Protein AF-0000000077484135 (afdb_homodimer)

Sequence (1238 aa):
MAGKADIDKSPTHFPAVVRGLHDMRTAGVLTDVTLLVDGQLFPAHRNVLAAASPYFYAMFTGGLHEARQKEISIHGVDRDSMALLLGFIYTGKVSLTQDNIQEVKALLQAADLFQIANLQRACEEWLLRFLTTANCVSLYFLAGTHNCGKLARAAKWMLGGNFTEVSEGEEFLSLEVDHLVELVADDSLEVRAESDVFEAAMRWLERAGADSDTADQLLRHVRYYLIDPQYLQEKVRAHSLVRECPETVKLCEAAVQVRGWDDNVDGNEAYAESLGLTTDLRFGMKGCNTILFLGGDPHKDFPDRSVCFAYNPHSKAQYRLPLPYSASNACAVVTEDQKLYVGGGNVEDVNAIGHCKPCRLFYVYDAVHNVWLEKASMRDIRTNFAMASVGKSVYAMGGKNFLVGYIAAVERYDPDTNVWHAARPLPHALSGHTAVTVGNCIYVLGGYARRVVTTSMIRYQPETDTWTELAPMSIARMKAGVAALDGKIYAVGAWQGQVTMEMYDPEKEKWEPGVVLPYNVVTGVGLVALDGRLYLCGAGEGSTRDVYFFSPTDLPWPFGQWCLNERNVVRFDNFACTTGRLHLEGLECINRPAPSRASLVSPARLGHHFFQTKTSIDGMAGKADIDKSPTHFPAVVRGLHDMRTAGVLTDVTLLVDGQLFPAHRNVLAAASPYFYAMFTGGLHEARQKEISIHGVDRDSMALLLGFIYTGKVSLTQDNIQEVKALLQAADLFQIANLQRACEEWLLRFLTTANCVSLYFLAGTHNCGKLARAAKWMLGGNFTEVSEGEEFLSLEVDHLVELVADDSLEVRAESDVFEAAMRWLERAGADSDTADQLLRHVRYYLIDPQYLQEKVRAHSLVRECPETVKLCEAAVQVRGWDDNVDGNEAYAESLGLTTDLRFGMKGCNTILFLGGDPHKDFPDRSVCFAYNPHSKAQYRLPLPYSASNACAVVTEDQKLYVGGGNVEDVNAIGHCKPCRLFYVYDAVHNVWLEKASMRDIRTNFAMASVGKSVYAMGGKNFLVGYIAAVERYDPDTNVWHAARPLPHALSGHTAVTVGNCIYVLGGYARRVVTTSMIRYQPETDTWTELAPMSIARMKAGVAALDGKIYAVGAWQGQVTMEMYDPEKEKWEPGVVLPYNVVTGVGLVALDGRLYLCGAGEGSTRDVYFFSPTDLPWPFGQWCLNERNVVRFDNFACTTGRLHLEGLECINRPAPSRASLVSPARLGHHFFQTKTSIDG

Solvent-accessible surface area (backbone atoms only — not comparable to full-atom values): 65063 Å² total; per-residue (Å²): 124,79,56,81,54,60,48,73,45,36,85,63,39,36,56,46,33,40,47,31,46,36,52,27,42,78,69,64,47,80,50,62,30,28,40,34,23,87,91,40,79,44,70,35,40,59,58,62,46,25,26,53,11,62,50,44,31,46,46,53,64,64,78,43,80,61,40,76,41,51,67,45,78,52,80,94,52,54,48,68,42,48,52,48,50,54,43,24,74,44,59,24,35,44,92,40,42,77,82,37,56,67,58,43,54,49,34,32,51,43,22,54,73,40,48,22,65,68,56,30,50,50,36,46,54,52,48,50,51,68,59,24,68,79,48,17,58,60,44,24,57,51,18,64,74,65,73,32,63,68,41,23,51,51,19,45,46,49,40,19,64,37,41,69,65,28,42,72,31,67,55,50,52,66,51,53,68,69,60,47,38,53,57,60,52,42,56,70,34,34,41,80,46,48,55,55,54,48,52,37,54,47,50,36,39,62,72,64,68,55,50,46,67,60,45,29,66,44,53,54,46,50,42,54,58,64,33,57,66,66,50,41,56,65,55,48,64,60,31,70,66,44,67,59,8,68,68,32,43,53,44,47,50,45,30,50,62,58,63,73,43,72,86,83,54,87,60,54,63,62,52,37,41,73,66,71,40,51,76,75,73,39,46,36,55,63,46,39,73,28,38,35,41,37,16,10,40,66,36,96,89,42,73,84,16,36,50,28,33,36,33,28,75,88,77,56,31,31,30,55,46,74,65,85,55,68,24,36,22,37,31,27,43,35,48,42,94,63,37,39,35,41,36,33,5,25,29,53,32,88,84,40,82,94,38,66,38,71,28,27,50,26,31,37,52,36,51,86,76,63,44,64,41,65,45,55,50,48,91,57,51,21,25,33,30,26,30,36,46,50,82,82,30,40,34,44,40,33,2,34,22,89,86,76,38,66,31,24,55,22,33,35,37,36,62,79,73,46,42,66,39,84,49,67,53,47,96,56,40,27,28,31,28,30,44,37,46,54,86,75,30,39,38,39,38,36,4,37,39,95,90,35,67,29,30,49,27,36,35,35,35,68,91,73,56,45,77,45,82,52,70,53,51,95,58,40,20,40,44,35,12,45,29,52,58,94,76,24,40,38,40,33,42,31,65,68,79,74,53,43,34,34,31,33,34,70,90,74,58,45,74,40,82,43,66,78,62,67,85,54,44,51,77,35,36,36,32,39,54,54,95,84,26,38,34,42,31,46,30,38,70,86,62,45,30,23,38,35,53,34,33,90,90,48,75,62,66,55,84,64,66,38,74,47,74,38,84,74,50,37,61,50,64,35,59,32,56,37,51,38,53,36,53,64,80,89,45,51,68,74,48,73,72,71,81,74,75,80,73,79,74,71,83,70,80,78,76,76,75,75,78,76,79,75,80,67,88,75,132,125,79,57,82,54,58,46,76,45,34,87,64,39,38,57,47,32,40,46,31,45,35,52,27,43,78,68,64,48,82,50,64,29,28,39,34,24,87,91,40,81,44,69,34,40,60,58,60,47,25,28,52,11,63,49,44,30,46,46,52,64,65,78,42,80,61,40,75,42,51,66,46,79,52,79,95,50,54,50,68,43,48,53,50,49,53,44,23,73,44,58,23,36,44,90,41,42,75,82,37,56,68,58,42,54,49,32,31,52,42,22,57,72,39,48,24,64,70,56,30,51,51,36,45,55,53,48,46,44,67,60,22,67,79,49,18,60,59,45,24,58,50,18,64,74,66,73,31,64,69,42,23,52,51,21,45,46,49,40,19,63,37,40,69,65,28,40,71,31,67,55,50,54,66,52,53,68,69,61,47,39,52,58,59,53,41,56,70,33,33,41,81,47,50,57,55,53,50,52,37,53,49,51,37,39,63,73,63,66,55,51,47,66,59,44,29,66,45,54,54,44,50,41,55,60,65,31,57,67,67,51,43,55,66,54,46,64,60,30,71,68,42,68,59,10,67,70,32,42,52,44,48,51,47,29,51,62,57,63,73,43,72,87,83,53,87,59,55,63,62,52,38,40,75,67,69,41,51,77,76,73,40,47,36,57,63,46,39,72,27,40,36,39,36,14,9,40,66,37,97,88,41,72,80,16,37,49,28,36,36,34,28,75,86,77,57,31,31,30,56,46,74,66,85,57,68,24,37,22,38,32,27,43,34,49,42,96,61,37,38,34,41,34,34,4,24,30,53,31,87,86,40,83,94,37,66,38,73,28,26,50,26,32,37,52,38,52,86,76,63,45,63,43,61,45,52,50,47,89,57,50,22,26,35,30,26,32,34,45,51,82,83,29,40,36,43,40,32,3,34,23,91,87,74,38,65,30,26,54,21,35,35,37,36,60,80,73,47,42,65,39,84,49,66,52,48,96,56,39,27,27,31,27,30,42,38,48,53,88,76,29,38,39,38,39,38,4,38,39,94,92,35,67,30,31,48,28,37,35,36,34,69,93,74,56,44,78,45,83,50,71,52,53,95,60,38,20,40,46,37,11,45,29,52,57,96,78,25,39,38,40,34,42,32,65,68,80,73,52,44,34,35,31,33,36,71,89,74,59,45,74,40,80,45,66,75,64,63,86,53,41,56,78,36,37,34,30,38,54,56,96,84,27,38,34,42,31,47,31,41,71,86,61,44,28,23,38,33,48,31,32,92,89,50,79,55,60,57,89,60,69,40,74,46,75,37,89,74,49,36,59,50,67,36,57,32,56,36,52,40,53,36,52,65,79,89,48,51,68,74,48,72,71,71,81,75,75,80,76,82,76,72,83,69,77,76,76,73,73,74,73,74,76,73,75,67,80,73,124

Organism: Branchiostoma lanceolatum (NCBI:txid7740)

Structure (mmCIF, N/CA/C/O backbone):
data_AF-0000000077484135-model_v1
#
loop_
_entity.id
_entity.type
_entity.pdbx_description
1 polymer 'KLHL20 protein'
#
loop_
_atom_site.group_PDB
_atom_site.id
_atom_site.type_symbol
_atom_site.label_atom_id
_atom_site.label_alt_id
_atom_site.label_comp_id
_atom_site.label_asym_id
_atom_site.label_entity_id
_atom_site.label_seq_id
_atom_site.pdbx_PDB_ins_code
_atom_site.Cartn_x
_atom_site.Cartn_y
_atom_site.Cartn_z
_atom_site.occupancy
_atom_site.B_iso_or_equiv
_atom_site.auth_seq_id
_atom_site.auth_comp_id
_atom_site.auth_asym_id
_atom_site.auth_atom_id
_atom_site.pdbx_PDB_model_num
ATOM 1 N N . MET A 1 1 ? 7.492 8.484 28.766 1 35.97 1 MET A N 1
ATOM 2 C CA . MET A 1 1 ? 8.43 7.891 27.812 1 35.97 1 MET A CA 1
ATOM 3 C C . MET A 1 1 ? 8.43 8.656 26.5 1 35.97 1 MET A C 1
ATOM 5 O O . MET A 1 1 ? 7.367 8.977 25.953 1 35.97 1 MET A O 1
ATOM 9 N N . ALA A 1 2 ? 9.469 9.32 26.281 1 50.19 2 ALA A N 1
ATOM 10 C CA . ALA A 1 2 ? 9.539 10.234 25.141 1 50.19 2 ALA A CA 1
ATOM 11 C C . ALA A 1 2 ? 9.203 9.508 23.844 1 50.19 2 ALA A C 1
ATOM 13 O O . ALA A 1 2 ? 9.734 8.43 23.562 1 50.19 2 ALA A O 1
ATOM 14 N N . GLY A 1 3 ? 8.039 9.625 23.312 1 61.88 3 GLY A N 1
ATOM 15 C CA . GLY A 1 3 ? 7.477 8.875 22.188 1 61.88 3 GLY A CA 1
ATOM 16 C C . GLY A 1 3 ? 8.422 8.781 21.016 1 61.88 3 GLY A C 1
ATOM 17 O O . GLY A 1 3 ? 9.203 9.703 20.75 1 61.88 3 GLY A O 1
ATOM 18 N N . LYS A 1 4 ? 8.711 7.719 20.594 1 73.75 4 LYS A N 1
ATOM 19 C CA . LYS A 1 4 ? 9.5 7.398 19.406 1 73.75 4 LYS A CA 1
ATOM 20 C C . LYS A 1 4 ? 9.016 8.195 18.203 1 73.75 4 LYS A C 1
ATOM 22 O O . LYS A 1 4 ? 7.82 8.195 17.891 1 73.75 4 LYS A O 1
ATOM 27 N N . ALA A 1 5 ? 9.984 9.133 17.625 1 81.94 5 ALA A N 1
ATOM 28 C CA . ALA A 1 5 ? 9.695 9.945 16.453 1 81.94 5 ALA A CA 1
ATOM 29 C C . ALA A 1 5 ? 10.742 9.727 15.367 1 81.94 5 ALA A C 1
ATOM 31 O O . ALA A 1 5 ? 11.328 10.68 14.852 1 81.94 5 ALA A O 1
ATOM 32 N N . ASP A 1 6 ? 10.859 8.469 14.969 1 89 6 ASP A N 1
ATOM 33 C CA . ASP A 1 6 ? 11.914 8.078 14.039 1 89 6 ASP A CA 1
ATOM 34 C C . ASP A 1 6 ? 11.602 8.57 12.625 1 89 6 ASP A C 1
ATOM 36 O O . ASP A 1 6 ? 10.438 8.789 12.281 1 89 6 ASP A O 1
ATOM 40 N N . ILE A 1 7 ? 12.68 8.875 11.953 1 91.06 7 ILE A N 1
ATOM 41 C CA . ILE A 1 7 ? 12.594 9.125 10.516 1 91.06 7 ILE A CA 1
ATOM 42 C C . ILE A 1 7 ? 12.852 7.828 9.758 1 91.06 7 ILE A C 1
ATOM 44 O O . ILE A 1 7 ? 13.82 7.117 10.039 1 91.06 7 ILE A O 1
ATOM 48 N N . ASP A 1 8 ? 11.93 7.445 8.969 1 92.5 8 ASP A N 1
ATOM 49 C CA . ASP A 1 8 ? 12.164 6.332 8.047 1 92.5 8 ASP A CA 1
ATOM 50 C C . ASP A 1 8 ? 11.828 6.723 6.613 1 92.5 8 ASP A C 1
ATOM 52 O O . ASP A 1 8 ? 10.656 6.793 6.238 1 92.5 8 ASP A O 1
ATOM 56 N N . LYS A 1 9 ? 12.781 6.992 5.848 1 93.94 9 LYS A N 1
ATOM 57 C CA . LYS A 1 9 ? 12.625 7.324 4.434 1 93.94 9 LYS A CA 1
ATOM 58 C C . LYS A 1 9 ? 13.266 6.266 3.545 1 93.94 9 LYS A C 1
ATOM 60 O O . LYS A 1 9 ? 13.672 6.559 2.416 1 93.94 9 LYS A O 1
ATOM 65 N N . SER A 1 10 ? 13.32 5.043 4.027 1 92.12 10 SER A N 1
ATOM 66 C CA . SER A 1 10 ? 13.992 3.955 3.318 1 92.12 10 SER A CA 1
ATOM 67 C C . SER A 1 10 ? 13.336 3.686 1.97 1 92.12 10 SER A C 1
ATOM 69 O O . SER A 1 10 ? 14.023 3.439 0.976 1 92.12 10 SER A O 1
ATOM 71 N N . PRO A 1 11 ? 11.984 3.828 1.905 1 90.31 11 PRO A N 1
ATOM 72 C CA . PRO A 1 11 ? 11.336 3.492 0.635 1 90.31 11 PRO A CA 1
ATOM 73 C C . PRO A 1 11 ? 11.742 4.43 -0.501 1 90.31 11 PRO A C 1
ATOM 75 O O . PRO A 1 11 ? 11.719 4.031 -1.669 1 90.31 11 PRO A O 1
ATOM 78 N N . THR A 1 12 ? 12.125 5.641 -0.166 1 92.12 12 THR A N 1
ATOM 79 C CA . THR A 1 12 ? 12.516 6.59 -1.203 1 92.12 12 THR A CA 1
ATOM 80 C C . THR A 1 12 ? 14.031 6.699 -1.294 1 92.12 12 THR A C 1
ATOM 82 O O . THR A 1 12 ? 14.578 6.988 -2.361 1 92.12 12 THR A O 1
ATOM 85 N N . HIS A 1 13 ? 14.672 6.434 -0.208 1 95.19 13 HIS A N 1
ATOM 86 C CA . HIS A 1 13 ? 16.125 6.59 -0.143 1 95.19 13 HIS A CA 1
ATOM 87 C C . HIS A 1 13 ? 16.828 5.434 -0.839 1 95.19 13 HIS A C 1
ATOM 89 O O . HIS A 1 13 ? 17.781 5.648 -1.594 1 95.19 13 HIS A O 1
ATOM 95 N N . PHE A 1 14 ? 16.406 4.227 -0.64 1 94.94 14 PHE A N 1
ATOM 96 C CA . PHE A 1 14 ? 17.094 3.053 -1.179 1 94.94 14 PHE A CA 1
ATOM 97 C C . PHE A 1 14 ? 17.109 3.088 -2.701 1 94.94 14 PHE A C 1
ATOM 99 O O . PHE A 1 14 ? 18.156 2.916 -3.32 1 94.94 14 PHE A O 1
ATOM 106 N N . PRO A 1 15 ? 15.914 3.326 -3.295 1 94.88 15 PRO A N 1
ATOM 107 C CA . PRO A 1 15 ? 15.953 3.414 -4.758 1 94.88 15 PRO A CA 1
ATOM 108 C C . PRO A 1 15 ? 16.906 4.492 -5.262 1 94.88 15 PRO A C 1
ATOM 110 O O . PRO A 1 15 ? 17.562 4.309 -6.289 1 94.88 15 PRO A O 1
ATOM 113 N N . ALA A 1 16 ? 16.984 5.574 -4.586 1 95.19 16 ALA A N 1
ATOM 114 C CA . ALA A 1 16 ? 17.859 6.664 -5.008 1 95.19 16 ALA A CA 1
ATOM 115 C C . ALA A 1 16 ? 19.328 6.242 -4.953 1 95.19 16 ALA A C 1
ATOM 117 O O . ALA A 1 16 ? 20.094 6.535 -5.871 1 95.19 16 ALA A O 1
ATOM 118 N N . VAL A 1 17 ? 19.719 5.582 -3.934 1 96.38 17 VAL A N 1
ATOM 119 C CA . VAL A 1 17 ? 21.094 5.133 -3.77 1 96.38 17 VAL A CA 1
ATOM 120 C C . VAL A 1 17 ? 21.438 4.117 -4.855 1 96.38 17 VAL A C 1
ATOM 122 O O . VAL A 1 17 ? 22.484 4.223 -5.504 1 96.38 17 VAL A O 1
ATOM 125 N N . VAL A 1 18 ? 20.578 3.172 -5.031 1 96.69 18 VAL A N 1
ATOM 126 C CA . VAL A 1 18 ? 20.859 2.117 -6.004 1 96.69 18 VAL A CA 1
ATOM 127 C C . VAL A 1 18 ? 20.891 2.707 -7.41 1 96.69 18 VAL A C 1
ATOM 129 O O . VAL A 1 18 ? 21.688 2.289 -8.242 1 96.69 18 VAL A O 1
ATOM 132 N N . ARG A 1 19 ? 20.047 3.629 -7.656 1 96.12 19 ARG A N 1
ATOM 133 C CA . ARG A 1 19 ? 20.078 4.32 -8.938 1 96.12 19 ARG A CA 1
ATOM 134 C C . ARG A 1 19 ? 21.422 5.023 -9.148 1 96.12 19 ARG A C 1
ATOM 136 O O . ARG A 1 19 ? 21.953 5.031 -10.258 1 96.12 19 ARG A O 1
ATOM 143 N N . GLY A 1 20 ? 21.844 5.66 -8.07 1 96.88 20 GLY A N 1
ATOM 144 C CA . GLY A 1 20 ? 23.156 6.277 -8.156 1 96.88 20 GLY A CA 1
ATOM 145 C C . GLY A 1 20 ? 24.266 5.285 -8.477 1 96.88 20 GLY A C 1
ATOM 146 O O . GLY A 1 20 ? 25.141 5.57 -9.305 1 96.88 20 GLY A O 1
ATOM 147 N N . LEU A 1 21 ? 24.219 4.152 -7.879 1 97.81 21 LEU A N 1
ATOM 148 C CA . LEU A 1 21 ? 25.203 3.1 -8.133 1 97.81 21 LEU A CA 1
ATOM 149 C C . LEU A 1 21 ? 25.094 2.594 -9.562 1 97.81 21 LEU A C 1
ATOM 151 O O . LEU A 1 21 ? 26.109 2.354 -10.219 1 97.81 21 LEU A O 1
ATOM 155 N N . HIS A 1 22 ? 23.859 2.432 -10.023 1 97.56 22 HIS A N 1
ATOM 156 C CA . HIS A 1 22 ? 23.625 2.008 -11.398 1 97.56 22 HIS A CA 1
ATOM 157 C C . HIS A 1 22 ? 24.203 3.014 -12.391 1 97.56 22 HIS A C 1
ATOM 159 O O . HIS A 1 22 ? 24.844 2.627 -13.367 1 97.56 22 HIS A O 1
ATOM 165 N N . ASP A 1 23 ? 23.953 4.285 -12.133 1 97.5 23 ASP A N 1
ATOM 166 C CA . ASP A 1 23 ? 24.453 5.34 -13.016 1 97.5 23 ASP A CA 1
ATOM 167 C C . ASP A 1 23 ? 25.984 5.344 -13.062 1 97.5 23 ASP A C 1
ATOM 169 O O . ASP A 1 23 ? 26.578 5.512 -14.125 1 97.5 23 ASP A O 1
ATOM 173 N N . MET A 1 24 ? 26.547 5.156 -11.953 1 97.5 24 MET A N 1
ATOM 174 C CA . MET A 1 24 ? 28.016 5.137 -11.891 1 97.5 24 MET A CA 1
ATOM 175 C C . MET A 1 24 ? 28.578 3.93 -12.633 1 97.5 24 MET A C 1
ATOM 177 O O . MET A 1 24 ? 29.594 4.039 -13.32 1 97.5 24 MET A O 1
ATOM 181 N N . ARG A 1 25 ? 27.906 2.791 -12.523 1 97.38 25 ARG A N 1
ATOM 182 C CA . ARG A 1 25 ? 28.359 1.62 -13.266 1 97.38 25 ARG A CA 1
ATOM 183 C C . ARG A 1 25 ? 28.281 1.863 -14.773 1 97.38 25 ARG A C 1
ATOM 185 O O . ARG A 1 25 ? 29.234 1.573 -15.5 1 97.38 25 ARG A O 1
ATOM 192 N N . THR A 1 26 ? 27.188 2.391 -15.172 1 96.25 26 THR A N 1
ATOM 193 C CA . THR A 1 26 ? 26.969 2.646 -16.594 1 96.25 26 THR A CA 1
ATOM 194 C C . THR A 1 26 ? 28 3.629 -17.141 1 96.25 26 THR A C 1
ATOM 196 O O . THR A 1 26 ? 28.438 3.51 -18.281 1 96.25 26 THR A O 1
ATOM 199 N N . ALA A 1 27 ? 28.469 4.555 -16.266 1 95.69 27 ALA A N 1
ATOM 200 C CA . ALA A 1 27 ? 29.422 5.578 -16.672 1 95.69 27 ALA A CA 1
ATOM 201 C C . ALA A 1 27 ? 30.859 5.117 -16.422 1 95.69 27 ALA A C 1
ATOM 203 O O . ALA A 1 27 ? 31.812 5.805 -16.797 1 95.69 27 ALA A O 1
ATOM 204 N N . GLY A 1 28 ? 31.016 3.98 -15.828 1 95.19 28 GLY A N 1
ATOM 205 C CA . GLY A 1 28 ? 32.344 3.477 -15.492 1 95.19 28 GLY A CA 1
ATOM 206 C C . GLY A 1 28 ? 33 4.27 -14.391 1 95.19 28 GLY A C 1
ATOM 207 O O . GLY A 1 28 ? 34.25 4.438 -14.406 1 95.19 28 GLY A O 1
ATOM 208 N N . VAL A 1 29 ? 32.188 4.809 -13.445 1 94.81 29 VAL A N 1
ATOM 209 C CA . VAL A 1 29 ? 32.688 5.668 -12.383 1 94.81 29 VAL A CA 1
ATOM 210 C C . VAL A 1 29 ? 32.844 4.863 -11.094 1 94.81 29 VAL A C 1
ATOM 212 O O . VAL A 1 29 ? 31.906 4.164 -10.68 1 94.81 29 VAL A O 1
ATOM 215 N N . LEU A 1 30 ? 33.969 4.863 -10.469 1 93.81 30 LEU A N 1
ATOM 216 C CA . LEU A 1 30 ? 34.312 4.266 -9.18 1 93.81 30 LEU A CA 1
ATOM 217 C C . LEU A 1 30 ? 34.188 2.746 -9.234 1 93.81 30 LEU A C 1
ATOM 219 O O . LEU A 1 30 ? 33.938 2.102 -8.211 1 93.81 30 LEU A O 1
ATOM 223 N N . THR A 1 31 ? 34.094 2.211 -10.453 1 95.62 31 THR A N 1
ATOM 224 C CA . THR A 1 31 ? 34.125 0.757 -10.57 1 95.62 31 THR A CA 1
ATOM 225 C C . THR A 1 31 ? 35.469 0.196 -10.164 1 95.62 31 THR A C 1
ATOM 227 O O . THR A 1 31 ? 36.5 0.793 -10.461 1 95.62 31 THR A O 1
ATOM 230 N N . ASP A 1 32 ? 35.469 -0.983 -9.516 1 94 32 ASP A N 1
ATOM 231 C CA . ASP A 1 32 ? 36.719 -1.487 -8.992 1 94 32 ASP A CA 1
ATOM 232 C C . ASP A 1 32 ? 36.938 -2.949 -9.383 1 94 32 ASP A C 1
ATOM 234 O O . ASP A 1 32 ? 37.906 -3.578 -8.945 1 94 32 ASP A O 1
ATOM 238 N N . VAL A 1 33 ? 36.031 -3.518 -10.234 1 95.5 33 VAL A N 1
ATOM 239 C CA . VAL A 1 33 ? 36.219 -4.875 -10.734 1 95.5 33 VAL A CA 1
ATOM 240 C C . VAL A 1 33 ? 35.625 -4.984 -12.141 1 95.5 33 VAL A C 1
ATOM 242 O O . VAL A 1 33 ? 34.688 -4.25 -12.484 1 95.5 33 VAL A O 1
ATOM 245 N N . THR A 1 34 ? 36.188 -5.793 -12.922 1 97.12 34 THR A N 1
ATOM 246 C CA . THR A 1 34 ? 35.656 -6.109 -14.25 1 97.12 34 THR A CA 1
ATOM 247 C C . THR A 1 34 ? 35.531 -7.621 -14.438 1 97.12 34 THR A C 1
ATOM 249 O O . THR A 1 34 ? 36.5 -8.359 -14.297 1 97.12 34 THR A O 1
ATOM 252 N N . LEU A 1 35 ? 34.375 -8.125 -14.758 1 96.38 35 LEU A N 1
ATOM 253 C CA . LEU A 1 35 ? 34.125 -9.547 -14.969 1 96.38 35 LEU A CA 1
ATOM 254 C C . LEU A 1 35 ? 34.25 -9.906 -16.438 1 96.38 35 LEU A C 1
ATOM 256 O O . LEU A 1 35 ? 33.688 -9.227 -17.297 1 96.38 35 LEU A O 1
ATOM 260 N N . LEU A 1 36 ? 35 -10.906 -16.688 1 97.19 36 LEU A N 1
ATOM 261 C CA . LEU A 1 36 ? 35.156 -11.414 -18.047 1 97.19 36 LEU A CA 1
ATOM 262 C C . LEU A 1 36 ? 34.344 -12.688 -18.25 1 97.19 36 LEU A C 1
ATOM 264 O O . LEU A 1 36 ? 34.594 -13.703 -17.609 1 97.19 36 LEU A O 1
ATOM 268 N N . VAL A 1 37 ? 33.312 -12.633 -19.156 1 96.75 37 VAL A N 1
ATOM 269 C CA . VAL A 1 37 ? 32.438 -13.758 -19.438 1 96.75 37 VAL A CA 1
ATOM 270 C C . VAL A 1 37 ? 32.312 -13.953 -20.953 1 96.75 37 VAL A C 1
ATOM 272 O O . VAL A 1 37 ? 31.781 -13.086 -21.656 1 96.75 37 VAL A O 1
ATOM 275 N N . ASP A 1 38 ? 32.656 -15.055 -21.484 1 95.25 38 ASP A N 1
ATOM 276 C CA . ASP A 1 38 ? 32.562 -15.383 -22.906 1 95.25 38 ASP A CA 1
ATOM 277 C C . ASP A 1 38 ? 33.188 -14.273 -23.766 1 95.25 38 ASP A C 1
ATOM 279 O O . ASP A 1 38 ? 32.562 -13.812 -24.719 1 95.25 38 ASP A O 1
ATOM 283 N N . GLY A 1 39 ? 34.312 -13.688 -23.312 1 93.88 39 GLY A N 1
ATOM 284 C CA . GLY A 1 39 ? 35.031 -12.68 -24.062 1 93.88 39 GLY A CA 1
ATOM 285 C C . GLY A 1 39 ? 34.5 -11.273 -23.859 1 93.88 39 GLY A C 1
ATOM 286 O O . GLY A 1 39 ? 35.094 -10.312 -24.375 1 93.88 39 GLY A O 1
ATOM 287 N N . GLN A 1 40 ? 33.469 -11.094 -23.094 1 96.56 40 GLN A N 1
ATOM 288 C CA . GLN A 1 40 ? 32.906 -9.773 -22.859 1 96.56 40 GLN A CA 1
ATOM 289 C C . GLN A 1 40 ? 33.25 -9.266 -21.469 1 96.56 40 GLN A C 1
ATOM 291 O O . GLN A 1 40 ? 33.25 -10.039 -20.5 1 96.56 40 GLN A O 1
ATOM 296 N N . LEU A 1 41 ? 33.531 -7.934 -21.391 1 97 41 LEU A N 1
ATOM 297 C CA . LEU A 1 41 ? 33.906 -7.301 -20.125 1 97 41 LEU A CA 1
ATOM 298 C C . LEU A 1 41 ? 32.719 -6.59 -19.5 1 97 41 LEU A C 1
ATOM 300 O O . LEU A 1 41 ? 31.984 -5.883 -20.188 1 97 41 LEU A O 1
ATOM 304 N N . PHE A 1 42 ? 32.531 -6.824 -18.172 1 97.56 42 PHE A N 1
ATOM 305 C CA . PHE A 1 42 ? 31.453 -6.18 -17.422 1 97.56 42 PHE A CA 1
ATOM 306 C C . PHE A 1 42 ? 32.031 -5.453 -16.203 1 97.56 42 PHE A C 1
ATOM 308 O O . PHE A 1 42 ? 32.312 -6.078 -15.188 1 97.56 42 PHE A O 1
ATOM 315 N N . PRO A 1 43 ? 32.219 -4.121 -16.312 1 97.44 43 PRO A N 1
ATOM 316 C CA . PRO A 1 43 ? 32.625 -3.375 -15.125 1 97.44 43 PRO A CA 1
ATOM 317 C C . PRO A 1 43 ? 31.547 -3.342 -14.039 1 97.44 43 PRO A C 1
ATOM 319 O O . PRO A 1 43 ? 30.359 -3.262 -14.352 1 97.44 43 PRO A O 1
ATOM 322 N N . ALA A 1 44 ? 31.906 -3.453 -12.766 1 97.75 44 ALA A N 1
ATOM 323 C CA . ALA A 1 44 ? 30.969 -3.445 -11.648 1 97.75 44 ALA A CA 1
ATOM 324 C C . ALA A 1 44 ? 31.656 -2.994 -10.359 1 97.75 44 ALA A C 1
ATOM 326 O O . ALA A 1 44 ? 32.812 -2.604 -10.375 1 97.75 44 ALA A O 1
ATOM 327 N N . HIS A 1 45 ? 30.969 -2.82 -9.336 1 97.75 45 HIS A N 1
ATOM 328 C CA . HIS A 1 45 ? 31.484 -2.504 -8.008 1 97.75 45 HIS A CA 1
ATOM 329 C C . HIS A 1 45 ? 31.531 -3.748 -7.125 1 97.75 45 HIS A C 1
ATOM 331 O O . HIS A 1 45 ? 30.516 -4.434 -6.957 1 97.75 45 HIS A O 1
ATOM 337 N N . ARG A 1 46 ? 32.688 -4.043 -6.508 1 96.56 46 ARG A N 1
ATOM 338 C CA . ARG A 1 46 ? 32.844 -5.23 -5.68 1 96.56 46 ARG A CA 1
ATOM 339 C C . ARG A 1 46 ? 31.812 -5.27 -4.555 1 96.56 46 ARG A C 1
ATOM 341 O O . ARG A 1 46 ? 31.219 -6.309 -4.293 1 96.56 46 ARG A O 1
ATOM 348 N N . ASN A 1 47 ? 31.656 -4.102 -3.918 1 96.94 47 ASN A N 1
ATOM 349 C CA . ASN A 1 47 ? 30.781 -4.078 -2.758 1 96.94 47 ASN A CA 1
ATOM 350 C C . ASN A 1 47 ? 29.312 -4.277 -3.158 1 96.94 47 ASN A C 1
ATOM 352 O O . ASN A 1 47 ? 28.547 -4.91 -2.428 1 96.94 47 ASN A O 1
ATOM 356 N N . VAL A 1 48 ? 28.875 -3.758 -4.332 1 98.06 48 VAL A N 1
ATOM 357 C CA . VAL A 1 48 ? 27.5 -3.926 -4.797 1 98.06 48 VAL A CA 1
ATOM 358 C C . VAL A 1 48 ? 27.25 -5.391 -5.148 1 98.06 48 VAL A C 1
ATOM 360 O O . VAL A 1 48 ? 26.234 -5.965 -4.746 1 98.06 48 VAL A O 1
ATOM 363 N N . LEU A 1 49 ? 28.219 -6.027 -5.887 1 97.69 49 LEU A N 1
ATOM 364 C CA . LEU A 1 49 ? 28.094 -7.441 -6.23 1 97.69 49 LEU A CA 1
ATOM 365 C C . LEU A 1 49 ? 28.062 -8.305 -4.973 1 97.69 49 LEU A C 1
ATOM 367 O O . LEU A 1 49 ? 27.25 -9.227 -4.863 1 97.69 49 LEU A O 1
ATOM 371 N N . ALA A 1 50 ? 28.953 -7.969 -4.02 1 97 50 ALA A N 1
ATOM 372 C CA . ALA A 1 50 ? 29.047 -8.719 -2.771 1 97 50 ALA A CA 1
ATOM 373 C C . ALA A 1 50 ? 27.766 -8.578 -1.941 1 97 50 ALA A C 1
ATOM 375 O O . ALA A 1 50 ? 27.359 -9.508 -1.246 1 97 50 ALA A O 1
ATOM 376 N N . ALA A 1 51 ? 27.125 -7.398 -2.006 1 97.44 51 ALA A N 1
ATOM 377 C CA . ALA A 1 51 ? 25.906 -7.152 -1.253 1 97.44 51 ALA A CA 1
ATOM 378 C C . ALA A 1 51 ? 24.734 -7.973 -1.813 1 97.44 51 ALA A C 1
ATOM 380 O O . ALA A 1 51 ? 23.875 -8.422 -1.063 1 97.44 51 ALA A O 1
ATOM 381 N N . ALA A 1 52 ? 24.734 -8.172 -3.088 1 97 52 ALA A N 1
ATOM 382 C CA . ALA A 1 52 ? 23.609 -8.805 -3.764 1 97 52 ALA A CA 1
ATOM 383 C C . ALA A 1 52 ? 23.781 -10.32 -3.832 1 97 52 ALA A C 1
ATOM 385 O O . ALA A 1 52 ? 22.812 -11.062 -4.012 1 97 52 ALA A O 1
ATOM 386 N N . SER A 1 53 ? 25.062 -10.852 -3.668 1 96.81 53 SER A N 1
ATOM 387 C CA . SER A 1 53 ? 25.375 -12.25 -3.938 1 96.81 53 SER A CA 1
ATOM 388 C C . SER A 1 53 ? 26.391 -12.797 -2.938 1 96.81 53 SER A C 1
ATOM 390 O O . SER A 1 53 ? 27.547 -12.359 -2.916 1 96.81 53 SER A O 1
ATOM 392 N N . PRO A 1 54 ? 26.031 -13.805 -2.191 1 95.44 54 PRO A N 1
ATOM 393 C CA . PRO A 1 54 ? 27 -14.469 -1.312 1 95.44 54 PRO A CA 1
ATOM 394 C C . PRO A 1 54 ? 28.172 -15.062 -2.072 1 95.44 54 PRO A C 1
ATOM 396 O O . PRO A 1 54 ? 29.281 -15.133 -1.54 1 95.44 54 PRO A O 1
ATOM 399 N N . TYR A 1 55 ? 27.906 -15.516 -3.354 1 94.88 55 TYR A N 1
ATOM 400 C CA . TYR A 1 55 ? 28.969 -16.016 -4.207 1 94.88 55 TYR A CA 1
ATOM 401 C C . TYR A 1 55 ? 30.047 -14.953 -4.426 1 94.88 55 TYR A C 1
ATOM 403 O O . TYR A 1 55 ? 31.234 -15.195 -4.191 1 94.88 55 TYR A O 1
ATOM 411 N N . PHE A 1 56 ? 29.656 -13.766 -4.758 1 95.38 56 PHE A N 1
ATOM 412 C CA . PHE A 1 56 ? 30.594 -12.68 -4.996 1 95.38 56 PHE A CA 1
ATOM 413 C C . PHE A 1 56 ? 31.203 -12.188 -3.684 1 95.38 56 PHE A C 1
ATOM 415 O O . PHE A 1 56 ? 32.375 -11.789 -3.646 1 95.38 56 PHE A O 1
ATOM 422 N N . TYR A 1 57 ? 30.344 -12.172 -2.627 1 95.75 57 TYR A N 1
ATOM 423 C CA . TYR A 1 57 ? 30.875 -11.805 -1.318 1 95.75 57 TYR A CA 1
ATOM 424 C C . TYR A 1 57 ? 32.062 -12.68 -0.939 1 95.75 57 TYR A C 1
ATOM 426 O O . TYR A 1 57 ? 33.125 -12.18 -0.562 1 95.75 57 TYR A O 1
ATOM 434 N N . ALA A 1 58 ? 31.891 -13.992 -1.092 1 93.75 58 ALA A N 1
ATOM 435 C CA . ALA A 1 58 ? 32.969 -14.938 -0.772 1 93.75 58 ALA A CA 1
ATOM 436 C C . ALA A 1 58 ? 34.156 -14.758 -1.702 1 93.75 58 ALA A C 1
ATOM 438 O O . ALA A 1 58 ? 35.312 -14.867 -1.271 1 93.75 58 ALA A O 1
ATOM 439 N N . MET A 1 59 ? 33.875 -14.492 -2.924 1 92.44 59 MET A N 1
ATOM 440 C CA . MET A 1 59 ? 34.938 -14.32 -3.924 1 92.44 59 MET A CA 1
ATOM 441 C C . MET A 1 59 ? 35.812 -13.125 -3.588 1 92.44 59 MET A C 1
ATOM 443 O O . MET A 1 59 ? 37.031 -13.195 -3.705 1 92.44 59 MET A O 1
ATOM 447 N N . PHE A 1 60 ? 35.219 -12.008 -3.072 1 93.62 60 PHE A N 1
ATOM 448 C CA . PHE A 1 60 ? 35.969 -10.758 -2.9 1 93.62 60 PHE A CA 1
ATOM 449 C C . PHE A 1 60 ? 36.531 -10.656 -1.497 1 93.62 60 PHE A C 1
ATOM 451 O O . PHE A 1 60 ? 37.406 -9.82 -1.235 1 93.62 60 PHE A O 1
ATOM 458 N N . THR A 1 61 ? 36.031 -11.453 -0.538 1 89.88 61 THR A N 1
ATOM 459 C CA . THR A 1 61 ? 36.469 -11.312 0.841 1 89.88 61 THR A CA 1
ATOM 460 C C . THR A 1 61 ? 37.281 -12.531 1.272 1 89.88 61 THR A C 1
ATOM 462 O O . THR A 1 61 ? 37.938 -12.516 2.326 1 89.88 61 THR A O 1
ATOM 465 N N . GLY A 1 62 ? 37.188 -13.758 0.715 1 79.81 62 GLY A N 1
ATOM 466 C CA . GLY A 1 62 ? 37.75 -15.031 1.137 1 79.81 62 GLY A CA 1
ATOM 467 C C . GLY A 1 62 ? 39.25 -15.117 0.936 1 79.81 62 GLY A C 1
ATOM 468 O O . GLY A 1 62 ? 39.844 -16.188 1.104 1 79.81 62 GLY A O 1
ATOM 469 N N . GLY A 1 63 ? 40.031 -13.969 0.897 1 69.88 63 GLY A N 1
ATOM 470 C CA . GLY A 1 63 ? 41.5 -14.031 0.877 1 69.88 63 GLY A CA 1
ATOM 471 C C . GLY A 1 63 ? 42.031 -14.656 -0.388 1 69.88 63 GLY A C 1
ATOM 472 O O . GLY A 1 63 ? 43.25 -14.906 -0.488 1 69.88 63 GLY A O 1
ATOM 473 N N . LEU A 1 64 ? 41.156 -15.031 -1.263 1 64.94 64 LEU A N 1
ATOM 474 C CA . LEU A 1 64 ? 41.656 -15.68 -2.477 1 64.94 64 LEU A CA 1
ATOM 475 C C . LEU A 1 64 ? 42.25 -14.664 -3.43 1 64.94 64 LEU A C 1
ATOM 477 O O . LEU A 1 64 ? 42.094 -13.453 -3.256 1 64.94 64 LEU A O 1
ATOM 481 N N . HIS A 1 65 ? 43.062 -15.109 -4.383 1 64.94 65 HIS A N 1
ATOM 482 C CA . HIS A 1 65 ? 43.781 -14.336 -5.387 1 64.94 65 HIS A CA 1
ATOM 483 C C . HIS A 1 65 ? 42.844 -13.375 -6.121 1 64.94 65 HIS A C 1
ATOM 485 O O . HIS A 1 65 ? 43.25 -12.266 -6.477 1 64.94 65 HIS A O 1
ATOM 491 N N . GLU A 1 66 ? 41.562 -13.695 -6.164 1 67.06 66 GLU A N 1
ATOM 492 C CA . GLU A 1 66 ? 40.562 -12.945 -6.938 1 67.06 66 GLU A CA 1
ATOM 493 C C . GLU A 1 66 ? 40.156 -11.672 -6.203 1 67.06 66 GLU A C 1
ATOM 495 O O . GLU A 1 66 ? 39.688 -10.711 -6.828 1 67.06 66 GLU A O 1
ATOM 500 N N . ALA A 1 67 ? 40.406 -11.711 -4.977 1 71.62 67 ALA A N 1
ATOM 501 C CA . ALA A 1 67 ? 39.969 -10.602 -4.141 1 71.62 67 ALA A CA 1
ATOM 502 C C . ALA A 1 67 ? 40.656 -9.297 -4.535 1 71.62 67 ALA A C 1
ATOM 504 O O . ALA A 1 67 ? 40.094 -8.219 -4.41 1 71.62 67 ALA A O 1
ATOM 505 N N . ARG A 1 68 ? 41.781 -9.422 -5.199 1 75.56 68 ARG A N 1
ATOM 506 C CA . ARG A 1 68 ? 42.531 -8.203 -5.473 1 75.56 68 ARG A CA 1
ATOM 507 C C . ARG A 1 68 ? 42.656 -7.965 -6.973 1 75.56 68 ARG A C 1
ATOM 509 O O . ARG A 1 68 ? 43.156 -6.918 -7.402 1 75.56 68 ARG A O 1
ATOM 516 N N . GLN A 1 69 ? 42.094 -8.891 -7.742 1 85.12 69 GLN A N 1
ATOM 517 C CA . GLN A 1 69 ? 42.219 -8.781 -9.195 1 85.12 69 GLN A CA 1
ATOM 518 C C . GLN A 1 69 ? 41.219 -7.785 -9.758 1 85.12 69 GLN A C 1
ATOM 520 O O . GLN A 1 69 ? 40.062 -7.723 -9.297 1 85.12 69 GLN A O 1
ATOM 525 N N . LYS A 1 70 ? 41.688 -7.055 -10.664 1 90.19 70 LYS A N 1
ATOM 526 C CA . LYS A 1 70 ? 40.812 -6.07 -11.305 1 90.19 70 LYS A CA 1
ATOM 527 C C . LYS A 1 70 ? 39.906 -6.723 -12.344 1 90.19 70 LYS A C 1
ATOM 529 O O . LYS A 1 70 ? 38.781 -6.266 -12.578 1 90.19 70 LYS A O 1
ATOM 534 N N . GLU A 1 71 ? 40.469 -7.773 -12.953 1 94.12 71 GLU A N 1
ATOM 535 C CA . GLU A 1 71 ? 39.719 -8.523 -13.938 1 94.12 71 GLU A CA 1
ATOM 536 C C . GLU A 1 71 ? 39.562 -9.984 -13.531 1 94.12 71 GLU A C 1
ATOM 538 O O . GLU A 1 71 ? 40.562 -10.672 -13.273 1 94.12 71 GLU A O 1
ATOM 543 N N . ILE A 1 72 ? 38.375 -10.484 -13.445 1 94.44 72 ILE A N 1
ATOM 544 C CA . ILE A 1 72 ? 38.125 -11.844 -12.992 1 94.44 72 ILE A CA 1
ATOM 545 C C . ILE A 1 72 ? 37.312 -12.594 -14.062 1 94.44 72 ILE A C 1
ATOM 547 O O . ILE A 1 72 ? 36.281 -12.117 -14.539 1 94.44 72 ILE A O 1
ATOM 551 N N . SER A 1 73 ? 37.719 -13.766 -14.453 1 94.38 73 SER A N 1
ATOM 552 C CA . SER A 1 73 ? 37.031 -14.609 -15.414 1 94.38 73 SER A CA 1
ATOM 553 C C . SER A 1 73 ? 35.969 -15.461 -14.727 1 94.38 73 SER A C 1
ATOM 555 O O . SER A 1 73 ? 36.25 -16.156 -13.758 1 94.38 73 SER A O 1
ATOM 557 N N . ILE A 1 74 ? 34.781 -15.391 -15.203 1 95 74 ILE A N 1
ATOM 558 C CA . ILE A 1 74 ? 33.656 -16.156 -14.641 1 95 74 ILE A CA 1
ATOM 559 C C . ILE A 1 74 ? 33.25 -17.25 -15.617 1 95 74 ILE A C 1
ATOM 561 O O . ILE A 1 74 ? 33.031 -16.984 -16.812 1 95 74 ILE A O 1
ATOM 565 N N . HIS A 1 75 ? 33.094 -18.453 -15.117 1 93.25 75 HIS A N 1
ATOM 566 C CA . HIS A 1 75 ? 32.688 -19.609 -15.922 1 93.25 75 HIS A CA 1
ATOM 567 C C . HIS A 1 75 ? 31.312 -20.109 -15.492 1 93.25 75 HIS A C 1
ATOM 569 O O . HIS A 1 75 ? 30.844 -19.797 -14.398 1 93.25 75 HIS A O 1
ATOM 575 N N . GLY A 1 76 ? 30.578 -20.859 -16.406 1 91.94 76 GLY A N 1
ATOM 576 C CA . GLY A 1 76 ? 29.328 -21.484 -16.047 1 91.94 76 GLY A CA 1
ATOM 577 C C . GLY A 1 76 ? 28.109 -20.625 -16.375 1 91.94 76 GLY A C 1
ATOM 578 O O . GLY A 1 76 ? 26.984 -21 -16.078 1 91.94 76 GLY A O 1
ATOM 579 N N . VAL A 1 77 ? 28.422 -19.438 -16.859 1 95.19 77 VAL A N 1
ATOM 580 C CA . VAL A 1 77 ? 27.328 -18.547 -17.234 1 95.19 77 VAL A CA 1
ATOM 581 C C . VAL A 1 77 ? 27.641 -17.906 -18.594 1 95.19 77 VAL A C 1
ATOM 583 O O . VAL A 1 77 ? 28.797 -17.625 -18.891 1 95.19 77 VAL A O 1
ATOM 586 N N . ASP A 1 78 ? 26.641 -17.766 -19.438 1 95.31 78 ASP A N 1
ATOM 587 C CA . ASP A 1 78 ? 26.844 -17.125 -20.734 1 95.31 78 ASP A CA 1
ATOM 588 C C . ASP A 1 78 ? 26.75 -15.602 -20.609 1 95.31 78 ASP A C 1
ATOM 590 O O . ASP A 1 78 ? 26.281 -15.086 -19.594 1 95.31 78 ASP A O 1
ATOM 594 N N . ARG A 1 79 ? 27.219 -14.922 -21.641 1 95.69 79 ARG A N 1
ATOM 595 C CA . ARG A 1 79 ? 27.328 -13.469 -21.609 1 95.69 79 ARG A CA 1
ATOM 596 C C . ARG A 1 79 ? 25.953 -12.82 -21.5 1 95.69 79 ARG A C 1
ATOM 598 O O . ARG A 1 79 ? 25.797 -11.805 -20.812 1 95.69 79 ARG A O 1
ATOM 605 N N . ASP A 1 80 ? 24.938 -13.336 -22.141 1 95.44 80 ASP A N 1
ATOM 606 C CA . ASP A 1 80 ? 23.609 -12.734 -22.094 1 95.44 80 ASP A CA 1
ATOM 607 C C . ASP A 1 80 ? 23 -12.844 -20.703 1 95.44 80 ASP A C 1
ATOM 609 O O . ASP A 1 80 ? 22.406 -11.883 -20.203 1 95.44 80 ASP A O 1
ATOM 613 N N . SER A 1 81 ? 23.125 -14.008 -20.062 1 96.19 81 SER A N 1
ATOM 614 C CA . SER A 1 81 ? 22.625 -14.219 -18.703 1 96.19 81 SER A CA 1
ATOM 615 C C . SER A 1 81 ? 23.344 -13.32 -17.703 1 96.19 81 SER A C 1
ATOM 617 O O . SER A 1 81 ? 22.719 -12.805 -16.766 1 96.19 81 SER A O 1
ATOM 619 N N . MET A 1 82 ? 24.641 -13.156 -17.938 1 97.38 82 MET A N 1
ATOM 620 C CA . MET A 1 82 ? 25.406 -12.289 -17.047 1 97.38 82 MET A CA 1
ATOM 621 C C . MET A 1 82 ? 24.953 -10.844 -17.156 1 97.38 82 MET A C 1
ATOM 623 O O . MET A 1 82 ? 24.812 -10.148 -16.156 1 97.38 82 MET A O 1
ATOM 627 N N . ALA A 1 83 ? 24.734 -10.438 -18.406 1 96.81 83 ALA A N 1
ATOM 628 C CA . ALA A 1 83 ? 24.25 -9.086 -18.625 1 96.81 83 ALA A CA 1
ATOM 629 C C . ALA A 1 83 ? 22.922 -8.859 -17.906 1 96.81 83 ALA A C 1
ATOM 631 O O . ALA A 1 83 ? 22.719 -7.824 -17.266 1 96.81 83 ALA A O 1
ATOM 632 N N . LEU A 1 84 ? 21.984 -9.82 -18 1 96.75 84 LEU A N 1
ATOM 633 C CA . LEU A 1 84 ? 20.688 -9.727 -17.344 1 96.75 84 LEU A CA 1
ATOM 634 C C . LEU A 1 84 ? 20.844 -9.75 -15.828 1 96.75 84 LEU A C 1
ATOM 636 O O . LEU A 1 84 ? 20.156 -9.008 -15.117 1 96.75 84 LEU A O 1
ATOM 640 N N . LEU A 1 85 ? 21.75 -10.602 -15.406 1 97.62 85 LEU A N 1
ATOM 641 C CA . LEU A 1 85 ? 22 -10.75 -13.977 1 97.62 85 LEU A CA 1
ATOM 642 C C . LEU A 1 85 ? 22.531 -9.461 -13.367 1 97.62 85 LEU A C 1
ATOM 644 O O . LEU A 1 85 ? 22.016 -8.992 -12.344 1 97.62 85 LEU A O 1
ATOM 648 N N . LEU A 1 86 ? 23.531 -8.836 -13.992 1 97.62 86 LEU A N 1
ATOM 649 C CA . LEU A 1 86 ? 24.094 -7.578 -13.508 1 97.62 86 LEU A CA 1
ATOM 650 C C . LEU A 1 86 ? 23.078 -6.453 -13.594 1 97.62 86 LEU A C 1
ATOM 652 O O . LEU A 1 86 ? 23 -5.609 -12.695 1 97.62 86 LEU A O 1
ATOM 656 N N . GLY A 1 87 ? 22.328 -6.469 -14.688 1 96.94 87 GLY A N 1
ATOM 657 C CA . GLY A 1 87 ? 21.25 -5.508 -14.773 1 96.94 87 GLY A CA 1
ATOM 658 C C . GLY A 1 87 ? 20.281 -5.59 -13.617 1 96.94 87 GLY A C 1
ATOM 659 O O . GLY A 1 87 ? 19.891 -4.562 -13.047 1 96.94 87 GLY A O 1
ATOM 660 N N . PHE A 1 88 ? 19.984 -6.789 -13.219 1 97.31 88 PHE A N 1
ATOM 661 C CA . PHE A 1 88 ? 19.078 -6.992 -12.109 1 97.31 88 PHE A CA 1
ATOM 662 C C . PHE A 1 88 ? 19.688 -6.504 -10.797 1 97.31 88 PHE A C 1
ATOM 664 O O . PHE A 1 88 ? 19.016 -5.871 -9.984 1 97.31 88 PHE A O 1
ATOM 671 N N . ILE A 1 89 ? 20.891 -6.812 -10.609 1 97.94 89 ILE A N 1
ATOM 672 C CA . ILE A 1 89 ? 21.562 -6.434 -9.375 1 97.94 89 ILE A CA 1
ATOM 673 C C . ILE A 1 89 ? 21.5 -4.922 -9.188 1 97.94 89 ILE A C 1
ATOM 675 O O . ILE A 1 89 ? 21.25 -4.438 -8.078 1 97.94 89 ILE A O 1
ATOM 679 N N . TYR A 1 90 ? 21.578 -4.16 -10.266 1 97.94 90 TYR A N 1
ATOM 680 C CA . TYR A 1 90 ? 21.688 -2.711 -10.156 1 97.94 90 TYR A CA 1
ATOM 681 C C . TYR A 1 90 ? 20.328 -2.049 -10.336 1 97.94 90 TYR A C 1
ATOM 683 O O . TYR A 1 90 ? 20.172 -0.853 -10.07 1 97.94 90 TYR A O 1
ATOM 691 N N . THR A 1 91 ? 19.297 -2.783 -10.805 1 96.44 91 THR A N 1
ATOM 692 C CA . THR A 1 91 ? 18.031 -2.113 -11.062 1 96.44 91 THR A CA 1
ATOM 693 C C . THR A 1 91 ? 16.875 -2.863 -10.406 1 96.44 91 THR A C 1
ATOM 695 O O . THR A 1 91 ? 15.773 -2.318 -10.258 1 96.44 91 THR A O 1
ATOM 698 N N . GLY A 1 92 ? 17.078 -4.109 -10.125 1 96.19 92 GLY A N 1
ATOM 699 C CA . GLY A 1 92 ? 16 -4.945 -9.602 1 96.19 92 GLY A CA 1
ATOM 700 C C . GLY A 1 92 ? 15 -5.355 -10.664 1 96.19 92 GLY A C 1
ATOM 701 O O . GLY A 1 92 ? 13.938 -5.895 -10.344 1 96.19 92 GLY A O 1
ATOM 702 N N . LYS A 1 93 ? 15.344 -5.105 -11.961 1 96 93 LYS A N 1
ATOM 703 C CA . LYS A 1 93 ? 14.406 -5.352 -13.047 1 96 93 LYS A CA 1
ATOM 704 C C . LYS A 1 93 ? 15.055 -6.172 -14.164 1 96 93 LYS A C 1
ATOM 706 O O . LYS A 1 93 ? 16.281 -6.184 -14.297 1 96 93 LYS A O 1
ATOM 711 N N . VAL A 1 94 ? 14.266 -6.969 -14.836 1 95.69 94 VAL A N 1
ATOM 712 C CA . VAL A 1 94 ? 14.664 -7.684 -16.047 1 95.69 94 VAL A CA 1
ATOM 713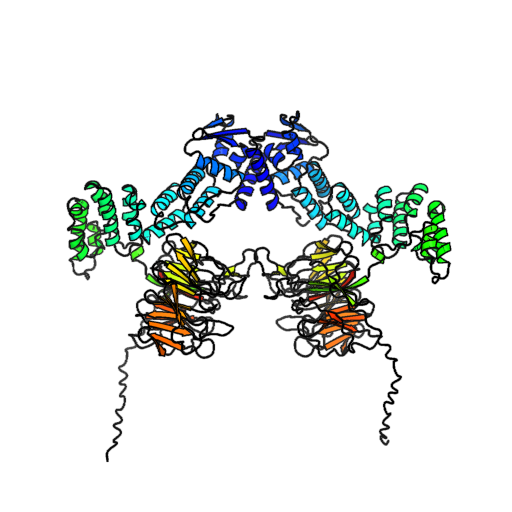 C C . VAL A 1 94 ? 13.602 -7.488 -17.141 1 95.69 94 VAL A C 1
ATOM 715 O O . VAL A 1 94 ? 12.422 -7.738 -16.906 1 95.69 94 VAL A O 1
ATOM 718 N N . SER A 1 95 ? 14.031 -6.973 -18.25 1 92.31 95 SER A N 1
ATOM 719 C CA . SER A 1 95 ? 13.117 -6.785 -19.375 1 92.31 95 SER A CA 1
ATOM 720 C C . SER A 1 95 ? 12.953 -8.078 -20.172 1 92.31 95 SER A C 1
ATOM 722 O O . SER A 1 95 ? 13.914 -8.578 -20.75 1 92.31 95 SER A O 1
ATOM 724 N N . LEU A 1 96 ? 11.68 -8.625 -20.156 1 90.31 96 LEU A N 1
ATOM 725 C CA . LEU A 1 96 ? 11.391 -9.906 -20.781 1 90.31 96 LEU A CA 1
ATOM 726 C C . LEU A 1 96 ? 10.102 -9.836 -21.594 1 90.31 96 LEU A C 1
ATOM 728 O O . LEU A 1 96 ? 9.32 -8.898 -21.438 1 90.31 96 LEU A O 1
ATOM 732 N N . THR A 1 97 ? 9.984 -10.711 -22.562 1 85 97 THR A N 1
ATOM 733 C CA . THR A 1 97 ? 8.742 -10.992 -23.266 1 85 97 THR A CA 1
ATOM 734 C C . THR A 1 97 ? 8.312 -12.438 -23.047 1 85 97 THR A C 1
ATOM 736 O O . THR A 1 97 ? 9.062 -13.234 -22.484 1 85 97 THR A O 1
ATOM 739 N N . GLN A 1 98 ? 7.133 -12.812 -23.516 1 78.19 98 GLN A N 1
ATOM 740 C CA . GLN A 1 98 ? 6.609 -14.164 -23.344 1 78.19 98 GLN A CA 1
ATOM 741 C C . GLN A 1 98 ? 7.465 -15.188 -24.078 1 78.19 98 GLN A C 1
ATOM 743 O O . GLN A 1 98 ? 7.465 -16.375 -23.75 1 78.19 98 GLN A O 1
ATOM 748 N N . ASP A 1 99 ? 8.25 -14.719 -24.953 1 84.94 99 ASP A N 1
ATOM 749 C CA . ASP A 1 99 ? 9.055 -15.617 -25.781 1 84.94 99 ASP A CA 1
ATOM 750 C C . ASP A 1 99 ? 10.414 -15.883 -25.156 1 84.94 99 ASP A C 1
ATOM 752 O O . ASP A 1 99 ? 11.219 -16.656 -25.688 1 84.94 99 ASP A O 1
ATOM 756 N N . ASN A 1 100 ? 10.602 -15.312 -24 1 89.69 100 ASN A N 1
ATOM 757 C CA . ASN A 1 100 ? 11.93 -15.383 -23.391 1 89.69 100 ASN A CA 1
ATOM 758 C C . ASN A 1 100 ? 12.047 -16.547 -22.422 1 89.69 100 ASN A C 1
ATOM 760 O O . ASN A 1 100 ? 12.758 -16.453 -21.422 1 89.69 100 ASN A O 1
ATOM 764 N N . ILE A 1 101 ? 11.375 -17.672 -22.672 1 90.38 101 ILE A N 1
ATOM 765 C CA . ILE A 1 101 ? 11.359 -18.781 -21.719 1 90.38 101 ILE A CA 1
ATOM 766 C C . ILE A 1 101 ? 12.758 -19.359 -21.594 1 90.38 101 ILE A C 1
ATOM 768 O O . ILE A 1 101 ? 13.219 -19.641 -20.484 1 90.38 101 ILE A O 1
ATOM 772 N N . GLN A 1 102 ? 13.484 -19.516 -22.719 1 92.12 102 GLN A N 1
ATOM 773 C CA . GLN A 1 102 ? 14.828 -20.078 -22.672 1 92.12 102 GLN A CA 1
ATOM 774 C C . GLN A 1 102 ? 15.789 -19.156 -21.922 1 92.12 102 GLN A C 1
ATOM 776 O O . GLN A 1 102 ? 16.625 -19.625 -21.141 1 92.12 102 GLN A O 1
ATOM 781 N N . GLU A 1 103 ? 15.617 -17.891 -22.141 1 94.31 103 GLU A N 1
ATOM 782 C CA . GLU A 1 103 ? 16.469 -16.922 -21.469 1 94.31 103 GLU A CA 1
ATOM 783 C C . GLU A 1 103 ? 16.219 -16.938 -19.953 1 94.31 103 GLU A C 1
ATOM 785 O O . GLU A 1 103 ? 17.172 -16.828 -19.172 1 94.31 103 GLU A O 1
ATOM 790 N N . VAL A 1 104 ? 14.992 -17.094 -19.578 1 95.38 104 VAL A N 1
ATOM 791 C CA . VAL A 1 104 ? 14.648 -17.078 -18.156 1 95.38 104 VAL A CA 1
ATOM 792 C C . VAL A 1 104 ? 15.148 -18.359 -17.5 1 95.38 104 VAL A C 1
ATOM 794 O O . VAL A 1 104 ? 15.57 -18.344 -16.344 1 95.38 104 VAL A O 1
ATOM 797 N N . LYS A 1 105 ? 15.094 -19.484 -18.25 1 94.62 105 LYS A N 1
ATOM 798 C CA . LYS A 1 105 ? 15.68 -20.734 -17.734 1 94.62 105 LYS A CA 1
ATOM 799 C C . LYS A 1 105 ? 17.172 -20.547 -17.438 1 94.62 105 LYS A C 1
ATOM 801 O O . LYS A 1 105 ? 17.641 -20.938 -16.359 1 94.62 105 LYS A O 1
ATOM 806 N N . ALA A 1 106 ? 17.844 -19.922 -18.406 1 95.69 106 ALA A N 1
ATOM 807 C CA . ALA A 1 106 ? 19.266 -19.672 -18.234 1 95.69 106 ALA A CA 1
ATOM 808 C C . ALA A 1 106 ? 19.531 -18.719 -17.078 1 95.69 106 ALA A C 1
ATOM 810 O O . ALA A 1 106 ? 20.484 -18.906 -16.312 1 95.69 106 ALA A O 1
ATOM 811 N N . LEU A 1 107 ? 18.75 -17.719 -16.984 1 96.56 107 LEU A N 1
ATOM 812 C CA . LEU A 1 107 ? 18.891 -16.734 -15.914 1 96.56 107 LEU A CA 1
ATOM 813 C C . LEU A 1 107 ? 18.672 -17.375 -14.547 1 96.56 107 LEU A C 1
ATOM 815 O O . LEU A 1 107 ? 19.344 -17.031 -13.578 1 96.56 107 LEU A O 1
ATOM 819 N N . LEU A 1 108 ? 17.609 -18.266 -14.492 1 96.44 108 LEU A N 1
ATOM 820 C CA . LEU A 1 108 ? 17.359 -19 -13.266 1 96.44 108 LEU A CA 1
ATOM 821 C C . LEU A 1 108 ? 18.578 -19.797 -12.836 1 96.44 108 LEU A C 1
ATOM 823 O O . LEU A 1 108 ? 18.938 -19.812 -11.648 1 96.44 108 LEU A O 1
ATOM 827 N N . GLN A 1 109 ? 19.266 -20.453 -13.75 1 95.62 109 GLN A N 1
ATOM 828 C CA . GLN A 1 109 ? 20.469 -21.219 -13.469 1 95.62 109 GLN A CA 1
ATOM 829 C C . GLN A 1 109 ? 21.594 -20.297 -12.961 1 95.62 109 GLN A C 1
ATOM 831 O O . GLN A 1 109 ? 22.281 -20.641 -12.008 1 95.62 109 GLN A O 1
ATOM 836 N N . ALA A 1 110 ? 21.688 -19.172 -13.594 1 96.62 110 ALA A N 1
ATOM 837 C CA . ALA A 1 110 ? 22.703 -18.203 -13.18 1 96.62 110 ALA A CA 1
ATOM 838 C C . ALA A 1 110 ? 22.406 -17.672 -11.781 1 96.62 110 ALA A C 1
ATOM 840 O O . ALA A 1 110 ? 23.312 -17.547 -10.953 1 96.62 110 ALA A O 1
ATOM 841 N N . ALA A 1 111 ? 21.156 -17.328 -11.555 1 96.75 111 ALA A N 1
ATOM 842 C CA . ALA A 1 111 ? 20.75 -16.812 -10.25 1 96.75 111 ALA A CA 1
ATOM 843 C C . ALA A 1 111 ? 21.062 -17.828 -9.141 1 96.75 111 ALA A C 1
ATOM 845 O O . ALA A 1 111 ? 21.484 -17.438 -8.047 1 96.75 111 ALA A O 1
ATOM 846 N N . ASP A 1 112 ? 20.797 -19.094 -9.477 1 95.62 112 ASP A N 1
ATOM 847 C CA . ASP A 1 112 ? 21.109 -20.156 -8.523 1 95.62 112 ASP A CA 1
ATOM 848 C C . ASP A 1 112 ? 22.625 -20.281 -8.312 1 95.62 112 ASP A C 1
ATOM 850 O O . ASP A 1 112 ? 23.078 -20.391 -7.176 1 95.62 112 ASP A O 1
ATOM 854 N N . LEU A 1 113 ? 23.391 -20.234 -9.391 1 95.5 113 LEU A N 1
ATOM 855 C CA . LEU A 1 113 ? 24.844 -20.344 -9.328 1 95.5 113 LEU A CA 1
ATOM 856 C C . LEU A 1 113 ? 25.438 -19.234 -8.461 1 95.5 113 LEU A C 1
ATOM 858 O O . LEU A 1 113 ? 26.281 -19.484 -7.613 1 95.5 113 LEU A O 1
ATOM 862 N N . PHE A 1 114 ? 24.969 -18.016 -8.656 1 96.56 114 PHE A N 1
ATOM 863 C CA . PHE A 1 114 ? 25.531 -16.875 -7.957 1 96.56 114 PHE A CA 1
ATOM 864 C C . PHE A 1 114 ? 24.766 -16.594 -6.672 1 96.56 114 PHE A C 1
ATOM 866 O O . PHE A 1 114 ? 25.031 -15.609 -5.98 1 96.56 114 PHE A O 1
ATOM 873 N N . GLN A 1 115 ? 23.766 -17.406 -6.371 1 95.38 115 GLN A N 1
ATOM 874 C CA . GLN A 1 115 ? 23.016 -17.391 -5.121 1 95.38 115 GLN A CA 1
ATOM 875 C C . GLN A 1 115 ? 22.328 -16.031 -4.91 1 95.38 115 GLN A C 1
ATOM 877 O O . GLN A 1 115 ? 22.469 -15.43 -3.848 1 95.38 115 GLN A O 1
ATOM 882 N N . ILE A 1 116 ? 21.656 -15.539 -5.883 1 96.56 116 ILE A N 1
ATOM 883 C CA . ILE A 1 116 ? 20.828 -14.336 -5.777 1 96.56 116 ILE A CA 1
ATOM 884 C C . ILE A 1 116 ? 19.375 -14.742 -5.57 1 96.56 116 ILE A C 1
ATOM 886 O O . ILE A 1 116 ? 18.625 -14.914 -6.539 1 96.56 116 ILE A O 1
ATOM 890 N N . ALA A 1 117 ? 18.969 -14.773 -4.352 1 94.12 117 ALA A N 1
ATOM 891 C CA . ALA A 1 117 ? 17.703 -15.367 -3.945 1 94.12 117 ALA A CA 1
ATOM 892 C C . ALA A 1 117 ? 16.516 -14.617 -4.566 1 94.12 117 ALA A C 1
ATOM 894 O O . ALA A 1 117 ? 15.57 -15.234 -5.051 1 94.12 117 ALA A O 1
ATOM 895 N N . ASN A 1 118 ? 16.562 -13.258 -4.605 1 94.88 118 ASN A N 1
ATOM 896 C CA . ASN A 1 118 ? 15.469 -12.461 -5.137 1 94.88 118 ASN A CA 1
ATOM 897 C C . ASN A 1 118 ? 15.273 -12.711 -6.633 1 94.88 118 ASN A C 1
ATOM 899 O O . ASN A 1 118 ? 14.141 -12.758 -7.113 1 94.88 118 ASN A O 1
ATOM 903 N N . LEU A 1 119 ? 16.328 -12.844 -7.289 1 96.19 119 LEU A N 1
ATOM 904 C CA . LEU A 1 119 ? 16.25 -13.094 -8.727 1 96.19 119 LEU A CA 1
ATOM 905 C C . LEU A 1 119 ? 15.766 -14.516 -9.008 1 96.19 119 LEU A C 1
ATOM 907 O O . LEU A 1 119 ? 14.984 -14.734 -9.93 1 96.19 119 LEU A O 1
ATOM 911 N N . GLN A 1 120 ? 16.234 -15.492 -8.219 1 95.62 120 GLN A N 1
ATOM 912 C CA . GLN A 1 120 ? 15.789 -16.875 -8.359 1 95.62 120 GLN A CA 1
ATOM 913 C C . GLN A 1 120 ? 14.281 -16.984 -8.164 1 95.62 120 GLN A C 1
ATOM 915 O O . GLN A 1 120 ? 13.586 -17.609 -8.977 1 95.62 120 GLN A O 1
ATOM 920 N N . ARG A 1 121 ? 13.852 -16.359 -7.156 1 94.38 121 ARG A N 1
ATOM 921 C CA . ARG A 1 121 ? 12.414 -16.359 -6.875 1 94.38 121 ARG A CA 1
ATOM 922 C C . ARG A 1 121 ? 11.641 -15.68 -7.996 1 94.38 121 ARG A C 1
ATOM 924 O O . ARG A 1 121 ? 10.57 -16.156 -8.398 1 94.38 121 ARG A O 1
ATOM 931 N N . ALA A 1 122 ? 12.18 -14.555 -8.461 1 94.62 122 ALA A N 1
ATOM 932 C CA . ALA A 1 122 ? 11.523 -13.82 -9.539 1 94.62 122 ALA A CA 1
ATOM 933 C C . ALA A 1 122 ? 11.422 -14.672 -10.805 1 94.62 122 ALA A C 1
ATOM 935 O O . ALA A 1 122 ? 10.383 -14.672 -11.477 1 94.62 122 ALA A O 1
ATOM 936 N N . CYS A 1 123 ? 12.453 -15.344 -11.125 1 95.31 123 CYS A N 1
ATOM 937 C CA . CYS A 1 123 ? 12.453 -16.219 -12.297 1 95.31 123 CYS A CA 1
ATOM 938 C C . CYS A 1 123 ? 11.469 -17.359 -12.117 1 95.31 123 CYS A C 1
ATOM 940 O O . CYS A 1 123 ? 10.75 -17.719 -13.055 1 95.31 123 CYS A O 1
ATOM 942 N N . GLU A 1 124 ? 11.453 -17.969 -10.93 1 93.88 124 GLU A N 1
ATOM 943 C CA . GLU A 1 124 ? 10.508 -19.047 -10.641 1 93.88 124 GLU A CA 1
ATOM 944 C C . GLU A 1 124 ? 9.07 -18.578 -10.828 1 93.88 124 GLU A C 1
ATOM 946 O O . GLU A 1 124 ? 8.273 -19.266 -11.477 1 93.88 124 GLU A O 1
ATOM 951 N N . GLU A 1 125 ? 8.789 -17.453 -10.242 1 90 125 GLU A N 1
ATOM 952 C CA . GLU A 1 125 ? 7.445 -16.891 -10.352 1 90 125 GLU A CA 1
ATOM 953 C C . GLU A 1 125 ? 7.078 -16.609 -11.805 1 90 125 GLU A C 1
ATOM 955 O O . GLU A 1 125 ? 5.938 -16.844 -12.219 1 90 125 GLU A O 1
ATOM 960 N N . TRP A 1 126 ? 8.047 -16.078 -12.523 1 90.75 126 TRP A N 1
ATOM 961 C CA . TRP A 1 126 ? 7.828 -15.781 -13.93 1 90.75 126 TRP A CA 1
ATOM 962 C C . TRP A 1 126 ? 7.555 -17.062 -14.719 1 90.75 126 TRP A C 1
ATOM 964 O O . TRP A 1 126 ? 6.617 -17.125 -15.516 1 90.75 126 TRP A O 1
ATOM 974 N N . LEU A 1 127 ? 8.289 -18.078 -14.508 1 91.44 127 LEU A N 1
ATOM 975 C CA . LEU A 1 127 ? 8.125 -19.344 -15.211 1 91.44 127 LEU A CA 1
ATOM 976 C C . LEU A 1 127 ? 6.805 -20 -14.836 1 91.44 127 LEU A C 1
ATOM 978 O O . LEU A 1 127 ? 6.184 -20.672 -15.664 1 91.44 127 LEU A O 1
ATOM 982 N N . LEU A 1 128 ? 6.418 -19.844 -13.578 1 86.25 128 LEU A N 1
ATOM 983 C CA . LEU A 1 128 ? 5.133 -20.359 -13.125 1 86.25 128 LEU A CA 1
ATOM 984 C C . LEU A 1 128 ? 3.982 -19.734 -13.906 1 86.25 128 LEU A C 1
ATOM 986 O O . LEU A 1 128 ? 3.025 -20.422 -14.266 1 86.25 128 LEU A O 1
ATOM 990 N N . ARG A 1 129 ? 4.145 -18.516 -14.156 1 79.69 129 ARG A N 1
ATOM 991 C CA . ARG A 1 129 ? 3.109 -17.781 -14.883 1 79.69 129 ARG A CA 1
ATOM 992 C C . ARG A 1 129 ? 2.951 -18.312 -16.297 1 79.69 129 ARG A C 1
ATOM 994 O O . ARG A 1 129 ? 1.852 -18.297 -16.859 1 79.69 129 ARG A O 1
ATOM 1001 N N . PHE A 1 130 ? 4.004 -18.875 -16.875 1 82.31 130 PHE A N 1
ATOM 1002 C CA . PHE A 1 130 ? 3.959 -19.266 -18.281 1 82.31 130 PHE A CA 1
ATOM 1003 C C . PHE A 1 130 ? 4.129 -20.781 -18.422 1 82.31 130 PHE A C 1
ATOM 1005 O O . PHE A 1 130 ? 4.559 -21.281 -19.453 1 82.31 130 PHE A O 1
ATOM 1012 N N . LEU A 1 131 ? 3.787 -21.406 -17.359 1 86.25 131 LEU A N 1
ATOM 1013 C CA . LEU A 1 131 ? 3.801 -22.859 -17.359 1 86.25 131 LEU A CA 1
ATOM 1014 C C . LEU A 1 131 ? 2.658 -23.406 -18.203 1 86.25 131 LEU A C 1
ATOM 1016 O O . LEU A 1 131 ? 1.503 -23.031 -18.031 1 86.25 131 LEU A O 1
ATOM 1020 N N . THR A 1 132 ? 2.988 -24.203 -19.188 1 82.94 132 THR A N 1
ATOM 1021 C CA . THR A 1 132 ? 2.014 -24.828 -20.078 1 82.94 132 THR A CA 1
ATOM 1022 C C . THR A 1 132 ? 2.322 -26.312 -20.266 1 82.94 132 THR A C 1
ATOM 1024 O O . THR A 1 132 ? 3.354 -26.797 -19.797 1 82.94 132 THR A O 1
ATOM 1027 N N . THR A 1 133 ? 1.446 -27.047 -20.969 1 84.75 133 THR A N 1
ATOM 1028 C CA . THR A 1 133 ? 1.647 -28.469 -21.219 1 84.75 133 THR A CA 1
ATOM 1029 C C . THR A 1 133 ? 2.82 -28.688 -22.172 1 84.75 133 THR A C 1
ATOM 1031 O O . THR A 1 133 ? 3.436 -29.75 -22.172 1 84.75 133 THR A O 1
ATOM 1034 N N . ALA A 1 134 ? 3.17 -27.641 -22.891 1 85.75 134 ALA A N 1
ATOM 1035 C CA . ALA A 1 134 ? 4.227 -27.75 -23.891 1 85.75 134 ALA A CA 1
ATOM 1036 C C . ALA A 1 134 ? 5.605 -27.656 -23.25 1 85.75 134 ALA A C 1
ATOM 1038 O O . ALA A 1 134 ? 6.59 -28.172 -23.797 1 85.75 134 ALA A O 1
ATOM 1039 N N . ASN A 1 135 ? 5.66 -27.016 -22.078 1 90.56 135 ASN A N 1
ATOM 1040 C CA . ASN A 1 135 ? 6.98 -26.781 -21.5 1 90.56 135 ASN A CA 1
ATOM 1041 C C . ASN A 1 135 ? 7.086 -27.375 -20.094 1 90.56 135 ASN A C 1
ATOM 1043 O O . ASN A 1 135 ? 8.117 -27.234 -19.438 1 90.56 135 ASN A O 1
ATOM 1047 N N . CYS A 1 136 ? 6.102 -28.047 -19.609 1 91.5 136 CYS A N 1
ATOM 1048 C CA . CYS A 1 136 ? 6.031 -28.484 -18.219 1 91.5 136 CYS A CA 1
ATOM 1049 C C . CYS A 1 136 ? 7.066 -29.562 -17.922 1 91.5 136 CYS A C 1
ATOM 1051 O O . CYS A 1 136 ? 7.559 -29.672 -16.797 1 91.5 136 CYS A O 1
ATOM 1053 N N . VAL A 1 137 ? 7.426 -30.359 -18.984 1 92.56 137 VAL A N 1
ATOM 1054 C CA . VAL A 1 137 ? 8.391 -31.438 -18.75 1 92.56 137 VAL A CA 1
ATOM 1055 C C . VAL A 1 137 ? 9.766 -30.844 -18.469 1 92.56 137 VAL A C 1
ATOM 1057 O O . VAL A 1 137 ? 10.383 -31.156 -17.453 1 92.56 137 VAL A O 1
ATOM 1060 N N . SER A 1 138 ? 10.25 -29.969 -19.328 1 92.38 138 SER A N 1
ATOM 1061 C CA . SER A 1 138 ? 11.555 -29.344 -19.156 1 92.38 138 SER A CA 1
ATOM 1062 C C . SER A 1 138 ? 11.609 -28.516 -17.875 1 92.38 138 SER A C 1
ATOM 1064 O O . SER A 1 138 ? 12.625 -28.516 -17.172 1 92.38 138 SER A O 1
ATOM 1066 N N . LEU A 1 139 ? 10.57 -27.875 -17.578 1 93.81 139 LEU A N 1
ATOM 1067 C CA . LEU A 1 139 ? 10.523 -27.031 -16.391 1 93.81 139 LEU A CA 1
ATOM 1068 C C . LEU A 1 139 ? 10.516 -27.859 -15.125 1 93.81 139 LEU A C 1
ATOM 1070 O O . LEU A 1 139 ? 11.07 -27.453 -14.102 1 93.81 139 LEU A O 1
ATOM 1074 N N . TYR A 1 140 ? 9.883 -29.062 -15.219 1 92.62 140 TYR A N 1
ATOM 1075 C CA . TYR A 1 140 ? 9.883 -29.953 -14.07 1 92.62 140 TYR A CA 1
ATOM 1076 C C . TYR A 1 140 ? 11.305 -30.375 -13.703 1 92.62 140 TYR A C 1
ATOM 1078 O O . TYR A 1 140 ? 11.711 -30.266 -12.547 1 92.62 140 TYR A O 1
ATOM 1086 N N . PHE A 1 141 ? 12.055 -30.75 -14.625 1 91.56 141 PHE A N 1
ATOM 1087 C CA . PHE A 1 141 ? 13.406 -31.234 -14.359 1 91.56 141 PHE A CA 1
ATOM 1088 C C . PHE A 1 141 ? 14.336 -30.078 -14.023 1 91.56 141 PHE A C 1
ATOM 1090 O O . PHE A 1 141 ? 15.227 -30.203 -13.18 1 91.56 141 PHE A O 1
ATOM 1097 N N . LEU A 1 142 ? 14.133 -28.938 -14.695 1 93.25 142 LEU A N 1
ATOM 1098 C CA . LEU A 1 142 ? 14.898 -27.75 -14.367 1 93.25 142 LEU A CA 1
ATOM 1099 C C . LEU A 1 142 ? 14.664 -27.328 -12.914 1 93.25 142 LEU A C 1
ATOM 1101 O O . LEU A 1 142 ? 15.609 -27.031 -12.188 1 93.25 142 LEU A O 1
ATOM 1105 N N . ALA A 1 143 ? 13.367 -27.266 -12.516 1 93.56 143 ALA A N 1
ATOM 1106 C CA . ALA A 1 143 ? 12.984 -26.859 -11.172 1 93.56 143 ALA A CA 1
ATOM 1107 C C . ALA A 1 143 ? 13.578 -27.781 -10.117 1 93.56 143 ALA A C 1
ATOM 1109 O O . ALA A 1 143 ? 14 -27.344 -9.047 1 93.56 143 ALA A O 1
ATOM 1110 N N . GLY A 1 144 ? 13.594 -29.062 -10.406 1 89.69 144 GLY A N 1
ATOM 1111 C CA . GLY A 1 144 ? 14.156 -30.031 -9.484 1 89.69 144 GLY A CA 1
ATOM 1112 C C . GLY A 1 144 ? 15.641 -29.828 -9.234 1 89.69 144 GLY A C 1
ATOM 1113 O O . GLY A 1 144 ? 16.109 -30 -8.109 1 89.69 144 GLY A O 1
ATOM 1114 N N . THR A 1 145 ? 16.344 -29.359 -10.227 1 90.88 145 THR A N 1
ATOM 1115 C CA . THR A 1 145 ? 17.781 -29.203 -10.148 1 90.88 145 THR A CA 1
ATOM 1116 C C . THR A 1 145 ? 18.141 -27.906 -9.422 1 90.88 145 THR A C 1
ATOM 1118 O O . THR A 1 145 ? 19.219 -27.797 -8.812 1 90.88 145 THR A O 1
ATOM 1121 N N . HIS A 1 146 ? 17.297 -26.953 -9.445 1 92.25 146 HIS A N 1
ATOM 1122 C CA . HIS A 1 146 ? 17.656 -25.625 -8.945 1 92.25 146 HIS A CA 1
ATOM 1123 C C . HIS A 1 146 ? 16.781 -25.234 -7.758 1 92.25 146 HIS A C 1
ATOM 1125 O O . HIS A 1 146 ? 16.578 -24.031 -7.504 1 92.25 146 HIS A O 1
ATOM 1131 N N . ASN A 1 147 ? 16.156 -26.219 -7.121 1 87.62 147 ASN A N 1
ATOM 1132 C CA . ASN A 1 147 ? 15.453 -26.078 -5.855 1 87.62 147 ASN A CA 1
ATOM 1133 C C . ASN A 1 147 ? 14.297 -25.078 -5.977 1 87.62 147 ASN A C 1
ATOM 1135 O O . ASN A 1 147 ? 14.125 -24.219 -5.125 1 87.62 147 ASN A O 1
ATOM 1139 N N . CYS A 1 148 ? 13.688 -25.062 -7.086 1 91.94 148 CYS A N 1
ATOM 1140 C CA . CYS A 1 148 ? 12.445 -24.328 -7.285 1 91.94 148 CYS A CA 1
ATOM 1141 C C . CYS A 1 148 ? 11.242 -25.188 -6.938 1 91.94 148 CYS A C 1
ATOM 1143 O O . CYS A 1 148 ? 10.617 -25.781 -7.824 1 91.94 148 CYS A O 1
ATOM 1145 N N . GLY A 1 149 ? 10.844 -25.266 -5.668 1 89.19 149 GLY A N 1
ATOM 1146 C CA . GLY A 1 149 ? 9.836 -26.188 -5.172 1 89.19 149 GLY A CA 1
ATOM 1147 C C . GLY A 1 149 ? 8.453 -25.922 -5.723 1 89.19 149 GLY A C 1
ATOM 1148 O O . GLY A 1 149 ? 7.738 -26.844 -6.109 1 89.19 149 GLY A O 1
ATOM 1149 N N . LYS A 1 150 ? 8.055 -24.672 -5.762 1 87.94 150 LYS A N 1
ATOM 1150 C CA . LYS A 1 150 ? 6.723 -24.328 -6.242 1 87.94 150 LYS A CA 1
ATOM 1151 C C . LYS A 1 150 ? 6.566 -24.672 -7.723 1 87.94 150 LYS A C 1
ATOM 1153 O O . LYS A 1 150 ? 5.551 -25.234 -8.133 1 87.94 150 LYS A O 1
ATOM 1158 N N . LEU A 1 151 ? 7.621 -24.312 -8.469 1 90.75 151 LEU A N 1
ATOM 1159 C CA . LEU A 1 151 ? 7.598 -24.594 -9.898 1 90.75 151 LEU A CA 1
ATOM 1160 C C . LEU A 1 151 ? 7.613 -26.094 -10.156 1 90.75 151 LEU A C 1
ATOM 1162 O O . LEU A 1 151 ? 6.914 -26.594 -11.039 1 90.75 151 LEU A O 1
ATOM 1166 N N . ALA A 1 152 ? 8.344 -26.828 -9.383 1 90.19 152 ALA A N 1
ATOM 1167 C CA . ALA A 1 152 ? 8.422 -28.281 -9.516 1 90.19 152 ALA A CA 1
ATOM 1168 C C . ALA A 1 152 ? 7.062 -28.922 -9.258 1 90.19 152 ALA A C 1
ATOM 1170 O O . ALA A 1 152 ? 6.617 -29.781 -10.016 1 90.19 152 ALA A O 1
ATOM 1171 N N . ARG A 1 153 ? 6.441 -28.5 -8.25 1 84.19 153 ARG A N 1
ATOM 1172 C CA . ARG A 1 153 ? 5.137 -29.047 -7.895 1 84.19 153 ARG A CA 1
ATOM 1173 C C . ARG A 1 153 ? 4.102 -28.734 -8.969 1 84.19 153 ARG A C 1
ATOM 1175 O O . ARG A 1 153 ? 3.328 -29.609 -9.375 1 84.19 153 ARG A O 1
ATOM 1182 N N . ALA A 1 154 ? 4.117 -27.516 -9.375 1 85.62 154 ALA A N 1
ATOM 1183 C CA . ALA A 1 154 ? 3.154 -27.094 -10.391 1 85.62 154 ALA A CA 1
ATOM 1184 C C . ALA A 1 154 ? 3.387 -27.828 -11.711 1 85.62 154 ALA A C 1
ATOM 1186 O O . ALA A 1 154 ? 2.434 -28.266 -12.359 1 85.62 154 ALA A O 1
ATOM 1187 N N . ALA A 1 155 ? 4.629 -27.906 -12.086 1 89.12 155 ALA A N 1
ATOM 1188 C CA . ALA A 1 155 ? 4.969 -28.594 -13.32 1 89.12 155 ALA A CA 1
ATOM 1189 C C . ALA A 1 155 ? 4.605 -30.078 -13.242 1 89.12 155 ALA A C 1
ATOM 1191 O O . ALA A 1 155 ? 4.109 -30.656 -14.211 1 89.12 155 ALA A O 1
ATOM 1192 N N . LYS A 1 156 ? 4.832 -30.641 -12.109 1 84.94 156 LYS A N 1
ATOM 1193 C CA . LYS A 1 156 ? 4.469 -32.031 -11.906 1 84.94 156 LYS A CA 1
ATOM 1194 C C . LYS A 1 156 ? 2.961 -32.25 -12.016 1 84.94 156 LYS A C 1
ATOM 1196 O O . LYS A 1 156 ? 2.502 -33.188 -12.656 1 84.94 156 LYS A O 1
ATOM 1201 N N . TRP A 1 157 ? 2.312 -31.422 -11.398 1 81.88 157 TRP A N 1
ATOM 1202 C CA . TRP A 1 157 ? 0.855 -31.484 -11.461 1 81.88 157 TRP A CA 1
ATOM 1203 C C . TRP A 1 157 ? 0.364 -31.359 -12.898 1 81.88 157 TRP A C 1
ATOM 1205 O O . TRP A 1 157 ? -0.487 -32.125 -13.336 1 81.88 157 TRP A O 1
ATOM 1215 N N . MET A 1 158 ? 0.86 -30.406 -13.562 1 84.12 158 MET A N 1
ATOM 1216 C CA . MET A 1 158 ? 0.434 -30.188 -14.938 1 84.12 158 MET A CA 1
ATOM 1217 C C . MET A 1 158 ? 0.79 -31.391 -15.812 1 84.12 158 MET A C 1
ATOM 1219 O O . MET A 1 158 ? -0.01 -31.812 -16.656 1 84.12 158 MET A O 1
ATOM 1223 N N . LEU A 1 159 ? 1.989 -31.844 -15.594 1 86.19 159 LEU A N 1
ATOM 1224 C CA . LEU A 1 159 ? 2.457 -33.031 -16.312 1 86.19 159 LEU A CA 1
ATOM 1225 C C . LEU A 1 159 ? 1.559 -34.219 -16.047 1 86.19 159 LEU A C 1
ATOM 1227 O O . LEU A 1 159 ? 1.122 -34.906 -16.984 1 86.19 159 LEU A O 1
ATOM 1231 N N . GLY A 1 160 ? 1.265 -34.469 -14.867 1 79.06 160 GLY A N 1
ATOM 1232 C CA . GLY A 1 160 ? 0.435 -35.594 -14.484 1 79.06 160 GLY A CA 1
ATOM 1233 C C . GLY A 1 160 ? -1.006 -35.469 -14.938 1 79.06 160 GLY A C 1
ATOM 1234 O O . GLY A 1 160 ? -1.618 -36.438 -15.383 1 79.06 160 GLY A O 1
ATOM 1235 N N . GLY A 1 161 ? -1.459 -34.281 -14.789 1 77.38 161 GLY A N 1
ATOM 1236 C CA . GLY A 1 161 ? -2.85 -34.031 -15.133 1 77.38 161 GLY A CA 1
ATOM 1237 C C . GLY A 1 161 ? -3.107 -34.031 -16.625 1 77.38 161 GLY A C 1
ATOM 1238 O O . GLY A 1 161 ? -4.25 -34.188 -17.062 1 77.38 161 GLY A O 1
ATOM 1239 N N . ASN A 1 162 ? -2.049 -33.844 -17.438 1 82 162 ASN A N 1
ATOM 1240 C CA . ASN A 1 162 ? -2.137 -33.812 -18.891 1 82 162 ASN A CA 1
ATOM 1241 C C . ASN A 1 162 ? -1.149 -34.812 -19.531 1 82 162 ASN A C 1
ATOM 1243 O O . ASN A 1 162 ? -0.513 -34.469 -20.531 1 82 162 ASN A O 1
ATOM 1247 N N . PHE A 1 163 ? -1.081 -35.938 -18.969 1 87.56 163 PHE A N 1
ATOM 1248 C CA . PHE A 1 163 ? -0.002 -36.875 -19.312 1 87.56 163 PHE A CA 1
ATOM 1249 C C . PHE A 1 163 ? -0.1 -37.312 -20.766 1 87.56 163 PHE A C 1
ATOM 1251 O O . PHE A 1 163 ? 0.914 -37.406 -21.469 1 87.56 163 PHE A O 1
ATOM 1258 N N . THR A 1 164 ? -1.33 -37.562 -21.219 1 85.31 164 THR A N 1
ATOM 1259 C CA . THR A 1 164 ? -1.502 -38 -22.594 1 85.31 164 THR A CA 1
ATOM 1260 C C . THR A 1 164 ? -1.049 -36.906 -23.578 1 85.31 164 THR A C 1
ATOM 1262 O O . THR A 1 164 ? -0.267 -37.188 -24.5 1 85.31 164 THR A O 1
ATOM 1265 N N . GLU A 1 165 ? -1.477 -35.75 -23.344 1 86.62 165 GLU A N 1
ATOM 1266 C CA . GLU A 1 165 ? -1.099 -34.656 -24.203 1 86.62 165 GLU A CA 1
ATOM 1267 C C . GLU A 1 165 ? 0.397 -34.375 -24.125 1 86.62 165 GLU A C 1
ATOM 1269 O O . GLU A 1 165 ? 1.057 -34.156 -25.141 1 86.62 165 GLU A O 1
ATOM 1274 N N . VAL A 1 166 ? 0.89 -34.375 -22.969 1 91.38 166 VAL A N 1
ATOM 1275 C CA . VAL A 1 166 ? 2.293 -34.062 -22.703 1 91.38 166 VAL A CA 1
ATOM 1276 C C . VAL A 1 166 ? 3.184 -35.125 -23.375 1 91.38 166 VAL A C 1
ATOM 1278 O O . VAL A 1 166 ? 4.242 -34.781 -23.922 1 91.38 166 VAL A O 1
ATOM 1281 N N . SER A 1 167 ? 2.74 -36.375 -23.391 1 93.06 167 SER A N 1
ATOM 1282 C CA . SER A 1 167 ? 3.535 -37.469 -23.938 1 93.06 167 SER A CA 1
ATOM 1283 C C . SER A 1 167 ? 3.668 -37.344 -25.453 1 93.06 167 SER A C 1
ATOM 1285 O O . SER A 1 167 ? 4.531 -38 -26.062 1 93.06 167 SER A O 1
ATOM 1287 N N . GLU A 1 168 ? 2.785 -36.562 -26.047 1 91.94 168 GLU A N 1
ATOM 1288 C CA . GLU A 1 168 ? 2.846 -36.344 -27.5 1 91.94 168 GLU A CA 1
ATOM 1289 C C . GLU A 1 168 ? 3.766 -35.188 -27.844 1 91.94 168 GLU A C 1
ATOM 1291 O O . GLU A 1 168 ? 4.133 -35 -29 1 91.94 168 GLU A O 1
ATOM 1296 N N . GLY A 1 169 ? 4.168 -34.469 -26.906 1 91.5 169 GLY A N 1
ATOM 1297 C CA . GLY A 1 169 ? 4.957 -33.25 -27.125 1 91.5 169 GLY A CA 1
ATOM 1298 C C . GLY A 1 169 ? 6.438 -33.562 -27.297 1 91.5 169 GLY A C 1
ATOM 1299 O O . GLY A 1 169 ? 6.926 -34.594 -26.875 1 91.5 169 GLY A O 1
ATOM 1300 N N . GLU A 1 170 ? 7.16 -32.594 -27.828 1 91.88 170 GLU A N 1
ATOM 1301 C CA . GLU A 1 170 ? 8.578 -32.75 -28.156 1 91.88 170 GLU A CA 1
ATOM 1302 C C . GLU A 1 170 ? 9.422 -32.875 -26.891 1 91.88 170 GLU A C 1
ATOM 1304 O O . GLU A 1 170 ? 10.406 -33.594 -26.859 1 91.88 170 GLU A O 1
ATOM 1309 N N . GLU A 1 171 ? 9.086 -32.188 -25.875 1 91.88 171 GLU A N 1
ATOM 1310 C CA . GLU A 1 171 ? 9.883 -32.219 -24.656 1 91.88 171 GLU A CA 1
ATOM 1311 C C . GLU A 1 171 ? 9.906 -33.594 -24.031 1 91.88 171 GLU A C 1
ATOM 1313 O O . GLU A 1 171 ? 10.938 -34.062 -23.516 1 91.88 171 GLU A O 1
ATOM 1318 N N . PHE A 1 172 ? 8.719 -34.219 -24.094 1 93.88 172 PHE A N 1
ATOM 1319 C CA . PHE A 1 172 ? 8.625 -35.562 -23.562 1 93.88 172 PHE A CA 1
ATOM 1320 C C . PHE A 1 172 ? 9.398 -36.562 -24.422 1 93.88 172 PHE A C 1
ATOM 1322 O O . PHE A 1 172 ? 10.164 -37.375 -23.922 1 93.88 172 PHE A O 1
ATOM 1329 N N . LEU A 1 173 ? 9.266 -36.375 -25.672 1 94.5 173 LEU A N 1
ATOM 1330 C CA . LEU A 1 173 ? 9.852 -37.312 -26.625 1 94.5 173 LEU A CA 1
ATOM 1331 C C . LEU A 1 173 ? 11.367 -37.156 -26.688 1 94.5 173 LEU A C 1
ATOM 1333 O O . LEU A 1 173 ? 12.07 -38.031 -27.203 1 94.5 173 LEU A O 1
ATOM 1337 N N . SER A 1 174 ? 11.898 -36.031 -26.141 1 92.69 174 SER A N 1
ATOM 1338 C CA . SER A 1 174 ? 13.328 -35.781 -26.172 1 92.69 174 SER A CA 1
ATOM 1339 C C . SER A 1 174 ? 13.984 -36.094 -24.828 1 92.69 174 SER A C 1
ATOM 1341 O O . SER A 1 174 ? 15.18 -35.844 -24.641 1 92.69 174 SER A O 1
ATOM 1343 N N . LEU A 1 175 ? 13.242 -36.656 -23.984 1 93 175 LEU A N 1
ATOM 1344 C CA . LEU A 1 175 ? 13.766 -36.969 -22.656 1 93 175 LEU A CA 1
ATOM 1345 C C . LEU A 1 175 ? 14.773 -38.094 -22.719 1 93 175 LEU A C 1
ATOM 1347 O O . LEU A 1 175 ? 14.695 -38.969 -23.609 1 93 175 LEU A O 1
ATOM 1351 N N . GLU A 1 176 ? 15.68 -38.031 -21.719 1 92.44 176 GLU A N 1
ATOM 1352 C CA . GLU A 1 176 ? 16.562 -39.156 -21.516 1 92.44 176 GLU A CA 1
ATOM 1353 C C . GLU A 1 176 ? 15.836 -40.312 -20.797 1 92.44 176 GLU A C 1
ATOM 1355 O O . GLU A 1 176 ? 14.859 -40.094 -20.094 1 92.44 176 GLU A O 1
ATOM 1360 N N . VAL A 1 177 ? 16.25 -41.469 -21.047 1 93.38 177 VAL A N 1
ATOM 1361 C CA . VAL A 1 177 ? 15.57 -42.688 -20.578 1 93.38 177 VAL A CA 1
ATOM 1362 C C . VAL A 1 177 ? 15.43 -42.656 -19.062 1 93.38 177 VAL A C 1
ATOM 1364 O O . VAL A 1 177 ? 14.406 -43.062 -18.516 1 93.38 177 VAL A O 1
ATOM 1367 N N . ASP A 1 178 ? 16.375 -42.094 -18.422 1 93.25 178 ASP A N 1
ATOM 1368 C CA . ASP A 1 178 ? 16.328 -42.062 -16.969 1 93.25 178 ASP A CA 1
ATOM 1369 C C . ASP A 1 178 ? 15.18 -41.188 -16.469 1 93.25 178 ASP A C 1
ATOM 1371 O O . ASP A 1 178 ? 14.508 -41.531 -15.5 1 93.25 178 ASP A O 1
ATOM 1375 N N . HIS A 1 179 ? 15.031 -40.094 -17.156 1 92.62 179 HIS A N 1
ATOM 1376 C CA . HIS A 1 179 ? 13.945 -39.188 -16.812 1 92.62 179 HIS A CA 1
ATOM 1377 C C . HIS A 1 179 ? 12.586 -39.812 -17.109 1 92.62 179 HIS A C 1
ATOM 1379 O O . HIS A 1 179 ? 11.633 -39.625 -16.359 1 92.62 179 HIS A O 1
ATOM 1385 N N . LEU A 1 180 ? 12.594 -40.531 -18.125 1 93.25 180 LEU A N 1
ATOM 1386 C CA . LEU A 1 180 ? 11.352 -41.188 -18.516 1 93.25 180 LEU A CA 1
ATOM 1387 C C . LEU A 1 180 ? 10.969 -42.281 -17.516 1 93.25 180 LEU A C 1
ATOM 1389 O O . LEU A 1 180 ? 9.797 -42.438 -17.188 1 93.25 180 LEU A O 1
ATOM 1393 N N . VAL A 1 181 ? 11.883 -43.031 -17.141 1 94.62 181 VAL A N 1
ATOM 1394 C CA . VAL A 1 181 ? 11.648 -44.094 -16.156 1 94.62 181 VAL A CA 1
ATOM 1395 C C . VAL A 1 181 ? 11.094 -43.469 -14.867 1 94.62 181 VAL A C 1
ATOM 1397 O O . VAL A 1 181 ? 10.172 -44.031 -14.266 1 94.62 181 VAL A O 1
ATOM 1400 N N . GLU A 1 182 ? 11.641 -42.375 -14.523 1 92.38 182 GLU A N 1
ATOM 1401 C CA . GLU A 1 182 ? 11.18 -41.688 -13.328 1 92.38 182 GLU A CA 1
ATOM 1402 C C . GLU A 1 182 ? 9.711 -41.281 -13.453 1 92.38 182 GLU A C 1
ATOM 1404 O O . GLU A 1 182 ? 8.938 -41.438 -12.5 1 92.38 182 GLU A O 1
ATOM 1409 N N . LEU A 1 183 ? 9.344 -40.781 -14.578 1 91.5 183 LEU A N 1
ATOM 1410 C CA . LEU A 1 183 ? 7.977 -40.344 -14.805 1 91.5 183 LEU A CA 1
ATOM 1411 C C . LEU A 1 183 ? 7.012 -41.5 -14.836 1 91.5 183 LEU A C 1
ATOM 1413 O O . LEU A 1 183 ? 5.961 -41.469 -14.195 1 91.5 183 LEU A O 1
ATOM 1417 N N . VAL A 1 184 ? 7.371 -42.562 -15.547 1 93.38 184 VAL A N 1
ATOM 1418 C CA . VAL A 1 184 ? 6.504 -43.719 -15.75 1 93.38 184 VAL A CA 1
ATOM 1419 C C . VAL A 1 184 ? 6.352 -44.469 -14.438 1 93.38 184 VAL A C 1
ATOM 1421 O O . VAL A 1 184 ? 5.285 -45.031 -14.148 1 93.38 184 VAL A O 1
ATOM 1424 N N . ALA A 1 185 ? 7.312 -44.438 -13.656 1 93 185 ALA A N 1
ATOM 1425 C CA . ALA A 1 185 ? 7.293 -45.156 -12.391 1 93 185 ALA A CA 1
ATOM 1426 C C . ALA A 1 185 ? 6.59 -44.344 -11.305 1 93 185 ALA A C 1
ATOM 1428 O O . ALA A 1 185 ? 6.277 -44.875 -10.234 1 93 185 ALA A O 1
ATOM 1429 N N . ASP A 1 186 ? 6.309 -43.125 -11.531 1 89.75 186 ASP A N 1
ATOM 1430 C CA . ASP A 1 186 ? 5.816 -42.219 -10.516 1 89.75 186 ASP A CA 1
ATOM 1431 C C . ASP A 1 186 ? 4.398 -42.562 -10.078 1 89.75 186 ASP A C 1
ATOM 1433 O O . ASP A 1 186 ? 3.51 -42.719 -10.922 1 89.75 186 ASP A O 1
ATOM 1437 N N . ASP A 1 187 ? 4.098 -42.625 -8.797 1 86.19 187 ASP A N 1
ATOM 1438 C CA . ASP A 1 187 ? 2.799 -43 -8.227 1 86.19 187 ASP A CA 1
ATOM 1439 C C . ASP A 1 187 ? 1.819 -41.812 -8.328 1 86.19 187 ASP A C 1
ATOM 1441 O O . ASP A 1 187 ? 0.604 -42.031 -8.344 1 86.19 187 ASP A O 1
ATOM 1445 N N . SER A 1 188 ? 2.344 -40.688 -8.516 1 78.75 188 SER A N 1
ATOM 1446 C CA . SER A 1 188 ? 1.511 -39.5 -8.391 1 78.75 188 SER A CA 1
ATOM 1447 C C . SER A 1 188 ? 0.973 -39.062 -9.75 1 78.75 188 SER A C 1
ATOM 1449 O O . SER A 1 188 ? 0.385 -37.969 -9.875 1 78.75 188 SER A O 1
ATOM 1451 N N . LEU A 1 189 ? 1.136 -39.906 -10.742 1 83.56 189 LEU A N 1
ATOM 1452 C CA . LEU A 1 189 ? 0.618 -39.562 -12.055 1 83.56 189 LEU A CA 1
ATOM 1453 C C . LEU A 1 189 ? -0.902 -39.438 -12.031 1 83.56 189 LEU A C 1
ATOM 1455 O O . LEU A 1 189 ? -1.583 -40.281 -11.445 1 83.56 189 LEU A O 1
ATOM 1459 N N . GLU A 1 190 ? -1.372 -38.406 -12.641 1 77.88 190 GLU A N 1
ATOM 1460 C CA . GLU A 1 190 ? -2.812 -38.188 -12.68 1 77.88 190 GLU A CA 1
ATOM 1461 C C . GLU A 1 190 ? -3.428 -38.75 -13.953 1 77.88 190 GLU A C 1
ATOM 1463 O O . GLU A 1 190 ? -4.184 -38.062 -14.648 1 77.88 190 GLU A O 1
ATOM 1468 N N . VAL A 1 191 ? -3.096 -39.969 -14.203 1 81.5 191 VAL A N 1
ATOM 1469 C CA . VAL A 1 191 ? -3.672 -40.656 -15.359 1 81.5 191 VAL A CA 1
ATOM 1470 C C . VAL A 1 191 ? -4.969 -41.344 -14.953 1 81.5 191 VAL A C 1
ATOM 1472 O O . VAL A 1 191 ? -5.145 -41.719 -13.797 1 81.5 191 VAL A O 1
ATOM 1475 N N . ARG A 1 192 ? -5.844 -41.469 -15.922 1 75.56 192 ARG A N 1
ATOM 1476 C CA . ARG A 1 192 ? -7.121 -42.125 -15.656 1 75.56 192 ARG A CA 1
ATOM 1477 C C . ARG A 1 192 ? -7.008 -43.625 -15.859 1 75.56 192 ARG A C 1
ATOM 1479 O O . ARG A 1 192 ? -7.738 -44.406 -15.227 1 75.56 192 ARG A O 1
ATOM 1486 N N . ALA A 1 193 ? -6.219 -44 -16.734 1 87.06 193 ALA A N 1
ATOM 1487 C CA . ALA A 1 193 ? -6.027 -45.438 -17.047 1 87.06 193 ALA A CA 1
ATOM 1488 C C . ALA A 1 193 ? -4.547 -45.75 -17.234 1 87.06 193 ALA A C 1
ATOM 1490 O O . ALA A 1 193 ? -3.791 -44.938 -17.766 1 87.06 193 ALA A O 1
ATOM 1491 N N . GLU A 1 194 ? -4.184 -46.938 -16.766 1 92.81 194 GLU A N 1
ATOM 1492 C CA . GLU A 1 194 ? -2.791 -47.344 -16.875 1 92.81 194 GLU A CA 1
ATOM 1493 C C . GLU A 1 194 ? -2.393 -47.531 -18.328 1 92.81 194 GLU A C 1
ATOM 1495 O O . GLU A 1 194 ? -1.21 -47.469 -18.672 1 92.81 194 GLU A O 1
ATOM 1500 N N . SER A 1 195 ? -3.406 -47.781 -19.156 1 93.12 195 SER A N 1
ATOM 1501 C CA . SER A 1 195 ? -3.133 -47.906 -20.594 1 93.12 195 SER A CA 1
ATOM 1502 C C . SER A 1 195 ? -2.529 -46.625 -21.156 1 93.12 195 SER A C 1
ATOM 1504 O O . SER A 1 195 ? -1.726 -46.688 -22.094 1 93.12 195 SER A O 1
ATOM 1506 N N . ASP A 1 196 ? -2.883 -45.531 -20.578 1 91.81 196 ASP A N 1
ATOM 1507 C CA . ASP A 1 196 ? -2.332 -44.25 -21.016 1 91.81 196 ASP A CA 1
ATOM 1508 C C . ASP A 1 196 ? -0.83 -44.188 -20.766 1 91.81 196 ASP A C 1
ATOM 1510 O O . ASP A 1 196 ? -0.085 -43.594 -21.547 1 91.81 196 ASP A O 1
ATOM 1514 N N . VAL A 1 197 ? -0.433 -44.781 -19.672 1 94.75 197 VAL A N 1
ATOM 1515 C CA . VAL A 1 197 ? 0.982 -44.812 -19.312 1 94.75 197 VAL A CA 1
ATOM 1516 C C . VAL A 1 197 ? 1.744 -45.688 -20.312 1 94.75 197 VAL A C 1
ATOM 1518 O O . VAL A 1 197 ? 2.818 -45.312 -20.781 1 94.75 197 VAL A O 1
ATOM 1521 N N . PHE A 1 198 ? 1.176 -46.844 -20.609 1 96 198 PHE A N 1
ATOM 1522 C CA . PHE A 1 198 ? 1.781 -47.719 -21.578 1 96 198 PHE A CA 1
ATOM 1523 C C . PHE A 1 198 ? 1.921 -47.062 -22.938 1 96 198 PHE A C 1
ATOM 1525 O O . PHE A 1 198 ? 2.982 -47.125 -23.562 1 96 198 PHE A O 1
ATOM 1532 N N . GLU A 1 199 ? 0.864 -46.406 -23.328 1 95.12 199 GLU A N 1
ATOM 1533 C CA . GLU A 1 199 ? 0.875 -45.719 -24.641 1 95.12 199 GLU A CA 1
ATOM 1534 C C . GLU A 1 199 ? 1.927 -44.625 -24.688 1 95.12 199 GLU A C 1
ATOM 1536 O O . GLU A 1 199 ? 2.59 -44.438 -25.703 1 95.12 199 GLU A O 1
ATOM 1541 N N . ALA A 1 200 ? 2.029 -43.938 -23.656 1 95.06 200 ALA A N 1
ATOM 1542 C CA . ALA A 1 200 ? 3.029 -42.875 -23.578 1 95.06 200 ALA A CA 1
ATOM 1543 C C . ALA A 1 200 ? 4.441 -43.438 -23.672 1 95.06 200 ALA A C 1
ATOM 1545 O O . ALA A 1 200 ? 5.281 -42.906 -24.406 1 95.06 200 ALA A O 1
ATOM 1546 N N . ALA A 1 201 ? 4.695 -44.5 -22.922 1 96.06 201 ALA A N 1
ATOM 1547 C CA . ALA A 1 201 ? 5.996 -45.156 -22.969 1 96.06 201 ALA A CA 1
ATOM 1548 C C . ALA A 1 201 ? 6.312 -45.656 -24.359 1 96.06 201 ALA A C 1
ATOM 1550 O O . ALA A 1 201 ? 7.43 -45.5 -24.859 1 96.06 201 ALA A O 1
ATOM 1551 N N . MET A 1 202 ? 5.328 -46.219 -24.969 1 95.56 202 MET A N 1
ATOM 1552 C CA . MET A 1 202 ? 5.516 -46.781 -26.297 1 95.56 202 MET A CA 1
ATOM 1553 C C . MET A 1 202 ? 5.801 -45.688 -27.312 1 95.56 202 MET A C 1
ATOM 1555 O O . MET A 1 202 ? 6.598 -45.875 -28.234 1 95.56 202 MET A O 1
ATOM 1559 N N . ARG A 1 203 ? 5.168 -44.562 -27.188 1 95.12 203 ARG A N 1
ATOM 1560 C CA . ARG A 1 203 ? 5.414 -43.438 -28.078 1 95.12 203 ARG A CA 1
ATOM 1561 C C . ARG A 1 203 ? 6.875 -43 -28.016 1 95.12 203 ARG A C 1
ATOM 1563 O O . ARG A 1 203 ? 7.492 -42.75 -29.047 1 95.12 203 ARG A O 1
ATOM 1570 N N . TRP A 1 204 ? 7.332 -42.906 -26.859 1 95.94 204 TRP A N 1
ATOM 1571 C CA . TRP A 1 204 ? 8.727 -42.531 -26.672 1 95.94 204 TRP A CA 1
ATOM 1572 C C . TRP A 1 204 ? 9.656 -43.594 -27.266 1 95.94 204 TRP A C 1
ATOM 1574 O O . TRP A 1 204 ? 10.633 -43.25 -27.953 1 95.94 204 TRP A O 1
ATOM 1584 N N . LEU A 1 205 ? 9.414 -44.875 -27.078 1 95.62 205 LEU A N 1
ATOM 1585 C CA . LEU A 1 205 ? 10.25 -45.969 -27.562 1 95.62 205 LEU A CA 1
ATOM 1586 C C . LEU A 1 205 ? 10.289 -46 -29.078 1 95.62 205 LEU A C 1
ATOM 1588 O O . LEU A 1 205 ? 11.344 -46.219 -29.672 1 95.62 205 LEU A O 1
ATOM 1592 N N . GLU A 1 206 ? 9.188 -45.75 -29.641 1 93.5 206 GLU A N 1
ATOM 1593 C CA . GLU A 1 206 ? 9.102 -45.719 -31.094 1 93.5 206 GLU A CA 1
ATOM 1594 C C . GLU A 1 206 ? 9.883 -44.562 -31.688 1 93.5 206 GLU A C 1
ATOM 1596 O O . GLU A 1 206 ? 10.594 -44.719 -32.688 1 93.5 206 GLU A O 1
ATOM 1601 N N . ARG A 1 207 ? 9.75 -43.469 -31.094 1 93.81 207 ARG A N 1
ATOM 1602 C CA . ARG A 1 207 ? 10.445 -42.281 -31.562 1 93.81 207 ARG A CA 1
ATOM 1603 C C . ARG A 1 207 ? 11.953 -42.406 -31.375 1 93.81 207 ARG A C 1
ATOM 1605 O O . ARG A 1 207 ? 12.734 -41.969 -32.219 1 93.81 207 ARG A O 1
ATOM 1612 N N . ALA A 1 208 ? 12.312 -42.938 -30.281 1 92.31 208 ALA A N 1
ATOM 1613 C CA . ALA A 1 208 ? 13.734 -43.094 -29.938 1 92.31 208 ALA A CA 1
ATOM 1614 C C . ALA A 1 208 ? 14.367 -44.25 -30.703 1 92.31 208 ALA A C 1
ATOM 1616 O O . ALA A 1 208 ? 15.594 -44.312 -30.812 1 92.31 208 ALA A O 1
ATOM 1617 N N . GLY A 1 209 ? 13.656 -45.094 -31.359 1 90.75 209 GLY A N 1
ATOM 1618 C CA . GLY A 1 209 ? 14.211 -46.312 -31.938 1 90.75 209 GLY A CA 1
ATOM 1619 C C . GLY A 1 209 ? 15 -47.125 -30.938 1 90.75 209 GLY A C 1
ATOM 1620 O O . GLY A 1 209 ? 16.125 -47.562 -31.219 1 90.75 209 GLY A O 1
ATOM 1621 N N . ALA A 1 210 ? 14.359 -47.281 -29.781 1 88.62 210 ALA A N 1
ATOM 1622 C CA . ALA A 1 210 ? 15.062 -47.875 -28.656 1 88.62 210 ALA A CA 1
ATOM 1623 C C . ALA A 1 210 ? 15.195 -49.375 -28.844 1 88.62 210 ALA A C 1
ATOM 1625 O O . ALA A 1 210 ? 14.367 -50 -29.5 1 88.62 210 ALA A O 1
ATOM 1626 N N . ASP A 1 211 ? 16.203 -49.906 -28.234 1 91.94 211 ASP A N 1
ATOM 1627 C CA . ASP A 1 211 ? 16.438 -51.375 -28.266 1 91.94 211 ASP A CA 1
ATOM 1628 C C . ASP A 1 211 ? 15.633 -52.062 -27.172 1 91.94 211 ASP A C 1
ATOM 1630 O O . ASP A 1 211 ? 14.953 -51.438 -26.375 1 91.94 211 ASP A O 1
ATOM 1634 N N . SER A 1 212 ? 15.68 -53.312 -27.266 1 92.56 212 SER A N 1
ATOM 1635 C CA . SER A 1 212 ? 14.867 -54.156 -26.391 1 92.56 212 SER A CA 1
ATOM 1636 C C . SER A 1 212 ? 15.281 -53.969 -24.922 1 92.56 212 SER A C 1
ATOM 1638 O O . SER A 1 212 ? 14.438 -54.031 -24.031 1 92.56 212 SER A O 1
ATOM 1640 N N . ASP A 1 213 ? 16.484 -53.719 -24.703 1 94.06 213 ASP A N 1
ATOM 1641 C CA . ASP A 1 213 ? 16.953 -53.5 -23.344 1 94.06 213 ASP A CA 1
ATOM 1642 C C . ASP A 1 213 ? 16.375 -52.219 -22.734 1 94.06 213 ASP A C 1
ATOM 1644 O O . ASP A 1 213 ? 15.906 -52.219 -21.594 1 94.06 213 ASP A O 1
ATOM 1648 N N . THR A 1 214 ? 16.469 -51.188 -23.516 1 95.44 214 THR A N 1
ATOM 1649 C CA . THR A 1 214 ? 15.922 -49.906 -23.094 1 95.44 214 THR A CA 1
ATOM 1650 C C . THR A 1 214 ? 14.406 -50 -22.922 1 95.44 214 THR A C 1
ATOM 1652 O O . THR A 1 214 ? 13.844 -49.438 -21.984 1 95.44 214 THR A O 1
ATOM 1655 N N . ALA A 1 215 ? 13.805 -50.719 -23.797 1 96 215 ALA A N 1
ATOM 1656 C CA . ALA A 1 215 ? 12.359 -50.906 -23.734 1 96 215 ALA A CA 1
ATOM 1657 C C . ALA A 1 215 ? 11.961 -51.656 -22.469 1 96 215 ALA A C 1
ATOM 1659 O O . ALA A 1 215 ? 11 -51.281 -21.781 1 96 215 ALA A O 1
ATOM 1660 N N . ASP A 1 216 ? 12.656 -52.688 -22.203 1 96.12 216 ASP A N 1
ATOM 1661 C CA . ASP A 1 216 ? 12.359 -53.469 -21.016 1 96.12 216 ASP A CA 1
ATOM 1662 C C . ASP A 1 216 ? 12.555 -52.656 -19.75 1 96.12 216 ASP A C 1
ATOM 1664 O O . ASP A 1 216 ? 11.797 -52.812 -18.781 1 96.12 216 ASP A O 1
ATOM 1668 N N . GLN A 1 217 ? 13.562 -51.812 -19.781 1 95.19 217 GLN A N 1
ATOM 1669 C CA . GLN A 1 217 ? 13.852 -50.969 -18.641 1 95.19 217 GLN A CA 1
ATOM 1670 C C . GLN A 1 217 ? 12.711 -50 -18.375 1 95.19 217 GLN A C 1
ATOM 1672 O O . GLN A 1 217 ? 12.414 -49.688 -17.219 1 95.19 217 GLN A O 1
ATOM 1677 N N . LEU A 1 218 ? 12.109 -49.562 -19.344 1 96.06 218 LEU A N 1
ATOM 1678 C CA . LEU A 1 218 ? 11.039 -48.562 -19.25 1 96.06 218 LEU A CA 1
ATOM 1679 C C . LEU A 1 218 ? 9.703 -49.25 -18.969 1 96.06 218 LEU A C 1
ATOM 1681 O O . LEU A 1 218 ? 9 -48.875 -18.031 1 96.06 218 LEU A O 1
ATOM 1685 N N . LEU A 1 219 ? 9.359 -50.281 -19.703 1 96.5 219 LEU A N 1
ATOM 1686 C CA . LEU A 1 219 ? 8.031 -50.875 -19.719 1 96.5 219 LEU A CA 1
ATOM 1687 C C . LEU A 1 219 ? 7.773 -51.688 -18.438 1 96.5 219 LEU A C 1
ATOM 1689 O O . LEU A 1 219 ? 6.621 -51.938 -18.078 1 96.5 219 LEU A O 1
ATOM 1693 N N . ARG A 1 220 ? 8.742 -52.062 -17.766 1 95 220 ARG A N 1
ATOM 1694 C CA . ARG A 1 220 ? 8.57 -52.844 -16.547 1 95 220 ARG A CA 1
ATOM 1695 C C . ARG A 1 220 ? 7.914 -52.031 -15.445 1 95 220 ARG A C 1
ATOM 1697 O O . ARG A 1 220 ? 7.414 -52.562 -14.461 1 95 220 ARG A O 1
ATOM 1704 N N . HIS A 1 221 ? 7.867 -50.688 -15.648 1 95.06 221 HIS A N 1
ATOM 1705 C CA . HIS A 1 221 ? 7.316 -49.812 -14.625 1 95.06 221 HIS A CA 1
ATOM 1706 C C . HIS A 1 221 ? 5.844 -49.531 -14.883 1 95.06 221 HIS A C 1
ATOM 1708 O O . HIS A 1 221 ? 5.195 -48.812 -14.094 1 95.06 221 HIS A O 1
ATOM 1714 N N . VAL A 1 222 ? 5.355 -50.062 -15.961 1 96.06 222 VAL A N 1
ATOM 1715 C CA . VAL A 1 222 ? 3.916 -49.969 -16.188 1 96.06 222 VAL A CA 1
ATOM 1716 C C . VAL A 1 222 ? 3.195 -50.969 -15.281 1 96.06 222 VAL A C 1
ATOM 1718 O O . VAL A 1 222 ? 3.67 -52.094 -15.078 1 96.06 222 VAL A O 1
ATOM 1721 N N . ARG A 1 223 ? 2.078 -50.594 -14.812 1 94.69 223 ARG A N 1
ATOM 1722 C CA . ARG A 1 223 ? 1.332 -51.438 -13.898 1 94.69 223 ARG A CA 1
ATOM 1723 C C . ARG A 1 223 ? 0.308 -52.281 -14.648 1 94.69 223 ARG A C 1
ATOM 1725 O O . ARG A 1 223 ? -0.876 -51.938 -14.688 1 94.69 223 ARG A O 1
ATOM 1732 N N . TYR A 1 224 ? 0.71 -53.375 -15.039 1 93.88 224 TYR A N 1
ATOM 1733 C CA . TYR A 1 224 ? -0.06 -54.219 -15.953 1 93.88 224 TYR A CA 1
ATOM 1734 C C . TYR A 1 224 ? -1.285 -54.781 -15.266 1 93.88 224 TYR A C 1
ATOM 1736 O O . TYR A 1 224 ? -2.277 -55.125 -15.922 1 93.88 224 TYR A O 1
ATOM 1744 N N . TYR A 1 225 ? -1.183 -54.938 -13.906 1 91.69 225 TYR A N 1
ATOM 1745 C CA . TYR A 1 225 ? -2.314 -55.406 -13.125 1 91.69 225 TYR A CA 1
ATOM 1746 C C . TYR A 1 225 ? -3.521 -54.5 -13.289 1 91.69 225 TYR A C 1
ATOM 1748 O O . TYR A 1 225 ? -4.668 -54.938 -13.203 1 91.69 225 TYR A O 1
ATOM 1756 N N . LEU A 1 226 ? -3.283 -53.281 -13.555 1 91.25 226 LEU A N 1
ATOM 1757 C CA . LEU A 1 226 ? -4.34 -52.25 -13.578 1 91.25 226 LEU A CA 1
ATOM 1758 C C . LEU A 1 226 ? -4.852 -52.031 -15 1 91.25 226 LEU A C 1
ATOM 1760 O O . LEU A 1 226 ? -5.754 -51.219 -15.219 1 91.25 226 LEU A O 1
ATOM 1764 N N . ILE A 1 227 ? -4.305 -52.688 -15.938 1 92.25 227 ILE A N 1
ATOM 1765 C CA . ILE A 1 227 ? -4.703 -52.531 -17.328 1 92.25 227 ILE A CA 1
ATOM 1766 C C . ILE A 1 227 ? -5.883 -53.438 -17.641 1 92.25 227 ILE A C 1
ATOM 1768 O O . ILE A 1 227 ? -5.965 -54.562 -17.125 1 92.25 227 ILE A O 1
ATOM 1772 N N . ASP A 1 228 ? -6.797 -52.875 -18.469 1 88.56 228 ASP A N 1
ATOM 1773 C CA . ASP A 1 228 ? -7.91 -53.688 -18.953 1 88.56 228 ASP A CA 1
ATOM 1774 C C . ASP A 1 228 ? -7.41 -55 -19.594 1 88.56 228 ASP A C 1
ATOM 1776 O O . ASP A 1 228 ? -6.5 -54.969 -20.422 1 88.56 228 ASP A O 1
ATOM 1780 N N . PRO A 1 229 ? -8.047 -56.156 -19.188 1 86.81 229 PRO A N 1
ATOM 1781 C CA . PRO A 1 229 ? -7.555 -57.438 -19.672 1 86.81 229 PRO A CA 1
ATOM 1782 C C . PRO A 1 229 ? -7.605 -57.562 -21.188 1 86.81 229 PRO A C 1
ATOM 1784 O O . PRO A 1 229 ? -6.707 -58.156 -21.797 1 86.81 229 PRO A O 1
ATOM 1787 N N . GLN A 1 230 ? -8.648 -57.031 -21.766 1 88.38 230 GLN A N 1
ATOM 1788 C CA . GLN A 1 230 ? -8.734 -57.094 -23.219 1 88.38 230 GLN A CA 1
ATOM 1789 C C . GLN A 1 230 ? -7.625 -56.281 -23.891 1 88.38 230 GLN A C 1
ATOM 1791 O O . GLN A 1 230 ? -6.996 -56.75 -24.844 1 88.38 230 GLN A O 1
ATOM 1796 N N . TYR A 1 231 ? -7.398 -55.219 -23.344 1 92.19 231 TYR A N 1
ATOM 1797 C CA . TYR A 1 231 ? -6.324 -54.375 -23.844 1 92.19 231 TYR A CA 1
ATOM 1798 C C . TYR A 1 231 ? -4.965 -55 -23.625 1 92.19 231 TYR A C 1
ATOM 1800 O O . TYR A 1 231 ? -4.094 -54.969 -24.5 1 92.19 231 TYR A O 1
ATOM 1808 N N . LEU A 1 232 ? -4.777 -55.594 -22.516 1 93.38 232 LEU A N 1
ATOM 1809 C CA . LEU A 1 232 ? -3.525 -56.281 -22.172 1 93.38 232 LEU A CA 1
ATOM 1810 C C . LEU A 1 232 ? -3.213 -57.375 -23.172 1 93.38 232 LEU A C 1
ATOM 1812 O O . LEU A 1 232 ? -2.074 -57.5 -23.641 1 93.38 232 LEU A O 1
ATOM 1816 N N . GLN A 1 233 ? -4.191 -58.094 -23.578 1 89.19 233 GLN A N 1
ATOM 1817 C CA . GLN A 1 233 ? -4 -59.25 -24.469 1 89.19 233 GLN A CA 1
ATOM 1818 C C . GLN A 1 233 ? -3.857 -58.781 -25.922 1 89.19 233 GLN A C 1
ATOM 1820 O O . GLN A 1 233 ? -2.953 -59.25 -26.625 1 89.19 233 GLN A O 1
ATOM 1825 N N . GLU A 1 234 ? -4.684 -57.812 -26.25 1 91.88 234 GLU A N 1
ATOM 1826 C CA . GLU A 1 234 ? -4.789 -57.5 -27.672 1 91.88 234 GLU A CA 1
ATOM 1827 C C . GLU A 1 234 ? -3.768 -56.438 -28.078 1 91.88 234 GLU A C 1
ATOM 1829 O O . GLU A 1 234 ? -3.32 -56.406 -29.219 1 91.88 234 GLU A O 1
ATOM 1834 N N . LYS A 1 235 ? -3.404 -55.656 -27.188 1 92.81 235 LYS A N 1
ATOM 1835 C CA . LYS A 1 235 ? -2.574 -54.5 -27.562 1 92.81 235 LYS A CA 1
ATOM 1836 C C . LYS A 1 235 ? -1.188 -54.594 -26.938 1 92.81 235 LYS A C 1
ATOM 1838 O O . LYS A 1 235 ? -0.179 -54.344 -27.594 1 92.81 235 LYS A O 1
ATOM 1843 N N . VAL A 1 236 ? -1.068 -55.031 -25.719 1 95.31 236 VAL A N 1
ATOM 1844 C CA . VAL A 1 236 ? 0.209 -55.031 -25.016 1 95.31 236 VAL A CA 1
ATOM 1845 C C . VAL A 1 236 ? 1.002 -56.281 -25.375 1 95.31 236 VAL A C 1
ATOM 1847 O O . VAL A 1 236 ? 2.035 -56.188 -26.031 1 95.31 236 VAL A O 1
ATOM 1850 N N . ARG A 1 237 ? 0.454 -57.406 -25.094 1 92.5 237 ARG A N 1
ATOM 1851 C CA . ARG A 1 237 ? 1.159 -58.688 -25.281 1 92.5 237 ARG A CA 1
ATOM 1852 C C . ARG A 1 237 ? 1.385 -58.938 -26.766 1 92.5 237 ARG A C 1
ATOM 1854 O O . ARG A 1 237 ? 2.352 -59.625 -27.141 1 92.5 237 ARG A O 1
ATOM 1861 N N . ALA A 1 238 ? 0.53 -58.375 -27.578 1 92 238 ALA A N 1
ATOM 1862 C CA . ALA A 1 238 ? 0.595 -58.625 -29.016 1 92 238 ALA A CA 1
ATOM 1863 C C . ALA A 1 238 ? 1.653 -57.75 -29.688 1 92 238 ALA A C 1
ATOM 1865 O O . ALA A 1 238 ? 2.084 -58.031 -30.812 1 92 238 ALA A O 1
ATOM 1866 N N . HIS A 1 239 ? 2.16 -56.844 -29 1 92.75 239 HIS A N 1
ATOM 1867 C CA . HIS A 1 239 ? 3.111 -55.906 -29.594 1 92.75 239 HIS A CA 1
ATOM 1868 C C . HIS A 1 239 ? 4.484 -56.531 -29.75 1 92.75 239 HIS A C 1
ATOM 1870 O O . HIS A 1 239 ? 4.984 -57.188 -28.844 1 92.75 239 HIS A O 1
ATOM 1876 N N . SER A 1 240 ? 5.148 -56.344 -30.859 1 92.31 240 SER A N 1
ATOM 1877 C CA . SER A 1 240 ? 6.402 -57 -31.219 1 92.31 240 SER A CA 1
ATOM 1878 C C . SER A 1 240 ? 7.523 -56.625 -30.266 1 92.31 240 SER A C 1
ATOM 1880 O O . SER A 1 240 ? 8.305 -57.469 -29.828 1 92.31 240 SER A O 1
ATOM 1882 N N . LEU A 1 241 ? 7.5 -55.375 -29.906 1 93.38 241 LEU A N 1
ATOM 1883 C CA . LEU A 1 241 ? 8.562 -54.875 -29.031 1 93.38 241 LEU A CA 1
ATOM 1884 C C . LEU A 1 241 ? 8.445 -55.5 -27.641 1 93.38 241 LEU A C 1
ATOM 1886 O O . LEU A 1 241 ? 9.461 -55.812 -27.016 1 93.38 241 LEU A O 1
ATOM 1890 N N . VAL A 1 242 ? 7.246 -55.656 -27.156 1 94.69 242 VAL A N 1
ATOM 1891 C CA . VAL A 1 242 ? 7.004 -56.219 -25.828 1 94.69 242 VAL A CA 1
ATOM 1892 C C . VAL A 1 242 ? 7.484 -57.656 -25.781 1 94.69 242 VAL A C 1
ATOM 1894 O O . VAL A 1 242 ? 8.07 -58.094 -24.797 1 94.69 242 VAL A O 1
ATOM 1897 N N . ARG A 1 243 ? 7.332 -58.344 -26.859 1 93.38 243 ARG A N 1
ATOM 1898 C CA . ARG A 1 243 ? 7.711 -59.75 -26.938 1 93.38 243 ARG A CA 1
ATOM 1899 C C . ARG A 1 243 ? 9.219 -59.938 -26.812 1 93.38 243 ARG A C 1
ATOM 1901 O O . ARG A 1 243 ? 9.703 -61 -26.406 1 93.38 243 ARG A O 1
ATOM 1908 N N . GLU A 1 244 ? 9.852 -58.906 -27.156 1 94 244 GLU A N 1
ATOM 1909 C CA . GLU A 1 244 ? 11.312 -58.938 -27.094 1 94 244 GLU A CA 1
ATOM 1910 C C . GLU A 1 244 ? 11.812 -58.469 -25.734 1 94 244 GLU A C 1
ATOM 1912 O O . GLU A 1 244 ? 13.023 -58.406 -25.5 1 94 244 GLU A O 1
ATOM 1917 N N . CYS A 1 245 ? 10.969 -58.219 -24.797 1 95.44 245 CYS A N 1
ATOM 1918 C CA . CYS A 1 245 ? 11.32 -57.719 -23.469 1 95.44 245 CYS A CA 1
ATOM 1919 C C . CYS A 1 245 ? 11.016 -58.75 -22.406 1 95.44 245 CYS A C 1
ATOM 1921 O O . CYS A 1 245 ? 9.898 -58.844 -21.891 1 95.44 245 CYS A O 1
ATOM 1923 N N . PRO A 1 246 ? 11.953 -59.438 -21.969 1 94.94 246 PRO A N 1
ATOM 1924 C CA . PRO A 1 246 ? 11.711 -60.562 -21.094 1 94.94 246 PRO A CA 1
ATOM 1925 C C . PRO A 1 246 ? 11.023 -60.188 -19.781 1 94.94 246 PRO A C 1
ATOM 1927 O O . PRO A 1 246 ? 10.094 -60.875 -19.344 1 94.94 246 PRO A O 1
ATOM 1930 N N . GLU A 1 247 ? 11.547 -59.219 -19.156 1 94.75 247 GLU A N 1
ATOM 1931 C CA . GLU A 1 247 ? 10.961 -58.844 -17.875 1 94.75 247 GLU A CA 1
ATOM 1932 C C . GLU A 1 247 ? 9.523 -58.344 -18.047 1 94.75 247 GLU A C 1
ATOM 1934 O O . GLU A 1 247 ? 8.664 -58.656 -17.219 1 94.75 247 GLU A O 1
ATOM 1939 N N . THR A 1 248 ? 9.258 -57.625 -19.094 1 96 248 THR A N 1
ATOM 1940 C CA . THR A 1 248 ? 7.926 -57.094 -19.375 1 96 248 THR A CA 1
ATOM 1941 C C . THR A 1 248 ? 6.965 -58.25 -19.703 1 96 248 THR A C 1
ATOM 1943 O O . THR A 1 248 ? 5.812 -58.219 -19.25 1 96 248 THR A O 1
ATOM 1946 N N . VAL A 1 249 ? 7.445 -59.125 -20.469 1 95.5 249 VAL A N 1
ATOM 1947 C CA . VAL A 1 249 ? 6.629 -60.281 -20.828 1 95.5 249 VAL A CA 1
ATOM 1948 C C . VAL A 1 249 ? 6.234 -61.031 -19.578 1 95.5 249 VAL A C 1
ATOM 1950 O O . VAL A 1 249 ? 5.09 -61.469 -19.438 1 95.5 249 VAL A O 1
ATOM 1953 N N . LYS A 1 250 ? 7.168 -61.25 -18.688 1 94.88 250 LYS A N 1
ATOM 1954 C CA . LYS A 1 250 ? 6.898 -61.938 -17.422 1 94.88 250 LYS A CA 1
ATOM 1955 C C . LYS A 1 250 ? 5.785 -61.219 -16.641 1 94.88 250 LYS A C 1
ATOM 1957 O O . LYS A 1 250 ? 4.902 -61.875 -16.094 1 94.88 250 LYS A O 1
ATOM 1962 N N . LEU A 1 251 ? 5.852 -60 -16.578 1 95.31 251 LEU A N 1
ATOM 1963 C CA . LEU A 1 251 ? 4.855 -59.219 -15.852 1 95.31 251 LEU A CA 1
ATOM 1964 C C . LEU A 1 251 ? 3.494 -59.312 -16.531 1 95.31 251 LEU A C 1
ATOM 1966 O O . LEU A 1 251 ? 2.465 -59.406 -15.859 1 95.31 251 LEU A O 1
ATOM 1970 N N . CYS A 1 252 ? 3.477 -59.25 -17.828 1 94.25 252 CYS A N 1
ATOM 1971 C CA . CYS A 1 252 ? 2.229 -59.344 -18.578 1 94.25 252 CYS A CA 1
ATOM 1972 C C . CYS A 1 252 ? 1.574 -60.719 -18.344 1 94.25 252 CYS A C 1
ATOM 1974 O O . CYS A 1 252 ? 0.361 -60.781 -18.141 1 94.25 252 CYS A O 1
ATOM 1976 N N . GLU A 1 253 ? 2.371 -61.688 -18.359 1 92 253 GLU A N 1
ATOM 1977 C CA . GLU A 1 253 ? 1.858 -63.031 -18.125 1 92 253 GLU A CA 1
ATOM 1978 C C . GLU A 1 253 ? 1.299 -63.188 -16.719 1 92 253 GLU A C 1
ATOM 1980 O O . GLU A 1 253 ? 0.243 -63.781 -16.531 1 92 253 GLU A O 1
ATOM 1985 N N . ALA A 1 254 ? 2.033 -62.656 -15.859 1 92.19 254 ALA A N 1
ATOM 1986 C CA . ALA A 1 254 ? 1.56 -62.688 -14.477 1 92.19 254 ALA A CA 1
ATOM 1987 C C . ALA A 1 254 ? 0.216 -61.969 -14.344 1 92.19 254 ALA A C 1
ATOM 1989 O O . ALA A 1 254 ? -0.674 -62.438 -13.633 1 92.19 254 ALA A O 1
ATOM 1990 N N . ALA A 1 255 ? 0.061 -60.875 -14.961 1 92.69 255 ALA A N 1
ATOM 1991 C CA . ALA A 1 255 ? -1.169 -60.094 -14.891 1 92.69 255 ALA A CA 1
ATOM 1992 C C . ALA A 1 255 ? -2.344 -60.875 -15.492 1 92.69 255 ALA A C 1
ATOM 1994 O O . ALA A 1 255 ? -3.453 -60.844 -14.953 1 92.69 255 ALA A O 1
ATOM 1995 N N . VAL A 1 256 ? -2.086 -61.531 -16.594 1 88 256 VAL A N 1
ATOM 1996 C CA . VAL A 1 256 ? -3.117 -62.312 -17.25 1 88 256 VAL A CA 1
ATOM 1997 C C . VAL A 1 256 ? -3.525 -63.469 -16.344 1 88 256 VAL A C 1
ATOM 1999 O O . VAL A 1 256 ? -4.711 -63.812 -16.234 1 88 256 VAL A O 1
ATOM 2002 N N . GLN A 1 257 ? -2.564 -64.125 -15.727 1 83.69 257 GLN A N 1
ATOM 2003 C CA . GLN A 1 257 ? -2.811 -65.25 -14.836 1 83.69 257 GLN A CA 1
ATOM 2004 C C . GLN A 1 257 ? -3.705 -64.812 -13.672 1 83.69 257 GLN A C 1
ATOM 2006 O O . GLN A 1 257 ? -4.656 -65.562 -13.336 1 83.69 257 GLN A O 1
ATOM 2011 N N . VAL A 1 258 ? -3.412 -63.688 -13.078 1 85.5 258 VAL A N 1
ATOM 2012 C CA . VAL A 1 258 ? -4.121 -63.281 -11.883 1 85.5 258 VAL A CA 1
ATOM 2013 C C . VAL A 1 258 ? -5.516 -62.781 -12.258 1 85.5 258 VAL A C 1
ATOM 2015 O O . VAL A 1 258 ? -6.484 -63.031 -11.531 1 85.5 258 VAL A O 1
ATOM 2018 N N . ARG A 1 259 ? -5.723 -62.031 -13.32 1 77.06 259 ARG A N 1
ATOM 2019 C CA . ARG A 1 259 ? -6.996 -61.406 -13.688 1 77.06 259 ARG A CA 1
ATOM 2020 C C . ARG A 1 259 ? -7.922 -62.438 -14.352 1 77.06 259 ARG A C 1
ATOM 2022 O O . ARG A 1 259 ? -9.125 -62.188 -14.461 1 77.06 259 ARG A O 1
ATOM 2029 N N . GLY A 1 260 ? -7.484 -63.469 -14.984 1 65 260 GLY A N 1
ATOM 2030 C CA . GLY A 1 260 ? -8.305 -64.562 -15.484 1 65 260 GLY A CA 1
ATOM 2031 C C . GLY A 1 260 ? -9.117 -65.25 -14.398 1 65 260 GLY A C 1
ATOM 2032 O O . GLY A 1 260 ? -10.055 -66 -14.688 1 65 260 GLY A O 1
ATOM 2033 N N . TRP A 1 261 ? -8.656 -64.938 -13.18 1 57.69 261 TRP A N 1
ATOM 2034 C CA . TRP A 1 261 ? -9.359 -65.562 -12.055 1 57.69 261 TRP A CA 1
ATOM 2035 C C . TRP A 1 261 ? -10.586 -64.75 -11.672 1 57.69 261 TRP A C 1
ATOM 2037 O O . TRP A 1 261 ? -10.648 -63.531 -11.953 1 57.69 261 TRP A O 1
ATOM 2047 N N . ASP A 1 262 ? -11.812 -65.25 -11.422 1 51.41 262 ASP A N 1
ATOM 2048 C CA . ASP A 1 262 ? -13.055 -64.625 -10.977 1 51.41 262 ASP A CA 1
ATOM 2049 C C . ASP A 1 262 ? -12.789 -63.562 -9.922 1 51.41 262 ASP A C 1
ATOM 2051 O O . ASP A 1 262 ? -11.953 -63.75 -9.039 1 51.41 262 ASP A O 1
ATOM 2055 N N . ASP A 1 263 ? -13.094 -62.312 -10.203 1 52.94 263 ASP A N 1
ATOM 2056 C CA . ASP A 1 263 ? -12.93 -61.062 -9.469 1 52.94 263 ASP A CA 1
ATOM 2057 C C . ASP A 1 263 ? -13.141 -61.281 -7.969 1 52.94 263 ASP A C 1
ATOM 2059 O O . ASP A 1 263 ? -12.766 -60.438 -7.156 1 52.94 263 ASP A O 1
ATOM 2063 N N . ASN A 1 264 ? -14.055 -62.219 -7.586 1 48.16 264 ASN A N 1
ATOM 2064 C CA . ASN A 1 264 ? -14.539 -62.375 -6.219 1 48.16 264 ASN A CA 1
ATOM 2065 C C . ASN A 1 264 ? -13.484 -63.031 -5.324 1 48.16 264 ASN A C 1
ATOM 2067 O O . ASN A 1 264 ? -13.797 -63.469 -4.223 1 48.16 264 ASN A O 1
ATOM 2071 N N . VAL A 1 265 ? -12.383 -63.406 -5.789 1 47.75 265 VAL A N 1
ATOM 2072 C CA . VAL A 1 265 ? -11.562 -64.188 -4.859 1 47.75 265 VAL A CA 1
ATOM 2073 C C . VAL A 1 265 ? -10.734 -63.219 -3.996 1 47.75 265 VAL A C 1
ATOM 2075 O O . VAL A 1 265 ? -9.977 -62.406 -4.516 1 47.75 265 VAL A O 1
ATOM 2078 N N . ASP A 1 266 ? -10.914 -63.125 -2.816 1 51.66 266 ASP A N 1
ATOM 2079 C CA . ASP A 1 266 ? -10.188 -62.562 -1.681 1 51.66 266 ASP A CA 1
ATOM 2080 C C . ASP A 1 266 ? -8.711 -62.969 -1.727 1 51.66 266 ASP A C 1
ATOM 2082 O O . ASP A 1 266 ? -8.375 -64.125 -1.953 1 51.66 266 ASP A O 1
ATOM 2086 N N . GLY A 1 267 ? -7.641 -62.094 -1.975 1 61.72 267 GLY A N 1
ATOM 2087 C CA . GLY A 1 267 ? -6.227 -62.438 -1.904 1 61.72 267 GLY A CA 1
ATOM 2088 C C . GLY A 1 267 ? -5.496 -62.188 -3.213 1 61.72 267 GLY A C 1
ATOM 2089 O O . GLY A 1 267 ? -4.281 -62.406 -3.297 1 61.72 267 GLY A O 1
ATOM 2090 N N . ASN A 1 268 ? -6.277 -61.844 -4.223 1 71.31 268 ASN A N 1
ATOM 2091 C CA . ASN A 1 268 ? -5.727 -61.656 -5.566 1 71.31 268 ASN A CA 1
ATOM 2092 C C . ASN A 1 268 ? -4.66 -60.562 -5.602 1 71.31 268 ASN A C 1
ATOM 2094 O O . ASN A 1 268 ? -3.641 -60.719 -6.277 1 71.31 268 ASN A O 1
ATOM 2098 N N . GLU A 1 269 ? -4.828 -59.594 -4.773 1 81 269 GLU A N 1
ATOM 2099 C CA . GLU A 1 269 ? -3.846 -58.531 -4.793 1 81 269 GLU A CA 1
ATOM 2100 C C . GLU A 1 269 ? -2.516 -58.969 -4.199 1 81 269 GLU A C 1
ATOM 2102 O O . GLU A 1 269 ? -1.452 -58.688 -4.754 1 81 269 GLU A O 1
ATOM 2107 N N . ALA A 1 270 ? -2.635 -59.656 -3.123 1 81.81 270 ALA A N 1
ATOM 2108 C CA . ALA A 1 270 ? -1.423 -60.156 -2.479 1 81.81 270 ALA A CA 1
ATOM 2109 C C . ALA A 1 270 ? -0.682 -61.125 -3.387 1 81.81 270 ALA A C 1
ATOM 2111 O O . ALA A 1 270 ? 0.549 -61.094 -3.461 1 81.81 270 ALA A O 1
ATOM 2112 N N . TYR A 1 271 ? -1.465 -61.938 -3.982 1 84.69 271 TYR A N 1
ATOM 2113 C CA . TYR A 1 271 ? -0.865 -62.875 -4.91 1 84.69 271 TYR A CA 1
ATOM 2114 C C . TYR A 1 271 ? -0.228 -62.156 -6.094 1 84.69 271 TYR A C 1
ATOM 2116 O O . TYR A 1 271 ? 0.878 -62.531 -6.516 1 84.69 271 TYR A O 1
ATOM 2124 N N . ALA A 1 272 ? -0.898 -61.188 -6.641 1 87.81 272 ALA A N 1
ATOM 2125 C CA . ALA A 1 272 ? -0.353 -60.406 -7.742 1 87.81 272 ALA A CA 1
ATOM 2126 C C . ALA A 1 272 ? 0.974 -59.781 -7.355 1 87.81 272 ALA A C 1
ATOM 2128 O O . ALA A 1 272 ? 1.936 -59.781 -8.125 1 87.81 272 ALA A O 1
ATOM 2129 N N . GLU A 1 273 ? 0.995 -59.25 -6.195 1 90.06 273 GLU A N 1
ATOM 2130 C CA . GLU A 1 273 ? 2.205 -58.594 -5.711 1 90.06 273 GLU A CA 1
ATOM 2131 C C . GLU A 1 273 ? 3.348 -59.594 -5.551 1 90.06 273 GLU A C 1
ATOM 2133 O O . GLU A 1 273 ? 4.512 -59.25 -5.758 1 90.06 273 GLU A O 1
ATOM 2138 N N . SER A 1 274 ? 3.014 -60.812 -5.145 1 88.56 274 SER A N 1
ATOM 2139 C CA . SER A 1 274 ? 4.027 -61.844 -5.004 1 88.56 274 SER A CA 1
ATOM 2140 C C . SER A 1 274 ? 4.656 -62.188 -6.352 1 88.56 274 SER A C 1
ATOM 2142 O O . SER A 1 274 ? 5.785 -62.688 -6.406 1 88.56 274 SER A O 1
ATOM 2144 N N . LEU A 1 275 ? 3.9 -61.906 -7.426 1 89.69 275 LEU A N 1
ATOM 2145 C CA . LEU A 1 275 ? 4.395 -62.156 -8.773 1 89.69 275 LEU A CA 1
ATOM 2146 C C . LEU A 1 275 ? 5.117 -60.938 -9.336 1 89.69 275 LEU A C 1
ATOM 2148 O O . LEU A 1 275 ? 5.492 -60.938 -10.508 1 89.69 275 LEU A O 1
ATOM 2152 N N . GLY A 1 276 ? 5.191 -59.875 -8.461 1 90.19 276 GLY A N 1
ATOM 2153 C CA . GLY A 1 276 ? 5.934 -58.688 -8.875 1 90.19 276 GLY A CA 1
ATOM 2154 C C . GLY A 1 276 ? 5.051 -57.594 -9.469 1 90.19 276 GLY A C 1
ATOM 2155 O O . GLY A 1 276 ? 5.551 -56.594 -9.977 1 90.19 276 GLY A O 1
ATOM 2156 N N . LEU A 1 277 ? 3.779 -57.781 -9.438 1 91.56 277 LEU A N 1
ATOM 2157 C CA . LEU A 1 277 ? 2.857 -56.781 -10 1 91.56 277 LEU A CA 1
ATOM 2158 C C . LEU A 1 277 ? 2.564 -55.688 -9 1 91.56 277 LEU A C 1
ATOM 2160 O O . LEU A 1 277 ? 2.508 -55.906 -7.793 1 91.56 277 LEU A O 1
ATOM 2164 N N . THR A 1 278 ? 2.531 -54.469 -9.508 1 91.62 278 THR A N 1
ATOM 2165 C CA . THR A 1 278 ? 2.096 -53.344 -8.688 1 91.62 278 THR A CA 1
ATOM 2166 C C . THR A 1 278 ? 0.582 -53.188 -8.773 1 91.62 278 THR A C 1
ATOM 2168 O O . THR A 1 278 ? 0.031 -52.969 -9.859 1 91.62 278 THR A O 1
ATOM 2171 N N . THR A 1 279 ? -0.087 -53.25 -7.633 1 89.12 279 THR A N 1
ATOM 2172 C CA . THR A 1 279 ? -1.545 -53.219 -7.617 1 89.12 279 THR A CA 1
ATOM 2173 C C . THR A 1 279 ? -2.039 -51.844 -7.121 1 89.12 279 THR A C 1
ATOM 2175 O O . THR A 1 279 ? -3.225 -51.531 -7.238 1 89.12 279 THR A O 1
ATOM 2178 N N . ASP A 1 280 ? -1.126 -51.094 -6.629 1 87.88 280 ASP A N 1
ATOM 2179 C CA . ASP A 1 280 ? -1.509 -49.781 -6.117 1 87.88 280 ASP A CA 1
ATOM 2180 C C . ASP A 1 280 ? -2.021 -48.875 -7.242 1 87.88 280 ASP A C 1
ATOM 2182 O O . ASP A 1 280 ? -1.406 -48.781 -8.305 1 87.88 280 ASP A O 1
ATOM 2186 N N . LEU A 1 281 ? -3.127 -48.188 -7.035 1 85.88 281 LEU A N 1
ATOM 2187 C CA . LEU A 1 281 ? -3.668 -47.25 -7.996 1 85.88 281 LEU A CA 1
ATOM 2188 C C . LEU A 1 281 ? -2.781 -46 -8.094 1 85.88 281 LEU A C 1
ATOM 2190 O O . LEU A 1 281 ? -2.148 -45.625 -7.109 1 85.88 281 LEU A O 1
ATOM 2194 N N . ARG A 1 282 ? -2.715 -45.531 -9.383 1 87.06 282 ARG A N 1
ATOM 2195 C CA . ARG A 1 282 ? -2.09 -44.219 -9.523 1 87.06 282 ARG A CA 1
ATOM 2196 C C . ARG A 1 282 ? -2.904 -43.156 -8.805 1 87.06 282 ARG A C 1
ATOM 2198 O O . ARG A 1 282 ? -4.098 -43.312 -8.57 1 87.06 282 ARG A O 1
ATOM 2205 N N . PHE A 1 283 ? -2.221 -42.094 -8.461 1 78.12 283 PHE A N 1
ATOM 2206 C CA . PHE A 1 283 ? -2.877 -41.031 -7.73 1 78.12 283 PHE A CA 1
ATOM 2207 C C . PHE A 1 283 ? -4.117 -40.531 -8.477 1 78.12 283 PHE A C 1
ATOM 2209 O O . PHE A 1 283 ? -5.168 -40.344 -7.867 1 78.12 283 PHE A O 1
ATOM 2216 N N . GLY A 1 284 ? -4.02 -40.375 -9.719 1 75.06 284 GLY A N 1
ATOM 2217 C CA . GLY A 1 284 ? -5.117 -39.875 -10.531 1 75.06 284 GLY A CA 1
ATOM 2218 C C . GLY A 1 284 ? -6.324 -40.781 -10.531 1 75.06 284 GLY A C 1
ATOM 2219 O O . GLY A 1 284 ? -7.445 -40.344 -10.789 1 75.06 284 GLY A O 1
ATOM 2220 N N . MET A 1 285 ? -6.141 -42 -10.25 1 78.94 285 MET A N 1
ATOM 2221 C CA . MET A 1 285 ? -7.203 -43 -10.289 1 78.94 285 MET A CA 1
ATOM 2222 C C . MET A 1 285 ? -8 -43 -8.992 1 78.94 285 MET A C 1
ATOM 2224 O O . MET A 1 285 ? -9.078 -43.594 -8.922 1 78.94 285 MET A O 1
ATOM 2228 N N . LYS A 1 286 ? -7.469 -42.344 -8.008 1 77.5 286 LYS A N 1
ATOM 2229 C CA . LYS A 1 286 ? -8.094 -42.312 -6.688 1 77.5 286 LYS A CA 1
ATOM 2230 C C . LYS A 1 286 ? -9 -41.094 -6.535 1 77.5 286 LYS A C 1
ATOM 2232 O O . LYS A 1 286 ? -9.625 -40.906 -5.492 1 77.5 286 LYS A O 1
ATOM 2237 N N . GLY A 1 287 ? -9.117 -40.344 -7.422 1 78.81 287 GLY A N 1
ATOM 2238 C CA . GLY A 1 287 ? -9.906 -39.125 -7.312 1 78.81 287 GLY A CA 1
ATOM 2239 C C . GLY A 1 287 ? -11.391 -39.406 -7.191 1 78.81 287 GLY A C 1
ATOM 2240 O O . GLY A 1 287 ? -11.891 -40.406 -7.676 1 78.81 287 GLY A O 1
ATOM 2241 N N . CYS A 1 288 ? -12.047 -38.5 -6.383 1 83.06 288 CYS A N 1
ATOM 2242 C CA . CYS A 1 288 ? -13.484 -38.594 -6.18 1 83.06 288 CYS A CA 1
ATOM 2243 C C . CYS A 1 288 ? -14.18 -37.344 -6.75 1 83.06 288 CYS A C 1
ATOM 2245 O O . CYS A 1 288 ? -13.633 -36.25 -6.715 1 83.06 288 CYS A O 1
ATOM 2247 N N . ASN A 1 289 ? -15.375 -37.656 -7.277 1 85.44 289 ASN A N 1
ATOM 2248 C CA . ASN A 1 289 ? -16.203 -36.531 -7.734 1 85.44 289 ASN A CA 1
ATOM 2249 C C . ASN A 1 289 ? -16.812 -35.781 -6.562 1 85.44 289 ASN A C 1
ATOM 2251 O O . ASN A 1 289 ? -17.438 -36.375 -5.688 1 85.44 289 ASN A O 1
ATOM 2255 N N . THR A 1 290 ? -16.578 -34.5 -6.574 1 88.75 290 THR A N 1
ATOM 2256 C CA . THR A 1 290 ? -17.047 -33.656 -5.461 1 88.75 290 THR A CA 1
ATOM 2257 C C . THR A 1 290 ? -17.734 -32.406 -5.969 1 88.75 290 THR A C 1
ATOM 2259 O O . THR A 1 290 ? -17.656 -32.094 -7.156 1 88.75 290 THR A O 1
ATOM 2262 N N . ILE A 1 291 ? -18.516 -31.766 -5.055 1 87.75 291 ILE A N 1
ATOM 2263 C CA . ILE A 1 291 ? -19.094 -30.438 -5.277 1 87.75 291 ILE A CA 1
ATOM 2264 C C . ILE A 1 291 ? -18.297 -29.391 -4.496 1 87.75 291 ILE A C 1
ATOM 2266 O O . ILE A 1 291 ? -18.094 -29.531 -3.289 1 87.75 291 ILE A O 1
ATOM 2270 N N . LEU A 1 292 ? -17.922 -28.422 -5.246 1 88.38 292 LEU A N 1
ATOM 2271 C CA . LEU A 1 292 ? -17.125 -27.375 -4.617 1 88.38 292 LEU A CA 1
ATOM 2272 C C . LEU A 1 292 ? -17.969 -26.141 -4.348 1 88.38 292 LEU A C 1
ATOM 2274 O O . LEU A 1 292 ? -18.781 -25.734 -5.188 1 88.38 292 LEU A O 1
ATOM 2278 N N . PHE A 1 293 ? -17.719 -25.562 -3.162 1 82.81 293 PHE A N 1
ATOM 2279 C CA . PHE A 1 293 ? -18.359 -24.328 -2.744 1 82.81 293 PHE A CA 1
ATOM 2280 C C . PHE A 1 293 ? -17.328 -23.25 -2.455 1 82.81 293 PHE A C 1
ATOM 2282 O O . PHE A 1 293 ? -16.344 -23.484 -1.743 1 82.81 293 PHE A O 1
ATOM 2289 N N . LEU A 1 294 ? -17.547 -22.141 -3.129 1 82.94 294 LEU A N 1
ATOM 2290 C CA . LEU A 1 294 ? -16.672 -21 -2.871 1 82.94 294 LEU A CA 1
ATOM 2291 C C . LEU A 1 294 ? -17.469 -19.734 -2.639 1 82.94 294 LEU A C 1
ATOM 2293 O O . LEU A 1 294 ? -18.391 -19.422 -3.398 1 82.94 294 LEU A O 1
ATOM 2297 N N . GLY A 1 295 ? -17.094 -18.922 -1.646 1 74.19 295 GLY A N 1
ATOM 2298 C CA . GLY A 1 295 ? -17.703 -17.625 -1.443 1 74.19 295 GLY A CA 1
ATOM 2299 C C . GLY A 1 295 ? -17.969 -17.312 0.017 1 74.19 295 GLY A C 1
ATOM 2300 O O . GLY A 1 295 ? -17.312 -17.844 0.905 1 74.19 295 GLY A O 1
ATOM 2301 N N . GLY A 1 296 ? -18.828 -16.234 0.216 1 65.81 296 GLY A N 1
ATOM 2302 C CA . GLY A 1 296 ? -19.203 -15.75 1.535 1 65.81 296 GLY A CA 1
ATOM 2303 C C . GLY A 1 296 ? -18.922 -14.273 1.732 1 65.81 296 GLY A C 1
ATOM 2304 O O . GLY A 1 296 ? -18.062 -13.703 1.056 1 65.81 296 GLY A O 1
ATOM 2305 N N . ASP A 1 297 ? -19.906 -13.547 2.252 1 58.38 297 ASP A N 1
ATOM 2306 C CA . ASP A 1 297 ? -19.766 -12.109 2.49 1 58.38 297 ASP A CA 1
ATOM 2307 C C . ASP A 1 297 ? -19.141 -11.836 3.861 1 58.38 297 ASP A C 1
ATOM 2309 O O . ASP A 1 297 ? -19.484 -12.508 4.84 1 58.38 297 ASP A O 1
ATOM 2313 N N . PRO A 1 298 ? -18.062 -11.062 3.668 1 49.38 298 PRO A N 1
ATOM 2314 C CA . PRO A 1 298 ? -17.562 -10.641 4.984 1 49.38 298 PRO A CA 1
ATOM 2315 C C . PRO A 1 298 ? -18.656 -10.016 5.848 1 49.38 298 PRO A C 1
ATOM 2317 O O . PRO A 1 298 ? -19.547 -9.336 5.324 1 49.38 298 PRO A O 1
ATOM 2320 N N . HIS A 1 299 ? -19.125 -10.703 6.758 1 45.09 299 HIS A N 1
ATOM 2321 C CA . HIS A 1 299 ? -20.031 -10.07 7.707 1 45.09 299 HIS A CA 1
ATOM 2322 C C . HIS A 1 299 ? -19.266 -9.383 8.828 1 45.09 299 HIS A C 1
ATOM 2324 O O . HIS A 1 299 ? -18.172 -9.82 9.211 1 45.09 299 HIS A O 1
ATOM 2330 N N . LYS A 1 300 ? -19.672 -8.141 9.164 1 42.59 300 LYS A N 1
ATOM 2331 C CA . LYS A 1 300 ? -19.109 -7.32 10.234 1 42.59 300 LYS A CA 1
ATOM 2332 C C . LYS A 1 300 ? -18.641 -8.18 11.406 1 42.59 300 LYS A C 1
ATOM 2334 O O . LYS A 1 300 ? -17.609 -7.91 12.008 1 42.59 300 LYS A O 1
ATOM 2339 N N . ASP A 1 301 ? -19.375 -9.211 11.742 1 39.44 301 ASP A N 1
ATOM 2340 C CA . ASP A 1 301 ? -19.172 -10.039 12.93 1 39.44 301 ASP A CA 1
ATOM 2341 C C . ASP A 1 301 ? -18.25 -11.211 12.617 1 39.44 301 ASP A C 1
ATOM 2343 O O . ASP A 1 301 ? -17.766 -11.883 13.531 1 39.44 301 ASP A O 1
ATOM 2347 N N . PHE A 1 302 ? -18.125 -11.539 11.398 1 40.41 302 PHE A N 1
ATOM 2348 C CA . PHE A 1 302 ? -17.328 -12.719 11.078 1 40.41 302 PHE A CA 1
ATOM 2349 C C . PHE A 1 302 ? -16.344 -12.422 9.961 1 40.41 302 PHE A C 1
ATOM 2351 O O . PHE A 1 302 ? -16.641 -12.633 8.789 1 40.41 302 PHE A O 1
ATOM 2358 N N . PRO A 1 303 ? -15.164 -11.891 10.391 1 43.47 303 PRO A N 1
ATOM 2359 C CA . PRO A 1 303 ? -14.156 -11.422 9.438 1 43.47 303 PRO A CA 1
ATOM 2360 C C . PRO A 1 303 ? -13.711 -12.516 8.469 1 43.47 303 PRO A C 1
ATOM 2362 O O . PRO A 1 303 ? -13.094 -12.227 7.441 1 43.47 303 PRO A O 1
ATOM 2365 N N . ASP A 1 304 ? -13.562 -13.812 9.094 1 47.84 304 ASP A N 1
ATOM 2366 C CA . ASP A 1 304 ? -13.062 -14.867 8.219 1 47.84 304 ASP A CA 1
ATOM 2367 C C . ASP A 1 304 ? -14.031 -15.133 7.066 1 47.84 304 ASP A C 1
ATOM 2369 O O . ASP A 1 304 ? -15.07 -15.766 7.262 1 47.84 304 ASP A O 1
ATOM 2373 N N . ARG A 1 305 ? -14.094 -14.25 5.934 1 57.91 305 ARG A N 1
ATOM 2374 C CA . ARG A 1 305 ? -15.219 -13.82 5.105 1 57.91 305 ARG A CA 1
ATOM 2375 C C . ARG A 1 305 ? -15.508 -14.844 4.008 1 57.91 305 ARG A C 1
ATOM 2377 O O . ARG A 1 305 ? -16.672 -15.195 3.775 1 57.91 305 ARG A O 1
ATOM 2384 N N . SER A 1 306 ? -14.531 -15.43 3.367 1 67.94 306 SER A N 1
ATOM 2385 C CA . SER A 1 306 ? -14.789 -16.344 2.258 1 67.94 306 SER A CA 1
ATOM 2386 C C . SER A 1 306 ? -14.305 -17.75 2.578 1 67.94 306 SER A C 1
ATOM 2388 O O . SER A 1 306 ? -13.312 -17.922 3.281 1 67.94 306 SER A O 1
ATOM 2390 N N . VAL A 1 307 ? -15.172 -18.781 2.295 1 74.5 307 VAL A N 1
ATOM 2391 C CA . VAL A 1 307 ? -14.797 -20.172 2.525 1 74.5 307 VAL A CA 1
ATOM 2392 C C . VAL A 1 307 ? -14.758 -20.938 1.198 1 74.5 307 VAL A C 1
ATOM 2394 O O . VAL A 1 307 ? -15.438 -20.547 0.242 1 74.5 307 VAL A O 1
ATOM 2397 N N . CYS A 1 308 ? -13.938 -21.969 1.265 1 81.38 308 CYS A N 1
ATOM 2398 C CA . CYS A 1 308 ? -13.852 -22.922 0.168 1 81.38 308 CYS A CA 1
ATOM 2399 C C . CYS A 1 308 ? -13.898 -24.359 0.69 1 81.38 308 CYS A C 1
ATOM 2401 O O . CYS A 1 308 ? -13.07 -24.75 1.515 1 81.38 308 CYS A O 1
ATOM 2403 N N . PHE A 1 309 ? -14.906 -25.109 0.319 1 83.25 309 PHE A N 1
ATOM 2404 C CA . PHE A 1 309 ? -14.93 -26.5 0.753 1 83.25 309 PHE A CA 1
ATOM 2405 C C . PHE A 1 309 ? -15.469 -27.391 -0.353 1 83.25 309 PHE A C 1
ATOM 2407 O O . PHE A 1 309 ? -16.109 -26.922 -1.291 1 83.25 309 PHE A O 1
ATOM 2414 N N . ALA A 1 310 ? -15.164 -28.625 -0.191 1 87.38 310 ALA A N 1
ATOM 2415 C CA . ALA A 1 310 ? -15.625 -29.672 -1.091 1 87.38 310 ALA A CA 1
ATOM 2416 C C . ALA A 1 310 ? -16.578 -30.625 -0.374 1 87.38 310 ALA A C 1
ATOM 2418 O O . ALA A 1 310 ? -16.359 -30.984 0.788 1 87.38 310 ALA A O 1
ATOM 2419 N N . TYR A 1 311 ? -17.625 -30.922 -1.069 1 84.5 311 TYR A N 1
ATOM 2420 C CA . TYR A 1 311 ? -18.609 -31.875 -0.556 1 84.5 311 TYR A CA 1
ATOM 2421 C C . TYR A 1 311 ? -18.625 -33.156 -1.389 1 84.5 311 TYR A C 1
ATOM 2423 O O . TYR A 1 311 ? -18.797 -33.094 -2.609 1 84.5 311 TYR A O 1
ATOM 2431 N N . ASN A 1 312 ? -18.391 -34.281 -0.721 1 84.62 312 ASN A N 1
ATOM 2432 C CA . ASN A 1 312 ? -18.531 -35.594 -1.353 1 84.62 312 ASN A CA 1
ATOM 2433 C C . ASN A 1 312 ? -19.938 -36.125 -1.187 1 84.62 312 ASN A C 1
ATOM 2435 O O . ASN A 1 312 ? -20.328 -36.531 -0.088 1 84.62 312 ASN A O 1
ATOM 2439 N N . PRO A 1 313 ? -20.609 -36.094 -2.254 1 79.19 313 PRO A N 1
ATOM 2440 C CA . PRO A 1 313 ? -22 -36.531 -2.131 1 79.19 313 PRO A CA 1
ATOM 2441 C C . PRO A 1 313 ? -22.141 -38 -1.752 1 79.19 313 PRO A C 1
ATOM 2443 O O . PRO A 1 313 ? -23.172 -38.438 -1.211 1 79.19 313 PRO A O 1
ATOM 2446 N N . HIS A 1 314 ? -21.234 -38.812 -2.004 1 76.75 314 HIS A N 1
ATOM 2447 C CA . HIS A 1 314 ? -21.297 -40.219 -1.687 1 76.75 314 HIS A CA 1
ATOM 2448 C C . HIS A 1 314 ? -21.031 -40.469 -0.206 1 76.75 314 HIS A C 1
ATOM 2450 O O . HIS A 1 314 ? -21.781 -41.188 0.458 1 76.75 314 HIS A O 1
ATOM 2456 N N . SER A 1 315 ? -20.016 -39.875 0.254 1 76 315 SER A N 1
ATOM 2457 C CA . SER A 1 315 ? -19.656 -40.062 1.657 1 76 315 SER A CA 1
ATOM 2458 C C . SER A 1 315 ? -20.359 -39.062 2.545 1 76 315 SER A C 1
ATOM 2460 O O . SER A 1 315 ? -20.391 -39.188 3.768 1 76 315 SER A O 1
ATOM 2462 N N . LYS A 1 316 ? -20.953 -38 1.943 1 76.19 316 LYS A N 1
ATOM 2463 C CA . LYS A 1 316 ? -21.641 -36.938 2.637 1 76.19 316 LYS A CA 1
ATOM 2464 C C . LYS A 1 316 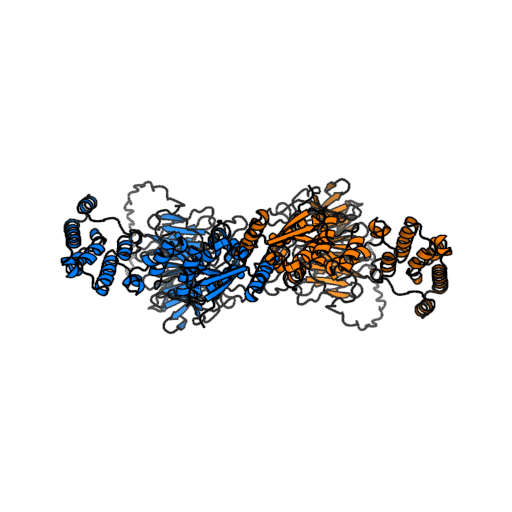? -20.688 -36.188 3.562 1 76.19 316 LYS A C 1
ATOM 2466 O O . LYS A 1 316 ? -21.094 -35.688 4.617 1 76.19 316 LYS A O 1
ATOM 2471 N N . ALA A 1 317 ? -19.484 -36.188 3.199 1 80.88 317 ALA A N 1
ATOM 2472 C CA . ALA A 1 317 ? -18.453 -35.5 3.988 1 80.88 317 ALA A CA 1
ATOM 2473 C C . ALA A 1 317 ? -18.047 -34.188 3.336 1 80.88 317 ALA A C 1
ATOM 2475 O O . ALA A 1 317 ? -18.156 -34.031 2.117 1 80.88 317 ALA A O 1
ATOM 2476 N N . GLN A 1 318 ? -17.672 -33.344 4.246 1 82.75 318 GLN A N 1
ATOM 2477 C CA . GLN A 1 318 ? -17.188 -32.031 3.793 1 82.75 318 GLN A CA 1
ATOM 2478 C C . GLN A 1 318 ? -15.703 -31.875 4.102 1 82.75 318 GLN A C 1
ATOM 2480 O O . GLN A 1 318 ? -15.234 -32.281 5.168 1 82.75 318 GLN A O 1
ATOM 2485 N N . TYR A 1 319 ? -15.047 -31.281 3.088 1 85.31 319 TYR A N 1
ATOM 2486 C CA . TYR A 1 319 ? -13.609 -31.094 3.232 1 85.31 319 TYR A CA 1
ATOM 2487 C C . TYR A 1 319 ? -13.242 -29.625 3.043 1 85.31 319 TYR A C 1
ATOM 2489 O O . TYR A 1 319 ? -13.781 -28.938 2.168 1 85.31 319 TYR A O 1
ATOM 2497 N N . ARG A 1 320 ? -12.344 -29.172 3.871 1 85.06 320 ARG A N 1
ATOM 2498 C CA . ARG A 1 320 ? -11.852 -27.797 3.752 1 85.06 320 ARG A CA 1
ATOM 2499 C C . ARG A 1 320 ? -10.789 -27.688 2.668 1 85.06 320 ARG A C 1
ATOM 2501 O O . ARG A 1 320 ? -9.898 -28.531 2.576 1 85.06 320 ARG A O 1
ATOM 2508 N N . LEU A 1 321 ? -10.977 -26.688 1.824 1 85.88 321 LEU A N 1
ATOM 2509 C CA . LEU A 1 321 ? -9.984 -26.359 0.797 1 85.88 321 LEU A CA 1
ATOM 2510 C C . LEU A 1 321 ? -9.391 -24.984 1.02 1 85.88 321 LEU A C 1
ATOM 2512 O O . LEU A 1 321 ? -10.008 -24.141 1.672 1 85.88 321 LEU A O 1
ATOM 2516 N N . PRO A 1 322 ? -8.172 -24.766 0.555 1 84.62 322 PRO A N 1
ATOM 2517 C CA . PRO A 1 322 ? -7.617 -23.406 0.668 1 84.62 322 PRO A CA 1
ATOM 2518 C C . PRO A 1 322 ? -8.375 -22.391 -0.174 1 84.62 322 PRO A C 1
ATOM 2520 O O . PRO A 1 322 ? -8.961 -22.734 -1.202 1 84.62 322 PRO A O 1
ATOM 2523 N N . LEU A 1 323 ? -8.32 -21.141 0.242 1 83.06 323 LEU A N 1
ATOM 2524 C CA . LEU A 1 323 ? -8.906 -20.047 -0.524 1 83.06 323 LEU A CA 1
ATOM 2525 C C . LEU A 1 323 ? -7.945 -19.562 -1.605 1 83.06 323 LEU A C 1
ATOM 2527 O O . LEU A 1 323 ? -6.734 -19.5 -1.381 1 83.06 323 LEU A O 1
ATOM 2531 N N . PRO A 1 324 ? -8.539 -19.344 -2.789 1 82.25 324 PRO A N 1
ATOM 2532 C CA . PRO A 1 324 ? -7.656 -18.766 -3.805 1 82.25 324 PRO A CA 1
ATOM 2533 C C . PRO A 1 324 ? -7.125 -17.391 -3.404 1 82.25 324 PRO A C 1
ATOM 2535 O O . PRO A 1 324 ? -5.957 -17.078 -3.643 1 82.25 324 PRO A O 1
ATOM 2538 N N . TYR A 1 325 ? -7.941 -16.5 -2.863 1 77.19 325 TYR A N 1
ATOM 2539 C CA . TYR A 1 325 ? -7.598 -15.188 -2.318 1 77.19 325 TYR A CA 1
ATOM 2540 C C . TYR A 1 325 ? -8.562 -14.781 -1.211 1 77.19 325 TYR A C 1
ATOM 2542 O O . TYR A 1 325 ? -9.523 -15.508 -0.924 1 77.19 325 TYR A O 1
ATOM 2550 N N . SER A 1 326 ? -8.328 -13.688 -0.463 1 62.94 326 SER A N 1
ATOM 2551 C CA . SER A 1 326 ? -8.875 -13.359 0.848 1 62.94 326 SER A CA 1
ATOM 2552 C C . SER A 1 326 ? -10.398 -13.242 0.8 1 62.94 326 SER A C 1
ATOM 2554 O O . SER A 1 326 ? -11.086 -13.656 1.737 1 62.94 326 SER A O 1
ATOM 2556 N N . ALA A 1 327 ? -10.977 -12.445 -0.161 1 58.34 327 ALA A N 1
ATOM 2557 C CA . ALA A 1 327 ? -12.422 -12.203 -0.166 1 58.34 327 ALA A CA 1
ATOM 2558 C C . ALA A 1 327 ? -13.055 -12.703 -1.462 1 58.34 327 ALA A C 1
ATOM 2560 O O . ALA A 1 327 ? -13.031 -12.008 -2.479 1 58.34 327 ALA A O 1
ATOM 2561 N N . SER A 1 328 ? -13.203 -14.109 -1.54 1 61.44 328 SER A N 1
ATOM 2562 C CA . SER A 1 328 ? -13.641 -14.711 -2.797 1 61.44 328 SER A CA 1
ATOM 2563 C C . SER A 1 328 ? -15.156 -14.625 -2.949 1 61.44 328 SER A C 1
ATOM 2565 O O . SER A 1 328 ? -15.797 -15.562 -3.438 1 61.44 328 SER A O 1
ATOM 2567 N N . ASN A 1 329 ? -15.609 -13.336 -2.586 1 71.62 329 ASN A N 1
ATOM 2568 C CA . ASN A 1 329 ? -17.031 -13.203 -2.848 1 71.62 329 ASN A CA 1
ATOM 2569 C C . ASN A 1 329 ? -17.297 -12.594 -4.223 1 71.62 329 ASN A C 1
ATOM 2571 O O . ASN A 1 329 ? -16.438 -11.922 -4.785 1 71.62 329 ASN A O 1
ATOM 2575 N N . ALA A 1 330 ? -18.344 -12.938 -4.84 1 77.38 330 ALA A N 1
ATOM 2576 C CA . ALA A 1 330 ? -18.812 -12.461 -6.133 1 77.38 330 ALA A CA 1
ATOM 2577 C C . ALA A 1 330 ? -17.906 -12.922 -7.262 1 77.38 330 ALA A C 1
ATOM 2579 O O . ALA A 1 330 ? -17.812 -12.258 -8.305 1 77.38 330 ALA A O 1
ATOM 2580 N N . CYS A 1 331 ? -17.172 -14.039 -6.992 1 87.25 331 CYS A N 1
ATOM 2581 C CA . CYS A 1 331 ? -16.344 -14.648 -8.023 1 87.25 331 CYS A CA 1
ATOM 2582 C C . CYS A 1 331 ? -17.141 -15.641 -8.859 1 87.25 331 CYS A C 1
ATOM 2584 O O . CYS A 1 331 ? -18.328 -15.875 -8.594 1 87.25 331 CYS A O 1
ATOM 2586 N N . ALA A 1 332 ? -16.547 -16.094 -9.898 1 90.38 332 ALA A N 1
ATOM 2587 C CA . ALA A 1 332 ? -17.125 -17.156 -10.711 1 90.38 332 ALA A CA 1
ATOM 2588 C C . ALA A 1 332 ? -16.234 -18.391 -10.734 1 90.38 332 ALA A C 1
ATOM 2590 O O . ALA A 1 332 ? -15.008 -18.281 -10.648 1 90.38 332 ALA A O 1
ATOM 2591 N N . VAL A 1 333 ? -16.891 -19.562 -10.812 1 91.06 333 VAL A N 1
ATOM 2592 C CA . VAL A 1 333 ? -16.156 -20.828 -10.844 1 91.06 333 VAL A CA 1
ATOM 2593 C C . VAL A 1 333 ? -16.609 -21.656 -12.047 1 91.06 333 VAL A C 1
ATOM 2595 O O . VAL A 1 333 ? -17.766 -21.531 -12.492 1 91.06 333 VAL A O 1
ATOM 2598 N N . VAL A 1 334 ? -15.648 -22.422 -12.57 1 92.19 334 VAL A N 1
ATOM 2599 C CA . VAL A 1 334 ? -15.984 -23.328 -13.664 1 92.19 334 VAL A CA 1
ATOM 2600 C C . VAL A 1 334 ? -15.016 -24.516 -13.688 1 92.19 334 VAL A C 1
ATOM 2602 O O . VAL A 1 334 ? -13.859 -24.375 -13.273 1 92.19 334 VAL A O 1
ATOM 2605 N N . THR A 1 335 ? -15.539 -25.641 -14.047 1 88.81 335 THR A N 1
ATOM 2606 C CA . THR A 1 335 ? -14.695 -26.812 -14.219 1 88.81 335 THR A CA 1
ATOM 2607 C C . THR A 1 335 ? -14.578 -27.188 -15.695 1 88.81 335 THR A C 1
ATOM 2609 O O . THR A 1 335 ? -15.586 -27.281 -16.406 1 88.81 335 THR A O 1
ATOM 2612 N N . GLU A 1 336 ? -13.367 -27.234 -16.125 1 80 336 GLU A N 1
ATOM 2613 C CA . GLU A 1 336 ? -13.023 -27.719 -17.453 1 80 336 GLU A CA 1
ATOM 2614 C C . GLU A 1 336 ? -12.164 -28.984 -17.391 1 80 336 GLU A C 1
ATOM 2616 O O . GLU A 1 336 ? -11.016 -28.938 -16.953 1 80 336 GLU A O 1
ATOM 2621 N N . ASP A 1 337 ? -12.664 -30.062 -17.953 1 73.38 337 ASP A N 1
ATOM 2622 C CA . ASP A 1 337 ? -11.938 -31.328 -17.969 1 73.38 337 ASP A CA 1
ATOM 2623 C C . ASP A 1 337 ? -11.227 -31.578 -16.641 1 73.38 337 ASP A C 1
ATOM 2625 O O . ASP A 1 337 ? -10.016 -31.812 -16.609 1 73.38 337 ASP A O 1
ATOM 2629 N N . GLN A 1 338 ? -11.945 -31.375 -15.555 1 73.12 338 GLN A N 1
ATOM 2630 C CA . GLN A 1 338 ? -11.555 -31.703 -14.188 1 73.12 338 GLN A CA 1
ATOM 2631 C C . GLN A 1 338 ? -10.648 -30.609 -13.609 1 73.12 338 GLN A C 1
ATOM 2633 O O . GLN A 1 338 ? -10.125 -30.766 -12.5 1 73.12 338 GLN A O 1
ATOM 2638 N N . LYS A 1 339 ? -10.398 -29.609 -14.406 1 83.19 339 LYS A N 1
ATOM 2639 C CA . LYS A 1 339 ? -9.688 -28.453 -13.883 1 83.19 339 LYS A CA 1
ATOM 2640 C C . LYS A 1 339 ? -10.656 -27.406 -13.328 1 83.19 339 LYS A C 1
ATOM 2642 O O . LYS A 1 339 ? -11.547 -26.938 -14.047 1 83.19 339 LYS A O 1
ATOM 2647 N N . LEU A 1 340 ? -10.422 -27.094 -12.141 1 89.12 340 LEU A N 1
ATOM 2648 C CA . LEU A 1 340 ? -11.266 -26.109 -11.461 1 89.12 340 LEU A CA 1
ATOM 2649 C C . LEU A 1 340 ? -10.672 -24.703 -11.578 1 89.12 340 LEU A C 1
ATOM 2651 O O . LEU A 1 340 ? -9.523 -24.484 -11.203 1 89.12 340 LEU A O 1
ATOM 2655 N N . TYR A 1 341 ? -11.469 -23.844 -12.148 1 92.19 341 TYR A N 1
ATOM 2656 C CA . TYR A 1 341 ? -11.023 -22.469 -12.32 1 92.19 341 TYR A CA 1
ATOM 2657 C C . TYR A 1 341 ? -11.852 -21.516 -11.469 1 92.19 341 TYR A C 1
ATOM 2659 O O . TYR A 1 341 ? -13.055 -21.703 -11.297 1 92.19 341 TYR A O 1
ATOM 2667 N N . VAL A 1 342 ? -11.242 -20.531 -10.914 1 92.06 342 VAL A N 1
ATOM 2668 C CA . VAL A 1 342 ? -11.898 -19.422 -10.211 1 92.06 342 VAL A CA 1
ATOM 2669 C C . VAL A 1 342 ? -11.398 -18.094 -10.758 1 92.06 342 VAL A C 1
ATOM 2671 O O . VAL A 1 342 ? -10.211 -17.938 -11.031 1 92.06 342 VAL A O 1
ATOM 2674 N N . GLY A 1 343 ? -12.359 -17.188 -10.953 1 91.69 343 GLY A N 1
ATOM 2675 C CA . GLY A 1 343 ? -11.961 -15.883 -11.469 1 91.69 343 GLY A CA 1
ATOM 2676 C C . GLY A 1 343 ? -12.75 -14.734 -10.875 1 91.69 343 GLY A C 1
ATOM 2677 O O . GLY A 1 343 ? -13.938 -14.883 -10.578 1 91.69 343 GLY A O 1
ATOM 2678 N N . GLY A 1 344 ? -12.062 -13.602 -10.734 1 89.75 344 GLY A N 1
ATOM 2679 C CA . GLY A 1 344 ? -12.695 -12.344 -10.367 1 89.75 344 GLY A CA 1
ATOM 2680 C C . GLY A 1 344 ? -13.18 -12.328 -8.922 1 89.75 344 GLY A C 1
ATOM 2681 O O . GLY A 1 344 ? -12.656 -13.055 -8.078 1 89.75 344 GLY A O 1
ATOM 2682 N N . GLY A 1 345 ? -14.133 -11.406 -8.656 1 86.25 345 GLY A N 1
ATOM 2683 C CA . GLY A 1 345 ? -14.641 -11.211 -7.305 1 86.25 345 GLY A CA 1
ATOM 2684 C C . GLY A 1 345 ? -13.906 -10.125 -6.543 1 86.25 345 GLY A C 1
ATOM 2685 O O . GLY A 1 345 ? -13.43 -9.156 -7.141 1 86.25 345 GLY A O 1
ATOM 2686 N N . ASN A 1 346 ? -14.031 -10.289 -5.23 1 77.44 346 ASN A N 1
ATOM 2687 C CA . ASN A 1 346 ? -13.438 -9.273 -4.371 1 77.44 346 ASN A CA 1
ATOM 2688 C C . ASN A 1 346 ? -12.219 -9.812 -3.623 1 77.44 346 ASN A C 1
ATOM 2690 O O . ASN A 1 346 ? -12.172 -11 -3.287 1 77.44 346 ASN A O 1
ATOM 2694 N N . VAL A 1 347 ? -11.242 -8.992 -3.486 1 74.56 347 VAL A N 1
ATOM 2695 C CA . VAL A 1 347 ? -10.078 -9.32 -2.674 1 74.56 347 VAL A CA 1
ATOM 2696 C C . VAL A 1 347 ? -9.938 -8.312 -1.538 1 74.56 347 VAL A C 1
ATOM 2698 O O . VAL A 1 347 ? -10.328 -7.148 -1.681 1 74.56 347 VAL A O 1
ATOM 2701 N N . GLU A 1 348 ? -9.438 -8.906 -0.551 1 65.12 348 GLU A N 1
ATOM 2702 C CA . GLU A 1 348 ? -9.211 -8 0.574 1 65.12 348 GLU A CA 1
ATOM 2703 C C . GLU A 1 348 ? -8.141 -6.969 0.247 1 65.12 348 GLU A C 1
ATOM 2705 O O . GLU A 1 348 ? -7.121 -7.297 -0.366 1 65.12 348 GLU A O 1
ATOM 2710 N N . ASP A 1 349 ? -8.508 -5.836 0.578 1 57 349 ASP A N 1
ATOM 2711 C CA . ASP A 1 349 ? -7.52 -4.781 0.397 1 57 349 ASP A CA 1
ATOM 2712 C C . ASP A 1 349 ? -6.469 -4.82 1.505 1 57 349 ASP A C 1
ATOM 2714 O O . ASP A 1 349 ? -6.789 -4.625 2.678 1 57 349 ASP A O 1
ATOM 2718 N N . VAL A 1 350 ? -5.219 -5.219 1.128 1 53.38 350 VAL A N 1
ATOM 2719 C CA . VAL A 1 350 ? -4.145 -5.371 2.105 1 53.38 350 VAL A CA 1
ATOM 2720 C C . VAL A 1 350 ? -3.941 -4.055 2.854 1 53.38 350 VAL A C 1
ATOM 2722 O O . VAL A 1 350 ? -3.371 -4.039 3.947 1 53.38 350 VAL A O 1
ATOM 2725 N N . ASN A 1 351 ? -4.176 -3.047 2.221 1 43.53 351 ASN A N 1
ATOM 2726 C CA . ASN A 1 351 ? -3.918 -1.742 2.818 1 43.53 351 ASN A CA 1
ATOM 2727 C C . ASN A 1 351 ? -5.125 -1.235 3.602 1 43.53 351 ASN A C 1
ATOM 2729 O O . ASN A 1 351 ? -5.039 -0.215 4.289 1 43.53 351 ASN A O 1
ATOM 2733 N N . ALA A 1 352 ? -6.285 -1.918 3.424 1 41.84 352 ALA A N 1
ATOM 2734 C CA . ALA A 1 352 ? -7.508 -1.561 4.133 1 41.84 352 ALA A CA 1
ATOM 2735 C C . ALA A 1 352 ? -8.219 -2.803 4.668 1 41.84 352 ALA A C 1
ATOM 2737 O O . ALA A 1 352 ? -9.047 -3.395 3.98 1 41.84 352 ALA A O 1
ATOM 2738 N N . ILE A 1 353 ? -7.859 -3.271 5.801 1 45.41 353 ILE A N 1
ATOM 2739 C CA . ILE A 1 353 ? -8.398 -4.492 6.383 1 45.41 353 ILE A CA 1
ATOM 2740 C C . ILE A 1 353 ? -9.922 -4.398 6.453 1 45.41 353 ILE A C 1
ATOM 2742 O O . ILE A 1 353 ? -10.469 -3.389 6.902 1 45.41 353 ILE A O 1
ATOM 2746 N N . GLY A 1 354 ? -10.617 -5.34 6 1 45.69 354 GLY A N 1
ATOM 2747 C CA . GLY A 1 354 ? -12.062 -5.441 6.027 1 45.69 354 GLY A CA 1
ATOM 2748 C C . GLY A 1 354 ? -12.727 -4.926 4.762 1 45.69 354 GLY A C 1
ATOM 2749 O O . GLY A 1 354 ? -13.93 -5.07 4.582 1 45.69 354 GLY A O 1
ATOM 2750 N N . HIS A 1 355 ? -11.867 -4.23 3.92 1 50.75 355 HIS A N 1
ATOM 2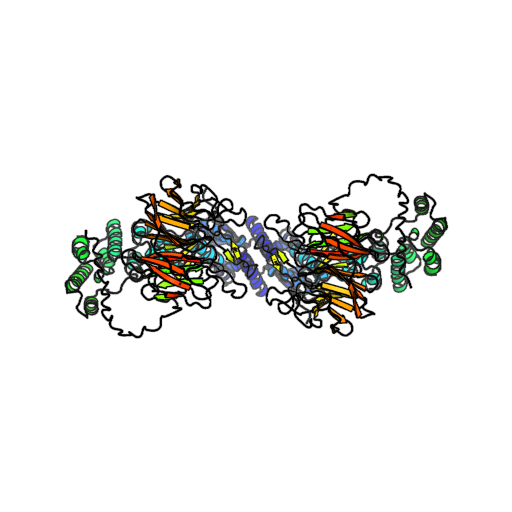751 C CA . HIS A 1 355 ? -12.414 -3.762 2.652 1 50.75 355 HIS A CA 1
ATOM 2752 C C . HIS A 1 355 ? -12.023 -4.691 1.506 1 50.75 355 HIS A C 1
ATOM 2754 O O . HIS A 1 355 ? -10.93 -5.254 1.503 1 50.75 355 HIS A O 1
ATOM 2760 N N . CYS A 1 356 ? -13.102 -4.949 0.671 1 63.31 356 CYS A N 1
ATOM 2761 C CA . CYS A 1 356 ? -12.867 -5.797 -0.493 1 63.31 356 CYS A CA 1
ATOM 2762 C C . CYS A 1 356 ? -12.844 -4.969 -1.772 1 63.31 356 CYS A C 1
ATOM 2764 O O . CYS A 1 356 ? -13.523 -3.949 -1.872 1 63.31 356 CYS A O 1
ATOM 2766 N N . LYS A 1 357 ? -11.875 -5.172 -2.561 1 69.38 357 LYS A N 1
ATOM 2767 C CA . LYS A 1 357 ? -11.805 -4.562 -3.883 1 69.38 357 LYS A CA 1
ATOM 2768 C C . LYS A 1 357 ? -12 -5.602 -4.98 1 69.38 357 LYS A C 1
ATOM 2770 O O . LYS A 1 357 ? -11.492 -6.723 -4.883 1 69.38 357 LYS A O 1
ATOM 2775 N N . PRO A 1 358 ? -12.836 -5.184 -5.996 1 79.38 358 PRO A N 1
ATOM 2776 C CA . PRO A 1 358 ? -12.977 -6.113 -7.121 1 79.38 358 PRO A CA 1
ATOM 2777 C C . PRO A 1 358 ? -11.648 -6.391 -7.82 1 79.38 358 PRO A C 1
ATOM 2779 O O . PRO A 1 358 ? -10.773 -5.523 -7.855 1 79.38 358 PRO A O 1
ATOM 2782 N N . CYS A 1 359 ? -11.523 -7.574 -8.344 1 84.69 359 CYS A N 1
ATOM 2783 C CA . CYS A 1 359 ? -10.25 -7.934 -8.953 1 84.69 359 CYS A CA 1
ATOM 2784 C C . CYS A 1 359 ? -10.461 -8.68 -10.266 1 84.69 359 CYS A C 1
ATOM 2786 O O . CYS A 1 359 ? -11.602 -8.938 -10.656 1 84.69 359 CYS A O 1
ATOM 2788 N N . ARG A 1 360 ? -9.383 -8.883 -11.023 1 90.06 360 ARG A N 1
ATOM 2789 C CA . ARG A 1 360 ? -9.398 -9.648 -12.266 1 90.06 360 ARG A CA 1
ATOM 2790 C C . ARG A 1 360 ? -8.547 -10.906 -12.141 1 90.06 360 ARG A C 1
ATOM 2792 O O . ARG A 1 360 ? -8.109 -11.461 -13.148 1 90.06 360 ARG A O 1
ATOM 2799 N N . LEU A 1 361 ? -8.273 -11.344 -10.93 1 89.06 361 LEU A N 1
ATOM 2800 C CA . LEU A 1 361 ? -7.422 -12.5 -10.68 1 89.06 361 LEU A CA 1
ATOM 2801 C C . LEU A 1 361 ? -8.07 -13.773 -11.203 1 89.06 361 LEU A C 1
ATOM 2803 O O . LEU A 1 361 ? -9.297 -13.859 -11.305 1 89.06 361 LEU A O 1
ATOM 2807 N N . PHE A 1 362 ? -7.223 -14.727 -11.617 1 91.62 362 PHE A N 1
ATOM 2808 C CA . PHE A 1 362 ? -7.645 -16 -12.188 1 91.62 362 PHE A CA 1
ATOM 2809 C C . PHE A 1 362 ? -6.754 -17.141 -11.703 1 91.62 362 PHE A C 1
ATOM 2811 O O . PHE A 1 362 ? -5.527 -17.016 -11.719 1 91.62 362 PHE A O 1
ATOM 2818 N N . TYR A 1 363 ? -7.422 -18.203 -11.195 1 90.44 363 TYR A N 1
ATOM 2819 C CA . TYR A 1 363 ? -6.672 -19.312 -10.609 1 90.44 363 TYR A CA 1
ATOM 2820 C C . TYR A 1 363 ? -7.184 -20.656 -11.109 1 90.44 363 TYR A C 1
ATOM 2822 O O . TYR A 1 363 ? -8.352 -20.781 -11.492 1 90.44 363 TYR A O 1
ATOM 2830 N N . VAL A 1 364 ? -6.312 -21.547 -11.141 1 89.31 364 VAL A N 1
ATOM 2831 C CA . VAL A 1 364 ? -6.668 -22.953 -11.367 1 89.31 364 VAL A CA 1
ATOM 2832 C C . VAL A 1 364 ? -6.242 -23.797 -10.164 1 89.31 364 VAL A C 1
ATOM 2834 O O . VAL A 1 364 ? -5.188 -23.547 -9.57 1 89.31 364 VAL A O 1
ATOM 2837 N N . TYR A 1 365 ? -7.043 -24.734 -9.828 1 87.44 365 TYR A N 1
ATOM 2838 C CA . TYR A 1 365 ? -6.785 -25.516 -8.617 1 87.44 365 TYR A CA 1
ATOM 2839 C C . TYR A 1 365 ? -5.938 -26.75 -8.938 1 87.44 365 TYR A C 1
ATOM 2841 O O . TYR A 1 365 ? -6.293 -27.547 -9.805 1 87.44 365 TYR A O 1
ATOM 2849 N N . ASP A 1 366 ? -4.836 -26.891 -8.25 1 77.44 366 ASP A N 1
ATOM 2850 C CA . ASP A 1 366 ? -3.998 -28.078 -8.258 1 77.44 366 ASP A CA 1
ATOM 2851 C C . ASP A 1 366 ? -4.461 -29.078 -7.195 1 77.44 366 ASP A C 1
ATOM 2853 O O . ASP A 1 366 ? -4.125 -28.938 -6.02 1 77.44 366 ASP A O 1
ATOM 2857 N N . ALA A 1 367 ? -5.164 -30.062 -7.66 1 75.06 367 ALA A N 1
ATOM 2858 C CA . ALA A 1 367 ? -5.805 -31 -6.742 1 75.06 367 ALA A CA 1
ATOM 2859 C C . ALA A 1 367 ? -4.785 -31.969 -6.137 1 75.06 367 ALA A C 1
ATOM 2861 O O . ALA A 1 367 ? -5.066 -32.625 -5.137 1 75.06 367 ALA A O 1
ATOM 2862 N N . VAL A 1 368 ? -3.67 -32.062 -6.777 1 71.44 368 VAL A N 1
ATOM 2863 C CA . VAL A 1 368 ? -2.641 -32.969 -6.262 1 71.44 368 VAL A CA 1
ATOM 2864 C C . VAL A 1 368 ? -1.985 -32.344 -5.027 1 71.44 368 VAL A C 1
ATOM 2866 O O . VAL A 1 368 ? -1.78 -33.031 -4.023 1 71.44 368 VAL A O 1
ATOM 2869 N N . HIS A 1 369 ? -1.755 -31.141 -5.09 1 75.5 369 HIS A N 1
ATOM 2870 C CA . HIS A 1 369 ? -1.025 -30.484 -4.008 1 75.5 369 HIS A CA 1
ATOM 2871 C C . HIS A 1 369 ? -1.946 -29.594 -3.186 1 75.5 369 HIS A C 1
ATOM 2873 O O . HIS A 1 369 ? -1.519 -29 -2.191 1 75.5 369 HIS A O 1
ATOM 2879 N N . ASN A 1 370 ? -3.152 -29.5 -3.582 1 78.25 370 ASN A N 1
ATOM 2880 C CA . ASN A 1 370 ? -4.164 -28.719 -2.885 1 78.25 370 ASN A CA 1
ATOM 2881 C C . ASN A 1 370 ? -3.766 -27.25 -2.787 1 78.25 370 ASN A C 1
ATOM 2883 O O . ASN A 1 370 ? -3.805 -26.656 -1.703 1 78.25 370 ASN A O 1
ATOM 2887 N N . VAL A 1 371 ? -3.338 -26.688 -3.898 1 84.06 371 VAL A N 1
ATOM 2888 C CA . VAL A 1 371 ? -2.984 -25.266 -3.967 1 84.06 371 VAL A CA 1
ATOM 2889 C C . VAL A 1 371 ? -3.623 -24.641 -5.199 1 84.06 371 VAL A C 1
ATOM 2891 O O . VAL A 1 371 ? -3.908 -25.328 -6.184 1 84.06 371 VAL A O 1
ATOM 2894 N N . TRP A 1 372 ? -3.818 -23.344 -5.078 1 86.25 372 TRP A N 1
ATOM 2895 C CA . TRP A 1 372 ? -4.289 -22.578 -6.23 1 86.25 372 TRP A CA 1
ATOM 2896 C C . TRP A 1 372 ? -3.117 -21.984 -7.004 1 86.25 372 TRP A C 1
ATOM 2898 O O . TRP A 1 372 ? -2.219 -21.375 -6.418 1 86.25 372 TRP A O 1
ATOM 2908 N N . LEU A 1 373 ? -3.123 -22.234 -8.242 1 83.94 373 LEU A N 1
ATOM 2909 C CA . LEU A 1 373 ? -2.094 -21.672 -9.109 1 83.94 373 LEU A CA 1
ATOM 2910 C C . LEU A 1 373 ? -2.605 -20.422 -9.828 1 83.94 373 LEU A C 1
ATOM 2912 O O . LEU A 1 373 ? -3.629 -20.469 -10.516 1 83.94 373 LEU A O 1
ATOM 2916 N N . GLU A 1 374 ? -1.915 -19.375 -9.656 1 85.88 374 GLU A N 1
ATOM 2917 C CA . GLU A 1 374 ? -2.299 -18.141 -10.32 1 85.88 374 GLU A CA 1
ATOM 2918 C C . GLU A 1 374 ? -1.988 -18.188 -11.812 1 85.88 374 GLU A C 1
ATOM 2920 O O . GLU A 1 374 ? -0.904 -18.625 -12.211 1 85.88 374 GLU A O 1
ATOM 2925 N N . LYS A 1 375 ? -2.998 -17.891 -12.594 1 87.19 375 LYS A N 1
ATOM 2926 C CA . LYS A 1 375 ? -2.867 -17.797 -14.047 1 87.19 375 LYS A CA 1
ATOM 2927 C C . LYS A 1 375 ? -2.986 -16.344 -14.523 1 87.19 375 LYS A C 1
ATOM 2929 O O . LYS A 1 375 ? -2.945 -15.422 -13.711 1 87.19 375 LYS A O 1
ATOM 2934 N N . ALA A 1 376 ? -2.936 -16.203 -15.891 1 85.75 376 ALA A N 1
ATOM 2935 C CA . ALA A 1 376 ? -3.066 -14.852 -16.438 1 85.75 376 ALA A CA 1
ATOM 2936 C C . ALA A 1 376 ? -4.348 -14.18 -15.938 1 85.75 376 ALA A C 1
ATOM 2938 O O . ALA A 1 376 ? -5.418 -14.789 -15.961 1 85.75 376 ALA A O 1
ATOM 2939 N N . SER A 1 377 ? -4.258 -12.945 -15.516 1 89.06 377 SER A N 1
ATOM 2940 C CA . SER A 1 377 ? -5.426 -12.188 -15.086 1 89.06 377 SER A CA 1
ATOM 2941 C C . SER A 1 377 ? -6.363 -11.906 -16.266 1 89.06 377 SER A C 1
ATOM 2943 O O . SER A 1 377 ? -5.914 -11.75 -17.391 1 89.06 377 SER A O 1
ATOM 2945 N N . MET A 1 378 ? -7.613 -11.875 -15.891 1 92.69 378 MET A N 1
ATOM 2946 C CA . MET A 1 378 ? -8.594 -11.484 -16.891 1 92.69 378 MET A CA 1
ATOM 2947 C C . MET A 1 378 ? -8.32 -10.078 -17.406 1 92.69 378 MET A C 1
ATOM 2949 O O . MET A 1 378 ? -7.605 -9.305 -16.766 1 92.69 378 MET A O 1
ATOM 2953 N N . ARG A 1 379 ? -8.875 -9.812 -18.547 1 89.62 379 ARG A N 1
ATOM 2954 C CA . ARG A 1 379 ? -8.719 -8.484 -19.141 1 89.62 379 ARG A CA 1
ATOM 2955 C C . ARG A 1 379 ? -9.5 -7.441 -18.359 1 89.62 379 ARG A C 1
ATOM 2957 O O . ARG A 1 379 ? -9.008 -6.332 -18.141 1 89.62 379 ARG A O 1
ATOM 2964 N N . ASP A 1 380 ? -10.688 -7.82 -17.906 1 90.25 380 ASP A N 1
ATOM 2965 C CA . ASP A 1 380 ? -11.555 -6.879 -17.188 1 90.25 380 ASP A CA 1
ATOM 2966 C C . ASP A 1 380 ? -11.711 -7.277 -15.727 1 90.25 380 ASP A C 1
ATOM 2968 O O . ASP A 1 380 ? -11.734 -8.469 -15.406 1 90.25 380 ASP A O 1
ATOM 2972 N N . ILE A 1 381 ? -11.867 -6.203 -14.867 1 88.25 381 ILE A N 1
ATOM 2973 C CA . ILE A 1 381 ? -12.297 -6.418 -13.492 1 88.25 381 ILE A CA 1
ATOM 2974 C C . ILE A 1 381 ? -13.781 -6.789 -13.461 1 88.25 381 ILE A C 1
ATOM 2976 O O . ILE A 1 381 ? -14.594 -6.152 -14.133 1 88.25 381 ILE A O 1
ATOM 2980 N N . ARG A 1 382 ? -14.023 -7.891 -12.711 1 90.56 382 ARG A N 1
ATOM 2981 C CA . ARG A 1 382 ? -15.398 -8.359 -12.758 1 90.56 382 ARG A CA 1
ATOM 2982 C C . ARG A 1 382 ? -15.859 -8.844 -11.391 1 90.56 382 ARG A C 1
ATOM 2984 O O . ARG A 1 382 ? -15.125 -9.539 -10.688 1 90.56 382 ARG A O 1
ATOM 2991 N N . THR A 1 383 ? -17.078 -8.438 -11.117 1 87.38 383 THR A N 1
ATOM 2992 C CA . THR A 1 383 ? -17.844 -9.062 -10.047 1 87.38 383 THR A CA 1
ATOM 2993 C C . THR A 1 383 ? -19.234 -9.453 -10.547 1 87.38 383 THR A C 1
ATOM 2995 O O . THR A 1 383 ? -19.719 -8.914 -11.539 1 87.38 383 THR A O 1
ATOM 2998 N N . ASN A 1 384 ? -19.781 -10.531 -9.961 1 89.62 384 ASN A N 1
ATOM 2999 C CA . ASN A 1 384 ? -21.125 -10.961 -10.305 1 89.62 384 ASN A CA 1
ATOM 3000 C C . ASN A 1 384 ? -21.266 -11.273 -11.789 1 89.62 384 ASN A C 1
ATOM 3002 O O . ASN A 1 384 ? -22.188 -10.797 -12.453 1 89.62 384 ASN A O 1
ATOM 3006 N N . PHE A 1 385 ? -20.328 -12 -12.305 1 93.5 385 PHE A N 1
ATOM 3007 C CA . PHE A 1 385 ? -20.281 -12.438 -13.703 1 93.5 385 PHE A CA 1
ATOM 3008 C C . PHE A 1 385 ? -20.375 -13.953 -13.797 1 93.5 385 PHE A C 1
ATOM 3010 O O . PHE A 1 385 ? -20.469 -14.641 -12.773 1 93.5 385 PHE A O 1
ATOM 3017 N N . ALA A 1 386 ? -20.422 -14.477 -14.992 1 95.19 386 ALA A N 1
ATOM 3018 C CA . ALA A 1 386 ? -20.547 -15.922 -15.18 1 95.19 386 ALA A CA 1
ATOM 3019 C C . ALA A 1 386 ? -19.375 -16.469 -16.016 1 95.19 386 ALA A C 1
ATOM 3021 O O . ALA A 1 386 ? -18.859 -15.766 -16.891 1 95.19 386 ALA A O 1
ATOM 3022 N N . MET A 1 387 ? -19.062 -17.703 -15.695 1 96.25 387 MET A N 1
ATOM 3023 C CA . MET A 1 387 ? -18.047 -18.422 -16.469 1 96.25 387 MET A CA 1
ATOM 3024 C C . MET A 1 387 ? -18.594 -19.75 -16.984 1 96.25 387 MET A C 1
ATOM 3026 O O . MET A 1 387 ? -19.438 -20.375 -16.328 1 96.25 387 MET A O 1
ATOM 3030 N N . ALA A 1 388 ? -18.094 -20.109 -18.094 1 96.31 388 ALA A N 1
ATOM 3031 C CA . ALA A 1 388 ? -18.406 -21.406 -18.703 1 96.31 388 ALA A CA 1
ATOM 3032 C C . ALA A 1 388 ? -17.234 -21.922 -19.516 1 96.31 388 ALA A C 1
ATOM 3034 O O . ALA A 1 388 ? -16.344 -21.141 -19.922 1 96.31 388 ALA A O 1
ATOM 3035 N N . SER A 1 389 ? -17.203 -23.219 -19.672 1 95.19 389 SER A N 1
ATOM 3036 C CA . SER A 1 389 ? -16.109 -23.812 -20.453 1 95.19 389 SER A CA 1
ATOM 3037 C C . SER A 1 389 ? -16.625 -24.531 -21.688 1 95.19 389 SER A C 1
ATOM 3039 O O . SER A 1 389 ? -17.688 -25.156 -21.641 1 95.19 389 SER A O 1
ATOM 3041 N N . VAL A 1 390 ? -15.961 -24.328 -22.766 1 93.88 390 VAL A N 1
ATOM 3042 C CA . VAL A 1 390 ? -16.172 -25.078 -24 1 93.88 390 VAL A CA 1
ATOM 3043 C C . VAL A 1 390 ? -14.836 -25.625 -24.516 1 93.88 390 VAL A C 1
ATOM 3045 O O . VAL A 1 390 ? -13.906 -24.844 -24.766 1 93.88 390 VAL A O 1
ATOM 3048 N N . GLY A 1 391 ? -14.805 -26.891 -24.688 1 87.56 391 GLY A N 1
ATOM 3049 C CA . GLY A 1 391 ? -13.5 -27.453 -25 1 87.56 391 GLY A CA 1
ATOM 3050 C C . GLY A 1 391 ? -12.469 -27.203 -23.906 1 87.56 391 GLY A C 1
ATOM 3051 O O . GLY A 1 391 ? -12.711 -27.5 -22.734 1 87.56 391 GLY A O 1
ATOM 3052 N N . LYS A 1 392 ? -11.336 -26.688 -24.312 1 86.56 392 LYS A N 1
ATOM 3053 C CA . LYS A 1 392 ? -10.273 -26.406 -23.359 1 86.56 392 LYS A CA 1
ATOM 3054 C C . LYS A 1 392 ? -10.336 -24.953 -22.875 1 86.56 392 LYS A C 1
ATOM 3056 O O . LYS A 1 392 ? -9.57 -24.562 -22 1 86.56 392 LYS A O 1
ATOM 3061 N N . SER A 1 393 ? -11.312 -24.266 -23.422 1 93.12 393 SER A N 1
ATOM 3062 C CA . SER A 1 393 ? -11.328 -22.828 -23.156 1 93.12 393 SER A CA 1
ATOM 3063 C C . SER A 1 393 ? -12.312 -22.469 -22.047 1 93.12 393 SER A C 1
ATOM 3065 O O . SER A 1 393 ? -13.297 -23.188 -21.844 1 93.12 393 SER A O 1
ATOM 3067 N N . VAL A 1 394 ? -12.047 -21.438 -21.359 1 95.38 394 VAL A N 1
ATOM 3068 C CA . VAL A 1 394 ? -12.93 -20.875 -20.344 1 95.38 394 VAL A CA 1
ATOM 3069 C C . VAL A 1 394 ? -13.375 -19.484 -20.766 1 95.38 394 VAL A C 1
ATOM 3071 O O . VAL A 1 394 ? -12.578 -18.688 -21.25 1 95.38 394 VAL A O 1
ATOM 3074 N N . TYR A 1 395 ? -14.648 -19.219 -20.656 1 97.12 395 TYR A N 1
ATOM 3075 C CA . TYR A 1 395 ? -15.227 -17.922 -21.031 1 97.12 395 TYR A CA 1
ATOM 3076 C C . TYR A 1 395 ? -15.703 -17.172 -19.797 1 97.12 395 TYR A C 1
ATOM 3078 O O . TYR A 1 395 ? -16.391 -17.734 -18.938 1 97.12 395 TYR A O 1
ATOM 3086 N N . ALA A 1 396 ? -15.289 -15.969 -19.672 1 97 396 ALA A N 1
ATOM 3087 C CA . ALA A 1 396 ? -15.828 -15.047 -18.672 1 97 396 ALA A CA 1
ATOM 3088 C C . ALA A 1 396 ? -16.75 -14.016 -19.312 1 97 396 ALA A C 1
ATOM 3090 O O . ALA A 1 396 ? -16.359 -13.344 -20.281 1 97 396 ALA A O 1
ATOM 3091 N N . MET A 1 397 ? -17.922 -13.828 -18.734 1 97 397 MET A N 1
ATOM 3092 C CA . MET A 1 397 ? -18.922 -13.031 -19.438 1 97 397 MET A CA 1
ATOM 3093 C C . MET A 1 397 ? -19.609 -12.047 -18.5 1 97 397 MET A C 1
ATOM 3095 O O . MET A 1 397 ? -20.125 -12.445 -17.453 1 97 397 MET A O 1
ATOM 3099 N N . GLY A 1 398 ? -19.609 -10.805 -18.922 1 95.94 398 GLY A N 1
ATOM 3100 C CA . GLY A 1 398 ? -20.359 -9.766 -18.234 1 95.94 398 GLY A CA 1
ATOM 3101 C C . GLY A 1 398 ? -19.844 -9.492 -16.844 1 95.94 398 GLY A C 1
ATOM 3102 O O . GLY A 1 398 ? -18.656 -9.609 -16.578 1 95.94 398 GLY A O 1
ATOM 3103 N N . GLY A 1 399 ? -20.812 -8.984 -16 1 93.25 399 GLY A N 1
ATOM 3104 C CA . GLY A 1 399 ? -20.5 -8.648 -14.625 1 93.25 399 GLY A CA 1
ATOM 3105 C C . GLY A 1 399 ? -20.453 -7.156 -14.367 1 93.25 399 GLY A C 1
ATOM 3106 O O . GLY A 1 399 ? -20.969 -6.367 -15.172 1 93.25 399 GLY A O 1
ATOM 3107 N N . LYS A 1 400 ? -20.031 -6.863 -13.203 1 87.81 400 LYS A N 1
ATOM 3108 C CA . LYS A 1 400 ? -19.875 -5.477 -12.766 1 87.81 400 LYS A CA 1
ATOM 3109 C C . LYS A 1 400 ? -18.406 -5.098 -12.617 1 87.81 400 LYS A C 1
ATOM 3111 O O . LYS A 1 400 ? -17.625 -5.836 -12.008 1 87.81 400 LYS A O 1
ATOM 3116 N N . ASN A 1 401 ? -18.156 -4.086 -13.289 1 77.5 401 ASN A N 1
ATOM 3117 C CA . ASN A 1 401 ? -16.812 -3.521 -13.227 1 77.5 401 ASN A CA 1
ATOM 3118 C C . ASN A 1 401 ? -16.75 -2.318 -12.289 1 77.5 401 ASN A C 1
ATOM 3120 O O . ASN A 1 401 ? -17.609 -1.438 -12.344 1 77.5 401 ASN A O 1
ATOM 3124 N N . PHE A 1 402 ? -15.797 -2.334 -11.453 1 64.06 402 PHE A N 1
ATOM 3125 C CA . PHE A 1 402 ? -15.648 -1.32 -10.414 1 64.06 402 PHE A CA 1
ATOM 3126 C C . PHE A 1 402 ? -15.555 0.072 -11.023 1 64.06 402 PHE A C 1
ATOM 3128 O O . PHE A 1 402 ? -16.016 1.049 -10.438 1 64.06 402 PHE A O 1
ATOM 3135 N N . LEU A 1 403 ? -15.008 0.223 -12.109 1 53.5 403 LEU A N 1
ATOM 3136 C CA . LEU A 1 403 ? -14.734 1.516 -12.727 1 53.5 403 LEU A CA 1
ATOM 3137 C C . LEU A 1 403 ? -15.883 1.936 -13.641 1 53.5 403 LEU A C 1
ATOM 3139 O O . LEU A 1 403 ? -16.25 3.111 -13.68 1 53.5 403 LEU A O 1
ATOM 3143 N N . VAL A 1 404 ? -16.516 0.984 -14.336 1 60.91 404 VAL A N 1
ATOM 3144 C CA . VAL A 1 404 ? -17.406 1.367 -15.422 1 60.91 404 VAL A CA 1
ATOM 3145 C C . VAL A 1 404 ? -18.812 0.825 -15.156 1 60.91 404 VAL A C 1
ATOM 3147 O O . VAL A 1 404 ? -19.75 1.111 -15.914 1 60.91 404 VAL A O 1
ATOM 3150 N N . GLY A 1 405 ? -18.984 0.082 -14.133 1 76.75 405 GLY A N 1
ATOM 3151 C CA . GLY A 1 405 ? -20.297 -0.476 -13.844 1 76.75 405 GLY A CA 1
ATOM 3152 C C . GLY A 1 405 ? -20.531 -1.826 -14.492 1 76.75 405 GLY A C 1
ATOM 3153 O O . GLY A 1 405 ? -19.672 -2.707 -14.43 1 76.75 405 GLY A O 1
ATOM 3154 N N . TYR A 1 406 ? -21.75 -1.889 -15.109 1 85.12 406 TYR A N 1
ATOM 3155 C CA . TYR A 1 406 ? -22.094 -3.156 -15.75 1 85.12 406 TYR A CA 1
ATOM 3156 C C . TYR A 1 406 ? -21.438 -3.27 -17.125 1 85.12 406 TYR A C 1
ATOM 3158 O O . TYR A 1 406 ? -21.375 -2.293 -17.875 1 85.12 406 TYR A O 1
ATOM 3166 N N . ILE A 1 407 ? -20.906 -4.465 -17.438 1 89.12 407 ILE A N 1
ATOM 3167 C CA . ILE A 1 407 ? -20.188 -4.602 -18.688 1 89.12 407 ILE A CA 1
ATOM 3168 C C . ILE A 1 407 ? -20.766 -5.758 -19.5 1 89.12 407 ILE A C 1
ATOM 3170 O O . ILE A 1 407 ? -21.312 -6.715 -18.938 1 89.12 407 ILE A O 1
ATOM 3174 N N . ALA A 1 408 ? -20.609 -5.625 -20.797 1 94.62 408 ALA A N 1
ATOM 3175 C CA . ALA A 1 408 ? -21.031 -6.66 -21.734 1 94.62 408 ALA A CA 1
ATOM 3176 C C . ALA A 1 408 ? -19.844 -7.469 -22.234 1 94.62 408 ALA A C 1
ATOM 3178 O O . ALA A 1 408 ? -20.016 -8.445 -22.969 1 94.62 408 ALA A O 1
ATOM 3179 N N . ALA A 1 409 ? -18.75 -7.16 -21.828 1 94.56 409 ALA A N 1
ATOM 3180 C CA . ALA A 1 409 ? -17.516 -7.742 -22.359 1 94.56 409 ALA A CA 1
ATOM 3181 C C . ALA A 1 409 ? -17.469 -9.242 -22.109 1 94.56 409 ALA A C 1
ATOM 3183 O O . ALA A 1 409 ? -17.875 -9.719 -21.047 1 94.56 409 ALA A O 1
ATOM 3184 N N . VAL A 1 410 ? -16.984 -9.992 -23.062 1 97.19 410 VAL A N 1
ATOM 3185 C CA . VAL A 1 410 ? -16.719 -11.43 -23 1 97.19 410 VAL A CA 1
ATOM 3186 C C . VAL A 1 410 ? -15.273 -11.711 -23.375 1 97.19 410 VAL A C 1
ATOM 3188 O O . VAL A 1 410 ? -14.742 -11.109 -24.312 1 97.19 410 VAL A O 1
ATOM 3191 N N . GLU A 1 411 ? -14.656 -12.555 -22.641 1 96.88 411 GLU A N 1
ATOM 3192 C CA . GLU A 1 411 ? -13.273 -12.938 -22.922 1 96.88 411 GLU A CA 1
ATOM 3193 C C . GLU A 1 411 ? -13.086 -14.445 -22.797 1 96.88 411 GLU A C 1
ATOM 3195 O O . GLU A 1 411 ? -13.789 -15.102 -22.031 1 96.88 411 GLU A O 1
ATOM 3200 N N . ARG A 1 412 ? -12.172 -14.922 -23.531 1 96.88 412 ARG A N 1
ATOM 3201 C CA . ARG A 1 412 ? -11.859 -16.344 -23.594 1 96.88 412 ARG A CA 1
ATOM 3202 C C . ARG A 1 412 ? -10.422 -16.609 -23.156 1 96.88 412 ARG A C 1
ATOM 3204 O O . ARG A 1 412 ? -9.484 -16 -23.688 1 96.88 412 ARG A O 1
ATOM 3211 N N . TYR A 1 413 ? -10.336 -17.547 -22.281 1 94.25 413 TYR A N 1
ATOM 3212 C CA . TYR A 1 413 ? -9.016 -17.953 -21.797 1 94.25 413 TYR A CA 1
ATOM 3213 C C . TYR A 1 413 ? -8.484 -19.125 -22.625 1 94.25 413 TYR A C 1
ATOM 3215 O O . TYR A 1 413 ? -9.18 -20.125 -22.812 1 94.25 413 TYR A O 1
ATOM 3223 N N . ASP A 1 414 ? -7.238 -18.953 -23.062 1 88.25 414 ASP A N 1
ATOM 3224 C CA . ASP A 1 414 ? -6.516 -20.016 -23.75 1 88.25 414 ASP A CA 1
ATOM 3225 C C . ASP A 1 414 ? -5.477 -20.656 -22.828 1 88.25 414 ASP A C 1
ATOM 3227 O O . ASP A 1 414 ? -4.426 -20.062 -22.562 1 88.25 414 ASP A O 1
ATOM 3231 N N . PRO A 1 415 ? -5.738 -21.844 -22.391 1 84.69 415 PRO A N 1
ATOM 3232 C CA . PRO A 1 415 ? -4.828 -22.469 -21.422 1 84.69 415 PRO A CA 1
ATOM 3233 C C . PRO A 1 415 ? -3.467 -22.797 -22.031 1 84.69 415 PRO A C 1
ATOM 3235 O O . PRO A 1 415 ? -2.486 -22.953 -21.297 1 84.69 415 PRO A O 1
ATOM 3238 N N . ASP A 1 416 ? -3.402 -22.953 -23.297 1 78.69 416 ASP A N 1
ATOM 3239 C CA . ASP A 1 416 ? -2.141 -23.297 -23.938 1 78.69 416 ASP A CA 1
ATOM 3240 C C . ASP A 1 416 ? -1.183 -22.109 -23.953 1 78.69 416 ASP A C 1
ATOM 3242 O O . ASP A 1 416 ? 0.036 -22.281 -23.891 1 78.69 416 ASP A O 1
ATOM 3246 N N . THR A 1 417 ? -1.74 -20.984 -24.016 1 78.75 417 THR A N 1
ATOM 3247 C CA . THR A 1 417 ? -0.904 -19.797 -24.078 1 78.75 417 THR A CA 1
ATOM 3248 C C . THR A 1 417 ? -1.023 -18.984 -22.797 1 78.75 417 THR A C 1
ATOM 3250 O O . THR A 1 417 ? -0.25 -18.047 -22.562 1 78.75 417 THR A O 1
ATOM 3253 N N . ASN A 1 418 ? -1.946 -19.406 -21.953 1 83 418 ASN A N 1
ATOM 3254 C CA . ASN A 1 418 ? -2.221 -18.672 -20.734 1 83 418 ASN A CA 1
ATOM 3255 C C . ASN A 1 418 ? -2.529 -17.203 -21 1 83 418 ASN A C 1
ATOM 3257 O O . ASN A 1 418 ? -1.947 -16.312 -20.375 1 83 418 ASN A O 1
ATOM 3261 N N . VAL A 1 419 ? -3.375 -16.969 -22 1 86.5 419 VAL A N 1
ATOM 3262 C CA . VAL A 1 419 ? -3.74 -15.609 -22.375 1 86.5 419 VAL A CA 1
ATOM 3263 C C . VAL A 1 419 ? -5.258 -15.5 -22.516 1 86.5 419 VAL A C 1
ATOM 3265 O O . VAL A 1 419 ? -5.914 -16.453 -22.953 1 86.5 419 VAL A O 1
ATOM 3268 N N . TRP A 1 420 ? -5.77 -14.336 -22.109 1 92.25 420 TRP A N 1
ATOM 3269 C CA . TRP A 1 420 ? -7.18 -14.016 -22.328 1 92.25 420 TRP A CA 1
ATOM 3270 C C . TRP A 1 420 ? -7.363 -13.234 -23.625 1 92.25 420 TRP A C 1
ATOM 3272 O O . TRP A 1 420 ? -6.676 -12.234 -23.844 1 92.25 420 TRP A O 1
ATOM 3282 N N . HIS A 1 421 ? -8.297 -13.758 -24.438 1 93.31 421 HIS A N 1
ATOM 3283 C CA . HIS A 1 421 ? -8.641 -13.094 -25.688 1 93.31 421 HIS A CA 1
ATOM 3284 C C . HIS A 1 421 ? -10.047 -12.508 -25.625 1 93.31 421 HIS A C 1
ATOM 3286 O O . HIS A 1 421 ? -10.945 -13.109 -25.047 1 93.31 421 HIS A O 1
ATOM 3292 N N . ALA A 1 422 ? -10.18 -11.367 -26.328 1 94.75 422 ALA A N 1
ATOM 3293 C CA . ALA A 1 422 ? -11.523 -10.797 -26.391 1 94.75 422 ALA A CA 1
ATOM 3294 C C . ALA A 1 422 ? -12.422 -11.633 -27.312 1 94.75 422 ALA A C 1
ATOM 3296 O O . ALA A 1 422 ? -11.984 -12.102 -28.359 1 94.75 422 ALA A O 1
ATOM 3297 N N . ALA A 1 423 ? -13.641 -11.867 -26.891 1 95.56 423 ALA A N 1
ATOM 3298 C CA . ALA A 1 423 ? -14.68 -12.5 -27.703 1 95.56 423 ALA A CA 1
ATOM 3299 C C . ALA A 1 423 ? -15.859 -11.555 -27.922 1 95.56 423 ALA A C 1
ATOM 3301 O O . ALA A 1 423 ? -15.828 -10.398 -27.484 1 95.56 423 ALA A O 1
ATOM 3302 N N . ARG A 1 424 ? -16.859 -12 -28.719 1 95.69 424 ARG A N 1
ATOM 3303 C CA . ARG A 1 424 ? -18.031 -11.164 -28.969 1 95.69 424 ARG A CA 1
ATOM 3304 C C . ARG A 1 424 ? -18.734 -10.781 -27.672 1 95.69 424 ARG A C 1
ATOM 3306 O O . ARG A 1 424 ? -19.094 -11.648 -26.875 1 95.69 424 ARG A O 1
ATOM 3313 N N . PRO A 1 425 ? -18.938 -9.516 -27.516 1 96.69 425 PRO A N 1
ATOM 3314 C CA . PRO A 1 425 ? -19.609 -9.086 -26.281 1 96.69 425 PRO A CA 1
ATOM 3315 C C . PRO A 1 425 ? -21.062 -9.539 -26.219 1 96.69 425 PRO A C 1
ATOM 3317 O O . PRO A 1 425 ? -21.672 -9.844 -27.25 1 96.69 425 PRO A O 1
ATOM 3320 N N . LEU A 1 426 ? -21.531 -9.57 -25 1 96.12 426 LEU A N 1
ATOM 3321 C CA . LEU A 1 426 ? -22.969 -9.805 -24.797 1 96.12 426 LEU A CA 1
ATOM 3322 C C . LEU A 1 426 ? -23.797 -8.727 -25.484 1 96.12 426 LEU A C 1
ATOM 3324 O O . LEU A 1 426 ? -23.344 -7.598 -25.656 1 96.12 426 LEU A O 1
ATOM 3328 N N . PRO A 1 427 ? -25.016 -9.141 -25.922 1 92.94 427 PRO A N 1
ATOM 3329 C CA . PRO A 1 427 ? -25.875 -8.133 -26.531 1 92.94 427 PRO A CA 1
ATOM 3330 C C . PRO A 1 427 ? -26.156 -6.949 -25.609 1 92.94 427 PRO A C 1
ATOM 3332 O O . PRO A 1 427 ? -26.312 -5.82 -26.062 1 92.94 427 PRO A O 1
ATOM 3335 N N . HIS A 1 428 ? -26.266 -7.238 -24.328 1 92.12 428 HIS A N 1
ATOM 3336 C CA . HIS A 1 428 ? -26.406 -6.219 -23.297 1 92.12 428 HIS A CA 1
ATOM 3337 C C . HIS A 1 428 ? -25.547 -6.531 -22.078 1 92.12 428 HIS A C 1
ATOM 3339 O O . HIS A 1 428 ? -25.234 -7.695 -21.812 1 92.12 428 HIS A O 1
ATOM 3345 N N . ALA A 1 429 ? -25.266 -5.406 -21.391 1 92.94 429 ALA A N 1
ATOM 3346 C CA . ALA A 1 429 ? -24.531 -5.609 -20.141 1 92.94 429 ALA A CA 1
ATOM 3347 C C . ALA A 1 429 ? -25.375 -6.379 -19.125 1 92.94 429 ALA A C 1
ATOM 3349 O O . ALA A 1 429 ? -26.578 -6.102 -18.969 1 92.94 429 ALA A O 1
ATOM 3350 N N . LEU A 1 430 ? -24.797 -7.367 -18.516 1 92.94 430 LEU A N 1
ATOM 3351 C CA . LEU A 1 430 ? -25.484 -8.227 -17.562 1 92.94 430 LEU A CA 1
ATOM 3352 C C . LEU A 1 430 ? -24.703 -8.352 -16.266 1 92.94 430 LEU A C 1
ATOM 3354 O O . LEU A 1 430 ? -23.484 -8.352 -16.266 1 92.94 430 LEU A O 1
ATOM 3358 N N . SER A 1 431 ? -25.391 -8.414 -15.234 1 91.5 431 SER A N 1
ATOM 3359 C CA . SER A 1 431 ? -24.844 -8.727 -13.914 1 91.5 431 SER A CA 1
ATOM 3360 C C . SER A 1 431 ? -25.75 -9.688 -13.148 1 91.5 431 SER A C 1
ATOM 3362 O O . SER A 1 431 ? -26.969 -9.648 -13.305 1 91.5 431 SER A O 1
ATOM 3364 N N . GLY A 1 432 ? -25.109 -10.562 -12.359 1 90.5 432 GLY A N 1
ATOM 3365 C CA . GLY A 1 432 ? -25.891 -11.516 -11.578 1 90.5 432 GLY A CA 1
ATOM 3366 C C . GLY A 1 432 ? -26.547 -12.586 -12.43 1 90.5 432 GLY A C 1
ATOM 3367 O O . GLY A 1 432 ? -27.516 -13.219 -12 1 90.5 432 GLY A O 1
ATOM 3368 N N . HIS A 1 433 ? -26.141 -12.719 -13.672 1 93.06 433 HIS A N 1
ATOM 3369 C CA . HIS A 1 433 ? -26.594 -13.773 -14.562 1 93.06 433 HIS A CA 1
ATOM 3370 C C . HIS A 1 433 ? -25.812 -15.062 -14.328 1 93.06 433 HIS A C 1
ATOM 3372 O O . HIS A 1 433 ? -24.906 -15.109 -13.5 1 93.06 433 HIS A O 1
ATOM 3378 N N . THR A 1 434 ? -26.266 -16.141 -14.969 1 93.75 434 THR A N 1
ATOM 3379 C CA . THR A 1 434 ? -25.594 -17.438 -14.891 1 93.75 434 THR A CA 1
ATOM 3380 C C . THR A 1 434 ? -25.359 -18 -16.281 1 93.75 434 THR A C 1
ATOM 3382 O O . THR A 1 434 ? -25.859 -17.484 -17.266 1 93.75 434 THR A O 1
ATOM 3385 N N . ALA A 1 435 ? -24.5 -18.984 -16.359 1 96.31 435 ALA A N 1
ATOM 3386 C CA . ALA A 1 435 ? -24.156 -19.578 -17.641 1 96.31 435 ALA A CA 1
ATOM 3387 C C . ALA A 1 435 ? -23.922 -21.078 -17.5 1 96.31 435 ALA A C 1
ATOM 3389 O O . ALA A 1 435 ? -23.484 -21.547 -16.438 1 96.31 435 ALA A O 1
ATOM 3390 N N . VAL A 1 436 ? -24.219 -21.812 -18.578 1 96.12 436 VAL A N 1
ATOM 3391 C CA . VAL A 1 436 ? -24 -23.25 -18.609 1 96.12 436 VAL A CA 1
ATOM 3392 C C . VAL A 1 436 ? -23.656 -23.703 -20.016 1 96.12 436 VAL A C 1
ATOM 3394 O O . VAL A 1 436 ? -24.078 -23.094 -21 1 96.12 436 VAL A O 1
ATOM 3397 N N . THR A 1 437 ? -22.859 -24.703 -20.094 1 96 437 THR A N 1
ATOM 3398 C CA . THR A 1 437 ? -22.469 -25.25 -21.375 1 96 437 THR A CA 1
ATOM 3399 C C . THR A 1 437 ? -23.281 -26.516 -21.703 1 96 437 THR A C 1
ATOM 3401 O O . THR A 1 437 ? -23.438 -27.391 -20.859 1 96 437 THR A O 1
ATOM 3404 N N . VAL A 1 438 ? -23.844 -26.594 -22.844 1 95 438 VAL A N 1
ATOM 3405 C CA . VAL A 1 438 ? -24.453 -27.797 -23.406 1 95 438 VAL A CA 1
ATOM 3406 C C . VAL A 1 438 ? -23.875 -28.062 -24.797 1 95 438 VAL A C 1
ATOM 3408 O O . VAL A 1 438 ? -24.031 -27.234 -25.703 1 95 438 VAL A O 1
ATOM 3411 N N . GLY A 1 439 ? -23.234 -29.203 -24.875 1 91.06 439 GLY A N 1
ATOM 3412 C CA . GLY A 1 439 ? -22.5 -29.453 -26.109 1 91.06 439 GLY A CA 1
ATOM 3413 C C . GLY A 1 439 ? -21.359 -28.469 -26.328 1 91.06 439 GLY A C 1
ATOM 3414 O O . GLY A 1 439 ? -20.5 -28.312 -25.469 1 91.06 439 GLY A O 1
ATOM 3415 N N . ASN A 1 440 ? -21.453 -27.797 -27.5 1 94.19 440 ASN A N 1
ATOM 3416 C CA . ASN A 1 440 ? -20.406 -26.844 -27.812 1 94.19 440 ASN A CA 1
ATOM 3417 C C . ASN A 1 440 ? -20.906 -25.406 -27.75 1 94.19 440 ASN A C 1
ATOM 3419 O O . ASN A 1 440 ? -20.328 -24.516 -28.375 1 94.19 440 ASN A O 1
ATOM 3423 N N . CYS A 1 441 ? -21.984 -25.281 -26.938 1 96.31 441 CYS A N 1
ATOM 3424 C CA . CYS A 1 441 ? -22.562 -23.938 -26.828 1 96.31 441 CYS A CA 1
ATOM 3425 C C . CYS A 1 441 ? -22.656 -23.516 -25.375 1 96.31 441 CYS A C 1
ATOM 3427 O O . CYS A 1 441 ? -22.75 -24.359 -24.469 1 96.31 441 CYS A O 1
ATOM 3429 N N . ILE A 1 442 ? -22.641 -22.203 -25.203 1 97.56 442 ILE A N 1
ATOM 3430 C CA . ILE A 1 442 ? -22.844 -21.625 -23.875 1 97.56 442 ILE A CA 1
ATOM 3431 C C . ILE A 1 442 ? -24.203 -20.938 -23.812 1 97.56 442 ILE A C 1
ATOM 3433 O O . ILE A 1 442 ? -24.547 -20.156 -24.703 1 97.56 442 ILE A O 1
ATOM 3437 N N . TYR A 1 443 ? -24.953 -21.203 -22.812 1 97.62 443 TYR A N 1
ATOM 3438 C CA . TYR A 1 443 ? -26.234 -20.562 -22.562 1 97.62 443 TYR A CA 1
ATOM 3439 C C . TYR A 1 443 ? -26.156 -19.609 -21.375 1 97.62 443 TYR A C 1
ATOM 3441 O O . TYR A 1 443 ? -25.719 -20 -20.281 1 97.62 443 TYR A O 1
ATOM 3449 N N . VAL A 1 444 ? -26.5 -18.406 -21.594 1 97.56 444 VAL A N 1
ATOM 3450 C CA . VAL A 1 444 ? -26.516 -17.391 -20.547 1 97.56 444 VAL A CA 1
ATOM 3451 C C . VAL A 1 444 ? -27.953 -17.047 -20.188 1 97.56 444 VAL A C 1
ATOM 3453 O O . VAL A 1 444 ? -28.781 -16.797 -21.062 1 97.56 444 VAL A O 1
ATOM 3456 N N . LEU A 1 445 ? -28.203 -17.062 -18.891 1 95.75 445 LEU A N 1
ATOM 3457 C CA . LEU A 1 445 ? -29.578 -16.938 -18.438 1 95.75 445 LEU A CA 1
ATOM 3458 C C . LEU A 1 445 ? -29.703 -15.852 -17.359 1 95.75 445 LEU A C 1
ATOM 3460 O O . LEU A 1 445 ? -28.875 -15.781 -16.453 1 95.75 445 LEU A O 1
ATOM 3464 N N . GLY A 1 446 ? -30.781 -15.047 -17.5 1 94 446 GLY A N 1
ATOM 3465 C CA . GLY A 1 446 ? -31.188 -14.133 -16.438 1 94 446 GLY A CA 1
ATOM 3466 C C . GLY A 1 446 ? -30.188 -13.023 -16.188 1 94 446 GLY A C 1
ATOM 3467 O O . GLY A 1 446 ? -29.438 -12.641 -17.094 1 94 446 GLY A O 1
ATOM 3468 N N . GLY A 1 447 ? -30.328 -12.461 -14.898 1 91.12 447 GLY A N 1
ATOM 3469 C CA . GLY A 1 447 ? -29.453 -11.375 -14.492 1 91.12 447 GLY A CA 1
ATOM 3470 C C . GLY A 1 447 ? -30.125 -10.016 -14.562 1 91.12 447 GLY A C 1
ATOM 3471 O O . GLY A 1 447 ? -31.344 -9.93 -14.766 1 91.12 447 GLY A O 1
ATOM 3472 N N . TYR A 1 448 ? -29.328 -9.125 -14.234 1 89.31 448 TYR A N 1
ATOM 3473 C CA . TYR A 1 448 ? -29.766 -7.73 -14.195 1 89.31 448 TYR A CA 1
ATOM 3474 C C . TYR A 1 448 ? -29.266 -6.973 -15.422 1 89.31 448 TYR A C 1
ATOM 3476 O O . TYR A 1 448 ? -28.062 -6.941 -15.695 1 89.31 448 TYR A O 1
ATOM 3484 N N . ALA A 1 449 ? -30.234 -6.496 -16.172 1 84 449 ALA A N 1
ATOM 3485 C CA . ALA A 1 449 ? -29.922 -5.727 -17.375 1 84 449 ALA A CA 1
ATOM 3486 C C . ALA A 1 449 ? -30.859 -4.523 -17.5 1 84 449 ALA A C 1
ATOM 3488 O O . ALA A 1 449 ? -32.062 -4.648 -17.344 1 84 449 ALA A O 1
ATOM 3489 N N . ARG A 1 450 ? -30.328 -3.369 -17.812 1 74.69 450 ARG A N 1
ATOM 3490 C CA . ARG A 1 450 ? -31.125 -2.164 -18.062 1 74.69 450 ARG A CA 1
ATOM 3491 C C . ARG A 1 450 ? -32.062 -1.866 -16.891 1 74.69 450 ARG A C 1
ATOM 3493 O O . ARG A 1 450 ? -33.25 -1.651 -17.078 1 74.69 450 ARG A O 1
ATOM 3500 N N . ARG A 1 451 ? -31.609 -2.195 -15.797 1 70.88 451 ARG A N 1
ATOM 3501 C CA . ARG A 1 451 ? -32.25 -1.802 -14.547 1 70.88 451 ARG A CA 1
ATOM 3502 C C . ARG A 1 451 ? -33.406 -2.746 -14.195 1 70.88 451 ARG A C 1
ATOM 3504 O O . ARG A 1 451 ? -34.281 -2.393 -13.414 1 70.88 451 ARG A O 1
ATOM 3511 N N . VAL A 1 452 ? -33.406 -3.885 -14.836 1 82.06 452 VAL A N 1
ATOM 3512 C CA . VAL A 1 452 ? -34.406 -4.879 -14.477 1 82.06 452 VAL A CA 1
ATOM 3513 C C . VAL A 1 452 ? -33.781 -6.266 -14.438 1 82.06 452 VAL A C 1
ATOM 3515 O O . VAL A 1 452 ? -32.812 -6.527 -15.141 1 82.06 452 VAL A O 1
ATOM 3518 N N . VAL A 1 453 ? -34.438 -7.051 -13.586 1 88.69 453 VAL A N 1
ATOM 3519 C CA . VAL A 1 453 ? -34.062 -8.461 -13.641 1 88.69 453 VAL A CA 1
ATOM 3520 C C . VAL A 1 453 ? -34.781 -9.133 -14.82 1 88.69 453 VAL A C 1
ATOM 3522 O O . VAL A 1 453 ? -36 -8.992 -14.977 1 88.69 453 VAL A O 1
ATOM 3525 N N . THR A 1 454 ? -34.062 -9.883 -15.625 1 90.69 454 THR A N 1
ATOM 3526 C CA . THR A 1 454 ? -34.594 -10.328 -16.906 1 90.69 454 THR A CA 1
ATOM 3527 C C . THR A 1 454 ? -34.906 -11.82 -16.875 1 90.69 454 THR A C 1
ATOM 3529 O O . THR A 1 454 ? -34.375 -12.555 -16.031 1 90.69 454 THR A O 1
ATOM 3532 N N . THR A 1 455 ? -35.75 -12.266 -17.875 1 93.38 455 THR A N 1
ATOM 3533 C CA . THR A 1 455 ? -36.062 -13.664 -18.141 1 93.38 455 THR A CA 1
ATOM 3534 C C . THR A 1 455 ? -35.25 -14.164 -19.344 1 93.38 455 THR A C 1
ATOM 3536 O O . THR A 1 455 ? -35.438 -15.305 -19.781 1 93.38 455 THR A O 1
ATOM 3539 N N . SER A 1 456 ? -34.438 -13.43 -19.812 1 93.31 456 SER A N 1
ATOM 3540 C CA . SER A 1 456 ? -33.781 -13.656 -21.094 1 93.31 456 SER A CA 1
ATOM 3541 C C . SER A 1 456 ? -32.875 -14.867 -21.047 1 93.31 456 SER A C 1
ATOM 3543 O O . SER A 1 456 ? -32.281 -15.164 -20 1 93.31 456 SER A O 1
ATOM 3545 N N . MET A 1 457 ? -32.812 -15.578 -22.125 1 96.5 457 MET A N 1
ATOM 3546 C CA . MET A 1 457 ? -31.812 -16.609 -22.375 1 96.5 457 MET A CA 1
ATOM 3547 C C . MET A 1 457 ? -31.188 -16.422 -23.75 1 96.5 457 MET A C 1
ATOM 3549 O O . MET A 1 457 ? -31.891 -16.297 -24.75 1 96.5 457 MET A O 1
ATOM 3553 N N . ILE A 1 458 ? -29.875 -16.438 -23.766 1 97.12 458 ILE A N 1
ATOM 3554 C CA . ILE A 1 458 ? -29.156 -16.281 -25.016 1 97.12 458 ILE A CA 1
ATOM 3555 C C . ILE A 1 458 ? -28.109 -17.391 -25.141 1 97.12 458 ILE A C 1
ATOM 3557 O O . ILE A 1 458 ? -27.625 -17.906 -24.125 1 97.12 458 ILE A O 1
ATOM 3561 N N . ARG A 1 459 ? -27.875 -17.797 -26.312 1 97.44 459 ARG A N 1
ATOM 3562 C CA . ARG A 1 459 ? -26.906 -18.844 -26.594 1 97.44 459 ARG A CA 1
ATOM 3563 C C . ARG A 1 459 ? -25.703 -18.297 -27.359 1 97.44 459 ARG A C 1
ATOM 3565 O O . ARG A 1 459 ? -25.859 -17.5 -28.297 1 97.44 459 ARG A O 1
ATOM 3572 N N . TYR A 1 460 ? -24.578 -18.703 -26.953 1 97.31 460 TYR A N 1
ATOM 3573 C CA . TYR A 1 460 ? -23.328 -18.344 -27.625 1 97.31 460 TYR A CA 1
ATOM 3574 C C . TYR A 1 460 ? -22.75 -19.531 -28.375 1 97.31 460 TYR A C 1
ATOM 3576 O O . TYR A 1 460 ? -22.594 -20.609 -27.797 1 97.31 460 TYR A O 1
ATOM 3584 N N . GLN A 1 461 ? -22.375 -19.312 -29.594 1 96.44 461 GLN A N 1
ATOM 3585 C CA . GLN A 1 461 ? -21.656 -20.297 -30.391 1 96.44 461 GLN A CA 1
ATOM 3586 C C . GLN A 1 461 ? -20.203 -19.891 -30.609 1 96.44 461 GLN A C 1
ATOM 3588 O O . GLN A 1 461 ? -19.906 -19.094 -31.516 1 96.44 461 GLN A O 1
ATOM 3593 N N . PRO A 1 462 ? -19.344 -20.531 -29.891 1 94.56 462 PRO A N 1
ATOM 3594 C CA . PRO A 1 462 ? -17.938 -20.156 -29.969 1 94.56 462 PRO A CA 1
ATOM 3595 C C . PRO A 1 462 ? -17.375 -20.312 -31.375 1 94.56 462 PRO A C 1
ATOM 3597 O O . PRO A 1 462 ? -16.531 -19.516 -31.797 1 94.56 462 PRO A O 1
ATOM 3600 N N . GLU A 1 463 ? -17.781 -21.297 -32.094 1 92.94 463 GLU A N 1
ATOM 3601 C CA . GLU A 1 463 ? -17.266 -21.562 -33.438 1 92.94 463 GLU A CA 1
ATOM 3602 C C . GLU A 1 463 ? -17.5 -20.391 -34.375 1 92.94 463 GLU A C 1
ATOM 3604 O O . GLU A 1 463 ? -16.656 -20.062 -35.219 1 92.94 463 GLU A O 1
ATOM 3609 N N . THR A 1 464 ? -18.656 -19.781 -34.25 1 94.44 464 THR A N 1
ATOM 3610 C CA . THR A 1 464 ? -19.016 -18.672 -35.125 1 94.44 464 THR A CA 1
ATOM 3611 C C . THR A 1 464 ? -18.953 -17.344 -34.406 1 94.44 464 THR A C 1
ATOM 3613 O O . THR A 1 464 ? -19.141 -16.281 -35 1 94.44 464 THR A O 1
ATOM 3616 N N . ASP A 1 465 ? -18.672 -17.375 -33.156 1 95.44 465 ASP A N 1
ATOM 3617 C CA . ASP A 1 465 ? -18.609 -16.188 -32.344 1 95.44 465 ASP A CA 1
ATOM 3618 C C . ASP A 1 465 ? -19.875 -15.352 -32.469 1 95.44 465 ASP A C 1
ATOM 3620 O O . ASP A 1 465 ? -19.812 -14.156 -32.75 1 95.44 465 ASP A O 1
ATOM 3624 N N . THR A 1 466 ? -20.969 -16.031 -32.219 1 96.44 466 THR A N 1
ATOM 3625 C CA . THR A 1 466 ? -22.25 -15.359 -32.406 1 96.44 466 THR A CA 1
ATOM 3626 C C . THR A 1 466 ? -23.172 -15.664 -31.234 1 96.44 466 THR A C 1
ATOM 3628 O O . THR A 1 466 ? -23.078 -16.719 -30.609 1 96.44 466 THR A O 1
ATOM 3631 N N . TRP A 1 467 ? -24.109 -14.711 -30.969 1 96.75 467 TRP A N 1
ATOM 3632 C CA . TRP A 1 467 ? -25.141 -14.859 -29.969 1 96.75 467 TRP A CA 1
ATOM 3633 C C . TRP A 1 467 ? -26.516 -15.047 -30.609 1 96.75 467 TRP A C 1
ATOM 3635 O O . TRP A 1 467 ? -26.828 -14.391 -31.609 1 96.75 467 TRP A O 1
ATOM 3645 N N . THR A 1 468 ? -27.297 -15.883 -30.062 1 96.56 468 THR A N 1
ATOM 3646 C CA . THR A 1 468 ? -28.656 -16.109 -30.516 1 96.56 468 THR A CA 1
ATOM 3647 C C . THR A 1 468 ? -29.641 -16.031 -29.359 1 96.56 468 THR A C 1
ATOM 3649 O O . THR A 1 468 ? -29.422 -16.656 -28.312 1 96.56 468 THR A O 1
ATOM 3652 N N . GLU A 1 469 ? -30.75 -15.297 -29.5 1 95.25 469 GLU A N 1
ATOM 3653 C CA . GLU A 1 469 ? -31.781 -15.219 -28.469 1 95.25 469 GLU A CA 1
ATOM 3654 C C . GLU A 1 469 ? -32.688 -16.422 -28.531 1 95.25 469 GLU A C 1
ATOM 3656 O O . GLU A 1 469 ? -33.094 -16.875 -29.609 1 95.25 469 GLU A O 1
ATOM 3661 N N . LEU A 1 470 ? -33 -16.922 -27.375 1 9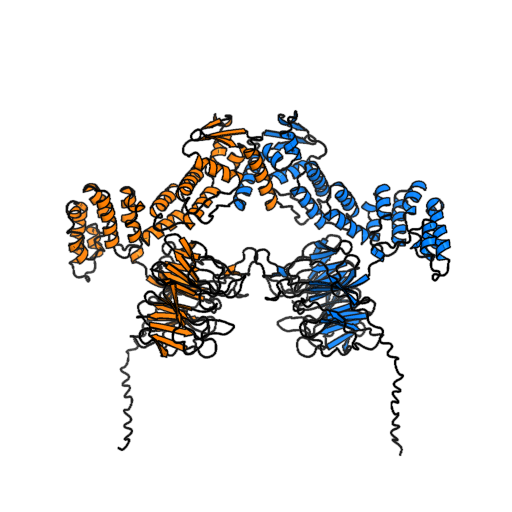6.25 470 LEU A N 1
ATOM 3662 C CA . LEU A 1 470 ? -33.875 -18.094 -27.266 1 96.25 470 LEU A CA 1
ATOM 3663 C C . LEU A 1 470 ? -35.094 -17.781 -26.438 1 96.25 470 LEU A C 1
ATOM 3665 O O . LEU A 1 470 ? -35.312 -16.625 -26.016 1 96.25 470 LEU A O 1
ATOM 3669 N N . ALA A 1 471 ? -36 -18.812 -26.297 1 95.12 471 ALA A N 1
ATOM 3670 C CA . ALA A 1 471 ? -37.219 -18.641 -25.5 1 95.12 471 ALA A CA 1
ATOM 3671 C C . ALA A 1 471 ? -36.875 -18.203 -24.078 1 95.12 471 ALA A C 1
ATOM 3673 O O . ALA A 1 471 ? -36 -18.797 -23.438 1 95.12 471 ALA A O 1
ATOM 3674 N N . PRO A 1 472 ? -37.531 -17.203 -23.625 1 95.44 472 PRO A N 1
ATOM 3675 C CA . PRO A 1 472 ? -37.25 -16.734 -22.266 1 95.44 472 PRO A CA 1
ATOM 3676 C C . PRO A 1 472 ? -37.75 -17.672 -21.188 1 95.44 472 PRO A C 1
ATOM 3678 O O . PRO A 1 472 ? -38.656 -18.484 -21.438 1 95.44 472 PRO A O 1
ATOM 3681 N N . MET A 1 473 ? -37.156 -17.578 -20.078 1 94.81 473 MET A N 1
ATOM 3682 C CA . MET A 1 473 ? -37.656 -18.312 -18.906 1 94.81 473 MET A CA 1
ATOM 3683 C C . MET A 1 473 ? -39.031 -17.828 -18.516 1 94.81 473 MET A C 1
ATOM 3685 O O . MET A 1 473 ? -39.469 -16.766 -18.953 1 94.81 473 MET A O 1
ATOM 3689 N N . SER A 1 474 ? -39.688 -18.594 -17.656 1 91.19 474 SER A N 1
ATOM 3690 C CA . SER A 1 474 ? -41.031 -18.25 -17.234 1 91.19 474 SER A CA 1
ATOM 3691 C C . SER A 1 474 ? -41.031 -17.141 -16.203 1 91.19 474 SER A C 1
ATOM 3693 O O . SER A 1 474 ? -42 -16.391 -16.078 1 91.19 474 SER A O 1
ATOM 3695 N N . ILE A 1 475 ? -39.938 -17.078 -15.414 1 90.19 475 ILE A N 1
ATOM 3696 C CA . ILE A 1 475 ? -39.812 -16.016 -14.43 1 90.19 475 ILE A CA 1
ATOM 3697 C C . ILE A 1 475 ? -38.406 -15.406 -14.492 1 90.19 475 ILE A C 1
ATOM 3699 O O . ILE A 1 475 ? -37.469 -16.062 -14.961 1 90.19 475 ILE A O 1
ATOM 3703 N N . ALA A 1 476 ? -38.406 -14.148 -13.992 1 90.44 476 ALA A N 1
ATOM 3704 C CA . ALA A 1 476 ? -37.125 -13.477 -13.93 1 90.44 476 ALA A CA 1
ATOM 3705 C C . ALA A 1 476 ? -36.281 -14.031 -12.789 1 90.44 476 ALA A C 1
ATOM 3707 O O . ALA A 1 476 ? -36.781 -14.297 -11.695 1 90.44 476 ALA A O 1
ATOM 3708 N N . ARG A 1 477 ? -35 -14.18 -13.102 1 89.81 477 ARG A N 1
ATOM 3709 C CA . ARG A 1 477 ? -34.094 -14.781 -12.102 1 89.81 477 ARG A CA 1
ATOM 3710 C C . ARG A 1 477 ? -32.781 -14.008 -11.992 1 89.81 477 ARG A C 1
ATOM 3712 O O . ARG A 1 477 ? -32.219 -13.586 -13.008 1 89.81 477 ARG A O 1
ATOM 3719 N N . MET A 1 478 ? -32.406 -13.828 -10.781 1 87.19 478 MET A N 1
ATOM 3720 C CA . MET A 1 478 ? -31.109 -13.258 -10.445 1 87.19 478 MET A CA 1
ATOM 3721 C C . MET A 1 478 ? -30.297 -14.234 -9.609 1 87.19 478 MET A C 1
ATOM 3723 O O . MET A 1 478 ? -30.797 -14.828 -8.656 1 87.19 478 MET A O 1
ATOM 3727 N N . LYS A 1 479 ? -28.953 -14.383 -9.984 1 84.88 479 LYS A N 1
ATOM 3728 C CA . LYS A 1 479 ? -28.062 -15.312 -9.289 1 84.88 479 LYS A CA 1
ATOM 3729 C C . LYS A 1 479 ? -28.703 -16.703 -9.203 1 84.88 479 LYS A C 1
ATOM 3731 O O . LYS A 1 479 ? -28.734 -17.312 -8.133 1 84.88 479 LYS A O 1
ATOM 3736 N N . ALA A 1 480 ? -29.156 -17.156 -10.336 1 88 480 ALA A N 1
ATOM 3737 C CA . ALA A 1 480 ? -29.844 -18.453 -10.414 1 88 480 ALA A CA 1
ATOM 3738 C C . ALA A 1 480 ? -28.828 -19.594 -10.461 1 88 480 ALA A C 1
ATOM 3740 O O . ALA A 1 480 ? -27.703 -19.422 -10.93 1 88 480 ALA A O 1
ATOM 3741 N N . GLY A 1 481 ? -29.234 -20.719 -9.922 1 89.75 481 GLY A N 1
ATOM 3742 C CA . GLY A 1 481 ? -28.5 -21.953 -10.164 1 89.75 481 GLY A CA 1
ATOM 3743 C C . GLY A 1 481 ? -28.859 -22.594 -11.492 1 89.75 481 GLY A C 1
ATOM 3744 O O . GLY A 1 481 ? -30.031 -22.688 -11.852 1 89.75 481 GLY A O 1
ATOM 3745 N N . VAL A 1 482 ? -27.844 -22.969 -12.203 1 93.06 482 VAL A N 1
ATOM 3746 C CA . VAL A 1 482 ? -28.094 -23.594 -13.492 1 93.06 482 VAL A CA 1
ATOM 3747 C C . VAL A 1 482 ? -27.172 -24.797 -13.68 1 93.06 482 VAL A C 1
ATOM 3749 O O . VAL A 1 482 ? -26.016 -24.766 -13.273 1 93.06 482 VAL A O 1
ATOM 3752 N N . ALA A 1 483 ? -27.719 -25.875 -14.266 1 93.25 483 ALA A N 1
ATOM 3753 C CA . ALA A 1 483 ? -26.938 -27.078 -14.57 1 93.25 483 ALA A CA 1
ATOM 3754 C C . ALA A 1 483 ? -27.469 -27.766 -15.812 1 93.25 483 ALA A C 1
ATOM 3756 O O . ALA A 1 483 ? -28.656 -27.641 -16.156 1 93.25 483 ALA A O 1
ATOM 3757 N N . ALA A 1 484 ? -26.625 -28.391 -16.516 1 93.44 484 ALA A N 1
ATOM 3758 C CA . ALA A 1 484 ? -27 -29.203 -17.672 1 93.44 484 ALA A CA 1
ATOM 3759 C C . ALA A 1 484 ? -26.938 -30.688 -17.344 1 93.44 484 ALA A C 1
ATOM 3761 O O . ALA A 1 484 ? -25.969 -31.156 -16.734 1 93.44 484 ALA A O 1
ATOM 3762 N N . LEU A 1 485 ? -27.938 -31.391 -17.625 1 89.81 485 LEU A N 1
ATOM 3763 C CA . LEU A 1 485 ? -28 -32.844 -17.453 1 89.81 485 LEU A CA 1
ATOM 3764 C C . LEU A 1 485 ? -28.719 -33.5 -18.625 1 89.81 485 LEU A C 1
ATOM 3766 O O . LEU A 1 485 ? -29.844 -33.125 -18.953 1 89.81 485 LEU A O 1
ATOM 3770 N N . ASP A 1 486 ? -28.016 -34.406 -19.266 1 87.56 486 ASP A N 1
ATOM 3771 C CA . ASP A 1 486 ? -28.547 -35.156 -20.391 1 87.56 486 ASP A CA 1
ATOM 3772 C C . ASP A 1 486 ? -29.031 -34.25 -21.5 1 87.56 486 ASP A C 1
ATOM 3774 O O . ASP A 1 486 ? -30.141 -34.406 -22.031 1 87.56 486 ASP A O 1
ATOM 3778 N N . GLY A 1 487 ? -28.328 -33.25 -21.734 1 91.12 487 GLY A N 1
ATOM 3779 C CA . GLY A 1 487 ? -28.578 -32.344 -22.844 1 91.12 487 GLY A CA 1
ATOM 3780 C C . GLY A 1 487 ? -29.641 -31.297 -22.531 1 91.12 487 GLY A C 1
ATOM 3781 O O . GLY A 1 487 ? -30 -30.484 -23.391 1 91.12 487 GLY A O 1
ATOM 3782 N N . LYS A 1 488 ? -30.172 -31.344 -21.359 1 92.94 488 LYS A N 1
ATOM 3783 C CA . LYS A 1 488 ? -31.188 -30.375 -20.953 1 92.94 488 LYS A CA 1
ATOM 3784 C C . LYS A 1 488 ? -30.625 -29.391 -19.938 1 92.94 488 LYS A C 1
ATOM 3786 O O . LYS A 1 488 ? -29.641 -29.672 -19.25 1 92.94 488 LYS A O 1
ATOM 3791 N N . ILE A 1 489 ? -31.312 -28.234 -19.906 1 95.5 489 ILE A N 1
ATOM 3792 C CA . ILE A 1 489 ? -30.875 -27.172 -19 1 95.5 489 ILE A CA 1
ATOM 3793 C C . ILE A 1 489 ? -31.875 -27.016 -17.859 1 95.5 489 ILE A C 1
ATOM 3795 O O . ILE A 1 489 ? -33.062 -26.859 -18.094 1 95.5 489 ILE A O 1
ATOM 3799 N N . TYR A 1 490 ? -31.406 -27.031 -16.656 1 92 490 TYR A N 1
ATOM 3800 C CA . TYR A 1 490 ? -32.219 -26.812 -15.469 1 92 490 TYR A CA 1
ATOM 3801 C C . TYR A 1 490 ? -31.859 -25.516 -14.781 1 92 490 TYR A C 1
ATOM 3803 O O . TYR A 1 490 ? -30.688 -25.234 -14.547 1 92 490 TYR A O 1
ATOM 3811 N N . ALA A 1 491 ? -32.844 -24.688 -14.516 1 92.56 491 ALA A N 1
ATOM 3812 C CA . ALA A 1 491 ? -32.625 -23.422 -13.836 1 92.56 491 ALA A CA 1
ATOM 3813 C C . ALA A 1 491 ? -33.469 -23.312 -12.57 1 92.56 491 ALA A C 1
ATOM 3815 O O . ALA A 1 491 ? -34.656 -23.672 -12.57 1 92.56 491 ALA A O 1
ATOM 3816 N N . VAL A 1 492 ? -32.781 -22.859 -11.516 1 88.44 492 VAL A N 1
ATOM 3817 C CA . VAL A 1 492 ? -33.469 -22.703 -10.234 1 88.44 492 VAL A CA 1
ATOM 3818 C C . VAL A 1 492 ? -33.219 -21.297 -9.688 1 88.44 492 VAL A C 1
ATOM 3820 O O . VAL A 1 492 ? -32.094 -20.766 -9.797 1 88.44 492 VAL A O 1
ATOM 3823 N N . GLY A 1 493 ? -34.156 -20.672 -9.102 1 85.06 493 GLY A N 1
ATOM 3824 C CA . GLY A 1 493 ? -34 -19.359 -8.484 1 85.06 493 GLY A CA 1
ATOM 3825 C C . GLY A 1 493 ? -35.188 -18.453 -8.734 1 85.06 493 GLY A C 1
ATOM 3826 O O . GLY A 1 493 ? -36.156 -18.844 -9.422 1 85.06 493 GLY A O 1
ATOM 3827 N N . ALA A 1 494 ? -35.156 -17.234 -8.039 1 74.19 494 ALA A N 1
ATOM 3828 C CA . ALA A 1 494 ? -36.156 -16.203 -8.258 1 74.19 494 ALA A CA 1
ATOM 3829 C C . ALA A 1 494 ? -35.625 -14.828 -7.855 1 74.19 494 ALA A C 1
ATOM 3831 O O . ALA A 1 494 ? -34.75 -14.711 -7 1 74.19 494 ALA A O 1
ATOM 3832 N N . TRP A 1 495 ? -36.062 -13.828 -8.57 1 70.56 495 TRP A N 1
ATOM 3833 C CA . TRP A 1 495 ? -35.812 -12.453 -8.133 1 70.56 495 TRP A CA 1
ATOM 3834 C C . TRP A 1 495 ? -36.844 -12.031 -7.09 1 70.56 495 TRP A C 1
ATOM 3836 O O . TRP A 1 495 ? -36.5 -11.516 -6.031 1 70.56 495 TRP A O 1
ATOM 3846 N N . GLN A 1 496 ? -38 -12.234 -7.461 1 68.5 496 GLN A N 1
ATOM 3847 C CA . GLN A 1 496 ? -39.094 -11.953 -6.543 1 68.5 496 GLN A CA 1
ATOM 3848 C C . GLN A 1 496 ? -40.031 -13.148 -6.418 1 68.5 496 GLN A C 1
ATOM 3850 O O . GLN A 1 496 ? -40.156 -13.938 -7.355 1 68.5 496 GLN A O 1
ATOM 3855 N N . GLY A 1 497 ? -40.438 -13.414 -5.285 1 65.25 497 GLY A N 1
ATOM 3856 C CA . GLY A 1 497 ? -41.438 -14.461 -5.059 1 65.25 497 GLY A CA 1
ATOM 3857 C C . GLY A 1 497 ? -40.812 -15.797 -4.707 1 65.25 497 GLY A C 1
ATOM 3858 O O . GLY A 1 497 ? -39.719 -15.859 -4.141 1 65.25 497 GLY A O 1
ATOM 3859 N N . GLN A 1 498 ? -41.531 -16.859 -4.992 1 69.19 498 GLN A N 1
ATOM 3860 C CA . GLN A 1 498 ? -41.156 -18.219 -4.656 1 69.19 498 GLN A CA 1
ATOM 3861 C C . GLN A 1 498 ? -40.094 -18.734 -5.617 1 69.19 498 GLN A C 1
ATOM 3863 O O . GLN A 1 498 ? -40.188 -18.531 -6.828 1 69.19 498 GLN A O 1
ATOM 3868 N N . VAL A 1 499 ? -39.156 -19.375 -5.086 1 80.38 499 VAL A N 1
ATOM 3869 C CA . VAL A 1 499 ? -38.094 -20 -5.871 1 80.38 499 VAL A CA 1
ATOM 3870 C C . VAL A 1 499 ? -38.656 -21.219 -6.605 1 80.38 499 VAL A C 1
ATOM 3872 O O . VAL A 1 499 ? -39.344 -22.078 -6 1 80.38 499 VAL A O 1
ATOM 3875 N N . THR A 1 500 ? -38.5 -21.312 -7.938 1 83.88 500 THR A N 1
ATOM 3876 C CA . THR A 1 500 ? -38.969 -22.422 -8.75 1 83.88 500 THR A CA 1
ATOM 3877 C C . THR A 1 500 ? -37.844 -22.984 -9.617 1 83.88 500 THR A C 1
ATOM 3879 O O . THR A 1 500 ? -36.781 -22.344 -9.766 1 83.88 500 THR A O 1
ATOM 3882 N N . MET A 1 501 ? -38.094 -24.188 -10.078 1 88 501 MET A N 1
ATOM 3883 C CA . MET A 1 501 ? -37.188 -24.797 -11.062 1 88 501 MET A CA 1
ATOM 3884 C C . MET A 1 501 ? -37.906 -24.969 -12.398 1 88 501 MET A C 1
ATOM 3886 O O . MET A 1 501 ? -39.062 -25.344 -12.445 1 88 501 MET A O 1
ATOM 3890 N N . GLU A 1 502 ? -37.219 -24.734 -13.453 1 92 502 GLU A N 1
ATOM 3891 C CA . GLU A 1 502 ? -37.719 -25.031 -14.797 1 92 502 GLU A CA 1
ATOM 3892 C C . GLU A 1 502 ? -36.625 -25.672 -15.656 1 92 502 GLU A C 1
ATOM 3894 O O . GLU A 1 502 ? -35.438 -25.594 -15.312 1 92 502 GLU A O 1
ATOM 3899 N N . MET A 1 503 ? -37.094 -26.391 -16.578 1 92.94 503 MET A N 1
ATOM 3900 C CA . MET A 1 503 ? -36.219 -27.141 -17.453 1 92.94 503 MET A CA 1
ATOM 3901 C C . MET A 1 503 ? -36.375 -26.719 -18.906 1 92.94 503 MET A C 1
ATOM 3903 O O . MET A 1 503 ? -37.5 -26.562 -19.391 1 92.94 503 MET A O 1
ATOM 3907 N N . TYR A 1 504 ? -35.312 -26.562 -19.531 1 95.31 504 TYR A N 1
ATOM 3908 C CA . TYR A 1 504 ? -35.281 -26.203 -20.953 1 95.31 504 TYR A CA 1
ATOM 3909 C C . TYR A 1 504 ? -34.781 -27.359 -21.797 1 95.31 504 TYR A C 1
ATOM 3911 O O . TYR A 1 504 ? -33.719 -27.906 -21.531 1 95.31 504 TYR A O 1
ATOM 3919 N N . ASP A 1 505 ? -35.5 -27.641 -22.812 1 93.25 505 ASP A N 1
ATOM 3920 C CA . ASP A 1 505 ? -35.094 -28.641 -23.797 1 93.25 505 ASP A CA 1
ATOM 3921 C C . ASP A 1 505 ? -34.625 -27.984 -25.094 1 93.25 505 ASP A C 1
ATOM 3923 O O . ASP A 1 505 ? -35.438 -27.5 -25.875 1 93.25 505 ASP A O 1
ATOM 3927 N N . PRO A 1 506 ? -33.406 -28.016 -25.312 1 91.75 506 PRO A N 1
ATOM 3928 C CA . PRO A 1 506 ? -32.875 -27.328 -26.5 1 91.75 506 PRO A CA 1
ATOM 3929 C C . PRO A 1 506 ? -33.438 -27.906 -27.797 1 91.75 506 PRO A C 1
ATOM 3931 O O . PRO A 1 506 ? -33.5 -27.203 -28.812 1 91.75 506 PRO A O 1
ATOM 3934 N N . GLU A 1 507 ? -33.75 -29.125 -27.797 1 90.88 507 GLU A N 1
ATOM 3935 C CA . GLU A 1 507 ? -34.344 -29.719 -28.984 1 90.88 507 GLU A CA 1
ATOM 3936 C C . GLU A 1 507 ? -35.75 -29.188 -29.25 1 90.88 507 GLU A C 1
ATOM 3938 O O . GLU A 1 507 ? -36.125 -28.875 -30.391 1 90.88 507 GLU A O 1
ATOM 3943 N N . LYS A 1 508 ? -36.531 -29.016 -28.203 1 92.44 508 LYS A N 1
ATOM 3944 C CA . LYS A 1 508 ? -37.875 -28.516 -28.312 1 92.44 508 LYS A CA 1
ATOM 3945 C C . LYS A 1 508 ? -37.938 -26.984 -28.219 1 92.44 508 LYS A C 1
ATOM 3947 O O . LYS A 1 508 ? -38.938 -26.375 -28.531 1 92.44 508 LYS A O 1
ATOM 3952 N N . GLU A 1 509 ? -36.906 -26.422 -27.812 1 92.25 509 GLU A N 1
ATOM 3953 C CA . GLU A 1 509 ? -36.781 -24.984 -27.641 1 92.25 509 GLU A CA 1
ATOM 3954 C C . GLU A 1 509 ? -37.875 -24.406 -26.766 1 92.25 509 GLU A C 1
ATOM 3956 O O . GLU A 1 509 ? -38.531 -23.422 -27.125 1 92.25 509 GLU A O 1
ATOM 3961 N N . LYS A 1 510 ? -38.094 -25.078 -25.75 1 93.5 510 LYS A N 1
ATOM 3962 C CA . LYS A 1 510 ? -39.156 -24.625 -24.828 1 93.5 510 LYS A CA 1
ATOM 3963 C C . LYS A 1 510 ? -38.781 -24.938 -23.391 1 93.5 510 LYS A C 1
ATOM 3965 O O . LYS A 1 510 ? -38.031 -25.875 -23.109 1 93.5 510 LYS A O 1
ATOM 3970 N N . TRP A 1 511 ? -39.375 -24.141 -22.484 1 94.88 511 TRP A N 1
ATOM 3971 C CA . TRP A 1 511 ? -39.25 -24.344 -21.047 1 94.88 511 TRP A CA 1
ATOM 3972 C C . TRP A 1 511 ? -40.438 -25.141 -20.5 1 94.88 511 TRP A C 1
ATOM 3974 O O . TRP A 1 511 ? -41.562 -24.906 -20.906 1 94.88 511 TRP A O 1
ATOM 3984 N N . GLU A 1 512 ? -40.094 -25.969 -19.656 1 92.44 512 GLU A N 1
ATOM 3985 C CA . GLU A 1 512 ? -41.125 -26.719 -18.922 1 92.44 512 GLU A CA 1
ATOM 3986 C C . GLU A 1 512 ? -40.875 -26.656 -17.406 1 92.44 512 GLU A C 1
ATOM 3988 O O . GLU A 1 512 ? -39.719 -26.484 -16.969 1 92.44 512 GLU A O 1
ATOM 3993 N N . PRO A 1 513 ? -41.969 -26.703 -16.641 1 87.31 513 PRO A N 1
ATOM 3994 C CA . PRO A 1 513 ? -41.75 -26.703 -15.195 1 87.31 513 PRO A CA 1
ATOM 3995 C C . PRO A 1 513 ? -40.906 -27.891 -14.727 1 87.31 513 PRO A C 1
ATOM 3997 O O . PRO A 1 513 ? -41.031 -29 -15.25 1 87.31 513 PRO A O 1
ATOM 4000 N N . GLY A 1 514 ? -40.031 -27.562 -13.898 1 81.25 514 GLY A N 1
ATOM 4001 C CA . GLY A 1 514 ? -39.219 -28.625 -13.281 1 81.25 514 GLY A CA 1
ATOM 4002 C C . GLY A 1 514 ? -39.875 -29.203 -12.047 1 81.25 514 GLY A C 1
ATOM 4003 O O . GLY A 1 514 ? -41.094 -29.188 -11.906 1 81.25 514 GLY A O 1
ATOM 4004 N N . VAL A 1 515 ? -39 -29.781 -11.211 1 75.25 515 VAL A N 1
ATOM 4005 C CA . VAL A 1 515 ? -39.5 -30.422 -9.992 1 75.25 515 VAL A CA 1
ATOM 4006 C C . VAL A 1 515 ? -39.812 -29.359 -8.945 1 75.25 515 VAL A C 1
ATOM 4008 O O . VAL A 1 515 ? -39.188 -28.297 -8.93 1 75.25 515 VAL A O 1
ATOM 4011 N N . VAL A 1 516 ? -40.75 -29.641 -8.133 1 72.62 516 VAL A N 1
ATOM 4012 C CA . VAL A 1 516 ? -41.125 -28.75 -7.043 1 72.62 516 VAL A CA 1
ATOM 4013 C C . VAL A 1 516 ? -40.031 -28.766 -5.977 1 72.62 516 VAL A C 1
ATOM 4015 O O . VAL A 1 516 ? -39.531 -29.828 -5.59 1 72.62 516 VAL A O 1
ATOM 4018 N N . LEU A 1 517 ? -39.719 -27.547 -5.609 1 76.31 517 LEU A N 1
ATOM 4019 C CA . LEU A 1 517 ? -38.656 -27.406 -4.641 1 76.31 517 LEU A CA 1
ATOM 4020 C C . LEU A 1 517 ? -39.188 -27.484 -3.215 1 76.31 517 LEU A C 1
ATOM 4022 O O . LEU A 1 517 ? -40.344 -27.219 -2.975 1 76.31 517 LEU A O 1
ATOM 4026 N N . PRO A 1 518 ? -38.156 -27.875 -2.336 1 66 518 PRO A N 1
ATOM 4027 C CA . PRO A 1 518 ? -38.562 -27.797 -0.928 1 66 518 PRO A CA 1
ATOM 4028 C C . PRO A 1 518 ? -38.938 -26.391 -0.488 1 66 518 PRO A C 1
ATOM 4030 O O . PRO A 1 518 ? -38.438 -25.406 -1.05 1 66 518 PRO A O 1
ATOM 4033 N N . TYR A 1 519 ? -39.75 -26.188 0.448 1 61.56 519 TYR A N 1
ATOM 4034 C CA . TYR A 1 519 ? -40.312 -24.922 0.883 1 61.56 519 TYR A CA 1
ATOM 4035 C C . TYR A 1 519 ? -39.25 -24.016 1.464 1 61.56 519 TYR A C 1
ATOM 4037 O O . TYR A 1 519 ? -39.406 -22.797 1.472 1 61.56 519 TYR A O 1
ATOM 4045 N N . ASN A 1 520 ? -38.188 -24.578 1.877 1 62.66 520 ASN A N 1
ATOM 4046 C CA . ASN A 1 520 ? -37.219 -23.766 2.596 1 62.66 520 ASN A CA 1
ATOM 4047 C C . ASN A 1 520 ? -36.156 -23.203 1.653 1 62.66 520 ASN A C 1
ATOM 4049 O O . ASN A 1 520 ? -35.156 -22.641 2.102 1 62.66 520 ASN A O 1
ATOM 4053 N N . VAL A 1 521 ? -36.438 -23.484 0.465 1 63.53 521 VAL A N 1
ATOM 4054 C CA . VAL A 1 521 ? -35.469 -22.938 -0.48 1 63.53 521 VAL A CA 1
ATOM 4055 C C . VAL A 1 521 ? -35.719 -21.453 -0.688 1 63.53 521 VAL A C 1
ATOM 4057 O O . VAL A 1 521 ? -36.781 -21.062 -1.113 1 63.53 521 VAL A O 1
ATOM 4060 N N . VAL A 1 522 ? -34.719 -20.656 -0.144 1 61.38 522 VAL A N 1
ATOM 4061 C CA . VAL A 1 522 ? -34.812 -19.203 -0.286 1 61.38 522 VAL A CA 1
ATOM 4062 C C . VAL A 1 522 ? -33.781 -18.703 -1.289 1 61.38 522 VAL A C 1
ATOM 4064 O O . VAL A 1 522 ? -33.125 -19.5 -1.964 1 61.38 522 VAL A O 1
ATOM 4067 N N . THR A 1 523 ? -33.375 -17.406 -1.267 1 60.91 523 THR A N 1
ATOM 4068 C CA . THR A 1 523 ? -32.531 -16.719 -2.215 1 60.91 523 THR A CA 1
ATOM 4069 C C . THR A 1 523 ? -31.078 -17.203 -2.076 1 60.91 523 THR A C 1
ATOM 4071 O O . THR A 1 523 ? -30.703 -17.766 -1.051 1 60.91 523 THR A O 1
ATOM 4074 N N . GLY A 1 524 ? -30.328 -17.266 -3.236 1 68 524 GLY A N 1
ATOM 4075 C CA . GLY A 1 524 ? -28.922 -17.609 -3.238 1 68 524 GLY A CA 1
ATOM 4076 C C . GLY A 1 524 ? -28.656 -19.094 -3.393 1 68 524 GLY A C 1
ATOM 4077 O O . GLY A 1 524 ? -27.906 -19.688 -2.613 1 68 524 GLY A O 1
ATOM 4078 N N . VAL A 1 525 ? -29.172 -19.797 -4.371 1 75.81 525 VAL A N 1
ATOM 4079 C CA . VAL A 1 525 ? -29.047 -21.234 -4.547 1 75.81 525 VAL A CA 1
ATOM 4080 C C . VAL A 1 525 ? -28.094 -21.531 -5.707 1 75.81 525 VAL A C 1
ATOM 4082 O O . VAL A 1 525 ? -27.953 -20.719 -6.629 1 75.81 525 VAL A O 1
ATOM 4085 N N . GLY A 1 526 ? -27.438 -22.656 -5.531 1 82.38 526 GLY A N 1
ATOM 4086 C CA . GLY A 1 526 ? -26.609 -23.203 -6.598 1 82.38 526 GLY A CA 1
ATOM 4087 C C . GLY A 1 526 ? -27.109 -24.531 -7.125 1 82.38 526 GLY A C 1
ATOM 4088 O O . GLY A 1 526 ? -27.859 -25.234 -6.438 1 82.38 526 GLY A O 1
ATOM 4089 N N . LEU A 1 527 ? -26.859 -24.812 -8.359 1 88 527 LEU A N 1
ATOM 4090 C CA . LEU A 1 527 ? -27.219 -26.078 -8.992 1 88 527 LEU A CA 1
ATOM 4091 C C . LEU A 1 527 ? -26.031 -26.672 -9.742 1 88 527 LEU A C 1
ATOM 4093 O O . LEU A 1 527 ? -25.344 -25.953 -10.492 1 88 527 LEU A O 1
ATOM 4097 N N . VAL A 1 528 ? -25.781 -27.984 -9.484 1 90.31 528 VAL A N 1
ATOM 4098 C CA . VAL A 1 528 ? -24.703 -28.656 -10.203 1 90.31 528 VAL A CA 1
ATOM 4099 C C . VAL A 1 528 ? -25.156 -30.047 -10.633 1 90.31 528 VAL A C 1
ATOM 4101 O O . VAL A 1 528 ? -26.062 -30.625 -10.031 1 90.31 528 VAL A O 1
ATOM 4104 N N . ALA A 1 529 ? -24.609 -30.469 -11.758 1 89.38 529 ALA A N 1
ATOM 4105 C CA . ALA A 1 529 ? -24.828 -31.844 -12.227 1 89.38 529 ALA A CA 1
ATOM 4106 C C . ALA A 1 529 ? -23.594 -32.719 -11.961 1 89.38 529 ALA A C 1
ATOM 4108 O O . ALA A 1 529 ? -22.484 -32.344 -12.328 1 89.38 529 ALA A O 1
ATOM 4109 N N . LEU A 1 530 ? -23.859 -33.812 -11.289 1 87.06 530 LEU A N 1
ATOM 4110 C CA . LEU A 1 530 ? -22.781 -34.719 -10.953 1 87.06 530 LEU A CA 1
ATOM 4111 C C . LEU A 1 530 ? -23.266 -36.188 -10.984 1 87.06 530 LEU A C 1
ATOM 4113 O O . LEU A 1 530 ? -24.266 -36.5 -10.359 1 87.06 530 LEU A O 1
ATOM 4117 N N . ASP A 1 531 ? -22.531 -37.031 -11.672 1 81.44 531 ASP A N 1
ATOM 4118 C CA . ASP A 1 531 ? -22.781 -38.469 -11.758 1 81.44 531 ASP A CA 1
ATOM 4119 C C . ASP A 1 531 ? -24.234 -38.719 -12.148 1 81.44 531 ASP A C 1
ATOM 4121 O O . ASP A 1 531 ? -24.906 -39.531 -11.516 1 81.44 531 ASP A O 1
ATOM 4125 N N . GLY A 1 532 ? -24.688 -37.938 -13.055 1 80.06 532 GLY A N 1
ATOM 4126 C CA . GLY A 1 532 ? -26.016 -38.156 -13.609 1 80.06 532 GLY A CA 1
ATOM 4127 C C . GLY A 1 532 ? -27.125 -37.656 -12.719 1 80.06 532 GLY A C 1
ATOM 4128 O O . GLY A 1 532 ? -28.297 -37.969 -12.93 1 80.06 532 GLY A O 1
ATOM 4129 N N . ARG A 1 533 ? -26.797 -36.844 -11.734 1 81.5 533 ARG A N 1
ATOM 4130 C CA . ARG A 1 533 ? -27.781 -36.281 -10.805 1 81.5 533 ARG A CA 1
ATOM 4131 C C . ARG A 1 533 ? -27.609 -34.781 -10.695 1 81.5 533 ARG A C 1
ATOM 4133 O O . ARG A 1 533 ? -26.531 -34.25 -10.969 1 81.5 533 ARG A O 1
ATOM 4140 N N . LEU A 1 534 ? -28.781 -34.125 -10.297 1 85.56 534 LEU A N 1
ATOM 4141 C CA . LEU A 1 534 ? -28.75 -32.688 -10 1 85.56 534 LEU A CA 1
ATOM 4142 C C . LEU A 1 534 ? -28.672 -32.469 -8.492 1 85.56 534 LEU A C 1
ATOM 4144 O O . LEU A 1 534 ? -29.391 -33.094 -7.723 1 85.56 534 LEU A O 1
ATOM 4148 N N . TYR A 1 535 ? -27.797 -31.625 -8.117 1 82.69 535 TYR A N 1
ATOM 4149 C CA . TYR A 1 535 ? -27.656 -31.234 -6.719 1 82.69 535 TYR A CA 1
ATOM 4150 C C . TYR A 1 535 ? -28.016 -29.766 -6.523 1 82.69 535 TYR A C 1
ATOM 4152 O O . TYR A 1 535 ? -27.422 -28.875 -7.16 1 82.69 535 TYR A O 1
ATOM 4160 N N . LEU A 1 536 ? -29.016 -29.5 -5.734 1 82.06 536 LEU A N 1
ATOM 4161 C CA . LEU A 1 536 ? -29.391 -28.156 -5.312 1 82.06 536 LEU A CA 1
ATOM 4162 C C . LEU A 1 536 ? -28.609 -27.734 -4.07 1 82.06 536 LEU A C 1
ATOM 4164 O O . LEU A 1 536 ? -28.719 -28.359 -3.02 1 82.06 536 LEU A O 1
ATOM 4168 N N . CYS A 1 537 ? -27.859 -26.656 -4.207 1 76.94 537 CYS A N 1
ATOM 4169 C CA . CYS A 1 537 ? -26.938 -26.25 -3.146 1 76.94 537 CYS A CA 1
ATOM 4170 C C . CYS A 1 537 ? -27.391 -24.938 -2.514 1 76.94 537 CYS A C 1
ATOM 4172 O O . CYS A 1 537 ? -27.766 -24 -3.221 1 76.94 537 CYS A O 1
ATOM 4174 N N . GLY A 1 538 ? -27.156 -24.734 -1.089 1 67.81 538 GLY A N 1
ATOM 4175 C CA . GLY A 1 538 ? -27.344 -23.484 -0.37 1 67.81 538 GLY A CA 1
ATOM 4176 C C . GLY A 1 538 ? -28.781 -23.25 0.026 1 67.81 538 GLY A C 1
ATOM 4177 O O . GLY A 1 538 ? -29.203 -22.094 0.21 1 67.81 538 GLY A O 1
ATOM 4178 N N . ALA A 1 539 ? -29.594 -24.312 0.001 1 59.38 539 ALA A N 1
ATOM 4179 C CA . ALA A 1 539 ? -31 -24.188 0.357 1 59.38 539 ALA A CA 1
ATOM 4180 C C . ALA A 1 539 ? -31.188 -24.125 1.871 1 59.38 539 ALA A C 1
ATOM 4182 O O . ALA A 1 539 ? -30.484 -24.828 2.613 1 59.38 539 ALA A O 1
ATOM 4183 N N . GLY A 1 540 ? -31.828 -23.125 2.404 1 59.62 540 GLY A N 1
ATOM 4184 C CA . GLY A 1 540 ? -32.156 -23.078 3.818 1 59.62 540 GLY A CA 1
ATOM 4185 C C . GLY A 1 540 ? -32.156 -21.672 4.383 1 59.62 540 GLY A C 1
ATOM 4186 O O . GLY A 1 540 ? -31.844 -20.719 3.684 1 59.62 540 GLY A O 1
ATOM 4187 N N . GLU A 1 541 ? -32.844 -21.5 5.473 1 54.75 541 GLU A N 1
ATOM 4188 C CA . GLU A 1 541 ? -32.906 -20.25 6.215 1 54.75 541 GLU A CA 1
ATOM 4189 C C . GLU A 1 541 ? -31.891 -20.219 7.355 1 54.75 541 GLU A C 1
ATOM 4191 O O . GLU A 1 541 ? -31.594 -21.25 7.945 1 54.75 541 GLU A O 1
ATOM 4196 N N . GLY A 1 542 ? -31.188 -19.156 7.609 1 51.34 542 GLY A N 1
ATOM 4197 C CA . GLY A 1 542 ? -30.359 -18.984 8.781 1 51.34 542 GLY A CA 1
ATOM 4198 C C . GLY A 1 542 ? -28.938 -19.469 8.586 1 51.34 542 GLY A C 1
ATOM 4199 O O . GLY A 1 542 ? -28.359 -19.297 7.508 1 51.34 542 GLY A O 1
ATOM 4200 N N . SER A 1 543 ? -28.391 -20.172 9.617 1 50.59 543 SER A N 1
ATOM 4201 C CA . SER A 1 543 ? -27 -20.609 9.703 1 50.59 543 SER A CA 1
ATOM 4202 C C . SER A 1 543 ? -26.812 -21.953 9 1 50.59 543 SER A C 1
ATOM 4204 O O . SER A 1 543 ? -25.672 -22.375 8.773 1 50.59 543 SER A O 1
ATOM 4206 N N . THR A 1 544 ? -27.891 -22.688 8.641 1 53.91 544 THR A N 1
ATOM 4207 C CA . THR A 1 544 ? -27.734 -24.031 8.078 1 53.91 544 THR A CA 1
ATOM 4208 C C . THR A 1 544 ? -28.125 -24.047 6.602 1 53.91 544 THR A C 1
ATOM 4210 O O . THR A 1 544 ? -29.172 -23.5 6.223 1 53.91 544 THR A O 1
ATOM 4213 N N . ARG A 1 545 ? -27.141 -24.469 5.785 1 64.81 545 ARG A N 1
ATOM 4214 C CA . ARG A 1 545 ? -27.438 -24.625 4.367 1 64.81 545 ARG A CA 1
ATOM 4215 C C . ARG A 1 545 ? -27.422 -26.094 3.953 1 64.81 545 ARG A C 1
ATOM 4217 O O . ARG A 1 545 ? -26.609 -26.875 4.461 1 64.81 545 ARG A O 1
ATOM 4224 N N . ASP A 1 546 ? -28.484 -26.5 3.273 1 68.12 546 ASP A N 1
ATOM 4225 C CA . ASP A 1 546 ? -28.672 -27.891 2.861 1 68.12 546 ASP A CA 1
ATOM 4226 C C . ASP A 1 546 ? -28.297 -28.078 1.395 1 68.12 546 ASP A C 1
ATOM 4228 O O . ASP A 1 546 ? -28.297 -27.125 0.617 1 68.12 546 ASP A O 1
ATOM 4232 N N . VAL A 1 547 ? -27.781 -29.297 1.14 1 69.94 547 VAL A N 1
ATOM 4233 C CA . VAL A 1 547 ? -27.641 -29.766 -0.237 1 69.94 547 VAL A CA 1
ATOM 4234 C C . VAL A 1 547 ? -28.688 -30.812 -0.541 1 69.94 547 VAL A C 1
ATOM 4236 O O . VAL A 1 547 ? -28.828 -31.797 0.192 1 69.94 547 VAL A O 1
ATOM 4239 N N . TYR A 1 548 ? -29.516 -30.516 -1.539 1 69.25 548 TYR A N 1
ATOM 4240 C CA . TYR A 1 548 ? -30.516 -31.469 -1.992 1 69.25 548 TYR A CA 1
ATOM 4241 C C . TYR A 1 548 ? -30.109 -32.094 -3.314 1 69.25 548 TYR A C 1
ATOM 4243 O O . TYR A 1 548 ? -29.391 -31.484 -4.113 1 69.25 548 TYR A O 1
ATOM 4251 N N . PHE A 1 549 ? -30.328 -33.375 -3.463 1 69.44 549 PHE A N 1
ATOM 4252 C CA . PHE A 1 549 ? -30.031 -33.969 -4.754 1 69.44 549 PHE A CA 1
ATOM 4253 C C . PHE A 1 549 ? -31.297 -34.5 -5.41 1 69.44 549 PHE A C 1
ATOM 4255 O O . PHE A 1 549 ? -32.25 -34.844 -4.727 1 69.44 549 PHE A O 1
ATOM 4262 N N . PHE A 1 550 ? -31.344 -34.312 -6.781 1 63.25 550 PHE A N 1
ATOM 4263 C CA . PHE A 1 550 ? -32.406 -34.781 -7.652 1 63.25 550 PHE A CA 1
ATOM 4264 C C . PHE A 1 550 ? -31.859 -35.594 -8.812 1 63.25 550 PHE A C 1
ATOM 4266 O O . PHE A 1 550 ? -30.812 -35.25 -9.375 1 63.25 550 PHE A O 1
ATOM 4273 N N . SER A 1 551 ? -32.469 -36.875 -9 1 59.25 551 SER A N 1
ATOM 4274 C CA . SER A 1 551 ? -32.219 -37.625 -10.234 1 59.25 551 SER A CA 1
ATOM 4275 C C . SER A 1 551 ? -33.5 -37.719 -11.094 1 59.25 551 SER A C 1
ATOM 4277 O O . SER A 1 551 ? -34.562 -38.031 -10.594 1 59.25 551 SER A O 1
ATOM 4279 N N . PRO A 1 552 ? -33.594 -37.094 -12.336 1 54.31 552 PRO A N 1
ATOM 4280 C CA . PRO A 1 552 ? -34.781 -37.25 -13.195 1 54.31 552 PRO A CA 1
ATOM 4281 C C . PRO A 1 552 ? -35.281 -38.688 -13.242 1 54.31 552 PRO A C 1
ATOM 4283 O O . PRO A 1 552 ? -36.469 -38.906 -13.484 1 54.31 552 PRO A O 1
ATOM 4286 N N . THR A 1 553 ? -34.406 -39.625 -13.438 1 51.28 553 THR A N 1
ATOM 4287 C CA . THR A 1 553 ? -34.844 -41.031 -13.562 1 51.28 553 THR A CA 1
ATOM 4288 C C . THR A 1 553 ? -35.312 -41.562 -12.227 1 51.28 553 THR A C 1
ATOM 4290 O O . THR A 1 553 ? -36.031 -42.594 -12.18 1 51.28 553 THR A O 1
ATOM 4293 N N . ASP A 1 554 ? -34.938 -40.969 -11.219 1 51.25 554 ASP A N 1
ATOM 4294 C CA . ASP A 1 554 ? -35.375 -41.469 -9.914 1 51.25 554 ASP A CA 1
ATOM 4295 C C . ASP A 1 554 ? -36.312 -40.469 -9.234 1 51.25 554 ASP A C 1
ATOM 4297 O O . ASP A 1 554 ? -36 -39.281 -9.133 1 51.25 554 ASP A O 1
ATOM 4301 N N . LEU A 1 555 ? -37.656 -40.375 -9.305 1 43.69 555 LEU A N 1
ATOM 4302 C CA . LEU A 1 555 ? -38.688 -39.438 -8.828 1 43.69 555 LEU A CA 1
ATOM 4303 C C . LEU A 1 555 ? -38.188 -38.656 -7.602 1 43.69 555 LEU A C 1
ATOM 4305 O O . LEU A 1 555 ? -38.406 -37.469 -7.477 1 43.69 555 LEU A O 1
ATOM 4309 N N . PRO A 1 556 ? -38.375 -38.625 -6.258 1 43.22 556 PRO A N 1
ATOM 4310 C CA . PRO A 1 556 ? -38.219 -37.656 -5.176 1 43.22 556 PRO A CA 1
ATOM 4311 C C . PRO A 1 556 ? -37.031 -36.75 -5.363 1 43.22 556 PRO A C 1
ATOM 4313 O O . PRO A 1 556 ? -36 -37.188 -5.902 1 43.22 556 PRO A O 1
ATOM 4316 N N . TRP A 1 557 ? -36.812 -35.312 -5.617 1 48.38 557 TRP A N 1
ATOM 4317 C CA . TRP A 1 557 ? -36.562 -34.188 -4.688 1 48.38 557 TRP A CA 1
ATOM 4318 C C . TRP A 1 557 ? -37.25 -34.469 -3.344 1 48.38 557 TRP A C 1
ATOM 4320 O O . TRP A 1 557 ? -37.375 -33.562 -2.523 1 48.38 557 TRP A O 1
ATOM 4330 N N . PRO A 1 558 ? -37.625 -35.594 -2.947 1 45.75 558 PRO A N 1
ATOM 4331 C CA . PRO A 1 558 ? -38 -35.969 -1.581 1 45.75 558 PRO A CA 1
ATOM 4332 C C . PRO A 1 558 ? -36.969 -35.5 -0.545 1 45.75 558 PRO A C 1
ATOM 4334 O O . PRO A 1 558 ? -35.812 -35.281 -0.882 1 45.75 558 PRO A O 1
ATOM 4337 N N . PHE A 1 559 ? -36.75 -35.656 0.83 1 44.84 559 PHE A N 1
ATOM 4338 C CA . PHE A 1 559 ? -36 -35.031 1.915 1 44.84 559 PHE A CA 1
ATOM 4339 C C . PHE A 1 559 ? -34.531 -35.344 1.832 1 44.84 559 PHE A C 1
ATOM 4341 O O . PHE A 1 559 ? -33.781 -35.156 2.801 1 44.84 559 PHE A O 1
ATOM 4348 N N . GLY A 1 560 ? -33.75 -35.812 0.943 1 49.44 560 GLY A N 1
ATOM 4349 C CA . GLY A 1 560 ? -32.406 -36.125 1.352 1 49.44 560 GLY A CA 1
ATOM 4350 C C . GLY A 1 560 ? -31.516 -34.906 1.502 1 49.44 560 GLY A C 1
ATOM 4351 O O . GLY A 1 560 ? -30.891 -34.469 0.539 1 49.44 560 GLY A O 1
ATOM 4352 N N . GLN A 1 561 ? -31.75 -34.062 2.484 1 55.16 561 GLN A N 1
ATOM 4353 C CA . GLN A 1 561 ? -31.125 -32.844 3.006 1 55.16 561 GLN A CA 1
ATOM 4354 C C . GLN A 1 561 ? -29.797 -33.156 3.672 1 55.16 561 GLN A C 1
ATOM 4356 O O . GLN A 1 561 ? -29.688 -34.125 4.445 1 55.16 561 GLN A O 1
ATOM 4361 N N . TRP A 1 562 ? -28.812 -32.875 2.887 1 58.22 562 TRP A N 1
ATOM 4362 C CA . TRP A 1 562 ? -27.562 -32.875 3.652 1 58.22 562 TRP A CA 1
ATOM 4363 C C . TRP A 1 562 ? -27.25 -31.469 4.152 1 58.22 562 TRP A C 1
ATOM 4365 O O . TRP A 1 562 ? -27.547 -30.469 3.482 1 58.22 562 TRP A O 1
ATOM 4375 N N . CYS A 1 563 ? -26.953 -31.375 5.488 1 55.66 563 CYS A N 1
ATOM 4376 C CA . CYS A 1 563 ? -26.688 -30.094 6.125 1 55.66 563 CYS A CA 1
ATOM 4377 C C . CYS A 1 563 ? -25.203 -29.766 6.105 1 55.66 563 CYS A C 1
ATOM 4379 O O . CYS A 1 563 ? -24.375 -30.641 6.375 1 55.66 563 CYS A O 1
ATOM 4381 N N . LEU A 1 564 ? -25 -28.75 5.344 1 58.84 564 LEU A N 1
ATOM 4382 C CA . LEU A 1 564 ? -23.672 -28.156 5.512 1 58.84 564 LEU A CA 1
ATOM 4383 C C . LEU A 1 564 ? -23.594 -27.359 6.809 1 58.84 564 LEU A C 1
ATOM 4385 O O . LEU A 1 564 ? -24.453 -26.531 7.082 1 58.84 564 LEU A O 1
ATOM 4389 N N . ASN A 1 565 ? -23.156 -27.922 7.914 1 49.41 565 ASN A N 1
ATOM 4390 C CA . ASN A 1 565 ? -23.109 -27.281 9.219 1 49.41 565 ASN A CA 1
ATOM 4391 C C . ASN A 1 565 ? -21.859 -26.422 9.375 1 49.41 565 ASN A C 1
ATOM 4393 O O . ASN A 1 565 ? -20.734 -26.938 9.398 1 49.41 565 ASN A O 1
ATOM 4397 N N . GLU A 1 566 ? -21.656 -25.562 8.664 1 49.38 566 GLU A N 1
ATOM 4398 C CA . GLU A 1 566 ? -20.562 -24.766 9.227 1 49.38 566 GLU A CA 1
ATOM 4399 C C . GLU A 1 566 ? -21.094 -23.531 9.93 1 49.38 566 GLU A C 1
ATOM 4401 O O . GLU A 1 566 ? -21.75 -22.688 9.312 1 49.38 566 GLU A O 1
ATOM 4406 N N . ARG A 1 567 ? -21.312 -23.719 11.211 1 46.53 567 ARG A N 1
ATOM 4407 C CA . ARG A 1 567 ? -21.641 -22.562 12.039 1 46.53 567 ARG A CA 1
ATOM 4408 C C . ARG A 1 567 ? -21.031 -21.281 11.477 1 46.53 567 ARG A C 1
ATOM 4410 O O . ARG A 1 567 ? -21.547 -20.188 11.703 1 46.53 567 ARG A O 1
ATOM 4417 N N . ASN A 1 568 ? -19.969 -21.438 10.969 1 44.09 568 ASN A N 1
ATOM 4418 C CA . ASN A 1 568 ? -19.219 -20.25 10.555 1 44.09 568 ASN A CA 1
ATOM 4419 C C . ASN A 1 568 ? -19.453 -19.922 9.086 1 44.09 568 ASN A C 1
ATOM 4421 O O . ASN A 1 568 ? -18.578 -19.344 8.43 1 44.09 568 ASN A O 1
ATOM 4425 N N . VAL A 1 569 ? -20.547 -20.594 8.656 1 45.69 569 VAL A N 1
ATOM 4426 C CA . VAL A 1 569 ? -20.75 -20.312 7.238 1 45.69 569 VAL A CA 1
ATOM 4427 C C . VAL A 1 569 ? -21.344 -18.922 7.055 1 45.69 569 VAL A C 1
ATOM 4429 O O . VAL A 1 569 ? -22.328 -18.578 7.695 1 45.69 569 VAL A O 1
ATOM 4432 N N . VAL A 1 570 ? -20.703 -18.047 6.477 1 47.62 570 VAL A N 1
ATOM 4433 C CA . VAL A 1 570 ? -20.953 -16.672 6.02 1 47.62 570 VAL A CA 1
ATOM 4434 C C . VAL A 1 570 ? -22.266 -16.625 5.25 1 47.62 570 VAL A C 1
ATOM 4436 O O . VAL A 1 570 ? -22.75 -17.656 4.754 1 47.62 570 VAL A O 1
ATOM 4439 N N . ARG A 1 571 ? -22.922 -15.594 5.395 1 49.03 571 ARG A N 1
ATOM 4440 C CA . ARG A 1 571 ? -24.094 -15.375 4.562 1 49.03 571 ARG A CA 1
ATOM 4441 C C . ARG A 1 571 ? -23.844 -15.82 3.127 1 49.03 571 ARG A C 1
ATOM 4443 O O . ARG A 1 571 ? -22.984 -15.273 2.443 1 49.03 571 ARG A O 1
ATOM 4450 N N . PHE A 1 572 ? -24.188 -17.078 2.84 1 50.75 572 PHE A N 1
ATOM 4451 C CA . PHE A 1 572 ? -24.016 -17.734 1.549 1 50.75 572 PHE A CA 1
ATOM 4452 C C . PHE A 1 572 ? -24.859 -17.047 0.479 1 50.75 572 PHE A C 1
ATOM 4454 O O . PHE A 1 572 ? -25.203 -17.656 -0.536 1 50.75 572 PHE A O 1
ATOM 4461 N N . ASP A 1 573 ? -25.203 -15.883 0.7 1 58.47 573 ASP A N 1
ATOM 4462 C CA . ASP A 1 573 ? -25.969 -15.273 -0.39 1 58.47 573 ASP A CA 1
ATOM 4463 C C . ASP A 1 573 ? -25.078 -15.016 -1.602 1 58.47 573 ASP A C 1
ATOM 4465 O O . ASP A 1 573 ? -25.562 -14.922 -2.73 1 58.47 573 ASP A O 1
ATOM 4469 N N . ASN A 1 574 ? -23.828 -15.062 -1.354 1 67.75 574 ASN A N 1
ATOM 4470 C CA . ASN A 1 574 ? -22.922 -14.789 -2.461 1 67.75 574 ASN A CA 1
ATOM 4471 C C . ASN A 1 574 ? -21.859 -15.867 -2.6 1 67.75 574 ASN A C 1
ATOM 4473 O O . ASN A 1 574 ? -20.719 -15.688 -2.158 1 67.75 574 ASN A O 1
ATOM 4477 N N . PHE A 1 575 ? -22.344 -17.078 -3.129 1 75.56 575 PHE A N 1
ATOM 4478 C CA . PHE A 1 575 ? -21.375 -18.156 -3.344 1 75.56 575 PHE A CA 1
ATOM 4479 C C . PHE A 1 575 ? -21.484 -18.703 -4.762 1 75.56 575 PHE A C 1
ATOM 4481 O O . PHE A 1 575 ? -22.484 -18.484 -5.441 1 75.56 575 PHE A O 1
ATOM 4488 N N . ALA A 1 576 ? -20.438 -19.344 -5.098 1 81.56 576 ALA A N 1
ATOM 4489 C CA . ALA A 1 576 ? -20.375 -20.078 -6.359 1 81.56 576 ALA A CA 1
ATOM 4490 C C . ALA A 1 576 ? -20.109 -21.562 -6.125 1 81.56 576 ALA A C 1
ATOM 4492 O O . ALA A 1 576 ? -19.469 -21.922 -5.137 1 81.56 576 ALA A O 1
ATOM 4493 N N . CYS A 1 577 ? -20.688 -22.406 -6.941 1 86.44 577 CYS A N 1
ATOM 4494 C CA . CYS A 1 577 ? -20.422 -23.828 -6.801 1 86.44 577 CYS A CA 1
ATOM 4495 C C . CYS A 1 577 ? -20.156 -24.469 -8.156 1 86.44 577 CYS A C 1
ATOM 4497 O O . CYS A 1 577 ? -20.688 -24.016 -9.172 1 86.44 577 CYS A O 1
ATOM 4499 N N . THR A 1 578 ? -19.375 -25.469 -8.18 1 89 578 THR A N 1
ATOM 4500 C CA . THR A 1 578 ? -19.047 -26.297 -9.344 1 89 578 THR A CA 1
ATOM 4501 C C . THR A 1 578 ? -18.688 -27.719 -8.914 1 89 578 THR A C 1
ATOM 4503 O O . THR A 1 578 ? -18.828 -28.062 -7.742 1 89 578 THR A O 1
ATOM 4506 N N . THR A 1 579 ? -18.484 -28.516 -9.883 1 89.25 579 THR A N 1
ATOM 4507 C CA . THR A 1 579 ? -18.078 -29.891 -9.586 1 89.25 579 THR A CA 1
ATOM 4508 C C . THR A 1 579 ? -16.625 -30.125 -9.992 1 89.25 579 THR A C 1
ATOM 4510 O O . THR A 1 579 ? -16.094 -29.406 -10.844 1 89.25 579 THR A O 1
ATOM 4513 N N . GLY A 1 580 ? -16.047 -31.047 -9.297 1 86.06 580 GLY A N 1
ATOM 4514 C CA . GLY A 1 580 ? -14.672 -31.375 -9.625 1 86.06 580 GLY A CA 1
ATOM 4515 C C . GLY A 1 580 ? -14.203 -32.656 -8.969 1 86.06 580 GLY A C 1
ATOM 4516 O O . GLY A 1 580 ? -14.805 -33.125 -7.996 1 86.06 580 GLY A O 1
ATOM 4517 N N . ARG A 1 581 ? -13.234 -33.219 -9.602 1 83 581 ARG A N 1
ATOM 4518 C CA . ARG A 1 581 ? -12.617 -34.406 -9.039 1 83 581 ARG A CA 1
ATOM 4519 C C . ARG A 1 581 ? -11.453 -34.062 -8.117 1 83 581 ARG A C 1
ATOM 4521 O O . ARG A 1 581 ? -10.531 -33.344 -8.523 1 83 581 ARG A O 1
ATOM 4528 N N . LEU A 1 582 ? -11.547 -34.469 -6.863 1 85.94 582 LEU A N 1
ATOM 4529 C CA . LEU A 1 582 ? -10.531 -34.125 -5.879 1 85.94 582 LEU A CA 1
ATOM 4530 C C . LEU A 1 582 ? -10.008 -35.375 -5.176 1 85.94 582 LEU A C 1
ATOM 4532 O O . LEU A 1 582 ? -10.695 -36.406 -5.133 1 85.94 582 LEU A O 1
ATOM 4536 N N . HIS A 1 583 ? -8.711 -35.219 -4.855 1 79.25 583 HIS A N 1
ATOM 4537 C CA . HIS A 1 583 ? -8.148 -36.219 -3.939 1 79.25 583 HIS A CA 1
ATOM 4538 C C . HIS A 1 583 ? -8.383 -35.812 -2.488 1 79.25 583 HIS A C 1
ATOM 4540 O O . HIS A 1 583 ? -7.812 -34.812 -2.012 1 79.25 583 HIS A O 1
ATOM 4546 N N . LEU A 1 584 ? -9.195 -36.469 -1.828 1 80.56 584 LEU A N 1
ATOM 4547 C CA . LEU A 1 584 ? -9.68 -36.062 -0.517 1 80.56 584 LEU A CA 1
ATOM 4548 C C . LEU A 1 584 ? -8.727 -36.531 0.583 1 80.56 584 LEU A C 1
ATOM 4550 O O . LEU A 1 584 ? -8.805 -36.031 1.714 1 80.56 584 LEU A O 1
ATOM 4554 N N . GLU A 1 585 ? -7.805 -37.375 0.118 1 74.38 585 GLU A N 1
ATOM 4555 C CA . GLU A 1 585 ? -6.84 -37.844 1.114 1 74.38 585 GLU A CA 1
ATOM 4556 C C . GLU A 1 585 ? -5.953 -36.688 1.585 1 74.38 585 GLU A C 1
ATOM 4558 O O . GLU A 1 585 ? -5.398 -35.938 0.767 1 74.38 585 GLU A O 1
ATOM 4563 N N . GLY A 1 586 ? -5.914 -36.438 2.879 1 72.75 586 GLY A N 1
ATOM 4564 C CA . GLY A 1 586 ? -5.059 -35.406 3.447 1 72.75 586 GLY A CA 1
ATOM 4565 C C . GLY A 1 586 ? -5.797 -34.125 3.732 1 72.75 586 GLY A C 1
ATOM 4566 O O . GLY A 1 586 ? -5.262 -33.219 4.398 1 72.75 586 GLY A O 1
ATOM 4567 N N . LEU A 1 587 ? -6.98 -34 3.15 1 82.19 587 LEU A N 1
ATOM 4568 C CA . LEU A 1 587 ? -7.758 -32.812 3.408 1 82.19 587 LEU A CA 1
ATOM 4569 C C . LEU A 1 587 ? -8.445 -32.875 4.766 1 82.19 587 LEU A C 1
ATOM 4571 O O . LEU A 1 587 ? -8.766 -33.969 5.246 1 82.19 587 LEU A O 1
ATOM 4575 N N . GLU A 1 588 ? -8.625 -31.719 5.336 1 78.25 588 GLU A N 1
ATOM 4576 C CA . GLU A 1 588 ? -9.336 -31.641 6.609 1 78.25 588 GLU A CA 1
ATOM 4577 C C . GLU A 1 588 ? -10.828 -31.875 6.426 1 78.25 588 GLU A C 1
ATOM 4579 O O . GLU A 1 588 ? -11.5 -31.125 5.707 1 78.25 588 GLU A O 1
ATOM 4584 N N . CYS A 1 589 ? -11.234 -32.875 7.07 1 76.62 589 CYS A N 1
ATOM 4585 C CA . CYS A 1 589 ? -12.664 -33.156 7.051 1 76.62 589 CYS A CA 1
ATOM 4586 C C . CYS A 1 589 ? -13.398 -32.375 8.109 1 76.62 589 CYS A C 1
ATOM 4588 O O . CYS A 1 589 ? -13.078 -32.438 9.297 1 76.62 589 CYS A O 1
ATOM 4590 N N . ILE A 1 590 ? -14.305 -31.422 7.801 1 72.19 590 ILE A N 1
ATOM 4591 C CA . ILE A 1 590 ? -15.016 -30.5 8.695 1 72.19 590 ILE A CA 1
ATOM 4592 C C . ILE A 1 590 ? -16.172 -31.234 9.367 1 72.19 590 ILE A C 1
ATOM 4594 O O . ILE A 1 590 ? -16.453 -31.031 10.555 1 72.19 590 ILE A O 1
ATOM 4598 N N . ASN A 1 591 ? -17.172 -31.812 8.695 1 62.12 591 ASN A N 1
ATOM 4599 C CA . ASN A 1 591 ? -18.297 -32.5 9.305 1 62.12 591 ASN A CA 1
ATOM 4600 C C . ASN A 1 591 ? -18.391 -33.938 8.797 1 62.12 591 ASN A C 1
ATOM 4602 O O . ASN A 1 591 ? -18.359 -34.188 7.59 1 62.12 591 ASN A O 1
ATOM 4606 N N . ARG A 1 592 ? -17.969 -34.875 9.82 1 56.34 592 ARG A N 1
ATOM 4607 C CA . ARG A 1 592 ? -18.219 -36.25 9.484 1 56.34 592 ARG A CA 1
ATOM 4608 C C . ARG A 1 592 ? -19.609 -36.688 9.93 1 56.34 592 ARG A C 1
ATOM 4610 O O . ARG A 1 592 ? -19.984 -36.5 11.086 1 56.34 592 ARG A O 1
ATOM 4617 N N . PRO A 1 593 ? -20.609 -37 9.039 1 49.69 593 PRO A N 1
ATOM 4618 C CA . PRO A 1 593 ? -21.875 -37.5 9.586 1 49.69 593 PRO A CA 1
ATOM 4619 C C . PRO A 1 593 ? -21.672 -38.531 10.688 1 49.69 593 PRO A C 1
ATOM 4621 O O . PRO A 1 593 ? -20.672 -39.25 10.688 1 49.69 593 PRO A O 1
ATOM 4624 N N . ALA A 1 594 ? -22.312 -38.438 11.844 1 46.31 594 ALA A N 1
ATOM 4625 C CA . ALA A 1 594 ? -22.406 -39.5 12.828 1 46.31 594 ALA A CA 1
ATOM 4626 C C . ALA A 1 594 ? -22.766 -40.844 12.164 1 46.31 594 ALA A C 1
ATOM 4628 O O . ALA A 1 594 ? -23.484 -40.844 11.164 1 46.31 594 ALA A O 1
ATOM 4629 N N . PRO A 1 595 ? -22.078 -41.969 12.508 1 34.94 595 PRO A N 1
ATOM 4630 C CA . PRO A 1 595 ? -22.531 -43.25 11.945 1 34.94 595 PRO A CA 1
ATOM 4631 C C . PRO A 1 595 ? -24.047 -43.438 12.016 1 34.94 595 PRO A C 1
ATOM 4633 O O . PRO A 1 595 ? -24.672 -43.094 13.023 1 34.94 595 PRO A O 1
ATOM 4636 N N . SER A 1 596 ? -24.719 -43.344 10.898 1 33.41 596 SER A N 1
ATOM 4637 C CA . SER A 1 596 ? -26.125 -43.719 10.938 1 33.41 596 SER A CA 1
ATOM 4638 C C . SER A 1 596 ? -26.312 -45.031 11.711 1 33.41 596 SER A C 1
ATOM 4640 O O . SER A 1 596 ? -25.656 -46.031 11.422 1 33.41 596 SER A O 1
ATOM 4642 N N . ARG A 1 597 ? -26.75 -45.062 13.008 1 33.44 597 ARG A N 1
ATOM 4643 C CA . ARG A 1 597 ? -27.422 -46.281 13.445 1 33.44 597 ARG A CA 1
ATOM 4644 C C . ARG A 1 597 ? -28.453 -46.75 12.422 1 33.44 597 ARG A C 1
ATOM 4646 O O . ARG A 1 597 ? -29.312 -45.938 12 1 33.44 597 ARG A O 1
ATOM 4653 N N . ALA A 1 598 ? -28.203 -47.812 11.766 1 32.84 598 ALA A N 1
ATOM 4654 C CA . ALA A 1 598 ? -29.188 -48.594 11.023 1 32.84 598 ALA A CA 1
ATOM 4655 C C . ALA A 1 598 ? -30.531 -48.625 11.758 1 32.84 598 ALA A C 1
ATOM 4657 O O . ALA A 1 598 ? -30.656 -49.281 12.789 1 32.84 598 ALA A O 1
ATOM 4658 N N . SER A 1 599 ? -31.281 -47.656 12.031 1 26.98 599 SER A N 1
ATOM 4659 C CA . SER A 1 599 ? -32.656 -48.062 12.305 1 26.98 599 SER A CA 1
ATOM 4660 C C . SER A 1 599 ? -33.156 -49 11.219 1 26.98 599 SER A C 1
ATOM 4662 O O . SER A 1 599 ? -33.094 -48.688 10.031 1 26.98 599 SER A O 1
ATOM 4664 N N . LEU A 1 600 ? -33.344 -50.406 11.414 1 24.06 600 LEU A N 1
ATOM 4665 C CA . LEU A 1 600 ? -34.094 -51.531 10.875 1 24.06 600 LEU A CA 1
ATOM 4666 C C . LEU A 1 600 ? -35.531 -51.125 10.625 1 24.06 600 LEU A C 1
ATOM 4668 O O . LEU A 1 600 ? -36.438 -51.594 11.312 1 24.06 600 LEU A O 1
ATOM 4672 N N . VAL A 1 601 ? -35.938 -49.906 10.555 1 25.75 601 VAL A N 1
ATOM 4673 C CA . VAL A 1 601 ? -37.375 -49.938 10.297 1 25.75 601 VAL A CA 1
ATOM 4674 C C . VAL A 1 601 ? -37.656 -50.594 8.938 1 25.75 601 VAL A C 1
ATOM 4676 O O . VAL A 1 601 ? -37.062 -50.188 7.93 1 25.75 601 VAL A O 1
ATOM 4679 N N . SER A 1 602 ? -38.25 -51.875 8.891 1 22.44 602 SER A N 1
ATOM 4680 C CA . SER A 1 602 ? -38.906 -52.688 7.887 1 22.44 602 SER A CA 1
ATOM 4681 C C . SER A 1 602 ? -39.938 -51.906 7.09 1 22.44 602 SER A C 1
ATOM 4683 O O . SER A 1 602 ? -40.719 -51.156 7.664 1 22.44 602 SER A O 1
ATOM 4685 N N . PRO A 1 603 ? -39.594 -51.5 5.836 1 23.78 603 PRO A N 1
ATOM 4686 C CA . PRO A 1 603 ? -40.688 -50.938 5.051 1 23.78 603 PRO A CA 1
ATOM 4687 C C . PRO A 1 603 ? -42 -51.719 5.188 1 23.78 603 PRO A C 1
ATOM 4689 O O . PRO A 1 603 ? -42.031 -52.906 4.867 1 23.78 603 PRO A O 1
ATOM 4692 N N . ALA A 1 604 ? -42.719 -51.625 6.328 1 24.36 604 ALA A N 1
ATOM 4693 C CA . ALA A 1 604 ? -44.062 -52.156 6.242 1 24.36 604 ALA A CA 1
ATOM 4694 C C . ALA A 1 604 ? -44.75 -51.688 4.973 1 24.36 604 ALA A C 1
ATOM 4696 O O . ALA A 1 604 ? -44.594 -50.531 4.547 1 24.36 604 ALA A O 1
ATOM 4697 N N . ARG A 1 605 ? -45.281 -52.656 4.188 1 25.16 605 ARG A N 1
ATOM 4698 C CA . ARG A 1 605 ? -46.125 -52.75 3.008 1 25.16 605 ARG A CA 1
ATOM 4699 C C . ARG A 1 605 ? -47.312 -51.812 3.123 1 25.16 605 ARG A C 1
ATOM 4701 O O . ARG A 1 605 ? -48.312 -52.125 3.779 1 25.16 605 ARG A O 1
ATOM 4708 N N . LEU A 1 606 ? -47.25 -50.562 3.592 1 21.45 606 LEU A N 1
ATOM 4709 C CA . LEU A 1 606 ? -48.531 -49.875 3.611 1 21.45 606 LEU A CA 1
ATOM 4710 C C . LEU A 1 606 ? -49.219 -50 2.262 1 21.45 606 LEU A C 1
ATOM 4712 O O . LEU A 1 606 ? -48.688 -49.594 1.234 1 21.45 606 LEU A O 1
ATOM 4716 N N . GLY A 1 607 ? -50.188 -51.031 2.158 1 20.09 607 GLY A N 1
ATOM 4717 C CA . GLY A 1 607 ? -51.281 -51.438 1.281 1 20.09 607 GLY A CA 1
ATOM 4718 C C . GLY A 1 607 ? -52.156 -50.25 0.849 1 20.09 607 GLY A C 1
ATOM 4719 O O . GLY A 1 607 ? -52.875 -49.688 1.662 1 20.09 607 GLY A O 1
ATOM 4720 N N . HIS A 1 608 ? -51.562 -49.25 0.261 1 19.25 608 HIS A N 1
ATOM 4721 C CA . HIS A 1 608 ? -52.469 -48.25 -0.303 1 19.25 608 HIS A CA 1
ATOM 4722 C C . HIS A 1 608 ? -53.5 -48.875 -1.222 1 19.25 608 HIS A C 1
ATOM 4724 O O . HIS A 1 608 ? -53.156 -49.438 -2.26 1 19.25 608 HIS A O 1
ATOM 4730 N N . HIS A 1 609 ? -54.5 -49.531 -0.637 1 19.56 609 HIS A N 1
ATOM 4731 C CA . HIS A 1 609 ? -55.812 -49.781 -1.262 1 19.56 609 HIS A CA 1
ATOM 4732 C C . HIS A 1 609 ? -56.406 -48.5 -1.802 1 19.56 609 HIS A C 1
ATOM 4734 O O . HIS A 1 609 ? -56.844 -47.656 -1.03 1 19.56 609 HIS A O 1
ATOM 4740 N N . PHE A 1 610 ? -55.719 -47.875 -2.746 1 18.11 610 PHE A N 1
ATOM 4741 C CA . PHE A 1 610 ? -56.438 -46.906 -3.553 1 18.11 610 PHE A CA 1
ATOM 4742 C C . PHE A 1 610 ? -57.75 -47.5 -4.062 1 18.11 610 PHE A C 1
ATOM 4744 O O . PHE A 1 610 ? -57.75 -48.562 -4.684 1 18.11 610 PHE A O 1
ATOM 4751 N N . PHE A 1 611 ? -58.875 -47.312 -3.33 1 19.38 611 PHE A N 1
ATOM 4752 C CA . PHE A 1 611 ? -60.281 -47.531 -3.609 1 19.38 611 PHE A CA 1
ATOM 4753 C C . PHE A 1 611 ? -60.656 -47.031 -5.004 1 19.38 611 PHE A C 1
ATOM 4755 O O . PHE A 1 611 ? -60.25 -45.906 -5.395 1 19.38 611 PHE A O 1
ATOM 4762 N N . GLN A 1 612 ? -60.812 -47.969 -5.961 1 19.22 612 GLN A N 1
ATOM 4763 C CA . GLN A 1 612 ? -61.406 -48.031 -7.293 1 19.22 612 GLN A CA 1
ATOM 4764 C C . GLN A 1 612 ? -62.781 -47.406 -7.309 1 19.22 612 GLN A C 1
ATOM 4766 O O . GLN A 1 612 ? -63.781 -48 -6.887 1 19.22 612 GLN A O 1
ATOM 4771 N N . THR A 1 613 ? -63.094 -46.281 -6.641 1 19.14 613 THR A N 1
ATOM 4772 C CA . THR A 1 613 ? -64.5 -45.969 -6.742 1 19.14 613 THR A CA 1
ATOM 4773 C C . THR A 1 613 ? -64.938 -45.844 -8.203 1 19.14 613 THR A C 1
ATOM 4775 O O . THR A 1 613 ? -64.312 -45.125 -8.977 1 19.14 613 THR A O 1
ATOM 4778 N N . LYS A 1 614 ? -65.562 -47 -8.758 1 22.38 614 LYS A N 1
ATOM 4779 C CA . LYS A 1 614 ? -66.375 -47.344 -9.914 1 22.38 614 LYS A CA 1
ATOM 4780 C C . LYS A 1 614 ? -67.562 -46.344 -10.078 1 22.38 614 LYS A C 1
ATOM 4782 O O . LYS A 1 614 ? -68.5 -46.406 -9.328 1 22.38 614 LYS A O 1
ATOM 4787 N N . THR A 1 615 ? -67.312 -45.062 -10.094 1 20.72 615 THR A N 1
ATOM 4788 C CA . THR A 1 615 ? -68.562 -44.344 -10.344 1 20.72 615 THR A CA 1
ATOM 4789 C C . THR A 1 615 ? -69.25 -44.875 -11.617 1 20.72 615 THR A C 1
ATOM 4791 O O . THR A 1 615 ? -68.562 -45.062 -12.641 1 20.72 615 THR A O 1
ATOM 4794 N N . SER A 1 616 ? -70.438 -45.594 -11.578 1 20.55 616 SER A N 1
ATOM 4795 C CA . SER A 1 616 ? -71.625 -46.062 -12.266 1 20.55 616 SER A CA 1
ATOM 4796 C C . SER A 1 616 ? -72.188 -44.969 -13.203 1 20.55 616 SER A C 1
ATOM 4798 O O . SER A 1 616 ? -73.312 -45 -13.586 1 20.55 616 SER A O 1
ATOM 4800 N N . ILE A 1 617 ? -71.5 -44.156 -13.922 1 22.53 617 ILE A N 1
ATOM 4801 C CA . ILE A 1 617 ? -72.438 -43.469 -14.812 1 22.53 617 ILE A CA 1
ATOM 4802 C C . ILE A 1 617 ? -73.062 -44.5 -15.758 1 22.53 617 ILE A C 1
ATOM 4804 O O . ILE A 1 617 ? -72.375 -45.094 -16.594 1 22.53 617 ILE A O 1
ATOM 4808 N N . ASP A 1 618 ? -73.938 -45.406 -15.352 1 19.69 618 ASP A N 1
ATOM 4809 C CA . ASP A 1 618 ? -75.062 -46.094 -15.992 1 19.69 618 ASP A CA 1
ATOM 4810 C C . ASP A 1 618 ? -75.625 -45.281 -17.188 1 19.69 618 ASP A C 1
ATOM 4812 O O . ASP A 1 618 ? -75.25 -44.125 -17.375 1 19.69 618 ASP A O 1
ATOM 4816 N N . GLY A 1 619 ? -77.188 -45.25 -17.125 1 19.84 619 GLY A N 1
ATOM 4817 C CA . GLY A 1 619 ? -78.438 -45.219 -17.797 1 19.84 619 GLY A CA 1
ATOM 4818 C C . GLY A 1 619 ? -78.75 -43.875 -18.406 1 19.84 619 GLY A C 1
ATOM 4819 O O . GLY A 1 619 ? -78.25 -42.844 -17.938 1 19.84 619 GLY A O 1
ATOM 4820 N N . MET B 1 1 ? 1.761 -8.211 -30.656 1 36.12 1 MET B N 1
ATOM 4821 C CA . MET B 1 1 ? 2.854 -7.598 -29.906 1 36.12 1 MET B CA 1
ATOM 4822 C C . MET B 1 1 ? 3.125 -8.359 -28.609 1 36.12 1 MET B C 1
ATOM 4824 O O . MET B 1 1 ? 2.195 -8.68 -27.875 1 36.12 1 MET B O 1
ATOM 4828 N N . ALA B 1 2 ? 4.219 -8.984 -28.641 1 49.53 2 ALA B N 1
ATOM 4829 C CA . ALA B 1 2 ? 4.504 -9.898 -27.531 1 49.53 2 ALA B CA 1
ATOM 4830 C C . ALA B 1 2 ? 4.379 -9.188 -26.188 1 49.53 2 ALA B C 1
ATOM 4832 O O . ALA B 1 2 ? 4.922 -8.094 -26 1 49.53 2 ALA B O 1
ATOM 4833 N N . GLY B 1 3 ? 3.363 -9.32 -25.453 1 61.66 3 GLY B N 1
ATOM 4834 C CA . GLY B 1 3 ? 3.008 -8.602 -24.25 1 61.66 3 GLY B CA 1
ATOM 4835 C C . GLY B 1 3 ? 4.156 -8.492 -23.266 1 61.66 3 GLY B C 1
ATOM 4836 O O . GLY B 1 3 ? 4.973 -9.406 -23.141 1 61.66 3 GLY B O 1
ATOM 4837 N N . LYS B 1 4 ? 4.48 -7.41 -22.891 1 73.88 4 LYS B N 1
ATOM 4838 C CA . LYS B 1 4 ? 5.484 -7.078 -21.891 1 73.88 4 LYS B CA 1
ATOM 4839 C C . LYS B 1 4 ? 5.266 -7.883 -20.609 1 73.88 4 LYS B C 1
ATOM 4841 O O . LYS B 1 4 ? 4.16 -7.914 -20.062 1 73.88 4 LYS B O 1
ATOM 4846 N N . ALA B 1 5 ? 6.371 -8.805 -20.266 1 81.69 5 ALA B N 1
ATOM 4847 C CA . ALA B 1 5 ? 6.336 -9.633 -19.062 1 81.69 5 ALA B CA 1
ATOM 4848 C C . ALA B 1 5 ? 7.566 -9.383 -18.188 1 81.69 5 ALA B C 1
ATOM 4850 O O . ALA B 1 5 ? 8.258 -10.336 -17.797 1 81.69 5 ALA B O 1
ATOM 4851 N N . ASP B 1 6 ? 7.75 -8.133 -17.828 1 88.81 6 ASP B N 1
ATOM 4852 C CA . ASP B 1 6 ? 8.953 -7.723 -17.109 1 88.81 6 ASP B CA 1
ATOM 4853 C C . ASP B 1 6 ? 8.922 -8.211 -15.664 1 88.81 6 ASP B C 1
ATOM 4855 O O . ASP B 1 6 ? 7.848 -8.438 -15.109 1 88.81 6 ASP B O 1
ATOM 4859 N N . ILE B 1 7 ? 10.133 -8.5 -15.219 1 90.94 7 ILE B N 1
ATOM 4860 C CA . ILE B 1 7 ? 10.328 -8.75 -13.797 1 90.94 7 ILE B CA 1
ATOM 4861 C C . ILE B 1 7 ? 10.711 -7.449 -13.094 1 90.94 7 ILE B C 1
ATOM 4863 O O . ILE B 1 7 ? 11.602 -6.727 -13.555 1 90.94 7 ILE B O 1
ATOM 4867 N N . ASP B 1 8 ? 9.938 -7.078 -12.141 1 92.5 8 ASP B N 1
ATOM 4868 C CA . ASP B 1 8 ? 10.32 -5.957 -11.289 1 92.5 8 ASP B CA 1
ATOM 4869 C C . ASP B 1 8 ? 10.273 -6.352 -9.812 1 92.5 8 ASP B C 1
ATOM 4871 O O . ASP B 1 8 ? 9.195 -6.438 -9.219 1 92.5 8 ASP B O 1
ATOM 4875 N N . LYS B 1 9 ? 11.367 -6.609 -9.258 1 93.81 9 LYS B N 1
ATOM 4876 C CA . LYS B 1 9 ? 11.492 -6.945 -7.84 1 93.81 9 LYS B CA 1
ATOM 4877 C C . LYS B 1 9 ? 12.281 -5.879 -7.09 1 93.81 9 LYS B C 1
ATOM 4879 O O . LYS B 1 9 ? 12.898 -6.164 -6.062 1 93.81 9 LYS B O 1
ATOM 4884 N N . SER B 1 10 ? 12.234 -4.664 -7.57 1 92.19 10 SER B N 1
ATOM 4885 C CA . SER B 1 10 ? 13.016 -3.57 -7.004 1 92.19 10 SER B CA 1
ATOM 4886 C C . SER B 1 10 ? 12.625 -3.311 -5.555 1 92.19 10 SER B C 1
ATOM 4888 O O . SER B 1 10 ? 13.492 -3.062 -4.711 1 92.19 10 SER B O 1
ATOM 4890 N N . PRO B 1 11 ? 11.32 -3.453 -5.227 1 90.25 11 PRO B N 1
ATOM 4891 C CA . PRO B 1 11 ? 10.93 -3.129 -3.854 1 90.25 11 PRO B CA 1
ATOM 4892 C C . PRO B 1 11 ? 11.555 -4.059 -2.82 1 90.25 11 PRO B C 1
ATOM 4894 O O . PRO B 1 11 ? 11.758 -3.668 -1.668 1 90.25 11 PRO B O 1
ATOM 4897 N N . THR B 1 12 ? 11.883 -5.266 -3.227 1 92.12 12 THR B N 1
ATOM 4898 C CA . THR B 1 12 ? 12.477 -6.211 -2.287 1 92.12 12 THR B CA 1
ATOM 4899 C C . THR B 1 12 ? 13.984 -6.301 -2.494 1 92.12 12 THR B C 1
ATOM 4901 O O . THR B 1 12 ? 14.727 -6.582 -1.554 1 92.12 12 THR B O 1
ATOM 4904 N N . HIS B 1 13 ? 14.398 -6.027 -3.684 1 95.19 13 HIS B N 1
ATOM 4905 C CA . HIS B 1 13 ? 15.805 -6.164 -4.027 1 95.19 13 HIS B CA 1
ATOM 4906 C C . HIS B 1 13 ? 16.625 -5 -3.48 1 95.19 13 HIS B C 1
ATOM 4908 O O . HIS B 1 13 ? 17.703 -5.203 -2.924 1 95.19 13 HIS B O 1
ATOM 4914 N N . PHE B 1 14 ? 16.172 -3.795 -3.588 1 95.06 14 PHE B N 1
ATOM 4915 C CA . PHE B 1 14 ? 16.922 -2.611 -3.189 1 95.06 14 PHE B CA 1
ATOM 4916 C C . PHE B 1 14 ? 17.219 -2.643 -1.696 1 95.06 14 PHE B C 1
ATOM 4918 O O . PHE B 1 14 ? 18.375 -2.455 -1.291 1 95.06 14 PHE B O 1
ATOM 4925 N N . PRO B 1 15 ? 16.188 -2.9 -0.89 1 94.94 15 PRO B N 1
ATOM 4926 C CA . PRO B 1 15 ? 16.5 -2.986 0.537 1 94.94 15 PRO B CA 1
ATOM 4927 C C . PRO B 1 15 ? 17.547 -4.055 0.846 1 94.94 15 PRO B C 1
ATOM 4929 O O . PRO B 1 15 ? 18.391 -3.863 1.725 1 94.94 15 PRO B O 1
ATOM 4932 N N . ALA B 1 16 ? 17.516 -5.133 0.163 1 95.25 16 ALA B N 1
ATOM 4933 C CA . ALA B 1 16 ? 18.469 -6.211 0.405 1 95.25 16 ALA B CA 1
ATOM 4934 C C . ALA B 1 16 ? 19.891 -5.773 0.07 1 95.25 16 ALA B C 1
ATOM 4936 O O . ALA B 1 16 ? 20.828 -6.059 0.819 1 95.25 16 ALA B O 1
ATOM 4937 N N . VAL B 1 17 ? 20.078 -5.109 -1.005 1 96.44 17 VAL B N 1
ATOM 4938 C CA . VAL B 1 17 ? 21.391 -4.641 -1.432 1 96.44 17 VAL B CA 1
ATOM 4939 C C . VAL B 1 17 ? 21.922 -3.623 -0.429 1 96.44 17 VAL B C 1
ATOM 4941 O O . VAL B 1 17 ? 23.078 -3.717 0.007 1 96.44 17 VAL B O 1
ATOM 4944 N N . VAL B 1 18 ? 21.094 -2.688 -0.083 1 96.75 18 VAL B N 1
ATOM 4945 C CA . VAL B 1 18 ? 21.531 -1.63 0.822 1 96.75 18 VAL B CA 1
ATOM 4946 C C . VAL B 1 18 ? 21.844 -2.221 2.193 1 96.75 18 VAL B C 1
ATOM 4948 O O . VAL B 1 18 ? 22.797 -1.792 2.859 1 96.75 18 VAL B O 1
ATOM 4951 N N . ARG B 1 19 ? 21.094 -3.148 2.592 1 96.19 19 ARG B N 1
ATOM 4952 C CA . ARG B 1 19 ? 21.375 -3.842 3.842 1 96.19 19 ARG B CA 1
ATOM 4953 C C . ARG B 1 19 ? 22.734 -4.527 3.785 1 96.19 19 ARG B C 1
ATOM 4955 O O . ARG B 1 19 ? 23.484 -4.523 4.77 1 96.19 19 ARG B O 1
ATOM 4962 N N . GLY B 1 20 ? 22.969 -5.156 2.641 1 96.88 20 GLY B N 1
ATOM 4963 C CA . GLY B 1 20 ? 24.281 -5.758 2.465 1 96.88 20 GLY B CA 1
ATOM 4964 C C . GLY B 1 20 ? 25.406 -4.754 2.572 1 96.88 20 GLY B C 1
ATOM 4965 O O . GLY B 1 20 ? 26.438 -5.031 3.207 1 96.88 20 GLY B O 1
ATOM 4966 N N . LEU B 1 21 ? 25.234 -3.617 2 1 97.81 21 LEU B N 1
ATOM 4967 C CA . LEU B 1 21 ? 26.234 -2.555 2.061 1 97.81 21 LEU B CA 1
ATOM 4968 C C . LEU B 1 21 ? 26.406 -2.053 3.488 1 97.81 21 LEU B C 1
ATOM 4970 O O . LEU B 1 21 ? 27.531 -1.802 3.93 1 97.81 21 LEU B O 1
ATOM 4974 N N . HIS B 1 22 ? 25.297 -1.897 4.191 1 97.62 22 HIS B N 1
ATOM 4975 C CA . HIS B 1 22 ? 25.328 -1.477 5.586 1 97.62 22 HIS B CA 1
ATOM 4976 C C . HIS B 1 22 ? 26.094 -2.475 6.445 1 97.62 22 HIS B C 1
ATOM 4978 O O . HIS B 1 22 ? 26.922 -2.08 7.277 1 97.62 22 HIS B O 1
ATOM 4984 N N . ASP B 1 23 ? 25.828 -3.748 6.234 1 97.44 23 ASP B N 1
ATOM 4985 C CA . ASP B 1 23 ? 26.5 -4.797 6.996 1 97.44 23 ASP B CA 1
ATOM 4986 C C . ASP B 1 23 ? 28 -4.781 6.746 1 97.44 23 ASP B C 1
ATOM 4988 O O . ASP B 1 23 ? 28.797 -4.941 7.68 1 97.44 23 ASP B O 1
ATOM 4992 N N . MET B 1 24 ? 28.344 -4.594 5.551 1 97.44 24 MET B N 1
ATOM 4993 C CA . MET B 1 24 ? 29.766 -4.555 5.203 1 97.44 24 MET B CA 1
ATOM 4994 C C . MET B 1 24 ? 30.438 -3.34 5.828 1 97.44 24 MET B C 1
ATOM 4996 O O . MET B 1 24 ? 31.578 -3.434 6.305 1 97.44 24 MET B O 1
ATOM 5000 N N . ARG B 1 25 ? 29.766 -2.201 5.84 1 97.38 25 ARG B N 1
ATOM 5001 C CA . ARG B 1 25 ? 30.328 -1.022 6.484 1 97.38 25 ARG B CA 1
ATOM 5002 C C . ARG B 1 25 ? 30.547 -1.267 7.977 1 97.38 25 ARG B C 1
ATOM 5004 O O . ARG B 1 25 ? 31.625 -0.963 8.508 1 97.38 25 ARG B O 1
ATOM 5011 N N . THR B 1 26 ? 29.562 -1.806 8.586 1 96.25 26 THR B N 1
ATOM 5012 C CA . THR B 1 26 ? 29.625 -2.062 10.023 1 96.25 26 THR B CA 1
ATOM 5013 C C . THR B 1 26 ? 30.75 -3.033 10.352 1 96.25 26 THR B C 1
ATOM 5015 O O . THR B 1 26 ? 31.391 -2.908 11.398 1 96.25 26 THR B O 1
ATOM 5018 N N . ALA B 1 27 ? 31.062 -3.949 9.406 1 95.69 27 ALA B N 1
ATOM 5019 C CA . ALA B 1 27 ? 32.094 -4.957 9.617 1 95.69 27 ALA B CA 1
ATOM 5020 C C . ALA B 1 27 ? 33.438 -4.48 9.094 1 95.69 27 ALA B C 1
ATOM 5022 O O . ALA B 1 27 ? 34.469 -5.156 9.266 1 95.69 27 ALA B O 1
ATOM 5023 N N . GLY B 1 28 ? 33.438 -3.348 8.477 1 95.12 28 GLY B N 1
ATOM 5024 C CA . GLY B 1 28 ? 34.688 -2.826 7.891 1 95.12 28 GLY B CA 1
ATOM 5025 C C . GLY B 1 28 ? 35.125 -3.609 6.676 1 95.12 28 GLY B C 1
ATOM 5026 O O . GLY B 1 28 ? 36.344 -3.764 6.453 1 95.12 28 GLY B O 1
ATOM 5027 N N . VAL B 1 29 ? 34.156 -4.168 5.91 1 94.88 29 VAL B N 1
ATOM 5028 C CA . VAL B 1 29 ? 34.469 -5.02 4.766 1 94.88 29 VAL B CA 1
ATOM 5029 C C . VAL B 1 29 ? 34.344 -4.211 3.475 1 94.88 29 VAL B C 1
ATOM 5031 O O . VAL B 1 29 ? 33.344 -3.529 3.254 1 94.88 29 VAL B O 1
ATOM 5034 N N . LEU B 1 30 ? 35.344 -4.191 2.646 1 93.94 30 LEU B N 1
ATOM 5035 C CA . LEU B 1 30 ? 35.406 -3.59 1.319 1 93.94 30 LEU B CA 1
ATOM 5036 C C . LEU B 1 30 ? 35.25 -2.074 1.402 1 93.94 30 LEU B C 1
ATOM 5038 O O . LEU B 1 30 ? 34.812 -1.437 0.443 1 93.94 30 LEU B O 1
ATOM 5042 N N . THR B 1 31 ? 35.438 -1.545 2.605 1 95.62 31 THR B N 1
ATOM 5043 C CA . THR B 1 31 ? 35.438 -0.091 2.721 1 95.62 31 THR B CA 1
ATOM 5044 C C . THR B 1 31 ? 36.688 0.491 2.062 1 95.62 31 THR B C 1
ATOM 5046 O O . THR B 1 31 ? 37.781 -0.09 2.15 1 95.62 31 THR B O 1
ATOM 5049 N N . ASP B 1 32 ? 36.531 1.68 1.43 1 94 32 ASP B N 1
ATOM 5050 C CA . ASP B 1 32 ? 37.656 2.201 0.669 1 94 32 ASP B CA 1
ATOM 5051 C C . ASP B 1 32 ? 37.938 3.666 1.014 1 94 32 ASP B C 1
ATOM 5053 O O . ASP B 1 32 ? 38.781 4.312 0.395 1 94 32 ASP B O 1
ATOM 5057 N N . VAL B 1 33 ? 37.188 4.227 2.027 1 95.44 33 VAL B N 1
ATOM 5058 C CA . VAL B 1 33 ? 37.469 5.586 2.49 1 95.44 33 VAL B CA 1
ATOM 5059 C C . VAL B 1 33 ? 37.156 5.691 3.98 1 95.44 33 VAL B C 1
ATOM 5061 O O . VAL B 1 33 ? 36.312 4.945 4.5 1 95.44 33 VAL B O 1
ATOM 5064 N N . THR B 1 34 ? 37.844 6.508 4.652 1 97.12 34 THR B N 1
ATOM 5065 C CA . THR B 1 34 ? 37.594 6.82 6.055 1 97.12 34 THR B CA 1
ATOM 5066 C C . THR B 1 34 ? 37.469 8.328 6.262 1 97.12 34 THR B C 1
ATOM 5068 O O . THR B 1 34 ? 38.406 9.078 5.934 1 97.12 34 THR B O 1
ATOM 5071 N N . LEU B 1 35 ? 36.406 8.82 6.801 1 96.38 35 LEU B N 1
ATOM 5072 C CA . LEU B 1 35 ? 36.156 10.242 7.059 1 96.38 35 LEU B CA 1
ATOM 5073 C C . LEU B 1 35 ? 36.562 10.602 8.484 1 96.38 35 LEU B C 1
ATOM 5075 O O . LEU B 1 35 ? 36.188 9.914 9.438 1 96.38 35 LEU B O 1
ATOM 5079 N N . LEU B 1 36 ? 37.344 11.617 8.586 1 97.19 36 LEU B N 1
ATOM 5080 C CA . LEU B 1 36 ? 37.75 12.133 9.883 1 97.19 36 LEU B CA 1
ATOM 5081 C C . LEU B 1 36 ? 36.969 13.391 10.242 1 97.19 36 LEU B C 1
ATOM 5083 O O . LEU B 1 36 ? 37.094 14.414 9.562 1 97.19 36 LEU B O 1
ATOM 5087 N N . VAL B 1 37 ? 36.156 13.32 11.328 1 96.81 37 VAL B N 1
ATOM 5088 C CA . VAL B 1 37 ? 35.312 14.438 11.781 1 96.81 37 VAL B CA 1
ATOM 5089 C C . VAL B 1 37 ? 35.5 14.633 13.281 1 96.81 37 VAL B C 1
ATOM 5091 O O . VAL B 1 37 ? 35.125 13.766 14.078 1 96.81 37 VAL B O 1
ATOM 5094 N N . ASP B 1 38 ? 35.906 15.742 13.75 1 95.25 38 ASP B N 1
ATOM 5095 C CA . ASP B 1 38 ? 36.125 16.078 15.156 1 95.25 38 ASP B CA 1
ATOM 5096 C C . ASP B 1 38 ? 36.906 14.969 15.867 1 95.25 38 ASP B C 1
ATOM 5098 O O . ASP B 1 38 ? 36.5 14.5 16.938 1 95.25 38 ASP B O 1
ATOM 5102 N N . GLY B 1 39 ? 37.906 14.398 15.195 1 93.94 39 GLY B N 1
ATOM 5103 C CA . GLY B 1 39 ? 38.812 13.406 15.789 1 93.94 39 GLY B CA 1
ATOM 5104 C C . GLY B 1 39 ? 38.25 11.992 15.695 1 93.94 39 GLY B C 1
ATOM 5105 O O . GLY B 1 39 ? 38.938 11.031 16.078 1 93.94 39 GLY B O 1
ATOM 5106 N N . GLN B 1 40 ? 37.125 11.797 15.156 1 9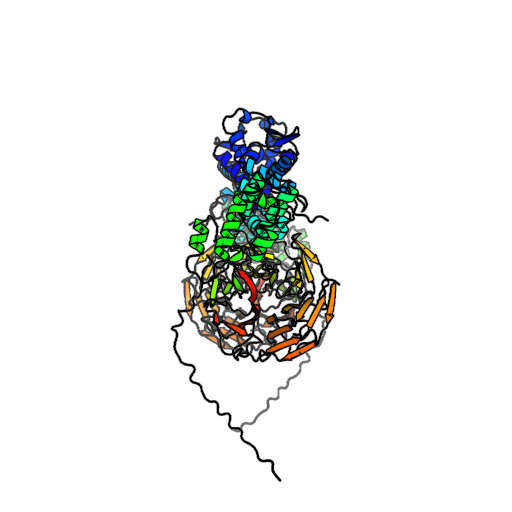6.62 40 GLN B N 1
ATOM 5107 C CA . GLN B 1 40 ? 36.531 10.477 15.031 1 96.62 40 GLN B CA 1
ATOM 5108 C C . GLN B 1 40 ? 36.594 9.961 13.594 1 96.62 40 GLN B C 1
ATOM 5110 O O . GLN B 1 40 ? 36.406 10.727 12.648 1 96.62 40 GLN B O 1
ATOM 5115 N N . LEU B 1 41 ? 36.875 8.633 13.469 1 96.94 41 LEU B N 1
ATOM 5116 C CA . LEU B 1 41 ? 37 8.008 12.156 1 96.94 41 LEU B CA 1
ATOM 5117 C C . LEU B 1 41 ? 35.719 7.277 11.773 1 96.94 41 LEU B C 1
ATOM 5119 O O . LEU B 1 41 ? 35.125 6.562 12.586 1 96.94 41 LEU B O 1
ATOM 5123 N N . PHE B 1 42 ? 35.281 7.496 10.516 1 97.5 42 PHE B N 1
ATOM 5124 C CA . PHE B 1 42 ? 34.094 6.836 9.977 1 97.5 42 PHE B CA 1
ATOM 5125 C C . PHE B 1 42 ? 34.406 6.113 8.68 1 97.5 42 PHE B C 1
ATOM 5127 O O . PHE B 1 42 ? 34.469 6.738 7.617 1 97.5 42 PHE B O 1
ATOM 5134 N N . PRO B 1 43 ? 34.625 4.789 8.734 1 97.44 43 PRO B N 1
ATOM 5135 C CA . PRO B 1 43 ? 34.812 4.047 7.488 1 97.44 43 PRO B CA 1
ATOM 5136 C C . PRO B 1 43 ? 33.562 3.992 6.637 1 97.44 43 PRO B C 1
ATOM 5138 O O . PRO B 1 43 ? 32.438 3.889 7.176 1 97.44 43 PRO B O 1
ATOM 5141 N N . ALA B 1 44 ? 33.656 4.105 5.324 1 97.75 44 ALA B N 1
ATOM 5142 C CA . ALA B 1 44 ? 32.5 4.082 4.41 1 97.75 44 ALA B CA 1
ATOM 5143 C C . ALA B 1 44 ? 32.938 3.639 3.012 1 97.75 44 ALA B C 1
ATOM 5145 O O . ALA B 1 44 ? 34.094 3.271 2.797 1 97.75 44 ALA B O 1
ATOM 5146 N N . HIS B 1 45 ? 32.062 3.451 2.139 1 97.69 45 HIS B N 1
ATOM 5147 C CA . HIS B 1 45 ? 32.312 3.141 0.734 1 97.69 45 HIS B CA 1
ATOM 5148 C C . HIS B 1 45 ? 32.188 4.387 -0.136 1 97.69 45 HIS B C 1
ATOM 5150 O O . HIS B 1 45 ? 31.141 5.066 -0.1 1 97.69 45 HIS B O 1
ATOM 5156 N N . ARG B 1 46 ? 33.156 4.695 -0.978 1 96.5 46 ARG B N 1
ATOM 5157 C CA . ARG B 1 46 ? 33.156 5.883 -1.822 1 96.5 46 ARG B CA 1
ATOM 5158 C C . ARG B 1 46 ? 31.938 5.91 -2.725 1 96.5 46 ARG B C 1
ATOM 5160 O O . ARG B 1 46 ? 31.281 6.941 -2.861 1 96.5 46 ARG B O 1
ATOM 5167 N N . ASN B 1 47 ? 31.656 4.742 -3.316 1 96.88 47 ASN B N 1
ATOM 5168 C CA . ASN B 1 47 ? 30.578 4.699 -4.281 1 96.88 47 ASN B CA 1
ATOM 5169 C C . ASN B 1 47 ? 29.219 4.887 -3.605 1 96.88 47 ASN B C 1
ATOM 5171 O O . ASN B 1 47 ? 28.312 5.504 -4.172 1 96.88 47 ASN B O 1
ATOM 5175 N N . VAL B 1 48 ? 29.031 4.355 -2.367 1 98 48 VAL B N 1
ATOM 5176 C CA . VAL B 1 48 ? 27.766 4.504 -1.643 1 98 48 VAL B CA 1
ATOM 5177 C C . VAL B 1 48 ? 27.562 5.969 -1.25 1 98 48 VAL B C 1
ATOM 5179 O O . VAL B 1 48 ? 26.484 6.527 -1.444 1 98 48 VAL B O 1
ATOM 5182 N N . LEU B 1 49 ? 28.641 6.625 -0.716 1 97.62 49 LEU B N 1
ATOM 5183 C CA . LEU B 1 49 ? 28.578 8.039 -0.355 1 97.62 49 LEU B CA 1
ATOM 5184 C C . LEU B 1 49 ? 28.297 8.898 -1.582 1 97.62 49 LEU B C 1
ATOM 5186 O O . LEU B 1 49 ? 27.469 9.812 -1.53 1 97.62 49 LEU B O 1
ATOM 5190 N N . ALA B 1 50 ? 28.969 8.578 -2.684 1 96.94 50 ALA B N 1
ATOM 5191 C CA . ALA B 1 50 ? 28.812 9.328 -3.926 1 96.94 50 ALA B CA 1
ATOM 5192 C C . ALA B 1 50 ? 27.406 9.164 -4.492 1 96.94 50 ALA B C 1
ATOM 5194 O O . ALA B 1 50 ? 26.859 10.094 -5.09 1 96.94 50 ALA B O 1
ATOM 5195 N N . ALA B 1 51 ? 26.812 7.977 -4.309 1 97.38 51 ALA B N 1
ATOM 5196 C CA . ALA B 1 51 ? 25.469 7.715 -4.809 1 97.38 51 ALA B CA 1
ATOM 5197 C C . ALA B 1 51 ? 24.422 8.516 -4.035 1 97.38 51 ALA B C 1
ATOM 5199 O O . ALA B 1 51 ? 23.422 8.961 -4.602 1 97.38 51 ALA B O 1
ATOM 5200 N N . ALA B 1 52 ? 24.656 8.719 -2.779 1 97 52 ALA B N 1
ATOM 5201 C CA . ALA B 1 52 ? 23.672 9.344 -1.898 1 97 52 ALA B CA 1
ATOM 5202 C C . ALA B 1 52 ? 23.844 10.859 -1.866 1 97 52 ALA B C 1
ATOM 5204 O O . ALA B 1 52 ? 22.922 11.594 -1.507 1 97 52 ALA B O 1
ATOM 5205 N N . SER B 1 53 ? 25.062 11.406 -2.273 1 96.81 53 SER B N 1
ATOM 5206 C CA . SER B 1 53 ? 25.406 12.812 -2.066 1 96.81 53 SER B CA 1
ATOM 5207 C C . SER B 1 53 ? 26.203 13.367 -3.244 1 96.81 53 SER B C 1
ATOM 5209 O O . SER B 1 53 ? 27.328 12.945 -3.488 1 96.81 53 SER B O 1
ATOM 5211 N N . PRO B 1 54 ? 25.688 14.367 -3.893 1 95.38 54 PRO B N 1
ATOM 5212 C CA . PRO B 1 54 ? 26.453 15.047 -4.945 1 95.38 54 PRO B CA 1
ATOM 5213 C C . PRO B 1 54 ? 27.75 15.656 -4.426 1 95.38 54 PRO B C 1
ATOM 5215 O O . PRO B 1 54 ? 28.734 15.742 -5.164 1 95.38 54 PRO B O 1
ATOM 5218 N N . TYR B 1 55 ? 27.719 16.094 -3.119 1 94.88 55 TYR B N 1
ATOM 5219 C CA . TYR B 1 55 ? 28.938 16.625 -2.49 1 94.88 55 TYR B CA 1
ATOM 5220 C C . TYR B 1 55 ? 30.047 15.57 -2.484 1 94.88 55 TYR B C 1
ATOM 5222 O O . TYR B 1 55 ? 31.156 15.836 -2.947 1 94.88 55 TYR B O 1
ATOM 5230 N N . PHE B 1 56 ? 29.734 14.375 -2.09 1 95.31 56 PHE B N 1
ATOM 5231 C CA . PHE B 1 56 ? 30.719 13.305 -2.041 1 95.31 56 PHE B CA 1
ATOM 5232 C C . PHE B 1 56 ? 31.078 12.828 -3.445 1 95.31 56 PHE B C 1
ATOM 5234 O O . PHE B 1 56 ? 32.219 12.438 -3.709 1 95.31 56 PHE B O 1
ATOM 5241 N N . TYR B 1 57 ? 30.016 12.797 -4.312 1 95.62 57 TYR B N 1
ATOM 5242 C CA . TYR B 1 57 ? 30.297 12.43 -5.699 1 95.62 57 TYR B CA 1
ATOM 5243 C C . TYR B 1 57 ? 31.359 13.32 -6.301 1 95.62 57 TYR B C 1
ATOM 5245 O O . TYR B 1 57 ? 32.344 12.828 -6.875 1 95.62 57 TYR B O 1
ATOM 5253 N N . ALA B 1 58 ? 31.234 14.625 -6.121 1 93.69 58 ALA B N 1
ATOM 5254 C CA . ALA B 1 58 ? 32.188 15.586 -6.637 1 93.69 58 ALA B CA 1
ATOM 5255 C C . ALA B 1 58 ? 33.562 15.43 -5.961 1 93.69 58 ALA B C 1
ATOM 5257 O O . ALA B 1 58 ? 34.594 15.547 -6.605 1 93.69 58 ALA B O 1
ATOM 5258 N N . MET B 1 59 ? 33.5 15.156 -4.703 1 92.44 59 MET B N 1
ATOM 5259 C CA . MET B 1 59 ? 34.75 15 -3.924 1 92.44 59 MET B CA 1
ATOM 5260 C C . MET B 1 59 ? 35.562 13.82 -4.426 1 92.44 59 MET B C 1
ATOM 5262 O O . MET B 1 59 ? 36.781 13.906 -4.543 1 92.44 59 MET B O 1
ATOM 5266 N N . PHE B 1 60 ? 34.906 12.703 -4.836 1 93.62 60 PHE B N 1
ATOM 5267 C CA . PHE B 1 60 ? 35.594 11.461 -5.145 1 93.62 60 PHE B CA 1
ATOM 5268 C C . PHE B 1 60 ? 35.906 11.367 -6.637 1 93.62 60 PHE B C 1
ATOM 5270 O O . PHE B 1 60 ? 36.719 10.539 -7.062 1 93.62 60 PHE B O 1
ATOM 5277 N N . THR B 1 61 ? 35.219 12.148 -7.473 1 89.88 61 THR B N 1
ATOM 5278 C CA . THR B 1 61 ? 35.375 12.008 -8.914 1 89.88 61 THR B CA 1
ATOM 5279 C C . THR B 1 61 ? 36.094 13.242 -9.492 1 89.88 61 THR B C 1
ATOM 5281 O O . THR B 1 61 ? 36.531 13.227 -10.648 1 89.88 61 THR B O 1
ATOM 5284 N N . GLY B 1 62 ? 36.062 14.461 -8.93 1 79.75 62 GLY B N 1
ATOM 5285 C CA . GLY B 1 62 ? 36.531 15.742 -9.453 1 79.75 62 GLY B CA 1
ATOM 5286 C C . GLY B 1 62 ? 38.031 15.852 -9.539 1 79.75 62 GLY B C 1
ATOM 5287 O O . GLY B 1 62 ? 38.562 16.922 -9.812 1 79.75 62 GLY B O 1
ATOM 5288 N N . GLY B 1 63 ? 38.812 14.703 -9.648 1 69.88 63 GLY B N 1
ATOM 5289 C CA . GLY B 1 63 ? 40.25 14.781 -9.914 1 69.88 63 GLY B CA 1
ATOM 5290 C C . GLY B 1 63 ? 41.031 15.422 -8.773 1 69.88 63 GLY B C 1
ATOM 5291 O O . GLY B 1 63 ? 42.219 15.68 -8.906 1 69.88 63 GLY B O 1
ATOM 5292 N N . LEU B 1 64 ? 40.312 15.789 -7.75 1 65.19 64 LEU B N 1
ATOM 5293 C CA . LEU B 1 64 ? 41.031 16.438 -6.648 1 65.19 64 LEU B CA 1
ATOM 5294 C C . LEU B 1 64 ? 41.812 15.438 -5.836 1 65.19 64 LEU B C 1
ATOM 5296 O O . LEU B 1 64 ? 41.656 14.227 -5.984 1 65.19 64 LEU B O 1
ATOM 5300 N N . HIS B 1 65 ? 42.781 15.898 -5.066 1 65.12 65 HIS B N 1
ATOM 5301 C CA . HIS B 1 65 ? 43.688 15.133 -4.223 1 65.12 65 HIS B CA 1
ATOM 5302 C C . HIS B 1 65 ? 42.938 14.172 -3.32 1 65.12 65 HIS B C 1
ATOM 5304 O O . HIS B 1 65 ? 43.406 13.062 -3.051 1 65.12 65 HIS B O 1
ATOM 5310 N N . GLU B 1 66 ? 41.688 14.469 -3.027 1 67.12 66 GLU B N 1
ATOM 5311 C CA . GLU B 1 66 ? 40.875 13.703 -2.078 1 67.12 66 GLU B CA 1
ATOM 5312 C C . GLU B 1 66 ? 40.344 12.43 -2.717 1 67.12 66 GLU B C 1
ATOM 5314 O O . GLU B 1 66 ? 40.031 11.453 -2.02 1 67.12 66 GLU B O 1
ATOM 5319 N N . ALA B 1 67 ? 40.375 12.461 -3.977 1 71.62 67 ALA B N 1
ATOM 5320 C CA . ALA B 1 67 ? 39.781 11.336 -4.707 1 71.62 67 ALA B CA 1
ATOM 5321 C C . ALA B 1 67 ? 40.562 10.047 -4.453 1 71.62 67 ALA B C 1
ATOM 5323 O O . ALA B 1 67 ? 39.969 8.961 -4.477 1 71.62 67 ALA B O 1
ATOM 5324 N N . ARG B 1 68 ? 41.781 10.195 -4.023 1 75.88 68 ARG B N 1
ATOM 5325 C CA . ARG B 1 68 ? 42.594 8.992 -3.9 1 75.88 68 ARG B CA 1
ATOM 5326 C C . ARG B 1 68 ? 43 8.758 -2.453 1 75.88 68 ARG B C 1
ATOM 5328 O O . ARG B 1 68 ? 43.562 7.719 -2.127 1 75.88 68 ARG B O 1
ATOM 5335 N N . GLN B 1 69 ? 42.594 9.68 -1.59 1 85.19 69 GLN B N 1
ATOM 5336 C CA . GLN B 1 69 ? 43 9.578 -0.191 1 85.19 69 GLN B CA 1
ATOM 5337 C C . GLN B 1 69 ? 42.125 8.562 0.557 1 85.19 69 GLN B C 1
ATOM 5339 O O . GLN B 1 69 ? 40.906 8.484 0.335 1 85.19 69 GLN B O 1
ATOM 5344 N N . LYS B 1 70 ? 42.781 7.852 1.359 1 90.19 70 LYS B N 1
ATOM 5345 C CA . LYS B 1 70 ? 42.062 6.852 2.156 1 90.19 70 LYS B CA 1
ATOM 5346 C C . LYS B 1 70 ? 41.375 7.492 3.354 1 90.19 70 LYS B C 1
ATOM 5348 O O . LYS B 1 70 ? 40.344 7.016 3.803 1 90.19 70 LYS B O 1
ATOM 5353 N N . GLU B 1 71 ? 42.031 8.562 3.832 1 94.12 71 GLU B N 1
ATOM 5354 C CA . GLU B 1 71 ? 41.469 9.305 4.949 1 94.12 71 GLU B CA 1
ATOM 5355 C C . GLU B 1 71 ? 41.219 10.758 4.578 1 94.12 71 GLU B C 1
ATOM 5357 O O . GLU B 1 71 ? 42.125 11.461 4.133 1 94.12 71 GLU B O 1
ATOM 5362 N N . ILE B 1 72 ? 40.031 11.234 4.73 1 94.44 72 ILE B N 1
ATOM 5363 C CA . ILE B 1 72 ? 39.656 12.586 4.34 1 94.44 72 ILE B CA 1
ATOM 5364 C C . ILE B 1 72 ? 39.094 13.328 5.543 1 94.44 72 ILE B C 1
ATOM 5366 O O . ILE B 1 72 ? 38.188 12.836 6.207 1 94.44 72 ILE B O 1
ATOM 5370 N N . SER B 1 73 ? 39.531 14.516 5.852 1 94.31 73 SER B N 1
ATOM 5371 C CA . SER B 1 73 ? 39.031 15.352 6.93 1 94.31 73 SER B CA 1
ATOM 5372 C C . SER B 1 73 ? 37.844 16.188 6.465 1 94.31 73 SER B C 1
ATOM 5374 O O . SER B 1 73 ? 37.938 16.891 5.453 1 94.31 73 SER B O 1
ATOM 5376 N N . ILE B 1 74 ? 36.781 16.109 7.16 1 95 74 ILE B N 1
ATOM 5377 C CA . ILE B 1 74 ? 35.562 16.859 6.828 1 95 74 ILE B CA 1
ATOM 5378 C C . ILE B 1 74 ? 35.344 17.953 7.871 1 95 74 ILE B C 1
ATOM 5380 O O . ILE B 1 74 ? 35.344 17.672 9.078 1 95 74 ILE B O 1
ATOM 5384 N N . HIS B 1 75 ? 35.062 19.156 7.398 1 93.12 75 HIS B N 1
ATOM 5385 C CA . HIS B 1 75 ? 34.781 20.297 8.266 1 93.12 75 HIS B CA 1
ATOM 5386 C C . HIS B 1 75 ? 33.344 20.781 8.117 1 93.12 75 HIS B C 1
ATOM 5388 O O . HIS B 1 75 ? 32.688 20.453 7.133 1 93.12 75 HIS B O 1
ATOM 5394 N N . GLY B 1 76 ? 32.812 21.516 9.156 1 91.94 76 GLY B N 1
ATOM 5395 C CA . GLY B 1 76 ? 31.484 22.125 9.055 1 91.94 76 GLY B CA 1
ATOM 5396 C C . GLY B 1 76 ? 30.375 21.25 9.617 1 91.94 76 GLY B C 1
ATOM 5397 O O . GLY B 1 76 ? 29.203 21.609 9.539 1 91.94 76 GLY B O 1
ATOM 5398 N N . VAL B 1 77 ? 30.797 20.078 10.031 1 95.19 77 VAL B N 1
ATOM 5399 C CA . VAL B 1 77 ? 29.812 19.172 10.625 1 95.19 77 VAL B CA 1
ATOM 5400 C C . VAL B 1 77 ? 30.391 18.531 11.883 1 95.19 77 VAL B C 1
ATOM 5402 O O . VAL B 1 77 ? 31.594 18.266 11.961 1 95.19 77 VAL B O 1
ATOM 5405 N N . ASP B 1 78 ? 29.562 18.375 12.914 1 95.31 78 ASP B N 1
ATOM 5406 C CA . ASP B 1 78 ? 30.031 17.734 14.141 1 95.31 78 ASP B CA 1
ATOM 5407 C C . ASP B 1 78 ? 29.938 16.219 14.039 1 95.31 78 ASP B C 1
ATOM 5409 O O . ASP B 1 78 ? 29.281 15.695 13.133 1 95.31 78 ASP B O 1
ATOM 5413 N N . ARG B 1 79 ? 30.594 15.539 14.961 1 95.69 79 ARG B N 1
ATOM 5414 C CA . ARG B 1 79 ? 30.719 14.086 14.898 1 95.69 79 ARG B CA 1
ATOM 5415 C C . ARG B 1 79 ? 29.359 13.414 15.055 1 95.69 79 ARG B C 1
ATOM 5417 O O . ARG B 1 79 ? 29.094 12.398 14.406 1 95.69 79 ARG B O 1
ATOM 5424 N N . ASP B 1 80 ? 28.5 13.93 15.883 1 95.44 80 ASP B N 1
ATOM 5425 C CA . ASP B 1 80 ? 27.188 13.312 16.109 1 95.44 80 ASP B CA 1
ATOM 5426 C C . ASP B 1 80 ? 26.328 13.406 14.859 1 95.44 80 ASP B C 1
ATOM 5428 O O . ASP B 1 80 ? 25.656 12.438 14.477 1 95.44 80 ASP B O 1
ATOM 5432 N N . SER B 1 81 ? 26.312 14.562 14.195 1 96.19 81 SER B N 1
ATOM 5433 C CA . SER B 1 81 ? 25.547 14.766 12.961 1 96.19 81 SER B CA 1
ATOM 5434 C C . SER B 1 81 ? 26.078 13.875 11.844 1 96.19 81 SER B C 1
ATOM 5436 O O . SER B 1 81 ? 25.297 13.344 11.047 1 96.19 81 SER B O 1
ATOM 5438 N N . MET B 1 82 ? 27.391 13.727 11.82 1 97.38 82 MET B N 1
ATOM 5439 C CA . MET B 1 82 ? 27.984 12.867 10.789 1 97.38 82 MET B CA 1
ATOM 5440 C C . MET B 1 82 ? 27.578 11.414 10.992 1 97.38 82 MET B C 1
ATOM 5442 O O . MET B 1 82 ? 27.25 10.719 10.023 1 97.38 82 MET B O 1
ATOM 5446 N N . ALA B 1 83 ? 27.625 11.023 12.25 1 96.81 83 ALA B N 1
ATOM 5447 C CA . ALA B 1 83 ? 27.203 9.656 12.562 1 96.81 83 ALA B CA 1
ATOM 5448 C C . ALA B 1 83 ? 25.766 9.414 12.117 1 96.81 83 ALA B C 1
ATOM 5450 O O . ALA B 1 83 ? 25.469 8.375 11.523 1 96.81 83 ALA B O 1
ATOM 5451 N N . LEU B 1 84 ? 24.859 10.352 12.391 1 96.69 84 LEU B N 1
ATOM 5452 C CA . LEU B 1 84 ? 23.453 10.242 12 1 96.69 84 LEU B CA 1
ATOM 5453 C C . LEU B 1 84 ? 23.312 10.266 10.484 1 96.69 84 LEU B C 1
ATOM 5455 O O . LEU B 1 84 ? 22.516 9.516 9.914 1 96.69 84 LEU B O 1
ATOM 5459 N N . LEU B 1 85 ? 24.109 11.125 9.883 1 97.62 85 LEU B N 1
ATOM 5460 C CA . LEU B 1 85 ? 24.062 11.281 8.43 1 97.62 85 LEU B CA 1
ATOM 5461 C C . LEU B 1 85 ? 24.484 9.992 7.734 1 97.62 85 LEU B C 1
ATOM 5463 O O . LEU B 1 85 ? 23.797 9.523 6.828 1 97.62 85 LEU B O 1
ATOM 5467 N N . LEU B 1 86 ? 25.594 9.383 8.164 1 97.62 86 LEU B N 1
ATOM 5468 C CA . LEU B 1 86 ? 26.062 8.133 7.582 1 97.62 86 LEU B CA 1
ATOM 5469 C C . LEU B 1 86 ? 25.094 6.996 7.859 1 97.62 86 LEU B C 1
ATOM 5471 O O . LEU B 1 86 ? 24.859 6.145 6.996 1 97.62 86 LEU B O 1
ATOM 5475 N N . GLY B 1 87 ? 24.578 7.004 9.07 1 96.94 87 GLY B N 1
ATOM 5476 C CA . GLY B 1 87 ? 23.547 6.027 9.367 1 96.94 87 GLY B CA 1
ATOM 5477 C C . GLY B 1 87 ? 22.375 6.094 8.414 1 96.94 87 GLY B C 1
ATOM 5478 O O . GLY B 1 87 ? 21.891 5.062 7.934 1 96.94 87 GLY B O 1
ATOM 5479 N N . PHE B 1 88 ? 22 7.285 8.094 1 97.31 88 PHE B N 1
ATOM 5480 C CA . PHE B 1 88 ? 20.875 7.473 7.176 1 97.31 88 PHE B CA 1
ATOM 5481 C C . PHE B 1 88 ? 21.234 6.996 5.777 1 97.31 88 PHE B C 1
ATOM 5483 O O . PHE B 1 88 ? 20.422 6.352 5.105 1 97.31 88 PHE B O 1
ATOM 5490 N N . ILE B 1 89 ? 22.375 7.312 5.348 1 97.94 89 ILE B N 1
ATOM 5491 C CA . ILE B 1 89 ? 22.812 6.945 4.004 1 97.94 89 ILE B CA 1
ATOM 5492 C C . ILE B 1 89 ? 22.719 5.43 3.832 1 97.94 89 ILE B C 1
ATOM 5494 O O . ILE B 1 89 ? 22.266 4.941 2.793 1 97.94 89 ILE B O 1
ATOM 5498 N N . TYR B 1 90 ? 23.016 4.676 4.875 1 97.94 90 TYR B N 1
ATOM 5499 C CA . TYR B 1 90 ? 23.125 3.225 4.746 1 97.94 90 TYR B CA 1
ATOM 5500 C C . TYR B 1 90 ? 21.828 2.545 5.188 1 97.94 90 TYR B C 1
ATOM 5502 O O . TYR B 1 90 ? 21.641 1.348 4.957 1 97.94 90 TYR B O 1
ATOM 5510 N N . THR B 1 91 ? 20.906 3.258 5.848 1 96.38 91 THR B N 1
ATOM 5511 C CA . THR B 1 91 ? 19.719 2.574 6.355 1 96.38 91 THR B CA 1
ATOM 5512 C C . THR B 1 91 ? 18.453 3.309 5.934 1 96.38 91 THR B C 1
ATOM 5514 O O . THR B 1 91 ? 17.359 2.75 5.996 1 96.38 91 THR B O 1
ATOM 5517 N N . GLY B 1 92 ? 18.578 4.562 5.621 1 96.19 92 GLY B N 1
ATOM 5518 C CA . GLY B 1 92 ? 17.422 5.383 5.316 1 96.19 92 GLY B CA 1
ATOM 5519 C C . GLY B 1 92 ? 16.625 5.781 6.555 1 96.19 92 GLY B C 1
ATOM 5520 O O . GLY B 1 92 ? 15.523 6.312 6.445 1 96.19 92 GLY B O 1
ATOM 5521 N N . LYS B 1 93 ? 17.219 5.539 7.758 1 96 93 LYS B N 1
ATOM 5522 C CA . LYS B 1 93 ? 16.5 5.777 9.008 1 96 93 LYS B CA 1
ATOM 5523 C C . LYS B 1 93 ? 17.344 6.605 9.977 1 96 93 LYS B C 1
ATOM 5525 O O . LYS B 1 93 ? 18.578 6.633 9.867 1 96 93 LYS B O 1
ATOM 5530 N N . VAL B 1 94 ? 16.703 7.391 10.781 1 95.69 94 VAL B N 1
ATOM 5531 C CA . VAL B 1 94 ? 17.312 8.109 11.891 1 95.69 94 VAL B CA 1
ATOM 5532 C C . VAL B 1 94 ? 16.484 7.898 13.164 1 95.69 94 VAL B C 1
ATOM 5534 O O . VAL B 1 94 ? 15.281 8.141 13.172 1 95.69 94 VAL B O 1
ATOM 5537 N N . SER B 1 95 ? 17.125 7.402 14.172 1 92.31 95 SER B N 1
ATOM 5538 C CA . SER B 1 95 ? 16.438 7.203 15.445 1 92.31 95 SER B CA 1
ATOM 5539 C C . SER B 1 95 ? 16.422 8.484 16.266 1 92.31 95 SER B C 1
ATOM 5541 O O . SER B 1 95 ? 17.469 9 16.656 1 92.31 95 SER B O 1
ATOM 5543 N N . LEU B 1 96 ? 15.164 9.016 16.5 1 90.25 96 LEU B N 1
ATOM 5544 C CA . LEU B 1 96 ? 14.984 10.297 17.172 1 90.25 96 LEU B CA 1
ATOM 5545 C C . LEU B 1 96 ? 13.875 10.211 18.219 1 90.25 96 LEU B C 1
ATOM 5547 O O . LEU B 1 96 ? 13.094 9.258 18.219 1 90.25 96 LEU B O 1
ATOM 5551 N N . THR B 1 97 ? 13.945 11.086 19.188 1 84.88 97 THR B N 1
ATOM 5552 C CA . THR B 1 97 ? 12.852 11.352 20.109 1 84.88 97 THR B CA 1
ATOM 5553 C C . THR B 1 97 ? 12.367 12.789 19.984 1 84.88 97 THR B C 1
ATOM 5555 O O . THR B 1 97 ? 12.977 13.602 19.281 1 84.88 97 THR B O 1
ATOM 5558 N N . GLN B 1 98 ? 11.305 13.148 20.688 1 78.31 98 GLN B N 1
ATOM 5559 C CA . GLN B 1 98 ? 10.742 14.492 20.625 1 78.31 98 GLN B CA 1
ATOM 5560 C C . GLN B 1 98 ? 11.703 15.523 21.188 1 78.31 98 GLN B C 1
ATOM 5562 O O . GLN B 1 98 ? 11.617 16.719 20.859 1 78.31 98 GLN B O 1
ATOM 5567 N N . ASP B 1 99 ? 12.648 15.086 21.875 1 84.75 99 ASP B N 1
ATOM 5568 C CA . ASP B 1 99 ? 13.578 15.992 22.547 1 84.75 99 ASP B CA 1
ATOM 5569 C C . ASP B 1 99 ? 14.789 16.281 21.656 1 84.75 99 ASP B C 1
ATOM 5571 O O . ASP B 1 99 ? 15.664 17.062 22.031 1 84.75 99 ASP B O 1
ATOM 5575 N N . ASN B 1 100 ? 14.766 15.711 20.5 1 89.94 100 ASN B N 1
ATOM 5576 C CA . ASN B 1 100 ? 15.953 15.797 19.656 1 89.94 100 ASN B CA 1
ATOM 5577 C C . ASN B 1 100 ? 15.859 16.953 18.672 1 89.94 100 ASN B C 1
ATOM 5579 O O . ASN B 1 100 ? 16.375 16.875 17.547 1 89.94 100 ASN B O 1
ATOM 5583 N N . ILE B 1 101 ? 15.227 18.062 19.047 1 90.69 101 ILE B N 1
ATOM 5584 C CA . ILE B 1 101 ? 15.008 19.172 18.125 1 90.69 101 ILE B CA 1
ATOM 5585 C C . ILE B 1 101 ? 16.344 19.781 17.719 1 90.69 101 ILE B C 1
ATOM 5587 O O . ILE B 1 101 ? 16.578 20.078 16.547 1 90.69 101 ILE B O 1
ATOM 5591 N N . GLN B 1 102 ? 17.281 19.938 18.672 1 92.12 102 GLN B N 1
ATOM 5592 C CA . GLN B 1 102 ? 18.578 20.531 18.375 1 92.12 102 GLN B CA 1
ATOM 5593 C C . GLN B 1 102 ? 19.391 19.625 17.453 1 92.12 102 GLN B C 1
ATOM 5595 O O . GLN B 1 102 ? 20.047 20.109 16.531 1 92.12 102 GLN B O 1
ATOM 5600 N N . GLU B 1 103 ? 19.297 18.359 17.703 1 94.31 103 GLU B N 1
ATOM 5601 C CA . GLU B 1 103 ? 20 17.391 16.875 1 94.31 103 GLU B CA 1
ATOM 5602 C C . GLU B 1 103 ? 19.469 17.406 15.438 1 94.31 103 GLU B C 1
ATOM 5604 O O . GLU B 1 103 ? 20.25 17.312 14.484 1 94.31 103 GLU B O 1
ATOM 5609 N N . VAL B 1 104 ? 18.188 17.531 15.312 1 95.44 104 VAL B N 1
ATOM 5610 C CA . VAL B 1 104 ? 17.578 17.516 13.992 1 95.44 104 VAL B CA 1
ATOM 5611 C C . VAL B 1 104 ? 17.922 18.797 13.242 1 95.44 104 VAL B C 1
ATOM 5613 O O . VAL B 1 104 ? 18.109 18.781 12.023 1 95.44 104 VAL B O 1
ATOM 5616 N N . LYS B 1 105 ? 17.984 19.938 13.977 1 94.69 105 LYS B N 1
ATOM 5617 C CA . LYS B 1 105 ? 18.438 21.188 13.359 1 94.69 105 LYS B CA 1
ATOM 5618 C C . LYS B 1 105 ? 19.844 21.031 12.781 1 94.69 105 LYS B C 1
ATOM 5620 O O . LYS B 1 105 ? 20.094 21.422 11.641 1 94.69 105 LYS B O 1
ATOM 5625 N N . ALA B 1 106 ? 20.703 20.406 13.586 1 95.69 106 ALA B N 1
ATOM 5626 C CA . ALA B 1 106 ? 22.078 20.188 13.141 1 95.69 106 ALA B CA 1
ATOM 5627 C C . ALA B 1 106 ? 22.125 19.219 11.953 1 95.69 106 ALA B C 1
ATOM 5629 O O . ALA B 1 106 ? 22.906 19.422 11.023 1 95.69 106 ALA B O 1
ATOM 5630 N N . LEU B 1 107 ? 21.375 18.219 12.023 1 96.5 107 LEU B N 1
ATOM 5631 C CA . LEU B 1 107 ? 21.312 17.234 10.953 1 96.5 107 LEU B CA 1
ATOM 5632 C C . LEU B 1 107 ? 20.812 17.859 9.656 1 96.5 107 LEU B C 1
ATOM 5634 O O . LEU B 1 107 ? 21.297 17.531 8.57 1 96.5 107 LEU B O 1
ATOM 5638 N N . LEU B 1 108 ? 19.75 18.734 9.805 1 96.44 108 LEU B N 1
ATOM 5639 C CA . LEU B 1 108 ? 19.234 19.453 8.648 1 96.44 108 LEU B CA 1
ATOM 5640 C C . LEU B 1 108 ? 20.344 20.281 7.992 1 96.44 108 LEU B C 1
ATOM 5642 O O . LEU B 1 108 ? 20.469 20.297 6.762 1 96.44 108 LEU B O 1
ATOM 5646 N N . GLN B 1 109 ? 21.172 20.953 8.758 1 95.62 109 GLN B N 1
ATOM 5647 C CA . GLN B 1 109 ? 22.297 21.719 8.242 1 95.62 109 GLN B CA 1
ATOM 5648 C C . GLN B 1 109 ? 23.312 20.828 7.531 1 95.62 109 GLN B C 1
ATOM 5650 O O . GLN B 1 109 ? 23.812 21.172 6.457 1 95.62 109 GLN B O 1
ATOM 5655 N N . ALA B 1 110 ? 23.562 19.703 8.125 1 96.56 110 ALA B N 1
ATOM 5656 C CA . ALA B 1 110 ? 24.484 18.75 7.527 1 96.56 110 ALA B CA 1
ATOM 5657 C C . ALA B 1 110 ? 23.938 18.203 6.207 1 96.56 110 ALA B C 1
ATOM 5659 O O . ALA B 1 110 ? 24.672 18.078 5.227 1 96.56 110 ALA B O 1
ATOM 5660 N N . ALA B 1 111 ? 22.672 17.844 6.227 1 96.69 111 ALA B N 1
ATOM 5661 C CA . ALA B 1 111 ? 22.031 17.328 5.023 1 96.69 111 ALA B CA 1
ATOM 5662 C C . ALA B 1 111 ? 22.109 18.328 3.881 1 96.69 111 ALA B C 1
ATOM 5664 O O . ALA B 1 111 ? 22.297 17.953 2.723 1 96.69 111 ALA B O 1
ATOM 5665 N N . ASP B 1 112 ? 21.891 19.609 4.258 1 95.56 112 ASP B N 1
ATOM 5666 C CA . ASP B 1 112 ? 22 20.672 3.268 1 95.56 112 ASP B CA 1
ATOM 5667 C C . ASP B 1 112 ? 23.438 20.812 2.766 1 95.56 112 ASP B C 1
ATOM 5669 O O . ASP B 1 112 ? 23.672 20.922 1.562 1 95.56 112 ASP B O 1
ATOM 5673 N N . LEU B 1 113 ? 24.406 20.781 3.674 1 95.38 113 LEU B N 1
ATOM 5674 C CA . LEU B 1 113 ? 25.812 20.906 3.33 1 95.38 113 LEU B CA 1
ATOM 5675 C C . LEU B 1 113 ? 26.25 19.797 2.367 1 95.38 113 LEU B C 1
ATOM 5677 O O . LEU B 1 113 ? 26.922 20.078 1.366 1 95.38 113 LEU B O 1
ATOM 5681 N N . PHE B 1 114 ? 25.844 18.594 2.645 1 96.56 114 PHE B N 1
ATOM 5682 C CA . PHE B 1 114 ? 26.281 17.438 1.849 1 96.56 114 PHE B CA 1
ATOM 5683 C C . PHE B 1 114 ? 25.281 17.156 0.731 1 96.56 114 PHE B C 1
ATOM 5685 O O . PHE B 1 114 ? 25.438 16.172 -0.002 1 96.56 114 PHE B O 1
ATOM 5692 N N . GLN B 1 115 ? 24.219 17.938 0.644 1 95.31 115 GLN B N 1
ATOM 5693 C CA . GLN B 1 115 ? 23.25 17.906 -0.439 1 95.31 115 GLN B CA 1
ATOM 5694 C C . GLN B 1 115 ? 22.562 16.547 -0.514 1 95.31 115 GLN B C 1
ATOM 5696 O O . GLN B 1 115 ? 22.484 15.938 -1.583 1 95.31 115 GLN B O 1
ATOM 5701 N N . ILE B 1 116 ? 22.094 16.047 0.562 1 96.56 116 ILE B N 1
ATOM 5702 C CA . ILE B 1 116 ? 21.281 14.828 0.617 1 96.56 116 ILE B CA 1
ATOM 5703 C C . ILE B 1 116 ? 19.797 15.211 0.701 1 96.56 116 ILE B C 1
ATOM 5705 O O . ILE B 1 116 ? 19.266 15.383 1.796 1 96.56 116 ILE B O 1
ATOM 5709 N N . ALA B 1 117 ? 19.156 15.234 -0.41 1 94.12 117 ALA B N 1
ATOM 5710 C CA . ALA B 1 117 ? 17.828 15.812 -0.562 1 94.12 117 ALA B CA 1
ATOM 5711 C C . ALA B 1 117 ? 16.797 15.047 0.275 1 94.12 117 ALA B C 1
ATOM 5713 O O . ALA B 1 117 ? 15.953 15.656 0.94 1 94.12 117 ALA B O 1
ATOM 5714 N N . ASN B 1 118 ? 16.875 13.695 0.305 1 94.88 118 ASN B N 1
ATOM 5715 C CA . ASN B 1 118 ? 15.914 12.891 1.044 1 94.88 118 ASN B CA 1
ATOM 5716 C C . ASN B 1 118 ? 16.016 13.141 2.547 1 94.88 118 ASN B C 1
ATOM 5718 O O . ASN B 1 118 ? 14.992 13.164 3.242 1 94.88 118 ASN B O 1
ATOM 5722 N N . LEU B 1 119 ? 17.188 13.281 2.986 1 96.12 119 LEU B N 1
ATOM 5723 C CA . LEU B 1 119 ? 17.391 13.539 4.41 1 96.12 119 LEU B CA 1
ATOM 5724 C C . LEU B 1 119 ? 16.938 14.945 4.777 1 96.12 119 LEU B C 1
ATOM 5726 O O . LEU B 1 119 ? 16.344 15.156 5.84 1 96.12 119 LEU B O 1
ATOM 5730 N N . GLN B 1 120 ? 17.234 15.938 3.912 1 95.56 120 GLN B N 1
ATOM 5731 C CA . GLN B 1 120 ? 16.797 17.312 4.141 1 95.56 120 GLN B CA 1
ATOM 5732 C C . GLN B 1 120 ? 15.273 17.391 4.246 1 95.56 120 GLN B C 1
ATOM 5734 O O . GLN B 1 120 ? 14.742 18.016 5.168 1 95.56 120 GLN B O 1
ATOM 5739 N N . ARG B 1 121 ? 14.664 16.75 3.344 1 94.44 121 ARG B N 1
ATOM 5740 C CA . ARG B 1 121 ? 13.203 16.734 3.348 1 94.44 121 ARG B CA 1
ATOM 5741 C C . ARG B 1 121 ? 12.664 16.047 4.598 1 94.44 121 ARG B C 1
ATOM 5743 O O . ARG B 1 121 ? 11.695 16.5 5.199 1 94.44 121 ARG B O 1
ATOM 5750 N N . ALA B 1 122 ? 13.312 14.93 4.953 1 94.69 122 ALA B N 1
ATOM 5751 C CA . ALA B 1 122 ? 12.891 14.188 6.137 1 94.69 122 ALA B CA 1
ATOM 5752 C C . ALA B 1 122 ? 13.023 15.039 7.395 1 94.69 122 ALA B C 1
ATOM 5754 O O . ALA B 1 122 ? 12.141 15.031 8.25 1 94.69 122 ALA B O 1
ATOM 5755 N N . CYS B 1 123 ? 14.078 15.727 7.516 1 95.31 123 CYS B N 1
ATOM 5756 C CA . CYS B 1 123 ? 14.297 16.609 8.656 1 95.31 123 CYS B CA 1
ATOM 5757 C C . CYS B 1 123 ? 13.273 17.734 8.688 1 95.31 123 CYS B C 1
ATOM 5759 O O . CYS B 1 123 ? 12.742 18.078 9.742 1 95.31 123 CYS B O 1
ATOM 5761 N N . GLU B 1 124 ? 13.016 18.328 7.523 1 94 124 GLU B N 1
ATOM 5762 C CA . GLU B 1 124 ? 12.016 19.391 7.426 1 94 124 GLU B CA 1
ATOM 5763 C C . GLU B 1 124 ? 10.648 18.906 7.887 1 94 124 GLU B C 1
ATOM 5765 O O . GLU B 1 124 ? 9.977 19.578 8.68 1 94 124 GLU B O 1
ATOM 5770 N N . GLU B 1 125 ? 10.281 17.766 7.375 1 90.44 125 GLU B N 1
ATOM 5771 C CA . GLU B 1 125 ? 8.984 17.188 7.742 1 90.44 125 GLU B CA 1
ATOM 5772 C C . GLU B 1 125 ? 8.914 16.906 9.242 1 90.44 125 GLU B C 1
ATOM 5774 O O . GLU B 1 125 ? 7.875 17.125 9.867 1 90.44 125 GLU B O 1
ATOM 5779 N N . TRP B 1 126 ? 10.008 16.391 9.742 1 91.38 126 TRP B N 1
ATOM 5780 C CA . TRP B 1 126 ? 10.078 16.094 11.172 1 91.38 126 TRP B CA 1
ATOM 5781 C C . TRP B 1 126 ? 9.938 17.375 11.992 1 91.38 126 TRP B C 1
ATOM 5783 O O . TRP B 1 126 ? 9.18 17.406 12.961 1 91.38 126 TRP B O 1
ATOM 5793 N N . LEU B 1 127 ? 10.609 18.391 11.648 1 92.06 127 LEU B N 1
ATOM 5794 C CA . LEU B 1 127 ? 10.562 19.656 12.367 1 92.06 127 LEU B CA 1
ATOM 5795 C C . LEU B 1 127 ? 9.188 20.297 12.258 1 92.06 127 LEU B C 1
ATOM 5797 O O . LEU B 1 127 ? 8.727 20.953 13.195 1 92.06 127 LEU B O 1
ATOM 5801 N N . LEU B 1 128 ? 8.562 20.125 11.102 1 87.31 128 LEU B N 1
ATOM 5802 C CA . LEU B 1 128 ? 7.211 20.625 10.906 1 87.31 128 LEU B CA 1
ATOM 5803 C C . LEU B 1 128 ? 6.242 19.984 11.898 1 87.31 128 LEU B C 1
ATOM 5805 O O . LEU B 1 128 ? 5.355 20.656 12.43 1 87.31 128 LEU B O 1
ATOM 5809 N N . ARG B 1 129 ? 6.465 18.766 12.102 1 80.69 129 ARG B N 1
ATOM 5810 C CA . ARG B 1 129 ? 5.605 18.016 13.008 1 80.69 129 ARG B CA 1
ATOM 5811 C C . ARG B 1 129 ? 5.719 18.547 14.438 1 80.69 129 ARG B C 1
ATOM 5813 O O . ARG B 1 129 ? 4.746 18.531 15.195 1 80.69 129 ARG B O 1
ATOM 5820 N N . PHE B 1 130 ? 6.852 19.109 14.82 1 83.88 130 PHE B N 1
ATOM 5821 C CA . PHE B 1 130 ? 7.078 19.516 16.203 1 83.88 130 PHE B CA 1
ATOM 5822 C C . PHE B 1 130 ? 7.242 21.016 16.297 1 83.88 130 PHE B C 1
ATOM 5824 O O . PHE B 1 130 ? 7.867 21.516 17.25 1 83.88 130 PHE B O 1
ATOM 5831 N N . LEU B 1 131 ? 6.707 21.641 15.336 1 87.31 131 LEU B N 1
ATOM 5832 C CA . LEU B 1 131 ? 6.691 23.094 15.336 1 87.31 131 LEU B CA 1
ATOM 5833 C C . LEU B 1 131 ? 5.727 23.625 16.391 1 87.31 131 LEU B C 1
ATOM 5835 O O . LEU B 1 131 ? 4.566 23.219 16.438 1 87.31 131 LEU B O 1
ATOM 5839 N N . THR B 1 132 ? 6.219 24.422 17.297 1 84.38 132 THR B N 1
ATOM 5840 C CA . THR B 1 132 ? 5.426 25.031 18.359 1 84.38 132 THR B CA 1
ATOM 5841 C C . THR B 1 132 ? 5.734 26.531 18.484 1 84.38 132 THR B C 1
ATOM 5843 O O . THR B 1 132 ? 6.645 27.031 17.828 1 84.38 132 THR B O 1
ATOM 5846 N N . THR B 1 133 ? 5.012 27.25 19.328 1 85.94 133 THR B N 1
ATOM 5847 C CA . THR B 1 133 ? 5.23 28.672 19.547 1 85.94 133 THR B CA 1
ATOM 5848 C C . THR B 1 133 ? 6.562 28.906 20.25 1 85.94 133 THR B C 1
ATOM 5850 O O . THR B 1 133 ? 7.148 30 20.141 1 85.94 133 THR B O 1
ATOM 5853 N N . ALA B 1 134 ? 7.066 27.875 20.891 1 86.56 134 ALA B N 1
ATOM 5854 C CA . ALA B 1 134 ? 8.297 28.016 21.672 1 86.56 134 ALA B CA 1
ATOM 5855 C C . ALA B 1 134 ? 9.523 27.938 20.766 1 86.56 134 ALA B C 1
ATOM 5857 O O . ALA B 1 134 ? 10.586 28.469 21.109 1 86.56 134 ALA B O 1
ATOM 5858 N N . ASN B 1 135 ? 9.367 27.297 19.609 1 91.06 135 ASN B N 1
ATOM 5859 C CA . ASN B 1 135 ? 10.555 27.094 18.781 1 91.06 135 ASN B CA 1
ATOM 5860 C C . ASN B 1 135 ? 10.367 27.688 17.391 1 91.06 135 ASN B C 1
ATOM 5862 O O . ASN B 1 135 ? 11.258 27.578 16.547 1 91.06 135 ASN B O 1
ATOM 5866 N N . CYS B 1 136 ? 9.289 28.328 17.094 1 92 136 CYS B N 1
ATOM 5867 C CA . CYS B 1 136 ? 8.945 28.75 15.75 1 92 136 CYS B CA 1
ATOM 5868 C C . CYS B 1 136 ? 9.883 29.844 15.266 1 92 136 CYS B C 1
ATOM 5870 O O . CYS B 1 136 ? 10.141 29.969 14.062 1 92 136 CYS B O 1
ATOM 5872 N N . VAL B 1 137 ? 10.422 30.672 16.219 1 92.88 137 VAL B N 1
ATOM 5873 C CA . VAL B 1 137 ? 11.305 31.766 15.805 1 92.88 137 VAL B CA 1
ATOM 5874 C C . VAL B 1 137 ? 12.609 31.188 15.25 1 92.88 137 VAL B C 1
ATOM 5876 O O . VAL B 1 137 ? 13.016 31.516 14.141 1 92.88 137 VAL B O 1
ATOM 5879 N N . SER B 1 138 ? 13.273 30.328 16.016 1 92.56 138 SER B N 1
ATOM 5880 C CA . SER B 1 138 ? 14.531 29.719 15.594 1 92.56 138 SER B CA 1
ATOM 5881 C C . SER B 1 138 ? 14.344 28.906 14.32 1 92.56 138 SER B C 1
ATOM 5883 O O . SER B 1 138 ? 15.203 28.906 13.438 1 92.56 138 SER B O 1
ATOM 5885 N N . LEU B 1 139 ? 13.289 28.234 14.227 1 94 139 LEU B N 1
ATOM 5886 C CA . LEU B 1 139 ? 13.031 27.391 13.07 1 94 139 LEU B CA 1
ATOM 5887 C C . LEU B 1 139 ? 12.75 28.219 11.828 1 94 139 LEU B C 1
ATOM 5889 O O . LEU B 1 139 ? 13.102 27.828 10.719 1 94 139 LEU B O 1
ATOM 5893 N N . TYR B 1 140 ? 12.117 29.406 12.055 1 92.88 140 TYR B N 1
ATOM 5894 C CA . TYR B 1 140 ? 11.875 30.297 10.922 1 92.88 140 TYR B CA 1
ATOM 5895 C C . TYR B 1 140 ? 13.188 30.75 10.289 1 92.88 140 TYR B C 1
ATOM 5897 O O . TYR B 1 140 ? 13.359 30.656 9.07 1 92.88 140 TYR B O 1
ATOM 5905 N N . PHE B 1 141 ? 14.102 31.141 11.055 1 91.69 141 PHE B N 1
ATOM 5906 C CA . PHE B 1 141 ? 15.359 31.656 10.516 1 91.69 141 PHE B CA 1
ATOM 5907 C C . PHE B 1 141 ? 16.234 30.516 10.016 1 91.69 141 PHE B C 1
ATOM 5909 O O . PHE B 1 141 ? 16.953 30.656 9.016 1 91.69 141 PHE B O 1
ATOM 5916 N N . LEU B 1 142 ? 16.188 29.375 10.695 1 93.38 142 LEU B N 1
ATOM 5917 C CA . LEU B 1 142 ? 16.891 28.203 10.219 1 93.38 142 LEU B CA 1
ATOM 5918 C C . LEU B 1 142 ? 16.391 27.781 8.844 1 93.38 142 LEU B C 1
ATOM 5920 O O . LEU B 1 142 ? 17.188 27.5 7.945 1 93.38 142 LEU B O 1
ATOM 5924 N N . ALA B 1 143 ? 15.047 27.688 8.711 1 93.62 143 ALA B N 1
ATOM 5925 C CA . ALA B 1 143 ? 14.414 27.266 7.465 1 93.62 143 ALA B CA 1
ATOM 5926 C C . ALA B 1 143 ? 14.766 28.203 6.32 1 93.62 143 ALA B C 1
ATOM 5928 O O . ALA B 1 143 ? 14.977 27.766 5.188 1 93.62 143 ALA B O 1
ATOM 5929 N N . GLY B 1 144 ? 14.82 29.484 6.598 1 89.75 144 GLY B N 1
ATOM 5930 C CA . GLY B 1 144 ? 15.172 30.453 5.586 1 89.75 144 GLY B CA 1
ATOM 5931 C C . GLY B 1 144 ? 16.578 30.281 5.047 1 89.75 144 GLY B C 1
ATOM 5932 O O . GLY B 1 144 ? 16.812 30.469 3.852 1 89.75 144 GLY B O 1
ATOM 5933 N N . THR B 1 145 ? 17.469 29.828 5.863 1 90.88 145 THR B N 1
ATOM 5934 C CA . THR B 1 145 ? 18.875 29.688 5.5 1 90.88 145 THR B CA 1
ATOM 5935 C C . THR B 1 145 ? 19.109 28.406 4.719 1 90.88 145 THR B C 1
ATOM 5937 O O . THR B 1 145 ? 20.047 28.312 3.91 1 90.88 145 THR B O 1
ATOM 5940 N N . HIS B 1 146 ? 18.297 27.422 4.918 1 92.31 146 HIS B N 1
ATOM 5941 C CA . HIS B 1 146 ? 18.578 26.109 4.355 1 92.31 146 HIS B CA 1
ATOM 5942 C C . HIS B 1 146 ? 17.5 25.688 3.361 1 92.31 146 HIS B C 1
ATOM 5944 O O . HIS B 1 146 ? 17.281 24.5 3.141 1 92.31 146 HIS B O 1
ATOM 5950 N N . ASN B 1 147 ? 16.75 26.656 2.863 1 87.62 147 ASN B N 1
ATOM 5951 C CA . ASN B 1 147 ? 15.805 26.484 1.762 1 87.62 147 ASN B CA 1
ATOM 5952 C C . ASN B 1 147 ? 14.711 25.484 2.109 1 87.62 147 ASN B C 1
ATOM 5954 O O . ASN B 1 147 ? 14.406 24.594 1.312 1 87.62 147 ASN B O 1
ATOM 5958 N N . CYS B 1 148 ? 14.336 25.469 3.316 1 92 148 CYS B N 1
ATOM 5959 C CA . CYS B 1 148 ? 13.164 24.719 3.758 1 92 148 CYS B CA 1
ATOM 5960 C C . CYS B 1 148 ? 11.898 25.547 3.654 1 92 148 CYS B C 1
ATOM 5962 O O . CYS B 1 148 ? 11.453 26.141 4.645 1 92 148 CYS B O 1
ATOM 5964 N N . GLY B 1 149 ? 11.258 25.594 2.494 1 89.44 149 GLY B N 1
ATOM 5965 C CA . GLY B 1 149 ? 10.156 26.5 2.205 1 89.44 149 GLY B CA 1
ATOM 5966 C C . GLY B 1 149 ? 8.914 26.219 3.023 1 89.44 149 GLY B C 1
ATOM 5967 O O . GLY B 1 149 ? 8.281 27.125 3.551 1 89.44 149 GLY B O 1
ATOM 5968 N N . LYS B 1 150 ? 8.555 24.969 3.141 1 88.62 150 LYS B N 1
ATOM 5969 C CA . LYS B 1 150 ? 7.352 24.594 3.877 1 88.62 150 LYS B CA 1
ATOM 5970 C C . LYS B 1 150 ? 7.484 24.938 5.355 1 88.62 150 LYS B C 1
ATOM 5972 O O . LYS B 1 150 ? 6.555 25.484 5.961 1 88.62 150 LYS B O 1
ATOM 5977 N N . LEU B 1 151 ? 8.664 24.609 5.875 1 91.38 151 LEU B N 1
ATOM 5978 C CA . LEU B 1 151 ? 8.922 24.891 7.281 1 91.38 151 LEU B CA 1
ATOM 5979 C C . LEU B 1 151 ? 8.961 26.391 7.527 1 91.38 151 LEU B C 1
ATOM 5981 O O . LEU B 1 151 ? 8.445 26.875 8.539 1 91.38 151 LEU B O 1
ATOM 5985 N N . ALA B 1 152 ? 9.508 27.125 6.621 1 90.56 152 ALA B N 1
ATOM 5986 C CA . ALA B 1 152 ? 9.586 28.578 6.742 1 90.56 152 ALA B CA 1
ATOM 5987 C C . ALA B 1 152 ? 8.188 29.203 6.758 1 90.56 152 ALA B C 1
ATOM 5989 O O . ALA B 1 152 ? 7.891 30.062 7.594 1 90.56 152 ALA B O 1
ATOM 5990 N N . ARG B 1 153 ? 7.398 28.781 5.895 1 85.12 153 ARG B N 1
ATOM 5991 C CA . ARG B 1 153 ? 6.035 29.297 5.809 1 85.12 153 ARG B CA 1
ATOM 5992 C C . ARG B 1 153 ? 5.242 28.953 7.07 1 85.12 153 ARG B C 1
ATOM 5994 O O . ARG B 1 153 ? 4.547 29.812 7.617 1 85.12 153 ARG B O 1
ATOM 6001 N N . ALA B 1 154 ? 5.359 27.734 7.469 1 86.44 154 ALA B N 1
ATOM 6002 C CA . ALA B 1 154 ? 4.621 27.297 8.648 1 86.44 154 ALA B CA 1
ATOM 6003 C C . ALA B 1 154 ? 5.094 28.047 9.898 1 86.44 154 ALA B C 1
ATOM 6005 O O . ALA B 1 154 ? 4.281 28.453 10.727 1 86.44 154 ALA B O 1
ATOM 6006 N N . ALA B 1 155 ? 6.383 28.125 10.008 1 89.69 155 ALA B N 1
ATOM 6007 C CA . ALA B 1 155 ? 6.949 28.844 11.156 1 89.69 155 ALA B CA 1
ATOM 6008 C C . ALA B 1 155 ? 6.543 30.312 11.148 1 89.69 155 ALA B C 1
ATOM 6010 O O . ALA B 1 155 ? 6.238 30.875 12.203 1 89.69 155 ALA B O 1
ATOM 6011 N N . LYS B 1 156 ? 6.539 30.891 10.008 1 85.69 156 LYS B N 1
ATOM 6012 C CA . LYS B 1 156 ? 6.113 32.281 9.875 1 85.69 156 LYS B CA 1
ATOM 6013 C C . LYS B 1 156 ? 4.652 32.438 10.281 1 85.69 156 LYS B C 1
ATOM 6015 O O . LYS B 1 156 ? 4.301 33.375 10.992 1 85.69 156 LYS B O 1
ATOM 6020 N N . TRP B 1 157 ? 3.904 31.609 9.805 1 82.69 157 TRP B N 1
ATOM 6021 C CA . TRP B 1 157 ? 2.486 31.625 10.148 1 82.69 157 TRP B CA 1
ATOM 6022 C C . TRP B 1 157 ? 2.291 31.5 11.656 1 82.69 157 TRP B C 1
ATOM 6024 O O . TRP B 1 157 ? 1.526 32.25 12.258 1 82.69 157 TRP B O 1
ATOM 6034 N N . MET B 1 158 ? 2.918 30.562 12.203 1 85.06 158 MET B N 1
ATOM 6035 C CA . MET B 1 158 ? 2.773 30.328 13.641 1 85.06 158 MET B CA 1
ATOM 6036 C C . MET B 1 158 ? 3.27 31.547 14.43 1 85.06 158 MET B C 1
ATOM 6038 O O . MET B 1 158 ? 2.645 31.938 15.414 1 85.06 158 MET B O 1
ATOM 6042 N N . LEU B 1 159 ? 4.395 32.031 13.977 1 87 159 LEU B N 1
ATOM 6043 C CA . LEU B 1 159 ? 4.973 33.219 14.602 1 87 159 LEU B CA 1
ATOM 6044 C C . LEU B 1 159 ? 4.016 34.406 14.516 1 87 159 LEU B C 1
ATOM 6046 O O . LEU B 1 159 ? 3.76 35.062 15.516 1 87 159 LEU B O 1
ATOM 6050 N N . GLY B 1 160 ? 3.504 34.625 13.406 1 80.06 160 GLY B N 1
ATOM 6051 C CA . GLY B 1 160 ? 2.594 35.75 13.195 1 80.06 160 GLY B CA 1
ATOM 6052 C C . GLY B 1 160 ? 1.272 35.594 13.922 1 80.06 160 GLY B C 1
ATOM 6053 O O . GLY B 1 160 ? 0.734 36.562 14.469 1 80.06 160 GLY B O 1
ATOM 6054 N N . GLY B 1 161 ? 0.816 34.406 13.891 1 78.44 161 GLY B N 1
ATOM 6055 C CA . GLY B 1 161 ? -0.477 34.125 14.5 1 78.44 161 GLY B CA 1
ATOM 6056 C C . GLY B 1 161 ? -0.438 34.125 16.016 1 78.44 161 GLY B C 1
ATOM 6057 O O . GLY B 1 161 ? -1.478 34.219 16.672 1 78.44 161 GLY B O 1
ATOM 6058 N N . ASN B 1 162 ? 0.753 33.938 16.578 1 82.62 162 ASN B N 1
ATOM 6059 C CA . ASN B 1 162 ? 0.954 33.938 18.031 1 82.62 162 ASN B CA 1
ATOM 6060 C C . ASN B 1 162 ? 2.023 34.938 18.469 1 82.62 162 ASN B C 1
ATOM 6062 O O . ASN B 1 162 ? 2.859 34.625 19.312 1 82.62 162 ASN B O 1
ATOM 6066 N N . PHE B 1 163 ? 1.96 36.062 17.922 1 87.81 163 PHE B N 1
ATOM 6067 C CA . PHE B 1 163 ? 3.062 37.031 18.031 1 87.81 163 PHE B CA 1
ATOM 6068 C C . PHE B 1 163 ? 3.246 37.469 19.484 1 87.81 163 PHE B C 1
ATOM 6070 O O . PHE B 1 163 ? 4.375 37.562 19.969 1 87.81 163 PHE B O 1
ATOM 6077 N N . THR B 1 164 ? 2.123 37.656 20.172 1 86 164 THR B N 1
ATOM 6078 C CA . THR B 1 164 ? 2.217 38.125 21.562 1 86 164 THR B CA 1
ATOM 6079 C C . THR B 1 164 ? 2.881 37.031 22.422 1 86 164 THR B C 1
ATOM 6081 O O . THR B 1 164 ? 3.818 37.344 23.172 1 86 164 THR B O 1
ATOM 6084 N N . GLU B 1 165 ? 2.445 35.875 22.281 1 87 165 GLU B N 1
ATOM 6085 C CA . GLU B 1 165 ? 3.012 34.781 23.047 1 87 165 GLU B CA 1
ATOM 6086 C C . GLU B 1 165 ? 4.469 34.531 22.656 1 87 165 GLU B C 1
ATOM 6088 O O . GLU B 1 165 ? 5.32 34.344 23.531 1 87 165 GLU B O 1
ATOM 6093 N N . VAL B 1 166 ? 4.723 34.562 21.422 1 91.69 166 VAL B N 1
ATOM 6094 C CA . VAL B 1 166 ? 6.055 34.281 20.891 1 91.69 166 VAL B CA 1
ATOM 6095 C C . VAL B 1 166 ? 7.031 35.344 21.375 1 91.69 166 VAL B C 1
ATOM 6097 O O . VAL B 1 166 ? 8.188 35.031 21.688 1 91.69 166 VAL B O 1
ATOM 6100 N N . SER B 1 167 ? 6.562 36.594 21.484 1 93.25 167 SER B N 1
ATOM 6101 C CA . SER B 1 167 ? 7.422 37.719 21.875 1 93.25 167 SER B CA 1
ATOM 6102 C C . SER B 1 167 ? 7.855 37.594 23.328 1 93.25 167 SER B C 1
ATOM 6104 O O . SER B 1 167 ? 8.812 38.25 23.75 1 93.25 167 SER B O 1
ATOM 6106 N N . GLU B 1 168 ? 7.129 36.781 24.078 1 92.06 168 GLU B N 1
ATOM 6107 C CA . GLU B 1 168 ? 7.477 36.562 25.484 1 92.06 168 GLU B CA 1
ATOM 6108 C C . GLU B 1 168 ? 8.477 35.438 25.641 1 92.06 168 GLU B C 1
ATOM 6110 O O . GLU B 1 168 ? 9.078 35.281 26.719 1 92.06 168 GLU B O 1
ATOM 6115 N N . GLY B 1 169 ? 8.703 34.719 24.641 1 91.69 169 GLY B N 1
ATOM 6116 C CA . GLY B 1 169 ? 9.555 33.562 24.703 1 91.69 169 GLY B CA 1
ATOM 6117 C C . GLY B 1 169 ? 11.031 33.875 24.562 1 91.69 169 GLY B C 1
ATOM 6118 O O . GLY B 1 169 ? 11.398 34.938 24.062 1 91.69 169 GLY B O 1
ATOM 6119 N N . GLU B 1 170 ? 11.875 32.969 24.953 1 92.06 170 GLU B N 1
ATOM 6120 C CA . GLU B 1 170 ? 13.32 33.156 24.984 1 92.06 170 GLU B CA 1
ATOM 6121 C C . GLU B 1 170 ? 13.898 33.281 23.578 1 92.06 170 GLU B C 1
ATOM 6123 O O . GLU B 1 170 ? 14.844 34.031 23.359 1 92.06 170 GLU B O 1
ATOM 6128 N N . GLU B 1 171 ? 13.391 32.594 22.656 1 92.12 171 GLU B N 1
ATOM 6129 C CA . GLU B 1 171 ? 13.922 32.625 21.297 1 92.12 171 GLU B CA 1
ATOM 6130 C C . GLU B 1 171 ? 13.789 34.031 20.672 1 92.12 171 GLU B C 1
ATOM 6132 O O . GLU B 1 171 ? 14.68 34.469 19.969 1 92.12 171 GLU B O 1
ATOM 6137 N N . PHE B 1 172 ? 12.625 34.594 20.984 1 94 172 PHE B N 1
ATOM 6138 C CA . PHE B 1 172 ? 12.383 35.938 20.484 1 94 172 PHE B CA 1
ATOM 6139 C C . PHE B 1 172 ? 13.297 36.969 21.188 1 94 172 PHE B C 1
ATOM 6141 O O . PHE B 1 172 ? 13.906 37.812 20.531 1 94 172 PHE B O 1
ATOM 6148 N N . LEU B 1 173 ? 13.422 36.781 22.422 1 94.56 173 LEU B N 1
ATOM 6149 C CA . LEU B 1 173 ? 14.164 37.75 23.234 1 94.56 173 LEU B CA 1
ATOM 6150 C C . LEU B 1 173 ? 15.664 37.625 23 1 94.56 173 LEU B C 1
ATOM 6152 O O . LEU B 1 173 ? 16.422 38.5 23.344 1 94.56 173 LEU B O 1
ATOM 6156 N N . SER B 1 174 ? 16.094 36.5 22.344 1 92.88 174 SER B N 1
ATOM 6157 C CA . SER B 1 174 ? 17.516 36.281 22.094 1 92.88 174 SER B CA 1
ATOM 6158 C C . SER B 1 174 ? 17.875 36.625 20.641 1 92.88 174 SER B C 1
ATOM 6160 O O . SER B 1 174 ? 19.016 36.406 20.219 1 92.88 174 SER B O 1
ATOM 6162 N N . LEU B 1 175 ? 16.969 37.156 19.953 1 93.19 175 LEU B N 1
ATOM 6163 C CA . LEU B 1 175 ? 17.203 37.469 18.562 1 93.19 175 LEU B CA 1
ATOM 6164 C C . LEU B 1 175 ? 18.188 38.625 18.422 1 93.19 175 LEU B C 1
ATOM 6166 O O . LEU B 1 175 ? 18.266 39.5 19.297 1 93.19 175 LEU B O 1
ATOM 6170 N N . GLU B 1 176 ? 18.844 38.594 17.25 1 92.56 176 GLU B N 1
ATOM 6171 C CA . GLU B 1 176 ? 19.641 39.75 16.875 1 92.56 176 GLU B CA 1
ATOM 6172 C C . GLU B 1 176 ? 18.75 40.875 16.312 1 92.56 176 GLU B C 1
ATOM 6174 O O . GLU B 1 176 ? 17.656 40.594 15.812 1 92.56 176 GLU B O 1
ATOM 6179 N N . VAL B 1 177 ? 19.172 42.031 16.453 1 93.5 177 VAL B N 1
ATOM 6180 C CA . VAL B 1 177 ? 18.375 43.219 16.141 1 93.5 177 VAL B CA 1
ATOM 6181 C C . VAL B 1 177 ? 17.922 43.156 14.68 1 93.5 177 VAL B C 1
ATOM 6183 O O . VAL B 1 177 ? 16.797 43.562 14.352 1 93.5 177 VAL B O 1
ATOM 6186 N N . ASP B 1 178 ? 18.75 42.656 13.859 1 93.25 178 ASP B N 1
ATOM 6187 C CA . ASP B 1 178 ? 18.391 42.594 12.438 1 93.25 178 ASP B CA 1
ATOM 6188 C C . ASP B 1 178 ? 17.188 41.688 12.195 1 93.25 178 ASP B C 1
ATOM 6190 O O . ASP B 1 178 ? 16.328 42 11.383 1 93.25 178 ASP B O 1
ATOM 6194 N N . HIS B 1 179 ? 17.219 40.594 12.906 1 92.81 179 HIS B N 1
ATOM 6195 C CA . HIS B 1 179 ? 16.109 39.656 12.781 1 92.81 179 HIS B CA 1
ATOM 6196 C C . HIS B 1 179 ? 14.82 40.219 13.359 1 92.81 179 HIS B C 1
ATOM 6198 O O . HIS B 1 179 ? 13.734 40 12.82 1 92.81 179 HIS B O 1
ATOM 6204 N N . LEU B 1 180 ? 15.016 41 14.352 1 93.38 180 LEU B N 1
ATOM 6205 C CA . LEU B 1 180 ? 13.859 41.625 14.984 1 93.38 180 LEU B CA 1
ATOM 6206 C C . LEU B 1 180 ? 13.25 42.688 14.086 1 93.38 180 LEU B C 1
ATOM 6208 O O . LEU B 1 180 ? 12.023 42.812 14 1 93.38 180 LEU B O 1
ATOM 6212 N N . VAL B 1 181 ? 14.039 43.469 13.523 1 94.69 181 VAL B N 1
ATOM 6213 C CA . VAL B 1 181 ? 13.578 44.5 12.609 1 94.69 181 VAL B CA 1
ATOM 6214 C C . VAL B 1 181 ? 12.797 43.875 11.461 1 94.69 181 VAL B C 1
ATOM 6216 O O . VAL B 1 181 ? 11.75 44.406 11.055 1 94.69 181 VAL B O 1
ATOM 6219 N N . GLU B 1 182 ? 13.281 42.781 11.023 1 92.69 182 GLU B N 1
ATOM 6220 C CA . GLU B 1 182 ? 12.602 42.062 9.945 1 92.69 182 GLU B CA 1
ATOM 6221 C C . GLU B 1 182 ? 11.203 41.625 10.375 1 92.69 182 GLU B C 1
ATOM 6223 O O . GLU B 1 182 ? 10.25 41.75 9.602 1 92.69 182 GLU B O 1
ATOM 6228 N N . LEU B 1 183 ? 11.086 41.125 11.539 1 91.81 183 LEU B N 1
ATOM 6229 C CA . LEU B 1 183 ? 9.805 40.656 12.039 1 91.81 183 LEU B CA 1
ATOM 6230 C C . LEU B 1 183 ? 8.836 41.781 12.273 1 91.81 183 LEU B C 1
ATOM 6232 O O . LEU B 1 183 ? 7.672 41.719 11.875 1 91.81 183 LEU B O 1
ATOM 6236 N N . VAL B 1 184 ? 9.305 42.875 12.906 1 93.5 184 VAL B N 1
ATOM 6237 C CA . VAL B 1 184 ? 8.461 44 13.273 1 93.5 184 VAL B CA 1
ATOM 6238 C C . VAL B 1 184 ? 8.016 44.75 12.023 1 93.5 184 VAL B C 1
ATOM 6240 O O . VAL B 1 184 ? 6.902 45.25 11.969 1 93.5 184 VAL B O 1
ATOM 6243 N N . ALA B 1 185 ? 8.797 44.719 11.055 1 93.12 185 ALA B N 1
ATOM 6244 C CA . ALA B 1 185 ? 8.492 45.406 9.812 1 93.12 185 ALA B CA 1
ATOM 6245 C C . ALA B 1 185 ? 7.605 44.594 8.898 1 93.12 185 ALA B C 1
ATOM 6247 O O . ALA B 1 185 ? 7.047 45.094 7.93 1 93.12 185 ALA B O 1
ATOM 6248 N N . ASP B 1 186 ? 7.406 43.344 9.188 1 90 186 ASP B N 1
ATOM 6249 C CA . ASP B 1 186 ? 6.738 42.406 8.297 1 90 186 ASP B CA 1
ATOM 6250 C C . ASP B 1 186 ? 5.254 42.719 8.164 1 90 186 ASP B C 1
ATOM 6252 O O . ASP B 1 186 ? 4.551 42.875 9.164 1 90 186 ASP B O 1
ATOM 6256 N N . ASP B 1 187 ? 4.695 42.781 6.965 1 86.62 187 ASP B N 1
ATOM 6257 C CA . ASP B 1 187 ? 3.299 43.094 6.676 1 86.62 187 ASP B CA 1
ATOM 6258 C C . ASP B 1 187 ? 2.395 41.906 6.977 1 86.62 187 ASP B C 1
ATOM 6260 O O . ASP B 1 187 ? 1.2 42.062 7.238 1 86.62 187 ASP B O 1
ATOM 6264 N N . SER B 1 188 ? 2.984 40.75 7.066 1 79.19 188 SER B N 1
ATOM 6265 C CA . SER B 1 188 ? 2.18 39.562 7.125 1 79.19 188 SER B CA 1
ATOM 6266 C C . SER B 1 188 ? 1.932 39.125 8.562 1 79.19 188 SER B C 1
ATOM 6268 O O . SER B 1 188 ? 1.414 38.031 8.812 1 79.19 188 SER B O 1
ATOM 6270 N N . LEU B 1 189 ? 2.244 40 9.492 1 84.19 189 LEU B N 1
ATOM 6271 C CA . LEU B 1 189 ? 2.006 39.656 10.891 1 84.19 189 LEU B CA 1
ATOM 6272 C C . LEU B 1 189 ? 0.512 39.5 11.164 1 84.19 189 LEU B C 1
ATOM 6274 O O . LEU B 1 189 ? -0.291 40.344 10.719 1 84.19 189 LEU B O 1
ATOM 6278 N N . GLU B 1 190 ? 0.205 38.469 11.867 1 78.44 190 GLU B N 1
ATOM 6279 C CA . GLU B 1 190 ? -1.194 38.219 12.188 1 78.44 190 GLU B CA 1
ATOM 6280 C C . GLU B 1 190 ? -1.559 38.781 13.555 1 78.44 190 GLU B C 1
ATOM 6282 O O . GLU B 1 190 ? -2.143 38.094 14.391 1 78.44 190 GLU B O 1
ATOM 6287 N N . VAL B 1 191 ? -1.189 40 13.742 1 82.19 191 VAL B N 1
ATOM 6288 C CA . VAL B 1 191 ? -1.536 40.656 14.992 1 82.19 191 VAL B CA 1
ATOM 6289 C C . VAL B 1 191 ? -2.904 41.344 14.859 1 82.19 191 VAL B C 1
ATOM 6291 O O . VAL B 1 191 ? -3.322 41.688 13.75 1 82.19 191 VAL B O 1
ATOM 6294 N N . ARG B 1 192 ? -3.566 41.438 15.977 1 76.12 192 ARG B N 1
ATOM 6295 C CA . ARG B 1 192 ? -4.883 42.094 15.977 1 76.12 192 ARG B CA 1
ATOM 6296 C C . ARG B 1 192 ? -4.77 43.594 16.141 1 76.12 192 ARG B C 1
ATOM 6298 O O . ARG B 1 192 ? -5.641 44.344 15.688 1 76.12 192 ARG B O 1
ATOM 6305 N N . ALA B 1 193 ? -3.812 44 16.844 1 87.31 193 ALA B N 1
ATOM 6306 C CA . ALA B 1 193 ? -3.592 45.406 17.094 1 87.31 193 ALA B CA 1
ATOM 6307 C C . ALA B 1 193 ? -2.111 45.781 16.984 1 87.31 193 ALA B C 1
ATOM 6309 O O . ALA B 1 193 ? -1.245 44.969 17.359 1 87.31 193 ALA B O 1
ATOM 6310 N N . GLU B 1 194 ? -1.881 46.938 16.453 1 92.81 194 GLU B N 1
ATOM 6311 C CA . GLU B 1 194 ? -0.501 47.406 16.281 1 92.81 194 GLU B CA 1
ATOM 6312 C C . GLU B 1 194 ? 0.182 47.594 17.625 1 92.81 194 GLU B C 1
ATOM 6314 O O . GLU B 1 194 ? 1.41 47.562 17.719 1 92.81 194 GLU B O 1
ATOM 6319 N N . SER B 1 195 ? -0.646 47.844 18.641 1 93.25 195 SER B N 1
ATOM 6320 C CA . SER B 1 195 ? -0.092 47.969 19.984 1 93.25 195 SER B CA 1
ATOM 6321 C C . SER B 1 195 ? 0.649 46.719 20.406 1 93.25 195 SER B C 1
ATOM 6323 O O . SER B 1 195 ? 1.629 46.781 21.156 1 93.25 195 SER B O 1
ATOM 6325 N N . ASP B 1 196 ? 0.224 45.594 19.922 1 92 196 ASP B N 1
ATOM 6326 C CA . ASP B 1 196 ? 0.886 44.344 20.234 1 92 196 ASP B CA 1
ATOM 6327 C C . ASP B 1 196 ? 2.307 44.312 19.672 1 92 196 ASP B C 1
ATOM 6329 O O . ASP B 1 196 ? 3.209 43.719 20.281 1 92 196 ASP B O 1
ATOM 6333 N N . VAL B 1 197 ? 2.449 44.906 18.531 1 94.94 197 VAL B N 1
ATOM 6334 C CA . VAL B 1 197 ? 3.762 44.969 17.891 1 94.94 197 VAL B CA 1
ATOM 6335 C C . VAL B 1 197 ? 4.688 45.875 18.703 1 94.94 197 VAL B C 1
ATOM 6337 O O . VAL B 1 197 ? 5.848 45.531 18.938 1 94.94 197 VAL B O 1
ATOM 6340 N N . PHE B 1 198 ? 4.164 47 19.125 1 96.06 198 PHE B N 1
ATOM 6341 C CA . PHE B 1 198 ? 4.93 47.938 19.953 1 96.06 198 PHE B CA 1
ATOM 6342 C C . PHE B 1 198 ? 5.363 47.25 21.25 1 96.06 198 PHE B C 1
ATOM 6344 O O . PHE B 1 198 ? 6.527 47.344 21.656 1 96.06 198 PHE B O 1
ATOM 6351 N N . GLU B 1 199 ? 4.426 46.562 21.844 1 95.25 199 GLU B N 1
ATOM 6352 C CA . GLU B 1 199 ? 4.723 45.906 23.125 1 95.25 199 GLU B CA 1
ATOM 6353 C C . GLU B 1 199 ? 5.789 44.844 22.953 1 95.25 199 GLU B C 1
ATOM 6355 O O . GLU B 1 199 ? 6.652 44.656 23.828 1 95.25 199 GLU B O 1
ATOM 6360 N N . ALA B 1 200 ? 5.703 44.125 21.906 1 95.12 200 ALA B N 1
ATOM 6361 C CA . ALA B 1 200 ? 6.695 43.094 21.641 1 95.12 200 ALA B CA 1
ATOM 6362 C C . ALA B 1 200 ? 8.078 43.719 21.438 1 95.12 200 ALA B C 1
ATOM 6364 O O . ALA B 1 200 ? 9.07 43.188 21.984 1 95.12 200 ALA B O 1
ATOM 6365 N N . ALA B 1 201 ? 8.148 44.781 20.656 1 96.19 201 ALA B N 1
ATOM 6366 C CA . ALA B 1 201 ? 9.414 45.469 20.438 1 96.19 201 ALA B CA 1
ATOM 6367 C C . ALA B 1 201 ? 9.992 45.969 21.75 1 96.19 201 ALA B C 1
ATOM 6369 O O . ALA B 1 201 ? 11.195 45.844 22 1 96.19 201 ALA B O 1
ATOM 6370 N N . MET B 1 202 ? 9.141 46.5 22.547 1 95.62 202 MET B N 1
ATOM 6371 C CA . MET B 1 202 ? 9.578 47.062 23.812 1 95.62 202 MET B CA 1
ATOM 6372 C C . MET B 1 202 ? 10.094 46 24.75 1 95.62 202 MET B C 1
ATOM 6374 O O . MET B 1 202 ? 11.055 46.219 25.484 1 95.62 202 MET B O 1
ATOM 6378 N N . ARG B 1 203 ? 9.477 44.875 24.75 1 95.19 203 ARG B N 1
ATOM 6379 C CA . ARG B 1 203 ? 9.93 43.75 25.562 1 95.19 203 ARG B CA 1
ATOM 6380 C C . ARG B 1 203 ? 11.359 43.344 25.219 1 95.19 203 ARG B C 1
ATOM 6382 O O . ARG B 1 203 ? 12.18 43.094 26.094 1 95.19 203 ARG B O 1
ATOM 6389 N N . TRP B 1 204 ? 11.578 43.25 23.984 1 96 204 TRP B N 1
ATOM 6390 C CA . TRP B 1 204 ? 12.914 42.906 23.531 1 96 204 TRP B CA 1
ATOM 6391 C C . TRP B 1 204 ? 13.922 44 23.922 1 96 204 TRP B C 1
ATOM 6393 O O . TRP B 1 204 ? 15.023 43.688 24.391 1 96 204 TRP B O 1
ATOM 6403 N N . LEU B 1 205 ? 13.609 45.25 23.781 1 95.62 205 LEU B N 1
ATOM 6404 C CA . LEU B 1 205 ? 14.492 46.375 24.078 1 95.62 205 LEU B CA 1
ATOM 6405 C C . LEU B 1 205 ? 14.844 46.406 25.562 1 95.62 205 LEU B C 1
ATOM 6407 O O . LEU B 1 205 ? 15.992 46.688 25.922 1 95.62 205 LEU B O 1
ATOM 6411 N N . GLU B 1 206 ? 13.891 46.156 26.344 1 93.62 206 GLU B N 1
ATOM 6412 C CA . GLU B 1 206 ? 14.102 46.156 27.781 1 93.62 206 GLU B CA 1
ATOM 6413 C C . GLU B 1 206 ? 15.016 45 28.203 1 93.62 206 GLU B C 1
ATOM 6415 O O . GLU B 1 206 ? 15.914 45.156 29.031 1 93.62 206 GLU B O 1
ATOM 6420 N N . ARG B 1 207 ? 14.797 43.906 27.656 1 93.88 207 ARG B N 1
ATOM 6421 C CA . ARG B 1 207 ? 15.609 42.719 27.969 1 93.88 207 ARG B CA 1
ATOM 6422 C C . ARG B 1 207 ? 17.047 42.906 27.469 1 93.88 207 ARG B C 1
ATOM 6424 O O . ARG B 1 207 ? 17.984 42.5 28.141 1 93.88 207 ARG B O 1
ATOM 6431 N N . ALA B 1 208 ? 17.156 43.438 26.328 1 92.44 208 ALA B N 1
ATOM 6432 C CA . ALA B 1 208 ? 18.469 43.625 25.703 1 92.44 208 ALA B CA 1
ATOM 6433 C C . ALA B 1 208 ? 19.219 44.781 26.312 1 92.44 208 ALA B C 1
ATOM 6435 O O . ALA B 1 208 ? 20.438 44.906 26.188 1 92.44 208 ALA B O 1
ATOM 6436 N N . GLY B 1 209 ? 18.625 45.625 27.094 1 90.75 209 GLY B N 1
ATOM 6437 C CA . GLY B 1 209 ? 19.25 46.875 27.547 1 90.75 209 GLY B CA 1
ATOM 6438 C C . GLY B 1 209 ? 19.797 47.719 26.406 1 90.75 209 GLY B C 1
ATOM 6439 O O . GLY B 1 209 ? 20.938 48.156 26.438 1 90.75 209 GLY B O 1
ATOM 6440 N N . ALA B 1 210 ? 18.922 47.812 25.406 1 88.75 210 ALA B N 1
ATOM 6441 C CA . ALA B 1 210 ? 19.375 48.438 24.156 1 88.75 210 ALA B CA 1
ATOM 6442 C C . ALA B 1 210 ? 19.5 49.938 24.312 1 88.75 210 ALA B C 1
ATOM 6444 O O . ALA B 1 210 ? 18.797 50.531 25.141 1 88.75 210 ALA B O 1
ATOM 6445 N N . ASP B 1 211 ? 20.328 50.5 23.516 1 92 211 ASP B N 1
ATOM 6446 C CA . ASP B 1 211 ? 20.531 51.969 23.5 1 92 211 ASP B CA 1
ATOM 6447 C C . ASP B 1 211 ? 19.5 52.656 22.609 1 92 211 ASP B C 1
ATOM 6449 O O . ASP B 1 211 ? 18.703 51.969 21.953 1 92 211 ASP B O 1
ATOM 6453 N N . SER B 1 212 ? 19.531 53.906 22.688 1 92.56 212 SER B N 1
ATOM 6454 C CA . SER B 1 212 ? 18.531 54.688 21.984 1 92.56 212 SER B CA 1
ATOM 6455 C C . SER B 1 212 ? 18.641 54.531 20.469 1 92.56 212 SER B C 1
ATOM 6457 O O . SER B 1 212 ? 17.641 54.562 19.766 1 92.56 212 SER B O 1
ATOM 6459 N N . ASP B 1 213 ? 19.797 54.281 20 1 94.06 213 ASP B N 1
ATOM 6460 C CA . ASP B 1 213 ? 19.969 54.094 18.562 1 94.06 213 ASP B CA 1
ATOM 6461 C C . ASP B 1 213 ? 19.328 52.781 18.094 1 94.06 213 ASP B C 1
ATOM 6463 O O . ASP B 1 213 ? 18.625 52.781 17.078 1 94.06 213 ASP B O 1
ATOM 6467 N N . THR B 1 214 ? 19.594 51.781 18.844 1 95.44 214 THR B N 1
ATOM 6468 C CA . THR B 1 214 ? 19 50.469 18.531 1 95.44 214 THR B CA 1
ATOM 6469 C C . THR B 1 214 ? 17.484 50.531 18.672 1 95.44 214 THR B C 1
ATOM 6471 O O . THR B 1 214 ? 16.766 49.938 17.875 1 95.44 214 THR B O 1
ATOM 6474 N N . ALA B 1 215 ? 17.062 51.219 19.672 1 96 215 ALA B N 1
ATOM 6475 C CA . ALA B 1 215 ? 15.633 51.375 19.891 1 96 215 ALA B CA 1
ATOM 6476 C C . ALA B 1 215 ? 14.961 52.094 18.734 1 96 215 ALA B C 1
ATOM 6478 O O . ALA B 1 215 ? 13.891 51.688 18.281 1 96 215 ALA B O 1
ATOM 6479 N N . ASP B 1 216 ? 15.562 53.156 18.344 1 96.12 216 ASP B N 1
ATOM 6480 C CA . ASP B 1 216 ? 15.008 53.938 17.234 1 96.12 216 ASP B CA 1
ATOM 6481 C C . ASP B 1 216 ? 14.961 53.125 15.945 1 96.12 216 ASP B C 1
ATOM 6483 O O . ASP B 1 216 ? 14.023 53.25 15.164 1 96.12 216 ASP B O 1
ATOM 6487 N N . GLN B 1 217 ? 15.977 52.312 15.781 1 95.19 217 GLN B N 1
ATOM 6488 C CA . GLN B 1 217 ? 16.047 51.469 14.602 1 95.19 217 GLN B CA 1
ATOM 6489 C C . GLN B 1 217 ? 14.898 50.469 14.578 1 95.19 217 GLN B C 1
ATOM 6491 O O . GLN B 1 217 ? 14.383 50.125 13.508 1 95.19 217 GLN B O 1
ATOM 6496 N N . LEU B 1 218 ? 14.531 50 15.648 1 96.06 218 LEU B N 1
ATOM 6497 C CA . LEU B 1 218 ? 13.484 48.969 15.773 1 96.06 218 LEU B CA 1
ATOM 6498 C C . LEU B 1 218 ? 12.102 49.625 15.773 1 96.06 218 LEU B C 1
ATOM 6500 O O . LEU B 1 218 ? 11.227 49.219 15 1 96.06 218 LEU B O 1
ATOM 6504 N N . LEU B 1 219 ? 11.883 50.656 16.562 1 96.44 219 LEU B N 1
ATOM 6505 C CA . LEU B 1 219 ? 10.562 51.219 16.844 1 96.44 219 LEU B CA 1
ATOM 6506 C C . LEU B 1 219 ? 10.031 52 15.656 1 96.44 219 LEU B C 1
ATOM 6508 O O . LEU B 1 219 ? 8.82 52.219 15.539 1 96.44 219 LEU B O 1
ATOM 6512 N N . ARG B 1 220 ? 10.828 52.406 14.789 1 95 220 ARG B N 1
ATOM 6513 C CA . ARG B 1 220 ? 10.391 53.156 13.625 1 95 220 ARG B CA 1
ATOM 6514 C C . ARG B 1 220 ? 9.547 52.312 12.688 1 95 220 ARG B C 1
ATOM 6516 O O . ARG B 1 220 ? 8.844 52.844 11.828 1 95 220 ARG B O 1
ATOM 6523 N N . HIS B 1 221 ? 9.57 51 12.883 1 95.06 221 HIS B N 1
ATOM 6524 C CA . HIS B 1 221 ? 8.844 50.094 11.992 1 95.06 221 HIS B CA 1
ATOM 6525 C C . HIS B 1 221 ? 7.465 49.75 12.547 1 95.06 221 HIS B C 1
ATOM 6527 O O . HIS B 1 221 ? 6.688 49.062 11.906 1 95.06 221 HIS B O 1
ATOM 6533 N N . VAL B 1 222 ? 7.188 50.281 13.703 1 96.06 222 VAL B N 1
ATOM 6534 C CA . VAL B 1 222 ? 5.828 50.188 14.227 1 96.06 222 VAL B CA 1
ATOM 6535 C C . VAL B 1 222 ? 4.91 51.156 13.484 1 96.06 222 VAL B C 1
ATOM 6537 O O . VAL B 1 222 ? 5.309 52.281 13.172 1 96.06 222 VAL B O 1
ATOM 6540 N N . ARG B 1 223 ? 3.73 50.719 13.25 1 94.75 223 ARG B N 1
ATOM 6541 C CA . ARG B 1 223 ? 2.789 51.562 12.508 1 94.75 223 ARG B CA 1
ATOM 6542 C C . ARG B 1 223 ? 1.921 52.375 13.453 1 94.75 223 ARG B C 1
ATOM 6544 O O . ARG B 1 223 ? 0.772 52.031 13.727 1 94.75 223 ARG B O 1
ATOM 6551 N N . TYR B 1 224 ? 2.361 53.5 13.75 1 93.88 224 TYR B N 1
ATOM 6552 C CA . TYR B 1 224 ? 1.776 54.312 14.812 1 93.88 224 TYR B CA 1
ATOM 6553 C C . TYR B 1 224 ? 0.42 54.875 14.383 1 93.88 224 TYR B C 1
ATOM 6555 O O . TYR B 1 224 ? -0.424 55.188 15.227 1 93.88 224 TYR B O 1
ATOM 6563 N N . TYR B 1 225 ? 0.227 55 13.023 1 91.75 225 TYR B N 1
ATOM 6564 C CA . TYR B 1 225 ? -1.056 55.438 12.492 1 91.75 225 TYR B CA 1
ATOM 6565 C C . TYR B 1 225 ? -2.176 54.5 12.906 1 91.75 225 TYR B C 1
ATOM 6567 O O . TYR B 1 225 ? -3.326 54.906 13.055 1 91.75 225 TYR B O 1
ATOM 6575 N N . LEU B 1 226 ? -1.857 53.281 13.125 1 91.38 226 LEU B N 1
ATOM 6576 C CA . LEU B 1 226 ? -2.857 52.25 13.359 1 91.38 226 LEU B CA 1
ATOM 6577 C C . LEU B 1 226 ? -3.059 52 14.859 1 91.38 226 LEU B C 1
ATOM 6579 O O . LEU B 1 226 ? -3.881 51.188 15.258 1 91.38 226 LEU B O 1
ATOM 6583 N N . ILE B 1 227 ? -2.346 52.688 15.664 1 92.25 227 ILE B N 1
ATOM 6584 C CA . ILE B 1 227 ? -2.445 52.531 17.109 1 92.25 227 ILE B CA 1
ATOM 6585 C C . ILE B 1 227 ? -3.562 53.406 17.656 1 92.25 227 ILE B C 1
ATOM 6587 O O . ILE B 1 227 ? -3.779 54.5 17.172 1 92.25 227 ILE B O 1
ATOM 6591 N N . ASP B 1 228 ? -4.258 52.812 18.656 1 88.56 228 ASP B N 1
ATOM 6592 C CA . ASP B 1 228 ? -5.27 53.594 19.359 1 88.56 228 ASP B CA 1
ATOM 6593 C C . ASP B 1 228 ? -4.688 54.906 19.875 1 88.56 228 ASP B C 1
ATOM 6595 O O . ASP B 1 228 ? -3.625 54.938 20.5 1 88.56 228 ASP B O 1
ATOM 6599 N N . PRO B 1 229 ? -5.426 56.062 19.625 1 86.75 229 PRO B N 1
ATOM 6600 C CA . PRO B 1 229 ? -4.887 57.375 19.984 1 86.75 229 PRO B CA 1
ATOM 6601 C C . PRO B 1 229 ? -4.625 57.5 21.484 1 86.75 229 PRO B C 1
ATOM 6603 O O . PRO B 1 229 ? -3.643 58.125 21.891 1 86.75 229 PRO B O 1
ATOM 6606 N N . GLN B 1 230 ? -5.508 56.938 22.281 1 88.25 230 GLN B N 1
ATOM 6607 C CA . GLN B 1 230 ? -5.301 57 23.719 1 88.25 230 GLN B CA 1
ATOM 6608 C C . GLN B 1 230 ? -4.055 56.219 24.141 1 88.25 230 GLN B C 1
ATOM 6610 O O . GLN B 1 230 ? -3.256 56.719 24.938 1 88.25 230 GLN B O 1
ATOM 6615 N N . TYR B 1 231 ? -3.9 55.156 23.562 1 92.12 231 TYR B N 1
ATOM 6616 C CA . TYR B 1 231 ? -2.723 54.344 23.828 1 92.12 231 TYR B CA 1
ATOM 6617 C C . TYR B 1 231 ? -1.456 55.031 23.344 1 92.12 231 TYR B C 1
ATOM 6619 O O . TYR B 1 231 ? -0.423 55 24.016 1 92.12 231 TYR B O 1
ATOM 6627 N N . LEU B 1 232 ? -1.524 55.625 22.219 1 93.31 232 LEU B N 1
ATOM 6628 C CA . LEU B 1 232 ? -0.392 56.344 21.625 1 93.31 232 LEU B CA 1
ATOM 6629 C C . LEU B 1 232 ? 0.091 57.438 22.531 1 93.31 232 LEU B C 1
ATOM 6631 O O . LEU B 1 232 ? 1.295 57.594 22.75 1 93.31 232 LEU B O 1
ATOM 6635 N N . GLN B 1 233 ? -0.806 58.125 23.141 1 89.12 233 GLN B N 1
ATOM 6636 C CA . GLN B 1 233 ? -0.47 59.281 23.969 1 89.12 233 GLN B CA 1
ATOM 6637 C C . GLN B 1 233 ? -0.021 58.844 25.359 1 89.12 233 GLN B C 1
ATOM 6639 O O . GLN B 1 233 ? 0.994 59.312 25.875 1 89.12 233 GLN B O 1
ATOM 6644 N N . GLU B 1 234 ? -0.736 57.844 25.859 1 91.81 234 GLU B N 1
ATOM 6645 C CA . GLU B 1 234 ? -0.543 57.531 27.266 1 91.81 234 GLU B CA 1
ATOM 6646 C C . GLU B 1 234 ? 0.57 56.5 27.453 1 91.81 234 GLU B C 1
ATOM 6648 O O . GLU B 1 234 ? 1.242 56.5 28.484 1 91.81 234 GLU B O 1
ATOM 6653 N N . LYS B 1 235 ? 0.782 55.719 26.516 1 92.75 235 LYS B N 1
ATOM 6654 C CA . LYS B 1 235 ? 1.705 54.625 26.703 1 92.75 235 LYS B CA 1
ATOM 6655 C C . LYS B 1 235 ? 2.93 54.75 25.812 1 92.75 235 LYS B C 1
ATOM 6657 O O . LYS B 1 235 ? 4.055 54.5 26.234 1 92.75 235 LYS B O 1
ATOM 6662 N N . VAL B 1 236 ? 2.781 55.156 24.594 1 95.25 236 VAL B N 1
ATOM 6663 C CA . VAL B 1 236 ? 3.885 55.188 23.641 1 95.25 236 VAL B CA 1
ATOM 6664 C C . VAL B 1 236 ? 4.703 56.469 23.828 1 95.25 236 VAL B C 1
ATOM 6666 O O . VAL B 1 236 ? 5.859 56.406 24.25 1 95.25 236 VAL B O 1
ATOM 6669 N N . ARG B 1 237 ? 4.074 57.562 23.672 1 92.5 237 ARG B N 1
ATOM 6670 C CA . ARG B 1 237 ? 4.77 58.844 23.719 1 92.5 237 ARG B CA 1
ATOM 6671 C C . ARG B 1 237 ? 5.289 59.156 25.125 1 92.5 237 ARG B C 1
ATOM 6673 O O . ARG B 1 237 ? 6.293 59.844 25.281 1 92.5 237 ARG B O 1
ATOM 6680 N N . ALA B 1 238 ? 4.645 58.562 26.094 1 91.94 238 ALA B N 1
ATOM 6681 C CA . ALA B 1 238 ? 4.996 58.812 27.484 1 91.94 238 ALA B CA 1
ATOM 6682 C C . ALA B 1 238 ? 6.191 57.969 27.906 1 91.94 238 ALA B C 1
ATOM 6684 O O . ALA B 1 238 ? 6.836 58.25 28.922 1 91.94 238 ALA B O 1
ATOM 6685 N N . HIS B 1 239 ? 6.57 57.062 27.141 1 92.81 239 HIS B N 1
ATOM 6686 C CA . HIS B 1 239 ? 7.648 56.156 27.516 1 92.81 239 HIS B CA 1
ATOM 6687 C C . HIS B 1 239 ? 9.008 56.812 27.406 1 92.81 239 HIS B C 1
ATOM 6689 O O . HIS B 1 239 ? 9.297 57.5 26.406 1 92.81 239 HIS B O 1
ATOM 6695 N N . SER B 1 240 ? 9.891 56.656 28.344 1 92.31 240 SER B N 1
ATOM 6696 C CA . SER B 1 240 ? 11.172 57.344 28.438 1 92.31 240 SER B CA 1
ATOM 6697 C C . SER B 1 240 ? 12.086 56.969 27.281 1 92.31 240 SER B C 1
ATOM 6699 O O . SER B 1 240 ? 12.734 57.844 26.688 1 92.31 240 SER B O 1
ATOM 6701 N N . LEU B 1 241 ? 12.023 55.75 26.938 1 93.31 241 LEU B N 1
ATOM 6702 C CA . LEU B 1 241 ? 12.891 55.281 25.859 1 93.31 241 LEU B CA 1
ATOM 6703 C C . LEU B 1 241 ? 12.477 55.875 24.531 1 93.31 241 LEU B C 1
ATOM 6705 O O . LEU B 1 241 ? 13.328 56.219 23.703 1 93.31 241 LEU B O 1
ATOM 6709 N N . VAL B 1 242 ? 11.203 56 24.281 1 94.69 242 VAL B N 1
ATOM 6710 C CA . VAL B 1 242 ? 10.68 56.562 23.047 1 94.69 242 VAL B CA 1
ATOM 6711 C C . VAL B 1 242 ? 11.094 58 22.906 1 94.69 242 VAL B C 1
ATOM 6713 O O . VAL B 1 242 ? 11.438 58.469 21.812 1 94.69 242 VAL B O 1
ATOM 6716 N N . ARG B 1 243 ? 11.148 58.688 23.984 1 93.44 243 ARG B N 1
ATOM 6717 C CA . ARG B 1 243 ? 11.492 60.125 23.984 1 93.44 243 ARG B CA 1
ATOM 6718 C C . ARG B 1 243 ? 12.945 60.312 23.547 1 93.44 243 ARG B C 1
ATOM 6720 O O . ARG B 1 243 ? 13.297 61.406 23.062 1 93.44 243 ARG B O 1
ATOM 6727 N N . GLU B 1 244 ? 13.664 59.312 23.75 1 94.06 244 GLU B N 1
ATOM 6728 C CA . GLU B 1 244 ? 15.07 59.406 23.375 1 94.06 244 GLU B CA 1
ATOM 6729 C C . GLU B 1 244 ? 15.297 58.938 21.938 1 94.06 244 GLU B C 1
ATOM 6731 O O . GLU B 1 244 ? 16.438 58.875 21.469 1 94.06 244 GLU B O 1
ATOM 6736 N N . CYS B 1 245 ? 14.281 58.656 21.203 1 95.44 245 CYS B N 1
ATOM 6737 C CA . CYS B 1 245 ? 14.367 58.156 19.828 1 95.44 245 CYS B CA 1
ATOM 6738 C C . CYS B 1 245 ? 13.828 59.188 18.859 1 95.44 245 CYS B C 1
ATOM 6740 O O . CYS B 1 245 ? 12.625 59.25 18.594 1 95.44 245 CYS B O 1
ATOM 6742 N N . PRO B 1 246 ? 14.641 59.875 18.234 1 94.88 246 PRO B N 1
ATOM 6743 C CA . PRO B 1 246 ? 14.195 61 17.438 1 94.88 246 PRO B CA 1
ATOM 6744 C C . PRO B 1 246 ? 13.266 60.594 16.297 1 94.88 246 PRO B C 1
ATOM 6746 O O . PRO B 1 246 ? 12.242 61.25 16.062 1 94.88 246 PRO B O 1
ATOM 6749 N N . GLU B 1 247 ? 13.656 59.625 15.57 1 94.75 247 GLU B N 1
ATOM 6750 C CA . GLU B 1 247 ? 12.836 59.219 14.438 1 94.75 247 GLU B CA 1
ATOM 6751 C C . GLU B 1 247 ? 11.477 58.719 14.906 1 94.75 247 GLU B C 1
ATOM 6753 O O . GLU B 1 247 ? 10.453 58.969 14.266 1 94.75 247 GLU B O 1
ATOM 6758 N N . THR B 1 248 ? 11.445 57.969 15.977 1 96 248 THR B N 1
ATOM 6759 C CA . THR B 1 248 ? 10.219 57.438 16.531 1 96 248 THR B CA 1
ATOM 6760 C C . THR B 1 248 ? 9.312 58.531 17.047 1 96 248 THR B C 1
ATOM 6762 O O . THR B 1 248 ? 8.094 58.5 16.859 1 96 248 THR B O 1
ATOM 6765 N N . VAL B 1 249 ? 9.914 59.438 17.703 1 95.44 249 VAL B N 1
ATOM 6766 C CA . VAL B 1 249 ? 9.164 60.562 18.219 1 95.44 249 VAL B CA 1
ATOM 6767 C C . VAL B 1 249 ? 8.5 61.312 17.078 1 95.44 249 VAL B C 1
ATOM 6769 O O . VAL B 1 249 ? 7.336 61.719 17.172 1 95.44 249 VAL B O 1
ATOM 6772 N N . LYS B 1 250 ? 9.219 61.531 16 1 94.88 250 LYS B N 1
ATOM 6773 C CA . LYS B 1 250 ? 8.68 62.219 14.828 1 94.88 250 LYS B CA 1
ATOM 6774 C C . LYS B 1 250 ? 7.449 61.469 14.289 1 94.88 250 LYS B C 1
ATOM 6776 O O . LYS B 1 250 ? 6.453 62.094 13.93 1 94.88 250 LYS B O 1
ATOM 6781 N N . LEU B 1 251 ? 7.527 60.25 14.219 1 95.38 251 LEU B N 1
ATOM 6782 C CA . LEU B 1 251 ? 6.426 59.438 13.711 1 95.38 251 LEU B CA 1
ATOM 6783 C C . LEU B 1 251 ? 5.23 59.5 14.648 1 95.38 251 LEU B C 1
ATOM 6785 O O . LEU B 1 251 ? 4.082 59.562 14.203 1 95.38 251 LEU B O 1
ATOM 6789 N N . CYS B 1 252 ? 5.484 59.438 15.922 1 94.25 252 CYS B N 1
ATOM 6790 C CA . CYS B 1 252 ? 4.414 59.531 16.906 1 94.25 252 CYS B CA 1
ATOM 6791 C C . CYS B 1 252 ? 3.689 60.875 16.812 1 94.25 252 CYS B C 1
ATOM 6793 O O . CYS B 1 252 ? 2.459 60.906 16.875 1 94.25 252 CYS B O 1
ATOM 6795 N N . GLU B 1 253 ? 4.434 61.875 16.656 1 92 253 GLU B N 1
ATOM 6796 C CA . GLU B 1 253 ? 3.85 63.188 16.547 1 92 253 GLU B CA 1
ATOM 6797 C C . GLU B 1 253 ? 3.008 63.312 15.273 1 92 253 GLU B C 1
ATOM 6799 O O . GLU B 1 253 ? 1.919 63.906 15.305 1 92 253 GLU B O 1
ATOM 6804 N N . ALA B 1 254 ? 3.553 62.812 14.281 1 92.25 254 ALA B N 1
ATOM 6805 C CA . ALA B 1 254 ? 2.805 62.812 13.031 1 92.25 254 ALA B CA 1
ATOM 6806 C C . ALA B 1 254 ? 1.482 62.062 13.172 1 92.25 254 ALA B C 1
ATOM 6808 O O . ALA B 1 254 ? 0.453 62.5 12.656 1 92.25 254 ALA B O 1
ATOM 6809 N N . ALA B 1 255 ? 1.486 60.969 13.812 1 92.75 255 ALA B N 1
ATOM 6810 C CA . ALA B 1 255 ? 0.291 60.156 14.008 1 92.75 255 ALA B CA 1
ATOM 6811 C C . ALA B 1 255 ? -0.755 60.906 14.836 1 92.75 255 ALA B C 1
ATOM 6813 O O . ALA B 1 255 ? -1.951 60.812 14.539 1 92.75 255 ALA B O 1
ATOM 6814 N N . VAL B 1 256 ? -0.285 61.562 15.844 1 88.06 256 VAL B N 1
ATOM 6815 C CA . VAL B 1 256 ? -1.181 62.344 16.703 1 88.06 256 VAL B CA 1
ATOM 6816 C C . VAL B 1 256 ? -1.8 63.5 15.898 1 88.06 256 VAL B C 1
ATOM 6818 O O . VAL B 1 256 ? -2.988 63.781 16.047 1 88.06 256 VAL B O 1
ATOM 6821 N N . GLN B 1 257 ? -1.009 64.125 15.102 1 83.69 257 GLN B N 1
ATOM 6822 C CA . GLN B 1 257 ? -1.467 65.25 14.281 1 83.69 257 GLN B CA 1
ATOM 6823 C C . GLN B 1 257 ? -2.572 64.812 13.328 1 83.69 257 GLN B C 1
ATOM 6825 O O . GLN B 1 257 ? -3.592 65.5 13.195 1 83.69 257 GLN B O 1
ATOM 6830 N N . VAL B 1 258 ? -2.377 63.688 12.68 1 85.56 258 VAL B N 1
ATOM 6831 C CA . VAL B 1 258 ? -3.309 63.219 11.656 1 85.56 258 VAL B CA 1
ATOM 6832 C C . VAL B 1 258 ? -4.582 62.719 12.312 1 85.56 258 VAL B C 1
ATOM 6834 O O . VAL B 1 258 ? -5.684 62.906 11.805 1 85.56 258 VAL B O 1
ATOM 6837 N N . ARG B 1 259 ? -4.535 61.969 13.406 1 77.31 259 ARG B N 1
ATOM 6838 C CA . ARG B 1 259 ? -5.688 61.312 14.023 1 77.31 259 ARG B CA 1
ATOM 6839 C C . ARG B 1 259 ? -6.484 62.312 14.867 1 77.31 259 ARG B C 1
ATOM 6841 O O . ARG B 1 259 ? -7.633 62.031 15.234 1 77.31 259 ARG B O 1
ATOM 6848 N N . GLY B 1 260 ? -5.957 63.375 15.391 1 65.12 260 GLY B N 1
ATOM 6849 C CA . GLY B 1 260 ? -6.691 64.438 16.047 1 65.12 260 GLY B CA 1
ATOM 6850 C C . GLY B 1 260 ? -7.727 65.062 15.141 1 65.12 260 GLY B C 1
ATOM 6851 O O . GLY B 1 260 ? -8.602 65.812 15.617 1 65.12 260 GLY B O 1
ATOM 6852 N N . TRP B 1 261 ? -7.504 64.812 13.867 1 57.66 261 TRP B N 1
ATOM 6853 C CA . TRP B 1 261 ? -8.445 65.375 12.914 1 57.66 261 TRP B CA 1
ATOM 6854 C C . TRP B 1 261 ? -9.695 64.5 12.789 1 57.66 261 TRP B C 1
ATOM 6856 O O . TRP B 1 261 ? -9.672 63.312 13.078 1 57.66 261 TRP B O 1
ATOM 6866 N N . ASP B 1 262 ? -10.961 65 12.812 1 51.22 262 ASP B N 1
ATOM 6867 C CA . ASP B 1 262 ? -12.258 64.312 12.633 1 51.22 262 ASP B CA 1
ATOM 6868 C C . ASP B 1 262 ? -12.18 63.25 11.547 1 51.22 262 ASP B C 1
ATOM 6870 O O . ASP B 1 262 ? -11.562 63.469 10.5 1 51.22 262 ASP B O 1
ATOM 6874 N N . ASP B 1 263 ? -12.375 62 11.883 1 52.97 263 ASP B N 1
ATOM 6875 C CA . ASP B 1 263 ? -12.328 60.75 11.141 1 52.97 263 ASP B CA 1
ATOM 6876 C C . ASP B 1 263 ? -12.859 60.938 9.719 1 52.97 263 ASP B C 1
ATOM 6878 O O . ASP B 1 263 ? -12.625 60.094 8.844 1 52.97 263 ASP B O 1
ATOM 6882 N N . ASN B 1 264 ? -13.844 61.875 9.523 1 48.09 264 ASN B N 1
ATOM 6883 C CA . ASN B 1 264 ? -14.602 62 8.289 1 48.09 264 ASN B CA 1
ATOM 6884 C C . ASN B 1 264 ? -13.781 62.688 7.191 1 48.09 264 ASN B C 1
ATOM 6886 O O . ASN B 1 264 ? -14.328 63.125 6.18 1 48.09 264 ASN B O 1
ATOM 6890 N N . VAL B 1 265 ? -12.633 63.062 7.418 1 48.09 265 VAL B N 1
ATOM 6891 C CA . VAL B 1 265 ? -12.039 63.844 6.336 1 48.09 265 VAL B CA 1
ATOM 6892 C C . VAL B 1 265 ? -11.383 62.906 5.324 1 48.09 265 VAL B C 1
ATOM 6894 O O . VAL B 1 265 ? -10.508 62.125 5.672 1 48.09 265 VAL B O 1
ATOM 6897 N N . ASP B 1 266 ? -11.805 62.812 4.215 1 51.66 266 ASP B N 1
ATOM 6898 C CA . ASP B 1 266 ? -11.312 62.281 2.957 1 51.66 266 ASP B CA 1
ATOM 6899 C C . ASP B 1 266 ? -9.867 62.688 2.697 1 51.66 266 ASP B C 1
ATOM 6901 O O . ASP B 1 266 ? -9.516 63.875 2.869 1 51.66 266 ASP B O 1
ATOM 6905 N N . GLY B 1 267 ? -8.766 61.875 2.705 1 61.94 267 GLY B N 1
ATOM 6906 C CA . GLY B 1 267 ? -7.406 62.219 2.336 1 61.94 267 GLY B CA 1
ATOM 6907 C C . GLY B 1 267 ? -6.41 62.031 3.461 1 61.94 267 GLY B C 1
ATOM 6908 O O . GLY B 1 267 ? -5.215 62.281 3.285 1 61.94 267 GLY B O 1
ATOM 6909 N N . ASN B 1 268 ? -6.953 61.656 4.613 1 71.31 268 ASN B N 1
ATOM 6910 C CA . ASN B 1 268 ? -6.129 61.531 5.809 1 71.31 268 ASN B CA 1
ATOM 6911 C C . ASN B 1 268 ? -5.051 60.469 5.625 1 71.31 268 ASN B C 1
ATOM 6913 O O . ASN B 1 268 ? -3.914 60.625 6.07 1 71.31 268 ASN B O 1
ATOM 6917 N N . GLU B 1 269 ? -5.352 59.5 4.848 1 81.31 269 GLU B N 1
ATOM 6918 C CA . GLU B 1 269 ? -4.359 58.438 4.664 1 81.31 269 GLU B CA 1
ATOM 6919 C C . GLU B 1 269 ? -3.195 58.906 3.807 1 81.31 269 GLU B C 1
ATOM 6921 O O . GLU B 1 269 ? -2.033 58.656 4.129 1 81.31 269 GLU B O 1
ATOM 6926 N N . ALA B 1 270 ? -3.549 59.594 2.785 1 81.88 270 ALA B N 1
ATOM 6927 C CA . ALA B 1 270 ? -2.51 60.125 1.903 1 81.88 270 ALA B CA 1
ATOM 6928 C C . ALA B 1 270 ? -1.625 61.125 2.639 1 81.88 270 ALA B C 1
ATOM 6930 O O . ALA B 1 270 ? -0.406 61.125 2.451 1 81.88 270 ALA B O 1
ATOM 6931 N N . TYR B 1 271 ? -2.291 61.906 3.371 1 84.69 271 TYR B N 1
ATOM 6932 C CA . TYR B 1 271 ? -1.54 62.875 4.156 1 84.69 271 TYR B CA 1
ATOM 6933 C C . TYR B 1 271 ? -0.653 62.188 5.184 1 84.69 271 TYR B C 1
ATOM 6935 O O . TYR B 1 271 ? 0.504 62.594 5.371 1 84.69 271 TYR B O 1
ATOM 6943 N N . ALA B 1 272 ? -1.158 61.219 5.859 1 87.94 272 ALA B N 1
ATOM 6944 C CA . ALA B 1 272 ? -0.378 60.469 6.828 1 87.94 272 ALA B CA 1
ATOM 6945 C C . ALA B 1 272 ? 0.857 59.844 6.176 1 87.94 272 ALA B C 1
ATOM 6947 O O . ALA B 1 272 ? 1.953 59.875 6.738 1 87.94 272 ALA B O 1
ATOM 6948 N N . GLU B 1 273 ? 0.652 59.344 5.043 1 90.12 273 GLU B N 1
ATOM 6949 C CA . GLU B 1 273 ? 1.753 58.688 4.32 1 90.12 273 GLU B CA 1
ATOM 6950 C C . GLU B 1 273 ? 2.811 59.719 3.928 1 90.12 273 GLU B C 1
ATOM 6952 O O . GLU B 1 273 ? 4.004 59.406 3.893 1 90.12 273 GLU B O 1
ATOM 6957 N N . SER B 1 274 ? 2.363 60.906 3.6 1 88.56 274 SER B N 1
ATOM 6958 C CA . SER B 1 274 ? 3.297 61.969 3.254 1 88.56 274 SER B CA 1
ATOM 6959 C C . SER B 1 274 ? 4.18 62.344 4.441 1 88.56 274 SER B C 1
ATOM 6961 O O . SER B 1 274 ? 5.281 62.875 4.266 1 88.56 274 SER B O 1
ATOM 6963 N N . LEU B 1 275 ? 3.666 62.031 5.641 1 89.88 275 LEU B N 1
ATOM 6964 C CA . LEU B 1 275 ? 4.418 62.344 6.859 1 89.88 275 LEU B CA 1
ATOM 6965 C C . LEU B 1 275 ? 5.273 61.125 7.266 1 89.88 275 LEU B C 1
ATOM 6967 O O . LEU B 1 275 ? 5.887 61.156 8.336 1 89.88 275 LEU B O 1
ATOM 6971 N N . GLY B 1 276 ? 5.199 60.031 6.402 1 90.19 276 GLY B N 1
ATOM 6972 C CA . GLY B 1 276 ? 6.043 58.875 6.652 1 90.19 276 GLY B CA 1
ATOM 6973 C C . GLY B 1 276 ? 5.332 57.781 7.414 1 90.19 276 GLY B C 1
ATOM 6974 O O . GLY B 1 276 ? 5.953 56.781 7.809 1 90.19 276 GLY B O 1
ATOM 6975 N N . LEU B 1 277 ? 4.078 57.906 7.641 1 91.62 277 LEU B N 1
ATOM 6976 C CA . LEU B 1 277 ? 3.316 56.906 8.383 1 91.62 277 LEU B CA 1
ATOM 6977 C C . LEU B 1 277 ? 2.855 55.781 7.461 1 91.62 277 LEU B C 1
ATOM 6979 O O . LEU B 1 277 ? 2.551 56.031 6.289 1 91.62 277 LEU B O 1
ATOM 6983 N N . THR B 1 278 ? 2.947 54.594 7.957 1 91.69 278 THR B N 1
ATOM 6984 C CA . THR B 1 278 ? 2.383 53.438 7.25 1 91.69 278 THR B CA 1
ATOM 6985 C C . THR B 1 278 ? 0.921 53.25 7.637 1 91.69 278 THR B C 1
ATOM 6987 O O . THR B 1 278 ? 0.607 53.031 8.812 1 91.69 278 THR B O 1
ATOM 6990 N N . THR B 1 279 ? 0.037 53.281 6.656 1 89.25 279 THR B N 1
ATOM 6991 C CA . THR B 1 279 ? -1.393 53.219 6.938 1 89.25 279 THR B CA 1
ATOM 6992 C C . THR B 1 279 ? -1.942 51.844 6.562 1 89.25 279 THR B C 1
ATOM 6994 O O . THR B 1 279 ? -3.07 51.5 6.918 1 89.25 279 THR B O 1
ATOM 6997 N N . ASP B 1 280 ? -1.129 51.094 5.902 1 88.12 280 ASP B N 1
ATOM 6998 C CA . ASP B 1 280 ? -1.572 49.75 5.488 1 88.12 280 ASP B CA 1
ATOM 6999 C C . ASP B 1 280 ? -1.816 48.844 6.695 1 88.12 280 ASP B C 1
ATOM 7001 O O . ASP B 1 280 ? -0.992 48.781 7.609 1 88.12 280 ASP B O 1
ATOM 7005 N N . LEU B 1 281 ? -2.914 48.156 6.723 1 86.12 281 LEU B N 1
ATOM 7006 C CA . LEU B 1 281 ? -3.217 47.188 7.777 1 86.12 281 LEU B CA 1
ATOM 7007 C C . LEU B 1 281 ? -2.293 45.969 7.688 1 86.12 281 LEU B C 1
ATOM 7009 O O . LEU B 1 281 ? -1.865 45.594 6.598 1 86.12 281 LEU B O 1
ATOM 7013 N N . ARG B 1 282 ? -1.959 45.5 8.93 1 87.25 282 ARG B N 1
ATOM 7014 C CA . ARG B 1 282 ? -1.278 44.219 8.945 1 87.25 282 ARG B CA 1
ATOM 7015 C C . ARG B 1 282 ? -2.189 43.125 8.414 1 87.25 282 ARG B C 1
ATOM 7017 O O . ARG B 1 282 ? -3.414 43.25 8.422 1 87.25 282 ARG B O 1
ATOM 7024 N N . PHE B 1 283 ? -1.566 42.094 7.941 1 78.81 283 PHE B N 1
ATOM 7025 C CA . PHE B 1 283 ? -2.322 40.969 7.367 1 78.81 283 PHE B CA 1
ATOM 7026 C C . PHE B 1 283 ? -3.375 40.469 8.352 1 78.81 283 PHE B C 1
ATOM 7028 O O . PHE B 1 283 ? -4.516 40.219 7.965 1 78.81 283 PHE B O 1
ATOM 7035 N N . GLY B 1 284 ? -3.023 40.312 9.547 1 75.56 284 GLY B N 1
ATOM 7036 C CA . GLY B 1 284 ? -3.924 39.812 10.562 1 75.56 284 GLY B CA 1
ATOM 7037 C C . GLY B 1 284 ? -5.129 40.688 10.805 1 75.56 284 GLY B C 1
ATOM 7038 O O . GLY B 1 284 ? -6.168 40.219 11.281 1 75.56 284 GLY B O 1
ATOM 7039 N N . MET B 1 285 ? -5.047 41.906 10.484 1 79.44 285 MET B N 1
ATOM 7040 C CA . MET B 1 285 ? -6.109 42.875 10.734 1 79.44 285 MET B CA 1
ATOM 7041 C C . MET B 1 285 ? -7.148 42.844 9.617 1 79.44 285 MET B C 1
ATOM 7043 O O . MET B 1 285 ? -8.234 43.406 9.766 1 79.44 285 MET B O 1
ATOM 7047 N N . LYS B 1 286 ? -6.812 42.156 8.555 1 77.69 286 LYS B N 1
ATOM 7048 C CA . LYS B 1 286 ? -7.688 42.094 7.391 1 77.69 286 LYS B CA 1
ATOM 7049 C C . LYS B 1 286 ? -8.555 40.844 7.43 1 77.69 286 LYS B C 1
ATOM 7051 O O . LYS B 1 286 ? -9.375 40.625 6.535 1 77.69 286 LYS B O 1
ATOM 7056 N N . GLY B 1 287 ? -8.477 40.094 8.32 1 79.25 287 GLY B N 1
ATOM 7057 C CA . GLY B 1 287 ? -9.211 38.844 8.383 1 79.25 287 GLY B CA 1
ATOM 7058 C C . GLY B 1 287 ? -10.711 39.031 8.562 1 79.25 287 GLY B C 1
ATOM 7059 O O . GLY B 1 287 ? -11.141 40.031 9.117 1 79.25 287 GLY B O 1
ATOM 7060 N N . CYS B 1 288 ? -11.469 38.094 7.926 1 83.38 288 CYS B N 1
ATOM 7061 C CA . CYS B 1 288 ? -12.93 38.094 8.023 1 83.38 288 CYS B CA 1
ATOM 7062 C C . CYS B 1 288 ? -13.438 36.844 8.734 1 83.38 288 CYS B C 1
ATOM 7064 O O . CYS B 1 288 ? -12.859 35.781 8.602 1 83.38 288 CYS B O 1
ATOM 7066 N N . ASN B 1 289 ? -14.523 37.094 9.484 1 85.62 289 ASN B N 1
ATOM 7067 C CA . ASN B 1 289 ? -15.188 35.969 10.117 1 85.62 289 ASN B CA 1
ATOM 7068 C C . ASN B 1 289 ? -15.992 35.156 9.109 1 85.62 289 ASN B C 1
ATOM 7070 O O . ASN B 1 289 ? -16.797 35.719 8.359 1 85.62 289 ASN B O 1
ATOM 7074 N N . THR B 1 290 ? -15.711 33.875 9.094 1 88.88 290 THR B N 1
ATOM 7075 C CA . THR B 1 290 ? -16.344 33.031 8.109 1 88.88 290 THR B CA 1
ATOM 7076 C C . THR B 1 290 ? -16.859 31.734 8.766 1 88.88 290 THR B C 1
ATOM 7078 O O . THR B 1 290 ? -16.531 31.453 9.914 1 88.88 290 THR B O 1
ATOM 7081 N N . ILE B 1 291 ? -17.797 31.047 8.039 1 87.75 291 ILE B N 1
ATOM 7082 C CA . ILE B 1 291 ? -18.266 29.719 8.398 1 87.75 291 ILE B CA 1
ATOM 7083 C C . ILE B 1 291 ? -17.609 28.672 7.484 1 87.75 291 ILE B C 1
ATOM 7085 O O . ILE B 1 291 ? -17.672 28.797 6.258 1 87.75 291 ILE B O 1
ATOM 7089 N N . LEU B 1 292 ? -17.047 27.734 8.148 1 88.44 292 LEU B N 1
ATOM 7090 C CA . LEU B 1 292 ? -16.344 26.719 7.383 1 88.44 292 LEU B CA 1
ATOM 7091 C C . LEU B 1 292 ? -17.172 25.438 7.305 1 88.44 292 LEU B C 1
ATOM 7093 O O . LEU B 1 292 ? -17.766 25.016 8.297 1 88.44 292 LEU B O 1
ATOM 7097 N N . PHE B 1 293 ? -17.156 24.844 6.113 1 82.75 293 PHE B N 1
ATOM 7098 C CA . PHE B 1 293 ? -17.812 23.578 5.855 1 82.75 293 PHE B CA 1
ATOM 7099 C C . PHE B 1 293 ? -16.797 22.531 5.371 1 82.75 293 PHE B C 1
ATOM 7101 O O . PHE B 1 293 ? -16 22.812 4.477 1 82.75 293 PHE B O 1
ATOM 7108 N N . LEU B 1 294 ? -16.844 21.422 6.09 1 83 294 LEU B N 1
ATOM 7109 C CA . LEU B 1 294 ? -15.984 20.312 5.668 1 83 294 LEU B CA 1
ATOM 7110 C C . LEU B 1 294 ? -16.766 19 5.621 1 83 294 LEU B C 1
ATOM 7112 O O . LEU B 1 294 ? -17.484 18.672 6.559 1 83 294 LEU B O 1
ATOM 7116 N N . GLY B 1 295 ? -16.562 18.203 4.602 1 74.5 295 GLY B N 1
ATOM 7117 C CA . GLY B 1 295 ? -17.156 16.875 4.539 1 74.5 295 GLY B CA 1
ATOM 7118 C C . GLY B 1 295 ? -17.719 16.531 3.17 1 74.5 295 GLY B C 1
ATOM 7119 O O . GLY B 1 295 ? -17.266 17.062 2.158 1 74.5 295 GLY B O 1
ATOM 7120 N N . GLY B 1 296 ? -18.547 15.422 3.172 1 65.88 296 GLY B N 1
ATOM 7121 C CA . GLY B 1 296 ? -19.172 14.898 1.963 1 65.88 296 GLY B CA 1
ATOM 7122 C C . GLY B 1 296 ? -18.875 13.43 1.725 1 65.88 296 GLY B C 1
ATOM 7123 O O . GLY B 1 296 ? -17.875 12.906 2.209 1 65.88 296 GLY B O 1
ATOM 7124 N N . ASP B 1 297 ? -19.922 12.688 1.428 1 58.41 297 ASP B N 1
ATOM 7125 C CA . ASP B 1 297 ? -19.781 11.258 1.175 1 58.41 297 ASP B CA 1
ATOM 7126 C C . ASP B 1 297 ? -19.438 10.984 -0.29 1 58.41 297 ASP B C 1
ATOM 7128 O O . ASP B 1 297 ? -19.984 11.625 -1.188 1 58.41 297 ASP B O 1
ATOM 7132 N N . PRO B 1 298 ? -18.297 10.258 -0.307 1 49.25 298 PRO B N 1
ATOM 7133 C CA . PRO B 1 298 ? -18.062 9.844 -1.692 1 49.25 298 PRO B CA 1
ATOM 7134 C C . PRO B 1 298 ? -19.281 9.164 -2.324 1 49.25 298 PRO B C 1
ATOM 7136 O O . PRO B 1 298 ? -20.016 8.461 -1.637 1 49.25 298 PRO B O 1
ATOM 7139 N N . HIS B 1 299 ? -19.938 9.836 -3.123 1 45.12 299 HIS B N 1
ATOM 7140 C CA . HIS B 1 299 ? -20.984 9.164 -3.877 1 45.12 299 HIS B CA 1
ATOM 7141 C C . HIS B 1 299 ? -20.438 8.508 -5.137 1 45.12 299 HIS B C 1
ATOM 7143 O O . HIS B 1 299 ? -19.469 9 -5.719 1 45.12 299 HIS B O 1
ATOM 7149 N N . LYS B 1 300 ? -20.844 7.25 -5.395 1 42.25 300 LYS B N 1
ATOM 7150 C CA . LYS B 1 300 ? -20.469 6.453 -6.555 1 42.25 300 LYS B CA 1
ATOM 7151 C C . LYS B 1 300 ? -20.297 7.328 -7.793 1 42.25 300 LYS B C 1
ATOM 7153 O O . LYS B 1 300 ? -19.375 7.113 -8.594 1 42.25 300 LYS B O 1
ATOM 7158 N N . ASP B 1 301 ? -21.141 8.312 -7.969 1 39.19 301 ASP B N 1
ATOM 7159 C CA . ASP B 1 301 ? -21.219 9.148 -9.164 1 39.19 301 ASP B CA 1
ATOM 7160 C C . ASP B 1 301 ? -20.297 10.359 -9.055 1 39.19 301 ASP B C 1
ATOM 7162 O O . ASP B 1 301 ? -20.047 11.047 -10.039 1 39.19 301 ASP B O 1
ATOM 7166 N N . PHE B 1 302 ? -19.953 10.688 -7.891 1 40.28 302 PHE B N 1
ATOM 7167 C CA . PHE B 1 302 ? -19.172 11.906 -7.738 1 40.28 302 PHE B CA 1
ATOM 7168 C C . PHE B 1 302 ? -17.953 11.656 -6.855 1 40.28 302 PHE B C 1
ATOM 7170 O O . PHE B 1 302 ? -18 11.875 -5.641 1 40.28 302 PHE B O 1
ATOM 7177 N N . PRO B 1 303 ? -16.875 11.141 -7.527 1 43.62 303 PRO B N 1
ATOM 7178 C CA . PRO B 1 303 ? -15.68 10.727 -6.801 1 43.62 303 PRO B CA 1
ATOM 7179 C C . PRO B 1 303 ? -15.078 11.852 -5.957 1 43.62 303 PRO B C 1
ATOM 7181 O O . PRO B 1 303 ? -14.242 11.594 -5.086 1 43.62 303 PRO B O 1
ATOM 7184 N N . ASP B 1 304 ? -15.141 13.141 -6.598 1 47.81 304 ASP B N 1
ATOM 7185 C CA . ASP B 1 304 ? -14.516 14.219 -5.84 1 47.81 304 ASP B CA 1
ATOM 7186 C C . ASP B 1 304 ? -15.227 14.43 -4.504 1 47.81 304 ASP B C 1
ATOM 7188 O O . ASP B 1 304 ? -16.312 15.031 -4.461 1 47.81 304 ASP B O 1
ATOM 7192 N N . ARG B 1 305 ? -15.008 13.539 -3.42 1 58.09 305 ARG B N 1
ATOM 7193 C CA . ARG B 1 305 ? -15.867 13.047 -2.346 1 58.09 305 ARG B CA 1
ATOM 7194 C C . ARG B 1 305 ? -15.977 14.078 -1.226 1 58.09 305 ARG B C 1
ATOM 7196 O O . ARG B 1 305 ? -17.078 14.352 -0.74 1 58.09 305 ARG B O 1
ATOM 7203 N N . SER B 1 306 ? -14.93 14.719 -0.804 1 68.06 306 SER B N 1
ATOM 7204 C CA . SER B 1 306 ? -14.984 15.641 0.324 1 68.06 306 SER B CA 1
ATOM 7205 C C . SER B 1 306 ? -14.641 17.062 -0.107 1 68.06 306 SER B C 1
ATOM 7207 O O . SER B 1 306 ? -13.828 17.266 -1.005 1 68.06 306 SER B O 1
ATOM 7209 N N . VAL B 1 307 ? -15.484 18.062 0.339 1 74.62 307 VAL B N 1
ATOM 7210 C CA . VAL B 1 307 ? -15.227 19.469 0.017 1 74.62 307 VAL B CA 1
ATOM 7211 C C . VAL B 1 307 ? -14.945 20.25 1.298 1 74.62 307 VAL B C 1
ATOM 7213 O O . VAL B 1 307 ? -15.391 19.859 2.379 1 74.62 307 VAL B O 1
ATOM 7216 N N . CYS B 1 308 ? -14.195 21.312 1.047 1 81.44 308 CYS B N 1
ATOM 7217 C CA . CYS B 1 308 ? -13.93 22.297 2.092 1 81.44 308 CYS B CA 1
ATOM 7218 C C . CYS B 1 308 ? -14.148 23.703 1.575 1 81.44 308 CYS B C 1
ATOM 7220 O O . CYS B 1 308 ? -13.523 24.125 0.596 1 81.44 308 CYS B O 1
ATOM 7222 N N . PHE B 1 309 ? -15.094 24.422 2.139 1 83.62 309 PHE B N 1
ATOM 7223 C CA . PHE B 1 309 ? -15.273 25.812 1.701 1 83.62 309 PHE B CA 1
ATOM 7224 C C . PHE B 1 309 ? -15.602 26.719 2.885 1 83.62 309 PHE B C 1
ATOM 7226 O O . PHE B 1 309 ? -16.031 26.234 3.938 1 83.62 309 PHE B O 1
ATOM 7233 N N . ALA B 1 310 ? -15.391 27.938 2.639 1 87.62 310 ALA B N 1
ATOM 7234 C CA . ALA B 1 310 ? -15.703 29 3.6 1 87.62 310 ALA B CA 1
ATOM 7235 C C . ALA B 1 310 ? -16.828 29.891 3.082 1 87.62 310 ALA B C 1
ATOM 7237 O O . ALA B 1 310 ? -16.859 30.234 1.895 1 87.62 310 ALA B O 1
ATOM 7238 N N . TYR B 1 311 ? -17.719 30.172 3.975 1 84.81 311 TYR B N 1
ATOM 7239 C CA . TYR B 1 311 ? -18.828 31.062 3.662 1 84.81 311 TYR B CA 1
ATOM 7240 C C . TYR B 1 311 ? -18.719 32.375 4.465 1 84.81 311 TYR B C 1
ATOM 7242 O O . TYR B 1 311 ? -18.641 32.344 5.691 1 84.81 311 TYR B O 1
ATOM 7250 N N . ASN B 1 312 ? -18.703 33.469 3.746 1 85.06 312 ASN B N 1
ATOM 7251 C CA . ASN B 1 312 ? -18.766 34.781 4.375 1 85.06 312 ASN B CA 1
ATOM 7252 C C . ASN B 1 312 ? -20.203 35.281 4.496 1 85.06 312 ASN B C 1
ATOM 7254 O O . ASN B 1 312 ? -20.812 35.656 3.496 1 85.06 312 ASN B O 1
ATOM 7258 N N . PRO B 1 313 ? -20.625 35.25 5.68 1 79.44 313 PRO B N 1
ATOM 7259 C CA . PRO B 1 313 ? -22.031 35.625 5.844 1 79.44 313 PRO B CA 1
ATOM 7260 C C . PRO B 1 313 ? -22.297 37.062 5.477 1 79.44 313 PRO B C 1
ATOM 7262 O O . PRO B 1 313 ? -23.438 37.438 5.148 1 79.44 313 PRO B O 1
ATOM 7265 N N . HIS B 1 314 ? -21.406 37.906 5.527 1 77.19 314 HIS B N 1
ATOM 7266 C CA . HIS B 1 314 ? -21.609 39.344 5.215 1 77.19 314 HIS B CA 1
ATOM 7267 C C . HIS B 1 314 ? -21.656 39.562 3.709 1 77.19 314 HIS B C 1
ATOM 7269 O O . HIS B 1 314 ? -22.562 40.219 3.211 1 77.19 314 HIS B O 1
ATOM 7275 N N . SER B 1 315 ? -20.734 39 3.059 1 76.56 315 SER B N 1
ATOM 7276 C CA . SER B 1 315 ? -20.688 39.156 1.61 1 76.56 315 SER B CA 1
ATOM 7277 C C . SER B 1 315 ? -21.516 38.094 0.902 1 76.56 315 SER B C 1
ATOM 7279 O O . SER B 1 315 ? -21.797 38.219 -0.292 1 76.56 315 SER B O 1
ATOM 7281 N N . LYS B 1 316 ? -21.906 37.031 1.62 1 76.62 316 LYS B N 1
ATOM 7282 C CA . LYS B 1 316 ? -22.672 35.906 1.098 1 76.62 316 LYS B CA 1
ATOM 7283 C C . LYS B 1 316 ? -21.891 35.188 0.003 1 76.62 316 LYS B C 1
ATOM 7285 O O . LYS B 1 316 ? -22.484 34.625 -0.929 1 76.62 316 LYS B O 1
ATOM 7290 N N . ALA B 1 317 ? -20.641 35.25 0.114 1 81.44 317 ALA B N 1
ATOM 7291 C CA . ALA B 1 317 ? -19.781 34.594 -0.86 1 81.44 317 ALA B CA 1
ATOM 7292 C C . ALA B 1 317 ? -19.188 33.312 -0.29 1 81.44 317 ALA B C 1
ATOM 7294 O O . ALA B 1 317 ? -19.047 33.188 0.928 1 81.44 317 ALA B O 1
ATOM 7295 N N . GLN B 1 318 ? -18.953 32.469 -1.245 1 83 318 GLN B N 1
ATOM 7296 C CA . GLN B 1 318 ? -18.344 31.203 -0.887 1 83 318 GLN B CA 1
ATOM 7297 C C . GLN B 1 318 ? -16.938 31.078 -1.494 1 83 318 GLN B C 1
ATOM 7299 O O . GLN B 1 318 ? -16.719 31.484 -2.637 1 83 318 GLN B O 1
ATOM 7304 N N . TYR B 1 319 ? -16.062 30.547 -0.635 1 85.56 319 TYR B N 1
ATOM 7305 C CA . TYR B 1 319 ? -14.688 30.391 -1.072 1 85.56 319 TYR B CA 1
ATOM 7306 C C . TYR B 1 319 ? -14.227 28.938 -0.943 1 85.56 319 TYR B C 1
ATOM 7308 O O . TYR B 1 319 ? -14.555 28.266 0.034 1 85.56 319 TYR B O 1
ATOM 7316 N N . ARG B 1 320 ? -13.484 28.516 -1.924 1 85 320 ARG B N 1
ATOM 7317 C CA . ARG B 1 320 ? -12.93 27.156 -1.891 1 85 320 ARG B CA 1
ATOM 7318 C C . ARG B 1 320 ? -11.656 27.109 -1.052 1 85 320 ARG B C 1
ATOM 7320 O O . ARG B 1 320 ? -10.805 28 -1.152 1 85 320 ARG B O 1
ATOM 7327 N N . LEU B 1 321 ? -11.625 26.109 -0.183 1 85.88 321 LEU B N 1
ATOM 7328 C CA . LEU B 1 321 ? -10.43 25.859 0.618 1 85.88 321 LEU B CA 1
ATOM 7329 C C . LEU B 1 321 ? -9.844 24.484 0.296 1 85.88 321 LEU B C 1
ATOM 7331 O O . LEU B 1 321 ? -10.547 23.609 -0.201 1 85.88 321 LEU B O 1
ATOM 7335 N N . PRO B 1 322 ? -8.547 24.328 0.496 1 84.5 322 PRO B N 1
ATOM 7336 C CA . PRO B 1 322 ? -7.973 22.984 0.288 1 84.5 322 PRO B CA 1
ATOM 7337 C C . PRO B 1 322 ? -8.5 21.953 1.285 1 84.5 322 PRO B C 1
ATOM 7339 O O . PRO B 1 322 ? -8.867 22.312 2.408 1 84.5 322 PRO B O 1
ATOM 7342 N N . LEU B 1 323 ? -8.469 20.703 0.89 1 83.06 323 LEU B N 1
ATOM 7343 C CA . LEU B 1 323 ? -8.836 19.609 1.777 1 83.06 323 LEU B CA 1
ATOM 7344 C C . LEU B 1 323 ? -7.648 19.188 2.641 1 83.06 323 LEU B C 1
ATOM 7346 O O . LEU B 1 323 ? -6.508 19.172 2.172 1 83.06 323 LEU B O 1
ATOM 7350 N N . PRO B 1 324 ? -7.969 18.953 3.92 1 82.56 324 PRO B N 1
ATOM 7351 C CA . PRO B 1 324 ? -6.875 18.438 4.738 1 82.56 324 PRO B CA 1
ATOM 7352 C C . PRO B 1 324 ? -6.379 17.078 4.254 1 82.56 324 PRO B C 1
ATOM 7354 O O . PRO B 1 324 ? -5.172 16.812 4.246 1 82.56 324 PRO B O 1
ATOM 7357 N N . TYR B 1 325 ? -7.242 16.141 3.906 1 77.44 325 TYR B N 1
ATOM 7358 C CA . TYR B 1 325 ? -6.957 14.836 3.316 1 77.44 325 TYR B CA 1
ATOM 7359 C C . TYR B 1 325 ? -8.117 14.367 2.441 1 77.44 325 TYR B C 1
ATOM 7361 O O . TYR B 1 325 ? -9.148 15.031 2.357 1 77.44 325 TYR B O 1
ATOM 7369 N N . SER B 1 326 ? -7.98 13.266 1.664 1 63.09 326 SER B N 1
ATOM 7370 C CA . SER B 1 326 ? -8.766 12.875 0.498 1 63.09 326 SER B CA 1
ATOM 7371 C C . SER B 1 326 ? -10.242 12.703 0.858 1 63.09 326 SER B C 1
ATOM 7373 O O . SER B 1 326 ? -11.125 13.055 0.074 1 63.09 326 SER B O 1
ATOM 7375 N N . ALA B 1 327 ? -10.562 11.922 1.938 1 58.47 327 ALA B N 1
ATOM 7376 C CA . ALA B 1 327 ? -11.953 11.633 2.246 1 58.47 327 ALA B CA 1
ATOM 7377 C C . ALA B 1 327 ? -12.328 12.133 3.643 1 58.47 327 ALA B C 1
ATOM 7379 O O . ALA B 1 327 ? -12.062 11.453 4.637 1 58.47 327 ALA B O 1
ATOM 7380 N N . SER B 1 328 ? -12.562 13.516 3.721 1 61.66 328 SER B N 1
ATOM 7381 C CA . SER B 1 328 ? -12.758 14.109 5.039 1 61.66 328 SER B CA 1
ATOM 7382 C C . SER B 1 328 ? -14.203 13.977 5.496 1 61.66 328 SER B C 1
ATOM 7384 O O . SER B 1 328 ? -14.766 14.898 6.09 1 61.66 328 SER B O 1
ATOM 7386 N N . ASN B 1 329 ? -14.648 12.656 5.266 1 71.75 329 ASN B N 1
ATOM 7387 C CA . ASN B 1 329 ? -15.984 12.484 5.82 1 71.75 329 ASN B CA 1
ATOM 7388 C C . ASN B 1 329 ? -15.938 11.883 7.227 1 71.75 329 ASN B C 1
ATOM 7390 O O . ASN B 1 329 ? -14.945 11.258 7.605 1 71.75 329 ASN B O 1
ATOM 7394 N N . ALA B 1 330 ? -16.844 12.203 8.039 1 77.69 330 ALA B N 1
ATOM 7395 C CA . ALA B 1 330 ? -17.016 11.734 9.406 1 77.69 330 ALA B CA 1
ATOM 7396 C C . ALA B 1 330 ? -15.914 12.258 10.32 1 77.69 330 ALA B C 1
ATOM 7398 O O . ALA B 1 330 ? -15.578 11.617 11.32 1 77.69 330 ALA B O 1
ATOM 7399 N N . CYS B 1 331 ? -15.305 13.414 9.906 1 87.44 331 CYS B N 1
ATOM 7400 C CA . CYS B 1 331 ? -14.305 14.078 10.734 1 87.44 331 CYS B CA 1
ATOM 7401 C C . CYS B 1 331 ? -14.961 15.055 11.703 1 87.44 331 CYS B C 1
ATOM 7403 O O . CYS B 1 331 ? -16.188 15.227 11.688 1 87.44 331 CYS B O 1
ATOM 7405 N N . ALA B 1 332 ? -14.188 15.555 12.586 1 90.62 332 ALA B N 1
ATOM 7406 C CA . ALA B 1 332 ? -14.633 16.609 13.484 1 90.62 332 ALA B CA 1
ATOM 7407 C C . ALA B 1 332 ? -13.805 17.875 13.305 1 90.62 332 ALA B C 1
ATOM 7409 O O . ALA B 1 332 ? -12.625 17.812 12.969 1 90.62 332 ALA B O 1
ATOM 7410 N N . VAL B 1 333 ? -14.469 19.031 13.5 1 91.19 333 VAL B N 1
ATOM 7411 C CA . VAL B 1 333 ? -13.805 20.312 13.359 1 91.19 333 VAL B CA 1
ATOM 7412 C C . VAL B 1 333 ? -14.039 21.156 14.617 1 91.19 333 VAL B C 1
ATOM 7414 O O . VAL B 1 333 ? -15.055 21 15.297 1 91.19 333 VAL B O 1
ATOM 7417 N N . VAL B 1 334 ? -13.023 21.984 14.93 1 92.31 334 VAL B N 1
ATOM 7418 C CA . VAL B 1 334 ? -13.164 22.891 16.062 1 92.31 334 VAL B CA 1
ATOM 7419 C C . VAL B 1 334 ? -12.266 24.109 15.852 1 92.31 334 VAL B C 1
ATOM 7421 O O . VAL B 1 334 ? -11.219 24.016 15.195 1 92.31 334 VAL B O 1
ATOM 7424 N N . THR B 1 335 ? -12.742 25.219 16.297 1 88.88 335 THR B N 1
ATOM 7425 C CA . THR B 1 335 ? -11.938 26.422 16.281 1 88.88 335 THR B CA 1
ATOM 7426 C C . THR B 1 335 ? -11.539 26.844 17.688 1 88.88 335 THR B C 1
ATOM 7428 O O . THR B 1 335 ? -12.383 26.922 18.594 1 88.88 335 THR B O 1
ATOM 7431 N N . GLU B 1 336 ? -10.266 26.953 17.859 1 80.12 336 GLU B N 1
ATOM 7432 C CA . GLU B 1 336 ? -9.672 27.484 19.094 1 80.12 336 GLU B CA 1
ATOM 7433 C C . GLU B 1 336 ? -8.906 28.766 18.828 1 80.12 336 GLU B C 1
ATOM 7435 O O . GLU B 1 336 ? -7.859 28.75 18.188 1 80.12 336 GLU B O 1
ATOM 7440 N N . ASP B 1 337 ? -9.328 29.844 19.453 1 73.56 337 ASP B N 1
ATOM 7441 C CA . ASP B 1 337 ? -8.664 31.141 19.297 1 73.56 337 ASP B CA 1
ATOM 7442 C C . ASP B 1 337 ? -8.25 31.375 17.844 1 73.56 337 ASP B C 1
ATOM 7444 O O . ASP B 1 337 ? -7.078 31.641 17.578 1 73.56 337 ASP B O 1
ATOM 7448 N N . GLN B 1 338 ? -9.156 31.125 16.938 1 73.19 338 GLN B N 1
ATOM 7449 C CA . GLN B 1 338 ? -9.055 31.422 15.516 1 73.19 338 GLN B CA 1
ATOM 7450 C C . GLN B 1 338 ? -8.25 30.359 14.789 1 73.19 338 GLN B C 1
ATOM 7452 O O . GLN B 1 338 ? -7.977 30.484 13.594 1 73.19 338 GLN B O 1
ATOM 7457 N N . LYS B 1 339 ? -7.801 29.375 15.531 1 83.31 339 LYS B N 1
ATOM 7458 C CA . LYS B 1 339 ? -7.16 28.234 14.891 1 83.31 339 LYS B CA 1
ATOM 7459 C C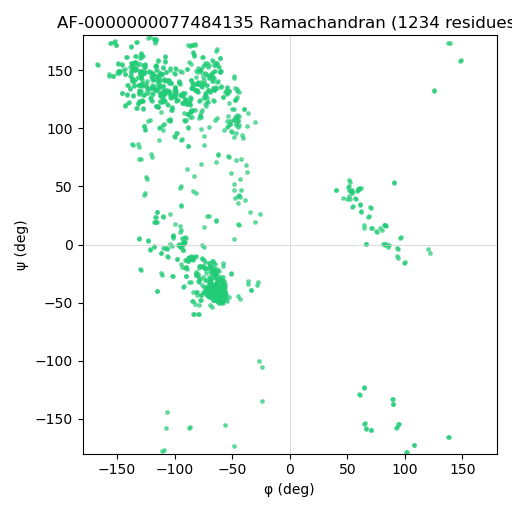 . LYS B 1 339 ? -8.18 27.141 14.562 1 83.31 339 LYS B C 1
ATOM 7461 O O . LYS B 1 339 ? -8.891 26.672 15.453 1 83.31 339 LYS B O 1
ATOM 7466 N N . LEU B 1 340 ? -8.188 26.828 13.352 1 89.19 340 LEU B N 1
ATOM 7467 C CA . LEU B 1 340 ? -9.109 25.797 12.875 1 89.19 340 LEU B CA 1
ATOM 7468 C C . LEU B 1 340 ? -8.453 24.422 12.883 1 89.19 340 LEU B C 1
ATOM 7470 O O . LEU B 1 340 ? -7.398 24.234 12.273 1 89.19 340 LEU B O 1
ATOM 7474 N N . TYR B 1 341 ? -9.078 23.547 13.617 1 92.31 341 TYR B N 1
ATOM 7475 C CA . TYR B 1 341 ? -8.547 22.188 13.719 1 92.31 341 TYR B CA 1
ATOM 7476 C C . TYR B 1 341 ? -9.492 21.188 13.062 1 92.31 341 TYR B C 1
ATOM 7478 O O . TYR B 1 341 ? -10.711 21.328 13.148 1 92.31 341 TYR B O 1
ATOM 7486 N N . VAL B 1 342 ? -8.961 20.203 12.414 1 92.19 342 VAL B N 1
ATOM 7487 C CA . VAL B 1 342 ? -9.695 19.062 11.875 1 92.19 342 VAL B CA 1
ATOM 7488 C C . VAL B 1 342 ? -9.039 17.766 12.328 1 92.19 342 VAL B C 1
ATOM 7490 O O . VAL B 1 342 ? -7.812 17.656 12.359 1 92.19 342 VAL B O 1
ATOM 7493 N N . GLY B 1 343 ? -9.898 16.828 12.719 1 92 343 GLY B N 1
ATOM 7494 C CA . GLY B 1 343 ? -9.344 15.555 13.164 1 92 343 GLY B CA 1
ATOM 7495 C C . GLY B 1 343 ? -10.195 14.359 12.758 1 92 343 GLY B C 1
ATOM 7496 O O . GLY B 1 343 ? -11.422 14.453 12.719 1 92 343 GLY B O 1
ATOM 7497 N N . GLY B 1 344 ? -9.5 13.242 12.5 1 89.94 344 GLY B N 1
ATOM 7498 C CA . GLY B 1 344 ? -10.148 11.961 12.289 1 89.94 344 GLY B CA 1
ATOM 7499 C C . GLY B 1 344 ? -10.914 11.891 10.977 1 89.94 344 GLY B C 1
ATOM 7500 O O . GLY B 1 344 ? -10.609 12.609 10.031 1 89.94 344 GLY B O 1
ATOM 7501 N N . GLY B 1 345 ? -11.875 10.93 10.914 1 86.38 345 GLY B N 1
ATOM 7502 C CA . GLY B 1 345 ? -12.641 10.68 9.703 1 86.38 345 GLY B CA 1
ATOM 7503 C C . GLY B 1 345 ? -12.031 9.609 8.82 1 86.38 345 GLY B C 1
ATOM 7504 O O . GLY B 1 345 ? -11.398 8.672 9.312 1 86.38 345 GLY B O 1
ATOM 7505 N N . ASN B 1 346 ? -12.438 9.734 7.562 1 77.5 346 ASN B N 1
ATOM 7506 C CA . ASN B 1 346 ? -11.992 8.719 6.609 1 77.5 346 ASN B CA 1
ATOM 7507 C C . ASN B 1 346 ? -10.977 9.289 5.621 1 77.5 346 ASN B C 1
ATOM 7509 O O . ASN B 1 346 ? -11.039 10.469 5.27 1 77.5 346 ASN B O 1
ATOM 7513 N N . VAL B 1 347 ? -10.016 8.484 5.285 1 74.75 347 VAL B N 1
ATOM 7514 C CA . VAL B 1 347 ? -9.062 8.836 4.242 1 74.75 347 VAL B CA 1
ATOM 7515 C C . VAL B 1 347 ? -9.117 7.809 3.117 1 74.75 347 VAL B C 1
ATOM 7517 O O . VAL B 1 347 ? -9.422 6.637 3.355 1 74.75 347 VAL B O 1
ATOM 7520 N N . GLU B 1 348 ? -8.844 8.375 2.043 1 65.94 348 GLU B N 1
ATOM 7521 C CA . GLU B 1 348 ? -8.828 7.457 0.908 1 65.94 348 GLU B CA 1
ATOM 7522 C C . GLU B 1 348 ? -7.676 6.461 1.022 1 65.94 348 GLU B C 1
ATOM 7524 O O . GLU B 1 348 ? -6.566 6.832 1.409 1 65.94 348 GLU B O 1
ATOM 7529 N N . ASP B 1 349 ? -8.07 5.289 0.765 1 57.91 349 ASP B N 1
ATOM 7530 C CA . ASP B 1 349 ? -7.023 4.27 0.748 1 57.91 349 ASP B CA 1
ATOM 7531 C C . ASP B 1 349 ? -6.23 4.32 -0.555 1 57.91 349 ASP B C 1
ATOM 7533 O O . ASP B 1 349 ? -6.781 4.094 -1.634 1 57.91 349 ASP B O 1
ATOM 7537 N N . VAL B 1 350 ? -4.945 4.734 -0.448 1 54.03 350 VAL B N 1
ATOM 7538 C CA . VAL B 1 350 ? -4.102 4.898 -1.628 1 54.03 350 VAL B CA 1
ATOM 7539 C C . VAL B 1 350 ? -4.012 3.578 -2.387 1 54.03 350 VAL B C 1
ATOM 7541 O O . VAL B 1 350 ? -3.701 3.561 -3.58 1 54.03 350 VAL B O 1
ATOM 7544 N N . ASN B 1 351 ? -4.074 2.553 -1.711 1 44.38 351 ASN B N 1
ATOM 7545 C CA . ASN B 1 351 ? -3.904 1.245 -2.336 1 44.38 351 ASN B CA 1
ATOM 7546 C C . ASN B 1 351 ? -5.23 0.696 -2.855 1 44.38 351 ASN B C 1
ATOM 7548 O O . ASN B 1 351 ? -5.254 -0.331 -3.537 1 44.38 351 ASN B O 1
ATOM 7552 N N . ALA B 1 352 ? -6.34 1.366 -2.451 1 42.16 352 ALA B N 1
ATOM 7553 C CA . ALA B 1 352 ? -7.668 0.955 -2.896 1 42.16 352 ALA B CA 1
ATOM 7554 C C . ALA B 1 352 ? -8.516 2.162 -3.287 1 42.16 352 ALA B C 1
ATOM 7556 O O . ALA B 1 352 ? -9.211 2.74 -2.449 1 42.16 352 ALA B O 1
ATOM 7557 N N . ILE B 1 353 ? -8.43 2.609 -4.469 1 45.94 353 ILE B N 1
ATOM 7558 C CA . ILE B 1 353 ? -9.125 3.799 -4.945 1 45.94 353 ILE B CA 1
ATOM 7559 C C . ILE B 1 353 ? -10.625 3.662 -4.68 1 45.94 353 ILE B C 1
ATOM 7561 O O . ILE B 1 353 ? -11.219 2.623 -4.977 1 45.94 353 ILE B O 1
ATOM 7565 N N . GLY B 1 354 ? -11.234 4.621 -4.102 1 45.84 354 GLY B N 1
ATOM 7566 C CA . GLY B 1 354 ? -12.656 4.68 -3.816 1 45.84 354 GLY B CA 1
ATOM 7567 C C . GLY B 1 354 ? -13.008 4.168 -2.432 1 45.84 354 GLY B C 1
ATOM 7568 O O . GLY B 1 354 ? -14.156 4.289 -1.994 1 45.84 354 GLY B O 1
ATOM 7569 N N . HIS B 1 355 ? -11.961 3.539 -1.78 1 51.09 355 HIS B N 1
ATOM 7570 C CA . HIS B 1 355 ? -12.203 3.078 -0.419 1 51.09 355 HIS B CA 1
ATOM 7571 C C . HIS B 1 355 ? -11.633 4.047 0.605 1 51.09 355 HIS B C 1
ATOM 7573 O O . HIS B 1 355 ? -10.586 4.656 0.369 1 51.09 355 HIS B O 1
ATOM 7579 N N . CYS B 1 356 ? -12.516 4.293 1.656 1 63.59 356 CYS B N 1
ATOM 7580 C CA . CYS B 1 356 ? -12.07 5.176 2.732 1 63.59 356 CYS B CA 1
ATOM 7581 C C . CYS B 1 356 ? -11.75 4.379 3.992 1 63.59 356 CYS B C 1
ATOM 7583 O O . CYS B 1 356 ? -12.359 3.338 4.246 1 63.59 356 CYS B O 1
ATOM 7585 N N . LYS B 1 357 ? -10.648 4.648 4.57 1 69.75 357 LYS B N 1
ATOM 7586 C CA . LYS B 1 357 ? -10.273 4.07 5.855 1 69.75 357 LYS B CA 1
ATOM 7587 C C . LYS B 1 357 ? -10.289 5.125 6.961 1 69.75 357 LYS B C 1
ATOM 7589 O O . LYS B 1 357 ? -9.867 6.262 6.746 1 69.75 357 LYS B O 1
ATOM 7594 N N . PRO B 1 358 ? -10.875 4.691 8.141 1 79.69 358 PRO B N 1
ATOM 7595 C CA . PRO B 1 358 ? -10.82 5.641 9.258 1 79.69 358 PRO B CA 1
ATOM 7596 C C . PRO B 1 358 ? -9.391 5.988 9.664 1 79.69 358 PRO B C 1
ATOM 7598 O O . PRO B 1 358 ? -8.484 5.156 9.531 1 79.69 358 PRO B O 1
ATOM 7601 N N . CYS B 1 359 ? -9.211 7.188 10.133 1 84.94 359 CYS B N 1
ATOM 7602 C CA . CYS B 1 359 ? -7.852 7.609 10.461 1 84.94 359 CYS B CA 1
ATOM 7603 C C . CYS B 1 359 ? -7.82 8.375 11.773 1 84.94 359 CYS B C 1
ATOM 7605 O O . CYS B 1 359 ? -8.859 8.594 12.398 1 84.94 359 CYS B O 1
ATOM 7607 N N . ARG B 1 360 ? -6.621 8.648 12.289 1 90.19 360 ARG B N 1
ATOM 7608 C CA . ARG B 1 360 ? -6.414 9.438 13.5 1 90.19 360 ARG B CA 1
ATOM 7609 C C . ARG B 1 360 ? -5.66 10.727 13.188 1 90.19 360 ARG B C 1
ATOM 7611 O O . ARG B 1 360 ? -5.047 11.32 14.078 1 90.19 360 ARG B O 1
ATOM 7618 N N . LEU B 1 361 ? -5.652 11.141 11.953 1 89.38 361 LEU B N 1
ATOM 7619 C CA . LEU B 1 361 ? -4.926 12.328 11.508 1 89.38 361 LEU B CA 1
ATOM 7620 C C . LEU B 1 361 ? -5.504 13.586 12.141 1 89.38 361 LEU B C 1
ATOM 7622 O O . LEU B 1 361 ? -6.688 13.625 12.492 1 89.38 361 LEU B O 1
ATOM 7626 N N . PHE B 1 362 ? -4.648 14.586 12.352 1 92 362 PHE B N 1
ATOM 7627 C CA . PHE B 1 362 ? -4.996 15.852 12.984 1 92 362 PHE B CA 1
ATOM 7628 C C . PHE B 1 362 ? -4.273 17.016 12.305 1 92 362 PHE B C 1
ATOM 7630 O O . PHE B 1 362 ? -3.062 16.938 12.078 1 92 362 PHE B O 1
ATOM 7637 N N . TYR B 1 363 ? -5.07 18.047 11.938 1 90.94 363 TYR B N 1
ATOM 7638 C CA . TYR B 1 363 ? -4.508 19.156 11.18 1 90.94 363 TYR B CA 1
ATOM 7639 C C . TYR B 1 363 ? -4.965 20.5 11.758 1 90.94 363 TYR B C 1
ATOM 7641 O O . TYR B 1 363 ? -6.027 20.578 12.383 1 90.94 363 TYR B O 1
ATOM 7649 N N . VAL B 1 364 ? -4.152 21.438 11.602 1 89.75 364 VAL B N 1
ATOM 7650 C CA . VAL B 1 364 ? -4.516 22.812 11.875 1 89.75 364 VAL B CA 1
ATOM 7651 C C . VAL B 1 364 ? -4.383 23.656 10.602 1 89.75 364 VAL B C 1
ATOM 7653 O O . VAL B 1 364 ? -3.465 23.438 9.805 1 89.75 364 VAL B O 1
ATOM 7656 N N . TYR B 1 365 ? -5.273 24.562 10.422 1 87.69 365 TYR B N 1
ATOM 7657 C CA . TYR B 1 365 ? -5.305 25.328 9.18 1 87.69 365 TYR B CA 1
ATOM 7658 C C . TYR B 1 365 ? -4.461 26.594 9.289 1 87.69 365 TYR B C 1
ATOM 7660 O O . TYR B 1 365 ? -4.648 27.391 10.211 1 87.69 365 TYR B O 1
ATOM 7668 N N . ASP B 1 366 ? -3.539 26.75 8.383 1 77.44 366 ASP B N 1
ATOM 7669 C CA . ASP B 1 366 ? -2.771 27.984 8.188 1 77.44 366 ASP B CA 1
ATOM 7670 C C . ASP B 1 366 ? -3.486 28.938 7.234 1 77.44 366 ASP B C 1
ATOM 7672 O O . ASP B 1 366 ? -3.385 28.797 6.016 1 77.44 366 ASP B O 1
ATOM 7676 N N . ALA B 1 367 ? -4.121 29.891 7.809 1 75.31 367 ALA B N 1
ATOM 7677 C CA . ALA B 1 367 ? -4.98 30.766 7.031 1 75.31 367 ALA B CA 1
ATOM 7678 C C . ALA B 1 367 ? -4.152 31.75 6.211 1 75.31 367 ALA B C 1
ATOM 7680 O O . ALA B 1 367 ? -4.66 32.375 5.277 1 75.31 367 ALA B O 1
ATOM 7681 N N . VAL B 1 368 ? -2.93 31.938 6.605 1 71.56 368 VAL B N 1
ATOM 7682 C CA . VAL B 1 368 ? -2.072 32.875 5.879 1 71.56 368 VAL B CA 1
ATOM 7683 C C . VAL B 1 368 ? -1.66 32.25 4.543 1 71.56 368 VAL B C 1
ATOM 7685 O O . VAL B 1 368 ? -1.695 32.938 3.508 1 71.56 368 VAL B O 1
ATOM 7688 N N . HIS B 1 369 ? -1.384 31.047 4.566 1 75.88 369 HIS B N 1
ATOM 7689 C CA . HIS B 1 369 ? -0.871 30.406 3.363 1 75.88 369 HIS B CA 1
ATOM 7690 C C . HIS B 1 369 ? -1.902 29.453 2.768 1 75.88 369 HIS B C 1
ATOM 7692 O O . HIS B 1 369 ? -1.666 28.859 1.715 1 75.88 369 HIS B O 1
ATOM 7698 N N . ASN B 1 370 ? -2.988 29.312 3.418 1 78.31 370 ASN B N 1
ATOM 7699 C CA . ASN B 1 370 ? -4.09 28.469 2.963 1 78.31 370 ASN B CA 1
ATOM 7700 C C . ASN B 1 370 ? -3.652 27.016 2.809 1 78.31 370 ASN B C 1
ATOM 7702 O O . ASN B 1 370 ? -3.871 26.406 1.761 1 78.31 370 ASN B O 1
ATOM 7706 N N . VAL B 1 371 ? -2.98 26.516 3.811 1 84.44 371 VAL B N 1
ATOM 7707 C CA . VAL B 1 371 ? -2.555 25.109 3.826 1 84.44 371 VAL B CA 1
ATOM 7708 C C . VAL B 1 371 ? -2.895 24.484 5.176 1 84.44 371 VAL B C 1
ATOM 7710 O O . VAL B 1 371 ? -3.02 25.188 6.18 1 84.44 371 VAL B O 1
ATOM 7713 N N . TRP B 1 372 ? -3.027 23.172 5.125 1 86.94 372 TRP B N 1
ATOM 7714 C CA . TRP B 1 372 ? -3.217 22.422 6.363 1 86.94 372 TRP B CA 1
ATOM 7715 C C . TRP B 1 372 ? -1.885 21.891 6.887 1 86.94 372 TRP B C 1
ATOM 7717 O O . TRP B 1 372 ? -1.101 21.312 6.137 1 86.94 372 TRP B O 1
ATOM 7727 N N . LEU B 1 373 ? -1.649 22.172 8.102 1 85.31 373 LEU B N 1
ATOM 7728 C CA . LEU B 1 373 ? -0.44 21.672 8.75 1 85.31 373 LEU B CA 1
ATOM 7729 C C . LEU B 1 373 ? -0.74 20.422 9.57 1 85.31 373 LEU B C 1
ATOM 7731 O O . LEU B 1 373 ? -1.6 20.453 10.461 1 85.31 373 LEU B O 1
ATOM 7735 N N . GLU B 1 374 ? -0.045 19.391 9.281 1 86.94 374 GLU B N 1
ATOM 7736 C CA . GLU B 1 374 ? -0.228 18.156 10.023 1 86.94 374 GLU B CA 1
ATOM 7737 C C . GLU B 1 374 ? 0.383 18.25 11.422 1 86.94 374 GLU B C 1
ATOM 7739 O O . GLU B 1 374 ? 1.504 18.734 11.578 1 86.94 374 GLU B O 1
ATOM 7744 N N . LYS B 1 375 ? -0.428 17.922 12.406 1 88.56 375 LYS B N 1
ATOM 7745 C CA . LYS B 1 375 ? 0.005 17.875 13.805 1 88.56 375 LYS B CA 1
ATOM 7746 C C . LYS B 1 375 ? 0.038 16.438 14.312 1 88.56 375 LYS B C 1
ATOM 7748 O O . LYS B 1 375 ? -0.07 15.484 13.531 1 88.56 375 LYS B O 1
ATOM 7753 N N . ALA B 1 376 ? 0.391 16.312 15.625 1 86.56 376 ALA B N 1
ATOM 7754 C CA . ALA B 1 376 ? 0.432 14.969 16.203 1 86.56 376 ALA B CA 1
ATOM 7755 C C . ALA B 1 376 ? -0.896 14.25 16 1 86.56 376 ALA B C 1
ATOM 7757 O O . ALA B 1 376 ? -1.963 14.812 16.25 1 86.56 376 ALA B O 1
ATOM 7758 N N . SER B 1 377 ? -0.849 13 15.594 1 89.31 377 SER B N 1
ATOM 7759 C CA . SER B 1 377 ? -2.049 12.188 15.422 1 89.31 377 SER B CA 1
ATOM 7760 C C . SER B 1 377 ? -2.713 11.891 16.766 1 89.31 377 SER B C 1
ATOM 7762 O O . SER B 1 377 ? -2.033 11.781 17.797 1 89.31 377 SER B O 1
ATOM 7764 N N . MET B 1 378 ? -4.008 11.805 16.656 1 92.75 378 MET B N 1
ATOM 7765 C CA . MET B 1 378 ? -4.746 11.398 17.859 1 92.75 378 MET B CA 1
ATOM 7766 C C . MET B 1 378 ? -4.309 10.016 18.312 1 92.75 378 MET B C 1
ATOM 7768 O O . MET B 1 378 ? -3.709 9.258 17.547 1 92.75 378 MET B O 1
ATOM 7772 N N . ARG B 1 379 ? -4.609 9.758 19.547 1 89.69 379 ARG B N 1
ATOM 7773 C CA . ARG B 1 379 ? -4.273 8.453 20.109 1 89.69 379 ARG B CA 1
ATOM 7774 C C . ARG B 1 379 ? -5.152 7.355 19.516 1 89.69 379 ARG B C 1
ATOM 7776 O O . ARG B 1 379 ? -4.672 6.258 19.234 1 89.69 379 ARG B O 1
ATOM 7783 N N . ASP B 1 380 ? -6.434 7.684 19.312 1 90.31 380 ASP B N 1
ATOM 7784 C CA . ASP B 1 380 ? -7.379 6.695 18.812 1 90.31 380 ASP B CA 1
ATOM 7785 C C . ASP B 1 380 ? -7.855 7.055 17.406 1 90.31 380 ASP B C 1
ATOM 7787 O O . ASP B 1 380 ? -7.988 8.234 17.078 1 90.31 380 ASP B O 1
ATOM 7791 N N . ILE B 1 381 ? -8.133 5.957 16.625 1 88.44 381 ILE B N 1
ATOM 7792 C CA . ILE B 1 381 ? -8.844 6.125 15.352 1 88.44 381 ILE B CA 1
ATOM 7793 C C . ILE B 1 381 ? -10.312 6.434 15.625 1 88.44 381 ILE B C 1
ATOM 7795 O O . ILE B 1 381 ? -10.953 5.773 16.453 1 88.44 381 ILE B O 1
ATOM 7799 N N . ARG B 1 382 ? -10.766 7.516 14.938 1 90.69 382 ARG B N 1
ATOM 7800 C CA . ARG B 1 382 ? -12.133 7.93 15.258 1 90.69 382 ARG B CA 1
ATOM 7801 C C . ARG B 1 382 ? -12.883 8.359 14.008 1 90.69 382 ARG B C 1
ATOM 7803 O O . ARG B 1 382 ? -12.336 9.07 13.156 1 90.69 382 ARG B O 1
ATOM 7810 N N . THR B 1 383 ? -14.102 7.898 13.992 1 87.5 383 THR B N 1
ATOM 7811 C CA . THR B 1 383 ? -15.109 8.469 13.102 1 87.5 383 THR B CA 1
ATOM 7812 C C . THR B 1 383 ? -16.375 8.812 13.867 1 87.5 383 THR B C 1
ATOM 7814 O O . THR B 1 383 ? -16.625 8.273 14.945 1 87.5 383 THR B O 1
ATOM 7817 N N . ASN B 1 384 ? -17.078 9.852 13.391 1 89.69 384 ASN B N 1
ATOM 7818 C CA . ASN B 1 384 ? -18.359 10.234 14 1 89.69 384 ASN B CA 1
ATOM 7819 C C . ASN B 1 384 ? -18.188 10.578 15.477 1 89.69 384 ASN B C 1
ATOM 7821 O O . ASN B 1 384 ? -18.938 10.078 16.328 1 89.69 384 ASN B O 1
ATOM 7825 N N . PHE B 1 385 ? -17.203 11.359 15.789 1 93.5 385 PHE B N 1
ATOM 7826 C CA . PHE B 1 385 ? -16.891 11.828 17.125 1 93.5 385 PHE B CA 1
ATOM 7827 C C . PHE B 1 385 ? -17.031 13.336 17.219 1 93.5 385 PHE B C 1
ATOM 7829 O O . PHE B 1 385 ? -17.359 14 16.234 1 93.5 385 PHE B O 1
ATOM 7836 N N . ALA B 1 386 ? -16.844 13.891 18.391 1 95.25 386 ALA B N 1
ATOM 7837 C CA . ALA B 1 386 ? -16.984 15.336 18.594 1 95.25 386 ALA B CA 1
ATOM 7838 C C . ALA B 1 386 ? -15.703 15.938 19.141 1 95.25 386 ALA B C 1
ATOM 7840 O O . ALA B 1 386 ? -14.984 15.289 19.906 1 95.25 386 ALA B O 1
ATOM 7841 N N . MET B 1 387 ? -15.508 17.188 18.75 1 96.31 387 MET B N 1
ATOM 7842 C CA . MET B 1 387 ? -14.391 17.953 19.297 1 96.31 387 MET B CA 1
ATOM 7843 C C . MET B 1 387 ? -14.875 19.281 19.891 1 96.31 387 MET B C 1
ATOM 7845 O O . MET B 1 387 ? -15.859 19.844 19.422 1 96.31 387 MET B O 1
ATOM 7849 N N . ALA B 1 388 ? -14.164 19.688 20.875 1 96.38 388 ALA B N 1
ATOM 7850 C CA . ALA B 1 388 ? -14.406 20.969 21.516 1 96.38 388 ALA B CA 1
ATOM 7851 C C . ALA B 1 388 ? -13.109 21.562 22.062 1 96.38 388 ALA B C 1
ATOM 7853 O O . ALA B 1 388 ? -12.141 20.828 22.297 1 96.38 388 ALA B O 1
ATOM 7854 N N . SER B 1 389 ? -13.109 22.859 22.203 1 95.25 389 SER B N 1
ATOM 7855 C CA . SER B 1 389 ? -11.906 23.5 22.719 1 95.25 389 SER B CA 1
ATOM 7856 C C . SER B 1 389 ? -12.195 24.234 24.016 1 95.25 389 SER B C 1
ATOM 7858 O O . SER B 1 389 ? -13.266 24.828 24.188 1 95.25 389 SER B O 1
ATOM 7860 N N . VAL B 1 390 ? -11.312 24.094 24.953 1 94 390 VAL B N 1
ATOM 7861 C CA . VAL B 1 390 ? -11.289 24.859 26.188 1 94 390 VAL B CA 1
ATOM 7862 C C . VAL B 1 390 ? -9.898 25.453 26.406 1 94 390 VAL B C 1
ATOM 7864 O O . VAL B 1 390 ? -8.906 24.734 26.484 1 94 390 VAL B O 1
ATOM 7867 N N . GLY B 1 391 ? -9.883 26.734 26.547 1 87.69 391 GLY B N 1
ATOM 7868 C CA . GLY B 1 391 ? -8.562 27.344 26.578 1 87.69 391 GLY B CA 1
ATOM 7869 C C . GLY B 1 391 ? -7.773 27.109 25.297 1 87.69 391 GLY B C 1
ATOM 7870 O O . GLY B 1 391 ? -8.266 27.375 24.203 1 87.69 391 GLY B O 1
ATOM 7871 N N . LYS B 1 392 ? -6.555 26.641 25.469 1 86.94 392 LYS B N 1
ATOM 7872 C CA . LYS B 1 392 ? -5.707 26.391 24.312 1 86.94 392 LYS B CA 1
ATOM 7873 C C . LYS B 1 392 ? -5.805 24.922 23.875 1 86.94 392 LYS B C 1
ATOM 7875 O O . LYS B 1 392 ? -5.223 24.531 22.859 1 86.94 392 LYS B O 1
ATOM 7880 N N . SER B 1 393 ? -6.613 24.203 24.641 1 93.31 393 SER B N 1
ATOM 7881 C CA . SER B 1 393 ? -6.625 22.766 24.406 1 93.31 393 SER B CA 1
ATOM 7882 C C . SER B 1 393 ? -7.805 22.359 23.531 1 93.31 393 SER B C 1
ATOM 7884 O O . SER B 1 393 ? -8.836 23.031 23.516 1 93.31 393 SER B O 1
ATOM 7886 N N . VAL B 1 394 ? -7.645 21.328 22.797 1 95.44 394 VAL B N 1
ATOM 7887 C CA . VAL B 1 394 ? -8.688 20.703 22 1 95.44 394 VAL B CA 1
ATOM 7888 C C . VAL B 1 394 ? -8.984 19.297 22.516 1 95.44 394 VAL B C 1
ATOM 7890 O O . VAL B 1 394 ? -8.07 18.547 22.844 1 95.44 394 VAL B O 1
ATOM 7893 N N . TYR B 1 395 ? -10.242 18.984 22.672 1 97.19 395 TYR B N 1
ATOM 7894 C CA . TYR B 1 395 ? -10.672 17.672 23.172 1 97.19 395 TYR B CA 1
ATOM 7895 C C . TYR B 1 395 ? -11.367 16.875 22.078 1 97.19 395 TYR B C 1
ATOM 7897 O O . TYR B 1 395 ? -12.242 17.391 21.375 1 97.19 395 TYR B O 1
ATOM 7905 N N . ALA B 1 396 ? -10.938 15.68 21.875 1 97.06 396 ALA B N 1
ATOM 7906 C CA . ALA B 1 396 ? -11.625 14.711 21.031 1 97.06 396 ALA B CA 1
ATOM 7907 C C . ALA B 1 396 ? -12.344 13.664 21.875 1 97.06 396 ALA B C 1
ATOM 7909 O O . ALA B 1 396 ? -11.742 13.031 22.734 1 97.06 396 ALA B O 1
ATOM 7910 N N . MET B 1 397 ? -13.602 13.414 21.547 1 97.06 397 MET B N 1
ATOM 7911 C CA . MET B 1 397 ? -14.398 12.602 22.453 1 97.06 397 MET B CA 1
ATOM 7912 C C . MET B 1 397 ? -15.211 11.562 21.688 1 97.06 397 MET B C 1
ATOM 7914 O O . MET B 1 397 ? -15.953 11.914 20.766 1 97.06 397 MET B O 1
ATOM 7918 N N . GLY B 1 398 ? -15.078 10.328 22.125 1 96 398 GLY B N 1
ATOM 7919 C CA . GLY B 1 398 ? -15.906 9.242 21.625 1 96 398 GLY B CA 1
ATOM 7920 C C . GLY B 1 398 ? -15.688 8.961 20.156 1 96 398 GLY B C 1
ATOM 7921 O O . GLY B 1 398 ? -14.57 9.109 19.641 1 96 398 GLY B O 1
ATOM 7922 N N . GLY B 1 399 ? -16.781 8.391 19.547 1 93.38 399 GLY B N 1
ATOM 7923 C CA . GLY B 1 399 ? -16.75 8.039 18.141 1 93.38 399 GLY B CA 1
ATOM 7924 C C . GLY B 1 399 ? -16.688 6.543 17.906 1 93.38 399 GLY B C 1
ATOM 7925 O O . GLY B 1 399 ? -16.984 5.754 18.797 1 93.38 399 GLY B O 1
ATOM 7926 N N . LYS B 1 400 ? -16.5 6.246 16.672 1 87.81 400 LY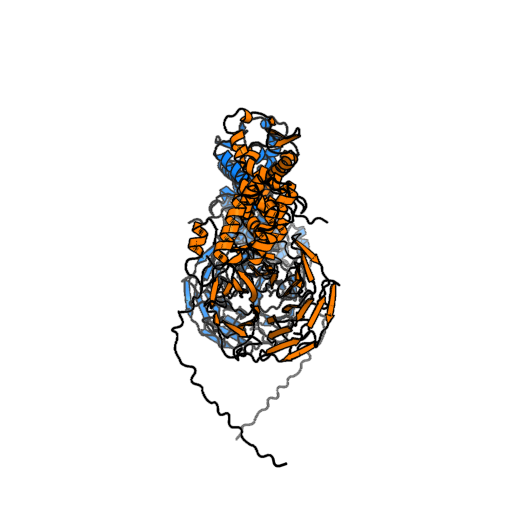S B N 1
ATOM 7927 C CA . LYS B 1 400 ? -16.375 4.855 16.25 1 87.81 400 LYS B CA 1
ATOM 7928 C C . LYS B 1 400 ? -14.953 4.535 15.797 1 87.81 400 LYS B C 1
ATOM 7930 O O . LYS B 1 400 ? -14.359 5.289 15.023 1 87.81 400 LYS B O 1
ATOM 7935 N N . ASN B 1 401 ? -14.523 3.535 16.406 1 77 401 ASN B N 1
ATOM 7936 C CA . ASN B 1 401 ? -13.195 3.023 16.078 1 77 401 ASN B CA 1
ATOM 7937 C C . ASN B 1 401 ? -13.281 1.8 15.164 1 77 401 ASN B C 1
ATOM 7939 O O . ASN B 1 401 ? -14.062 0.882 15.422 1 77 401 ASN B O 1
ATOM 7943 N N . PHE B 1 402 ? -12.508 1.829 14.141 1 63.53 402 PHE B N 1
ATOM 7944 C CA . PHE B 1 402 ? -12.531 0.8 13.102 1 63.53 402 PHE B CA 1
ATOM 7945 C C . PHE B 1 402 ? -12.258 -0.574 13.703 1 63.53 402 PHE B C 1
ATOM 7947 O O . PHE B 1 402 ? -12.781 -1.582 13.227 1 63.53 402 PHE B O 1
ATOM 7954 N N . LEU B 1 403 ? -11.5 -0.672 14.672 1 52.72 403 LEU B N 1
ATOM 7955 C CA . LEU B 1 403 ? -11.047 -1.938 15.242 1 52.72 403 LEU B CA 1
ATOM 7956 C C . LEU B 1 403 ? -11.969 -2.379 16.375 1 52.72 403 LEU B C 1
ATOM 7958 O O . LEU B 1 403 ? -12.266 -3.568 16.516 1 52.72 403 LEU B O 1
ATOM 7962 N N . VAL B 1 404 ? -12.484 -1.433 17.172 1 60.88 404 VAL B N 1
ATOM 7963 C CA . VAL B 1 404 ? -13.117 -1.82 18.438 1 60.88 404 VAL B CA 1
ATOM 7964 C C . VAL B 1 404 ? -14.562 -1.341 18.453 1 60.88 404 VAL B C 1
ATOM 7966 O O . VAL B 1 404 ? -15.312 -1.639 19.391 1 60.88 404 VAL B O 1
ATOM 7969 N N . GLY B 1 405 ? -14.984 -0.65 17.484 1 76.25 405 GLY B N 1
ATOM 7970 C CA . GLY B 1 405 ? -16.359 -0.151 17.453 1 76.25 405 GLY B CA 1
ATOM 7971 C C . GLY B 1 405 ? -16.5 1.206 18.125 1 76.25 405 GLY B C 1
ATOM 7972 O O . GLY B 1 405 ? -15.711 2.117 17.875 1 76.25 405 GLY B O 1
ATOM 7973 N N . TYR B 1 406 ? -17.578 1.239 18.984 1 85 406 TYR B N 1
ATOM 7974 C CA . TYR B 1 406 ? -17.828 2.508 19.656 1 85 406 TYR B CA 1
ATOM 7975 C C . TYR B 1 406 ? -16.906 2.68 20.859 1 85 406 TYR B C 1
ATOM 7977 O O . TYR B 1 406 ? -16.656 1.726 21.609 1 85 406 TYR B O 1
ATOM 7985 N N . ILE B 1 407 ? -16.391 3.904 21.031 1 89.19 407 ILE B N 1
ATOM 7986 C CA . ILE B 1 407 ? -15.422 4.098 22.109 1 89.19 407 ILE B CA 1
ATOM 7987 C C . ILE B 1 407 ? -15.883 5.246 23 1 89.19 407 ILE B C 1
ATOM 7989 O O . ILE B 1 407 ? -16.562 6.168 22.547 1 89.19 407 ILE B O 1
ATOM 7993 N N . ALA B 1 408 ? -15.445 5.148 24.25 1 94.62 408 ALA B N 1
ATOM 7994 C CA . ALA B 1 408 ? -15.719 6.191 25.234 1 94.62 408 ALA B CA 1
ATOM 7995 C C . ALA B 1 408 ? -14.484 7.059 25.484 1 94.62 408 ALA B C 1
ATOM 7997 O O . ALA B 1 408 ? -14.539 8.039 26.219 1 94.62 408 ALA B O 1
ATOM 7998 N N . ALA B 1 409 ? -13.469 6.789 24.844 1 94.56 409 ALA B N 1
ATOM 7999 C CA . ALA B 1 409 ? -12.188 7.43 25.094 1 94.56 409 ALA B CA 1
ATOM 8000 C C . ALA B 1 409 ? -12.25 8.93 24.828 1 94.56 409 ALA B C 1
ATOM 8002 O O . ALA B 1 409 ? -12.898 9.359 23.859 1 94.56 409 ALA B O 1
ATOM 8003 N N . VAL B 1 410 ? -11.625 9.711 25.656 1 97.19 410 VAL B N 1
ATOM 8004 C CA . VAL B 1 410 ? -11.445 11.156 25.5 1 97.19 410 VAL B CA 1
ATOM 8005 C C . VAL B 1 410 ? -9.961 11.5 25.578 1 97.19 410 VAL B C 1
ATOM 8007 O O . VAL B 1 410 ? -9.227 10.945 26.391 1 97.19 410 VAL B O 1
ATOM 8010 N N . GLU B 1 411 ? -9.539 12.352 24.703 1 96.88 411 GLU B N 1
ATOM 8011 C CA . GLU B 1 411 ? -8.148 12.797 24.703 1 96.88 411 GLU B CA 1
ATOM 8012 C C . GLU B 1 411 ? -8.055 14.312 24.5 1 96.88 411 GLU B C 1
ATOM 8014 O O . GLU B 1 411 ? -8.938 14.922 23.891 1 96.88 411 GLU B O 1
ATOM 8019 N N . ARG B 1 412 ? -7.043 14.844 25.031 1 96.88 412 ARG B N 1
ATOM 8020 C CA . ARG B 1 412 ? -6.781 16.281 25.016 1 96.88 412 ARG B CA 1
ATOM 8021 C C . ARG B 1 412 ? -5.477 16.594 24.297 1 96.88 412 ARG B C 1
ATOM 8023 O O . ARG B 1 412 ? -4.43 16.031 24.625 1 96.88 412 ARG B O 1
ATOM 8030 N N . TYR B 1 413 ? -5.605 17.5 23.406 1 94.5 413 TYR B N 1
ATOM 8031 C CA . TYR B 1 413 ? -4.438 17.969 22.656 1 94.5 413 TYR B CA 1
ATOM 8032 C C . TYR B 1 413 ? -3.793 19.156 23.344 1 94.5 413 TYR B C 1
ATOM 8034 O O . TYR B 1 413 ? -4.473 20.141 23.656 1 94.5 413 TYR B O 1
ATOM 8042 N N . ASP B 1 414 ? -2.479 19.047 23.516 1 88.75 414 ASP B N 1
ATOM 8043 C CA . ASP B 1 414 ? -1.672 20.156 24.016 1 88.75 414 ASP B CA 1
ATOM 8044 C C . ASP B 1 414 ? -0.873 20.812 22.891 1 88.75 414 ASP B C 1
ATOM 8046 O O . ASP B 1 414 ? 0.137 20.266 22.438 1 88.75 414 ASP B O 1
ATOM 8050 N N . PRO B 1 415 ? -1.256 21.984 22.5 1 85.75 415 PRO B N 1
ATOM 8051 C CA . PRO B 1 415 ? -0.592 22.609 21.359 1 85.75 415 PRO B CA 1
ATOM 8052 C C . PRO B 1 415 ? 0.85 23.016 21.656 1 85.75 415 PRO B C 1
ATOM 8054 O O . PRO B 1 415 ? 1.649 23.203 20.734 1 85.75 415 PRO B O 1
ATOM 8057 N N . ASP B 1 416 ? 1.169 23.203 22.891 1 80.38 416 ASP B N 1
ATOM 8058 C CA . ASP B 1 416 ? 2.521 23.609 23.25 1 80.38 416 ASP B CA 1
ATOM 8059 C C . ASP B 1 416 ? 3.508 22.453 23.094 1 80.38 416 ASP B C 1
ATOM 8061 O O . ASP B 1 416 ? 4.68 22.672 22.781 1 80.38 416 ASP B O 1
ATOM 8065 N N . THR B 1 417 ? 3.02 21.312 23.281 1 80.62 417 THR B N 1
ATOM 8066 C CA . THR B 1 417 ? 3.898 20.156 23.172 1 80.62 417 THR B CA 1
ATOM 8067 C C . THR B 1 417 ? 3.547 19.312 21.953 1 80.62 417 THR B C 1
ATOM 8069 O O . THR B 1 417 ? 4.289 18.391 21.594 1 80.62 417 THR B O 1
ATOM 8072 N N . ASN B 1 418 ? 2.457 19.688 21.328 1 84.5 418 ASN B N 1
ATOM 8073 C CA . ASN B 1 418 ? 1.963 18.922 20.188 1 84.5 418 ASN B CA 1
ATOM 8074 C C . ASN B 1 418 ? 1.779 17.453 20.547 1 84.5 418 ASN B C 1
ATOM 8076 O O . ASN B 1 418 ? 2.27 16.562 19.844 1 84.5 418 ASN B O 1
ATOM 8080 N N . VAL B 1 419 ? 1.146 17.203 21.688 1 87.12 419 VAL B N 1
ATOM 8081 C CA . VAL B 1 419 ? 0.929 15.844 22.156 1 87.12 419 VAL B CA 1
ATOM 8082 C C . VAL B 1 419 ? -0.521 15.68 22.609 1 87.12 419 VAL B C 1
ATOM 8084 O O . VAL B 1 419 ? -1.116 16.609 23.156 1 87.12 419 VAL B O 1
ATOM 8087 N N . TRP B 1 420 ? -1.048 14.492 22.312 1 92.44 420 TRP B N 1
ATOM 8088 C CA . TRP B 1 420 ? -2.365 14.125 22.828 1 92.44 420 TRP B CA 1
ATOM 8089 C C . TRP B 1 420 ? -2.244 13.359 24.141 1 92.44 420 TRP B C 1
ATOM 8091 O O . TRP B 1 420 ? -1.478 12.398 24.234 1 92.44 420 TRP B O 1
ATOM 8101 N N . HIS B 1 421 ? -3.014 13.859 25.125 1 93.38 421 HIS B N 1
ATOM 8102 C CA . HIS B 1 421 ? -3.062 13.211 26.438 1 93.38 421 HIS B CA 1
ATOM 8103 C C . HIS B 1 421 ? -4.426 12.57 26.688 1 93.38 421 HIS B C 1
ATOM 8105 O O . HIS B 1 421 ? -5.453 13.117 26.266 1 93.38 421 HIS B O 1
ATOM 8111 N N . ALA B 1 422 ? -4.363 11.438 27.422 1 94.75 422 ALA B N 1
ATOM 8112 C CA . ALA B 1 422 ? -5.637 10.82 27.781 1 94.75 422 ALA B CA 1
ATOM 8113 C C . ALA B 1 422 ? -6.363 11.648 28.844 1 94.75 422 ALA B C 1
ATOM 8115 O O . ALA B 1 422 ? -5.742 12.164 29.766 1 94.75 422 ALA B O 1
ATOM 8116 N N . ALA B 1 423 ? -7.652 11.82 28.688 1 95.62 423 ALA B N 1
ATOM 8117 C CA . ALA B 1 423 ? -8.531 12.43 29.688 1 95.62 423 ALA B CA 1
ATOM 8118 C C . ALA B 1 423 ? -9.594 11.445 30.156 1 95.62 423 ALA B C 1
ATOM 8120 O O . ALA B 1 423 ? -9.609 10.289 29.719 1 95.62 423 ALA B O 1
ATOM 8121 N N . ARG B 1 424 ? -10.43 11.867 31.125 1 95.69 424 ARG B N 1
ATOM 8122 C CA . ARG B 1 424 ? -11.484 11 31.641 1 95.69 424 ARG B CA 1
ATOM 8123 C C . ARG B 1 424 ? -12.422 10.555 30.516 1 95.69 424 ARG B C 1
ATOM 8125 O O . ARG B 1 424 ? -12.969 11.383 29.797 1 95.69 424 ARG B O 1
ATOM 8132 N N . PRO B 1 425 ? -12.602 9.273 30.406 1 96.62 425 PRO B N 1
ATOM 8133 C CA . PRO B 1 425 ? -13.492 8.781 29.359 1 96.62 425 PRO B CA 1
ATOM 8134 C C . PRO B 1 425 ? -14.953 9.172 29.594 1 96.62 425 PRO B C 1
ATOM 8136 O O . PRO B 1 425 ? -15.336 9.484 30.734 1 96.62 425 PRO B O 1
ATOM 8139 N N . LEU B 1 426 ? -15.664 9.148 28.5 1 96.06 426 LEU B N 1
ATOM 8140 C CA . LEU B 1 426 ? -17.109 9.328 28.594 1 96.06 426 LEU B CA 1
ATOM 8141 C C . LEU B 1 426 ? -17.734 8.234 29.453 1 96.06 426 LEU B C 1
ATOM 8143 O O . LEU B 1 426 ? -17.203 7.125 29.547 1 96.06 426 LEU B O 1
ATOM 8147 N N . PRO B 1 427 ? -18.844 8.602 30.125 1 93 427 PRO B N 1
ATOM 8148 C CA . PRO B 1 427 ? -19.531 7.57 30.906 1 93 427 PRO B CA 1
ATOM 8149 C C . PRO B 1 427 ? -19.938 6.359 30.078 1 93 427 PRO B C 1
ATOM 8151 O O . PRO B 1 427 ? -19.953 5.234 30.578 1 93 427 PRO B O 1
ATOM 8154 N N . HIS B 1 428 ? -20.328 6.629 28.859 1 92.12 428 HIS B N 1
ATOM 8155 C CA . HIS B 1 428 ? -20.641 5.582 27.891 1 92.12 428 HIS B CA 1
ATOM 8156 C C . HIS B 1 428 ? -20.062 5.902 26.516 1 92.12 428 HIS B C 1
ATOM 8158 O O . HIS B 1 428 ? -19.859 7.07 26.172 1 92.12 428 HIS B O 1
ATOM 8164 N N . ALA B 1 429 ? -19.875 4.77 25.781 1 92.81 429 ALA B N 1
ATOM 8165 C CA . ALA B 1 429 ? -19.422 4.973 24.406 1 92.81 429 ALA B CA 1
ATOM 8166 C C . ALA B 1 429 ? -20.5 5.684 23.578 1 92.81 429 ALA B C 1
ATOM 8168 O O . ALA B 1 429 ? -21.688 5.355 23.672 1 92.81 429 ALA B O 1
ATOM 8169 N N . LEU B 1 430 ? -20.094 6.68 22.844 1 92.81 430 LEU B N 1
ATOM 8170 C CA . LEU B 1 430 ? -21 7.492 22.047 1 92.81 430 LEU B CA 1
ATOM 8171 C C . LEU B 1 430 ? -20.516 7.613 20.609 1 92.81 430 LEU B C 1
ATOM 8173 O O . LEU B 1 430 ? -19.312 7.66 20.359 1 92.81 430 LEU B O 1
ATOM 8177 N N . SER B 1 431 ? -21.391 7.633 19.734 1 91.25 431 SER B N 1
ATOM 8178 C CA . SER B 1 431 ? -21.141 7.941 18.328 1 91.25 431 SER B CA 1
ATOM 8179 C C . SER B 1 431 ? -22.234 8.844 17.75 1 91.25 431 SER B C 1
ATOM 8181 O O . SER B 1 431 ? -23.391 8.766 18.156 1 91.25 431 SER B O 1
ATOM 8183 N N . GLY B 1 432 ? -21.797 9.734 16.844 1 90.44 432 GLY B N 1
ATOM 8184 C CA . GLY B 1 432 ? -22.766 10.633 16.219 1 90.44 432 GLY B CA 1
ATOM 8185 C C . GLY B 1 432 ? -23.281 11.695 17.172 1 90.44 432 GLY B C 1
ATOM 8186 O O . GLY B 1 432 ? -24.344 12.281 16.938 1 90.44 432 GLY B O 1
ATOM 8187 N N . HIS B 1 433 ? -22.625 11.875 18.312 1 93 433 HIS B N 1
ATOM 8188 C CA . HIS B 1 433 ? -22.938 12.93 19.266 1 93 433 HIS B CA 1
ATOM 8189 C C . HIS B 1 433 ? -22.297 14.25 18.859 1 93 433 HIS B C 1
ATOM 8191 O O . HIS B 1 433 ? -21.562 14.305 17.859 1 93 433 HIS B O 1
ATOM 8197 N N . THR B 1 434 ? -22.641 15.328 19.562 1 93.75 434 THR B N 1
ATOM 8198 C CA . THR B 1 434 ? -22.062 16.641 19.328 1 93.75 434 THR B CA 1
ATOM 8199 C C . THR B 1 434 ? -21.562 17.25 20.641 1 93.75 434 THR B C 1
ATOM 8201 O O . THR B 1 434 ? -21.828 16.719 21.719 1 93.75 434 THR B O 1
ATOM 8204 N N . ALA B 1 435 ? -20.75 18.25 20.516 1 96.31 435 ALA B N 1
ATOM 8205 C CA . ALA B 1 435 ? -20.172 18.906 21.703 1 96.31 435 ALA B CA 1
ATOM 8206 C C . ALA B 1 435 ? -20.047 20.406 21.484 1 96.31 435 ALA B C 1
ATOM 8208 O O . ALA B 1 435 ? -19.859 20.875 20.359 1 96.31 435 ALA B O 1
ATOM 8209 N N . VAL B 1 436 ? -20.125 21.141 22.609 1 96.19 436 VAL B N 1
ATOM 8210 C CA . VAL B 1 436 ? -19.984 22.594 22.562 1 96.19 436 VAL B CA 1
ATOM 8211 C C . VAL B 1 436 ? -19.375 23.094 23.875 1 96.19 436 VAL B C 1
ATOM 8213 O O . VAL B 1 436 ? -19.562 22.484 24.922 1 96.19 436 VAL B O 1
ATOM 8216 N N . THR B 1 437 ? -18.625 24.125 23.766 1 96.06 437 THR B N 1
ATOM 8217 C CA . THR B 1 437 ? -18 24.734 24.938 1 96.06 437 THR B CA 1
ATOM 8218 C C . THR B 1 437 ? -18.781 25.953 25.391 1 96.06 437 THR B C 1
ATOM 8220 O O . THR B 1 437 ? -19.141 26.812 24.578 1 96.06 437 THR B O 1
ATOM 8223 N N . VAL B 1 438 ? -19.094 26.047 26.625 1 95.06 438 VAL B N 1
ATOM 8224 C CA . VAL B 1 438 ? -19.641 27.219 27.297 1 95.06 438 VAL B CA 1
ATOM 8225 C C . VAL B 1 438 ? -18.797 27.547 28.531 1 95.06 438 VAL B C 1
ATOM 8227 O O . VAL B 1 438 ? -18.719 26.734 29.453 1 95.06 438 VAL B O 1
ATOM 8230 N N . GLY B 1 439 ? -18.203 28.719 28.438 1 91.12 439 GLY B N 1
ATOM 8231 C CA . GLY B 1 439 ? -17.25 29.016 29.5 1 91.12 439 GLY B CA 1
ATOM 8232 C C . GLY B 1 439 ? -16.047 28.078 29.5 1 91.12 439 GLY B C 1
ATOM 8233 O O . GLY B 1 439 ? -15.367 27.953 28.484 1 91.12 439 GLY B O 1
ATOM 8234 N N . ASN B 1 440 ? -15.875 27.438 30.672 1 94.25 440 ASN B N 1
ATOM 8235 C CA . ASN B 1 440 ? -14.734 26.547 30.781 1 94.25 440 ASN B CA 1
ATOM 8236 C C . ASN B 1 440 ? -15.172 25.078 30.844 1 94.25 440 ASN B C 1
ATOM 8238 O O . ASN B 1 440 ? -14.438 24.234 31.344 1 94.25 440 ASN B O 1
ATOM 8242 N N . CYS B 1 441 ? -16.391 24.891 30.281 1 96.31 441 CYS B N 1
ATOM 8243 C CA . CYS B 1 441 ? -16.906 23.531 30.297 1 96.31 441 CYS B CA 1
ATOM 8244 C C . CYS B 1 441 ? -17.297 23.062 28.906 1 96.31 441 CYS B C 1
ATOM 8246 O O . CYS B 1 441 ? -17.594 23.891 28.031 1 96.31 441 CYS B O 1
ATOM 8248 N N . ILE B 1 442 ? -17.266 21.75 28.766 1 97.62 442 ILE B N 1
ATOM 8249 C CA . ILE B 1 442 ? -17.688 21.141 27.516 1 97.62 442 ILE B CA 1
ATOM 8250 C C . ILE B 1 442 ? -19 20.391 27.734 1 97.62 442 ILE B C 1
ATOM 8252 O O . ILE B 1 442 ? -19.141 19.625 28.688 1 97.62 442 ILE B O 1
ATOM 8256 N N . TYR B 1 443 ? -19.953 20.609 26.891 1 97.62 443 TYR B N 1
ATOM 8257 C CA . TYR B 1 443 ? -21.234 19.922 26.938 1 97.62 443 TYR B CA 1
ATOM 8258 C C . TYR B 1 443 ? -21.359 18.938 25.766 1 97.62 443 TYR B C 1
ATOM 8260 O O . TYR B 1 443 ? -21.188 19.328 24.609 1 97.62 443 TYR B O 1
ATOM 8268 N N . VAL B 1 444 ? -21.609 17.719 26.062 1 97.62 444 VAL B N 1
ATOM 8269 C CA . VAL B 1 444 ? -21.781 16.672 25.062 1 97.62 444 VAL B CA 1
ATOM 8270 C C . VAL B 1 444 ? -23.266 16.266 25 1 97.62 444 VAL B C 1
ATOM 8272 O O . VAL B 1 444 ? -23.875 16 26.031 1 97.62 444 VAL B O 1
ATOM 8275 N N . LEU B 1 445 ? -23.781 16.234 23.797 1 95.81 445 LEU B N 1
ATOM 8276 C CA . LEU B 1 445 ? -25.219 16.047 23.625 1 95.81 445 LEU B CA 1
ATOM 8277 C C . LEU B 1 445 ? -25.5 14.945 22.625 1 95.81 445 LEU B C 1
ATOM 8279 O O . LEU B 1 445 ? -24.875 14.883 21.562 1 95.81 445 LEU B O 1
ATOM 8283 N N . GLY B 1 446 ? -26.5 14.094 22.984 1 94.06 446 GLY B N 1
ATOM 8284 C CA . GLY B 1 446 ? -27.078 13.141 22.047 1 94.06 446 GLY B 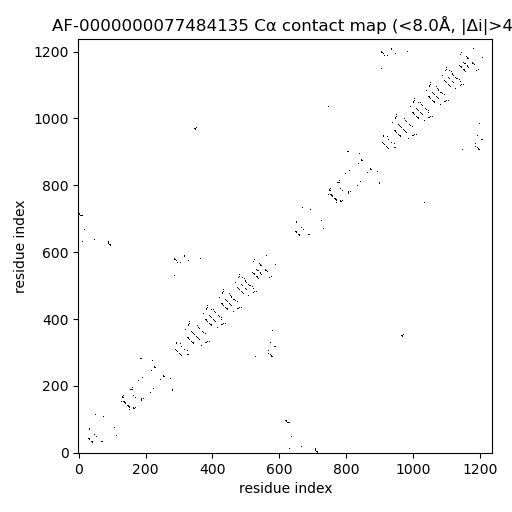CA 1
ATOM 8285 C C . GLY B 1 446 ? -26.094 12.062 21.609 1 94.06 446 GLY B C 1
ATOM 8286 O O . GLY B 1 446 ? -25.172 11.727 22.344 1 94.06 446 GLY B O 1
ATOM 8287 N N . GLY B 1 447 ? -26.469 11.484 20.375 1 91.19 447 GLY B N 1
ATOM 8288 C CA . GLY B 1 447 ? -25.656 10.422 19.812 1 91.19 447 GLY B CA 1
ATOM 8289 C C . GLY B 1 447 ? -26.25 9.039 20.047 1 91.19 447 GLY B C 1
ATOM 8290 O O . GLY B 1 447 ? -27.391 8.906 20.5 1 91.19 447 GLY B O 1
ATOM 8291 N N . TYR B 1 448 ? -25.5 8.18 19.578 1 89.12 448 TYR B N 1
ATOM 8292 C CA . TYR B 1 448 ? -25.859 6.77 19.641 1 89.12 448 TYR B CA 1
ATOM 8293 C C . TYR B 1 448 ? -25.094 6.062 20.75 1 89.12 448 TYR B C 1
ATOM 8295 O O . TYR B 1 448 ? -23.859 6.074 20.766 1 89.12 448 TYR B O 1
ATOM 8303 N N . ALA B 1 449 ? -25.859 5.562 21.688 1 83.88 449 ALA B N 1
ATOM 8304 C CA . ALA B 1 449 ? -25.297 4.836 22.812 1 83.88 449 ALA B CA 1
ATOM 8305 C C . ALA B 1 449 ? -26.125 3.598 23.156 1 83.88 449 ALA B C 1
ATOM 8307 O O . ALA B 1 449 ? -27.344 3.67 23.234 1 83.88 449 ALA B O 1
ATOM 8308 N N . ARG B 1 450 ? -25.5 2.475 23.359 1 74.56 450 ARG B N 1
ATOM 8309 C CA . ARG B 1 450 ? -26.156 1.243 23.781 1 74.56 450 ARG B CA 1
ATOM 8310 C C . ARG B 1 450 ? -27.297 0.881 22.828 1 74.56 450 ARG B C 1
ATOM 8312 O O . ARG B 1 450 ? -28.422 0.63 23.266 1 74.56 450 ARG B O 1
ATOM 8319 N N . ARG B 1 451 ? -27.094 1.204 21.672 1 70.62 451 ARG B N 1
ATOM 8320 C CA . ARG B 1 451 ? -27.953 0.755 20.578 1 70.62 451 ARG B CA 1
ATOM 8321 C C . ARG B 1 451 ? -29.188 1.641 20.453 1 70.62 451 ARG B C 1
ATOM 8323 O O . ARG B 1 451 ? -30.203 1.232 19.875 1 70.62 451 ARG B O 1
ATOM 8330 N N . VAL B 1 452 ? -29.125 2.787 21.078 1 81.75 452 VAL B N 1
ATOM 8331 C CA . VAL B 1 452 ? -30.234 3.73 20.922 1 81.75 452 VAL B CA 1
ATOM 8332 C C . VAL B 1 452 ? -29.672 5.141 20.734 1 81.75 452 VAL B C 1
ATOM 8334 O O . VAL B 1 452 ? -28.578 5.457 21.203 1 81.75 452 VAL B O 1
ATOM 8337 N N . VAL B 1 453 ? -30.516 5.887 20.016 1 88.5 453 VAL B N 1
ATOM 8338 C CA . VAL B 1 453 ? -30.219 7.312 19.984 1 88.5 453 VAL B CA 1
ATOM 8339 C C . VAL B 1 453 ? -30.703 7.977 21.266 1 88.5 453 VAL B C 1
ATOM 8341 O O . VAL B 1 453 ? -31.844 7.797 21.688 1 88.5 453 VAL B O 1
ATOM 8344 N N . THR B 1 454 ? -29.859 8.773 21.906 1 90.69 454 THR B N 1
ATOM 8345 C CA . THR B 1 454 ? -30.141 9.219 23.266 1 90.69 454 THR B CA 1
ATOM 8346 C C . THR B 1 454 ? -30.5 10.703 23.281 1 90.69 454 THR B C 1
ATOM 8348 O O . THR B 1 454 ? -30.203 11.438 22.344 1 90.69 454 THR B O 1
ATOM 8351 N N . THR B 1 455 ? -31.156 11.125 24.422 1 93.44 455 THR B N 1
ATOM 8352 C CA . THR B 1 455 ? -31.453 12.516 24.734 1 93.44 455 THR B CA 1
ATOM 8353 C C . THR B 1 455 ? -30.453 13.07 25.75 1 93.44 455 THR B C 1
ATOM 8355 O O . THR B 1 455 ? -30.578 14.219 26.188 1 93.44 455 THR B O 1
ATOM 8358 N N . SER B 1 456 ? -29.531 12.383 26.031 1 93.38 456 SER B N 1
ATOM 8359 C CA . SER B 1 456 ? -28.641 12.656 27.156 1 93.38 456 SER B CA 1
ATOM 8360 C C . SER B 1 456 ? -27.797 13.906 26.891 1 93.38 456 SER B C 1
ATOM 8362 O O . SER B 1 456 ? -27.438 14.195 25.75 1 93.38 456 SER B O 1
ATOM 8364 N N . MET B 1 457 ? -27.547 14.641 27.922 1 96.56 457 MET B N 1
ATOM 8365 C CA . MET B 1 457 ? -26.562 15.727 27.953 1 96.56 457 MET B CA 1
ATOM 8366 C C . MET B 1 457 ? -25.656 15.594 29.172 1 96.56 457 MET B C 1
ATOM 8368 O O . MET B 1 457 ? -26.125 15.453 30.297 1 96.56 457 MET B O 1
ATOM 8372 N N . ILE B 1 458 ? -24.375 15.656 28.922 1 97.12 458 ILE B N 1
ATOM 8373 C CA . ILE B 1 458 ? -23.406 15.57 30 1 97.12 458 ILE B CA 1
ATOM 8374 C C . ILE B 1 458 ? -22.406 16.719 29.891 1 97.12 458 ILE B C 1
ATOM 8376 O O . ILE B 1 458 ? -22.156 17.234 28.781 1 97.12 458 ILE B O 1
ATOM 8380 N N . ARG B 1 459 ? -21.938 17.141 30.969 1 97.38 459 ARG B N 1
ATOM 8381 C CA . ARG B 1 459 ? -20.984 18.234 31.047 1 97.38 459 ARG B CA 1
ATOM 8382 C C . ARG B 1 459 ? -19.625 17.75 31.547 1 97.38 459 ARG B C 1
ATOM 8384 O O . ARG B 1 459 ? -19.547 16.969 32.5 1 97.38 459 ARG B O 1
ATOM 8391 N N . TYR B 1 460 ? -18.641 18.203 30.906 1 97.31 460 TYR B N 1
ATOM 8392 C CA . TYR B 1 460 ? -17.266 17.906 31.312 1 97.31 460 TYR B CA 1
ATOM 8393 C C . TYR B 1 460 ? -16.594 19.141 31.906 1 97.31 460 TYR B C 1
ATOM 8395 O O . TYR B 1 460 ? -16.609 20.219 31.297 1 97.31 460 TYR B O 1
ATOM 8403 N N . GLN B 1 461 ? -15.953 18.953 33.031 1 96.5 461 GLN B N 1
ATOM 8404 C CA . GLN B 1 461 ? -15.141 19.984 33.656 1 96.5 461 GLN B CA 1
ATOM 8405 C C . GLN B 1 461 ? -13.656 19.656 33.594 1 96.5 461 GLN B C 1
ATOM 8407 O O . GLN B 1 461 ? -13.133 18.906 34.406 1 96.5 461 GLN B O 1
ATOM 8412 N N . PRO B 1 462 ? -12.984 20.312 32.688 1 94.62 462 PRO B N 1
ATOM 8413 C CA . PRO B 1 462 ? -11.57 19.984 32.469 1 94.62 462 PRO B CA 1
ATOM 8414 C C . PRO B 1 462 ? -10.727 20.203 33.719 1 94.62 462 PRO B C 1
ATOM 8416 O O . PRO B 1 462 ? -9.781 19.453 33.969 1 94.62 462 PRO B O 1
ATOM 8419 N N . GLU B 1 463 ? -11.031 21.188 34.531 1 93.12 463 GLU B N 1
ATOM 8420 C CA . GLU B 1 463 ? -10.25 21.516 35.719 1 93.12 463 GLU B CA 1
ATOM 8421 C C . GLU B 1 463 ? -10.242 20.344 36.688 1 93.12 463 GLU B C 1
ATOM 8423 O O . GLU B 1 463 ? -9.227 20.078 37.344 1 93.12 463 GLU B O 1
ATOM 8428 N N . THR B 1 464 ? -11.375 19.688 36.812 1 94.56 464 THR B N 1
ATOM 8429 C CA . THR B 1 464 ? -11.492 18.594 37.75 1 94.56 464 THR B CA 1
ATOM 8430 C C . THR B 1 464 ? -11.523 17.25 37.031 1 94.56 464 THR B C 1
ATOM 8432 O O . THR B 1 464 ? -11.547 16.188 37.688 1 94.56 464 THR B O 1
ATOM 8435 N N . ASP B 1 465 ? -11.508 17.266 35.781 1 95.5 465 ASP B N 1
ATOM 8436 C CA . ASP B 1 465 ? -11.57 16.062 34.969 1 95.5 465 ASP B CA 1
ATOM 8437 C C . ASP B 1 465 ? -12.742 15.172 35.375 1 95.5 465 ASP B C 1
ATOM 8439 O O . ASP B 1 465 ? -12.57 13.992 35.656 1 95.5 465 ASP B O 1
ATOM 8443 N N . THR B 1 466 ? -13.883 15.797 35.344 1 96.44 466 THR B N 1
ATOM 8444 C CA . THR B 1 466 ? -15.078 15.078 35.812 1 96.44 466 THR B CA 1
ATOM 8445 C C . THR B 1 466 ? -16.234 15.312 34.844 1 96.44 466 THR B C 1
ATOM 8447 O O . THR B 1 466 ? -16.312 16.359 34.188 1 96.44 466 THR B O 1
ATOM 8450 N N . TRP B 1 467 ? -17.156 14.32 34.781 1 96.75 467 TRP B N 1
ATOM 8451 C CA . TRP B 1 467 ? -18.391 14.406 34.031 1 96.75 467 TRP B CA 1
ATOM 8452 C C . TRP B 1 467 ? -19.594 14.547 34.938 1 96.75 467 TRP B C 1
ATOM 8454 O O . TRP B 1 467 ? -19.672 13.906 36 1 96.75 467 TRP B O 1
ATOM 8464 N N . THR B 1 468 ? -20.516 15.344 34.531 1 96.56 468 THR B N 1
ATOM 8465 C CA . THR B 1 468 ? -21.766 15.523 35.281 1 96.56 468 THR B CA 1
ATOM 8466 C C . THR B 1 468 ? -22.953 15.383 34.344 1 96.56 468 THR B C 1
ATOM 8468 O O . THR B 1 468 ? -23 16 33.281 1 96.56 468 THR B O 1
ATOM 8471 N N . GLU B 1 469 ? -23.984 14.609 34.719 1 95.25 469 GLU B N 1
ATOM 8472 C CA . GLU B 1 469 ? -25.203 14.469 33.938 1 95.25 469 GLU B CA 1
ATOM 8473 C C . GLU B 1 469 ? -26.141 15.648 34.156 1 95.25 469 GLU B C 1
ATOM 8475 O O . GLU B 1 469 ? -26.312 16.109 35.312 1 95.25 469 GLU B O 1
ATOM 8480 N N . LEU B 1 470 ? -26.703 16.078 33.094 1 96.25 470 LEU B N 1
ATOM 8481 C CA . LEU B 1 470 ? -27.625 17.219 33.156 1 96.25 470 LEU B CA 1
ATOM 8482 C C . LEU B 1 470 ? -28.984 16.828 32.594 1 96.25 470 LEU B C 1
ATOM 8484 O O . LEU B 1 470 ? -29.219 15.68 32.219 1 96.25 470 LEU B O 1
ATOM 8488 N N . ALA B 1 471 ? -29.938 17.828 32.656 1 95.12 471 ALA B N 1
ATOM 8489 C CA . ALA B 1 471 ? -31.281 17.594 32.125 1 95.12 471 ALA B CA 1
ATOM 8490 C C . ALA B 1 471 ? -31.219 17.141 30.656 1 95.12 471 ALA B C 1
ATOM 8492 O O . ALA B 1 471 ? -30.547 17.766 29.844 1 95.12 471 ALA B O 1
ATOM 8493 N N . PRO B 1 472 ? -31.938 16.109 30.344 1 95.44 472 PRO B N 1
ATOM 8494 C CA . PRO B 1 472 ? -31.922 15.609 28.969 1 95.44 472 PRO B CA 1
ATOM 8495 C C . PRO B 1 472 ? -32.688 16.516 28.016 1 95.44 472 PRO B C 1
ATOM 8497 O O . PRO B 1 472 ? -33.531 17.281 28.438 1 95.44 472 PRO B O 1
ATOM 8500 N N . MET B 1 473 ? -32.312 16.406 26.812 1 94.81 473 MET B N 1
ATOM 8501 C CA . MET B 1 473 ? -33.062 17.094 25.766 1 94.81 473 MET B CA 1
ATOM 8502 C C . MET B 1 473 ? -34.5 16.562 25.672 1 94.81 473 MET B C 1
ATOM 8504 O O . MET B 1 473 ? -34.781 15.484 26.203 1 94.81 473 MET B O 1
ATOM 8508 N N . SER B 1 474 ? -35.312 17.266 24.938 1 91.25 474 SER B N 1
ATOM 8509 C CA . SER B 1 474 ? -36.719 16.875 24.812 1 91.25 474 SER B CA 1
ATOM 8510 C C . SER B 1 474 ? -36.875 15.727 23.812 1 91.25 474 SER B C 1
ATOM 8512 O O . SER B 1 474 ? -37.812 14.945 23.891 1 91.25 474 SER B O 1
ATOM 8514 N N . ILE B 1 475 ? -35.969 15.703 22.828 1 90.31 475 ILE B N 1
ATOM 8515 C CA . ILE B 1 475 ? -36 14.625 21.844 1 90.31 475 ILE B CA 1
ATOM 8516 C C . ILE B 1 475 ? -34.594 14.086 21.625 1 90.31 475 ILE B C 1
ATOM 8518 O O . ILE B 1 475 ? -33.625 14.781 21.875 1 90.31 475 ILE B O 1
ATOM 8522 N N . ALA B 1 476 ? -34.625 12.812 21.141 1 90.44 476 ALA B N 1
ATOM 8523 C CA . ALA B 1 476 ? -33.344 12.203 20.812 1 90.44 476 ALA B CA 1
ATOM 8524 C C . ALA B 1 476 ? -32.781 12.766 19.516 1 90.44 476 ALA B C 1
ATOM 8526 O O . ALA B 1 476 ? -33.531 12.984 18.547 1 90.44 476 ALA B O 1
ATOM 8527 N N . ARG B 1 477 ? -31.484 12.984 19.562 1 89.75 477 ARG B N 1
ATOM 8528 C CA . ARG B 1 477 ? -30.859 13.594 18.391 1 89.75 477 ARG B CA 1
ATOM 8529 C C . ARG B 1 477 ? -29.562 12.875 18.031 1 89.75 477 ARG B C 1
ATOM 8531 O O . ARG B 1 477 ? -28.781 12.5 18.906 1 89.75 477 ARG B O 1
ATOM 8538 N N . MET B 1 478 ? -29.422 12.68 16.766 1 87 478 MET B N 1
ATOM 8539 C CA . MET B 1 478 ? -28.203 12.156 16.172 1 87 478 MET B CA 1
ATOM 8540 C C . MET B 1 478 ? -27.609 13.148 15.172 1 87 478 MET B C 1
ATOM 8542 O O . MET B 1 478 ? -28.328 13.695 14.336 1 87 478 MET B O 1
ATOM 8546 N N . LYS B 1 479 ? -26.234 13.352 15.258 1 84.69 479 LYS B N 1
ATOM 8547 C CA . LYS B 1 479 ? -25.547 14.312 14.391 1 84.69 479 LYS B CA 1
ATOM 8548 C C . LYS B 1 479 ? -26.234 15.672 14.422 1 84.69 479 LYS B C 1
ATOM 8550 O O . LYS B 1 479 ? -26.516 16.25 13.367 1 84.69 479 LYS B O 1
ATOM 8555 N N . ALA B 1 480 ? -26.484 16.141 15.625 1 87.94 480 ALA B N 1
ATOM 8556 C CA . ALA B 1 480 ? -27.188 17.406 15.828 1 87.94 480 ALA B CA 1
ATOM 8557 C C . ALA B 1 480 ? -26.25 18.594 15.648 1 87.94 480 ALA B C 1
ATOM 8559 O O . ALA B 1 480 ? -25.031 18.469 15.875 1 87.94 480 ALA B O 1
ATOM 8560 N N . GLY B 1 481 ? -26.797 19.688 15.18 1 89.69 481 GLY B N 1
ATOM 8561 C CA . GLY B 1 481 ? -26.094 20.938 15.25 1 89.69 481 GLY B CA 1
ATOM 8562 C C . GLY B 1 481 ? -26.188 21.609 16.609 1 89.69 481 GLY B C 1
ATOM 8563 O O . GLY B 1 481 ? -27.266 21.672 17.203 1 89.69 481 GLY B O 1
ATOM 8564 N N . VAL B 1 482 ? -25.062 22.047 17.094 1 93.12 482 VAL B N 1
ATOM 8565 C CA . VAL B 1 482 ? -25.078 22.688 18.406 1 93.12 482 VAL B CA 1
ATOM 8566 C C . VAL B 1 482 ? -24.188 23.938 18.375 1 93.12 482 VAL B C 1
ATOM 8568 O O . VAL B 1 482 ? -23.141 23.938 17.734 1 93.12 482 VAL B O 1
ATOM 8571 N N . ALA B 1 483 ? -24.641 24.984 19.047 1 93.44 483 ALA B N 1
ATOM 8572 C CA . ALA B 1 483 ? -23.875 26.219 19.172 1 93.44 483 ALA B CA 1
ATOM 8573 C C . ALA B 1 483 ? -24.172 26.922 20.484 1 93.44 483 ALA B C 1
ATOM 8575 O O . ALA B 1 483 ? -25.25 26.75 21.062 1 93.44 483 ALA B O 1
ATOM 8576 N N . ALA B 1 484 ? -23.219 27.609 20.984 1 93.5 484 ALA B N 1
ATOM 8577 C CA . ALA B 1 484 ? -23.391 28.422 22.188 1 93.5 484 ALA B CA 1
ATOM 8578 C C . ALA B 1 484 ? -23.469 29.906 21.828 1 93.5 484 ALA B C 1
ATOM 8580 O O . ALA B 1 484 ? -22.672 30.406 21.031 1 93.5 484 ALA B O 1
ATOM 8581 N N . LEU B 1 485 ? -24.422 30.562 22.312 1 90.06 485 LEU B N 1
ATOM 8582 C CA . LEU B 1 485 ? -24.578 32 22.125 1 90.06 485 LEU B CA 1
ATOM 8583 C C . LEU B 1 485 ? -25.078 32.656 23.406 1 90.06 485 LEU B C 1
ATOM 8585 O O . LEU B 1 485 ? -26.094 32.25 23.969 1 90.06 485 LEU B O 1
ATOM 8589 N N . ASP B 1 486 ? -24.297 33.594 23.875 1 87.75 486 ASP B N 1
ATOM 8590 C CA . ASP B 1 486 ? -24.609 34.375 25.078 1 87.75 486 ASP B CA 1
ATOM 8591 C C . ASP B 1 486 ? -24.812 33.469 26.281 1 87.75 486 ASP B C 1
ATOM 8593 O O . ASP B 1 486 ? -25.781 33.594 27.016 1 87.75 486 ASP B O 1
ATOM 8597 N N . GLY B 1 487 ? -24.031 32.5 26.359 1 91.19 487 GLY B N 1
ATOM 8598 C CA . GLY B 1 487 ? -24 31.609 27.516 1 91.19 487 GLY B CA 1
ATOM 8599 C C . GLY B 1 487 ? -25.062 30.516 27.453 1 91.19 487 GLY B C 1
ATOM 8600 O O . GLY B 1 487 ? -25.188 29.719 28.391 1 91.19 487 GLY B O 1
ATOM 8601 N N . LYS B 1 488 ? -25.812 30.516 26.422 1 93.19 488 LYS B N 1
ATOM 8602 C CA . LYS B 1 488 ? -26.844 29.5 26.25 1 93.19 488 LYS B CA 1
ATOM 8603 C C . LYS B 1 488 ? -26.469 28.5 25.156 1 93.19 488 LYS B C 1
ATOM 8605 O O . LYS B 1 488 ? -25.688 28.828 24.266 1 93.19 488 LYS B O 1
ATOM 8610 N N . ILE B 1 489 ? -27.109 27.312 25.266 1 95.56 489 ILE B N 1
ATOM 8611 C CA . ILE B 1 489 ? -26.812 26.25 24.312 1 95.56 489 ILE B CA 1
ATOM 8612 C C . ILE B 1 489 ? -28.031 26.031 23.406 1 95.56 489 ILE B C 1
ATOM 8614 O O . ILE B 1 489 ? -29.141 25.828 23.891 1 95.56 489 ILE B O 1
ATOM 8618 N N . TYR B 1 490 ? -27.812 26.031 22.141 1 92.19 490 TYR B N 1
ATOM 8619 C CA . TYR B 1 490 ? -28.859 25.766 21.141 1 92.19 490 TYR B CA 1
ATOM 8620 C C . TYR B 1 490 ? -28.578 24.453 20.422 1 92.19 490 TYR B C 1
ATOM 8622 O O . TYR B 1 490 ? -27.469 24.219 19.938 1 92.19 490 TYR B O 1
ATOM 8630 N N . ALA B 1 491 ? -29.547 23.594 20.359 1 92.62 491 ALA B N 1
ATOM 8631 C CA . ALA B 1 491 ? -29.422 22.312 19.672 1 92.62 491 ALA B CA 1
ATOM 8632 C C . ALA B 1 491 ? -30.516 22.156 18.594 1 92.62 491 ALA B C 1
ATOM 8634 O O . ALA B 1 491 ? -31.672 22.469 18.844 1 92.62 491 ALA B O 1
ATOM 8635 N N . VAL B 1 492 ? -30.031 21.703 17.438 1 88.5 492 VAL B N 1
ATOM 8636 C CA . VAL B 1 492 ? -30.969 21.484 16.328 1 88.5 492 VAL B CA 1
ATOM 8637 C C . VAL B 1 492 ? -30.766 20.078 15.766 1 88.5 492 VAL B C 1
ATOM 8639 O O . VAL B 1 492 ? -29.625 19.594 15.656 1 88.5 492 VAL B O 1
ATOM 8642 N N . GLY B 1 493 ? -31.781 19.406 15.367 1 84.94 493 GLY B N 1
ATOM 8643 C CA . GLY B 1 493 ? -31.719 18.094 14.75 1 84.94 493 GLY B CA 1
ATOM 8644 C C . GLY B 1 493 ? -32.781 17.141 15.258 1 84.94 493 GLY B C 1
ATOM 8645 O O . GLY B 1 493 ? -33.594 17.516 16.125 1 84.94 493 GLY B O 1
ATOM 8646 N N . ALA B 1 494 ? -32.844 15.906 14.586 1 73.56 494 ALA B N 1
ATOM 8647 C CA . ALA B 1 494 ? -33.719 14.844 15.023 1 73.56 494 ALA B CA 1
ATOM 8648 C C . ALA B 1 494 ? -33.25 13.484 14.547 1 73.56 494 ALA B C 1
ATOM 8650 O O . ALA B 1 494 ? -32.531 13.383 13.531 1 73.56 494 ALA B O 1
ATOM 8651 N N . TRP B 1 495 ? -33.438 12.469 15.344 1 70.56 495 TRP B N 1
ATOM 8652 C CA . TRP B 1 495 ? -33.25 11.102 14.883 1 70.56 495 TRP B CA 1
ATOM 8653 C C . TRP B 1 495 ? -34.438 10.617 14.078 1 70.56 495 TRP B C 1
ATOM 8655 O O . TRP B 1 495 ? -34.281 10.094 12.969 1 70.56 495 TRP B O 1
ATOM 8665 N N . GLN B 1 496 ? -35.5 10.781 14.68 1 68.19 496 GLN B N 1
ATOM 8666 C CA . GLN B 1 496 ? -36.75 10.43 14.008 1 68.19 496 GLN B CA 1
ATOM 8667 C C . GLN B 1 496 ? -37.75 11.586 14.055 1 68.19 496 GLN B C 1
ATOM 8669 O O . GLN B 1 496 ? -37.719 12.391 14.992 1 68.19 496 GLN B O 1
ATOM 8674 N N . GLY B 1 497 ? -38.406 11.805 13.031 1 65 497 GLY B N 1
ATOM 8675 C CA . GLY B 1 497 ? -39.469 12.797 13 1 65 497 GLY B CA 1
ATOM 8676 C C . GLY B 1 497 ? -39 14.156 12.516 1 65 497 GLY B C 1
ATOM 8677 O O . GLY B 1 497 ? -38.031 14.242 11.734 1 65 497 GLY B O 1
ATOM 8678 N N . GLN B 1 498 ? -39.688 15.18 12.93 1 69 498 GLN B N 1
ATOM 8679 C CA . GLN B 1 498 ? -39.438 16.547 12.5 1 69 498 GLN B CA 1
ATOM 8680 C C . GLN B 1 498 ? -38.219 17.125 13.219 1 69 498 GLN B C 1
ATOM 8682 O O . GLN B 1 498 ? -38.031 16.938 14.422 1 69 498 GLN B O 1
ATOM 8687 N N . VAL B 1 499 ? -37.469 17.812 12.508 1 80.44 499 VAL B N 1
ATOM 8688 C CA . VAL B 1 499 ? -36.281 18.516 13.047 1 80.44 499 VAL B CA 1
ATOM 8689 C C . VAL B 1 499 ? -36.75 19.719 13.867 1 80.44 499 VAL B C 1
ATOM 8691 O O . VAL B 1 499 ? -37.562 20.516 13.406 1 80.44 499 VAL B O 1
ATOM 8694 N N . THR B 1 500 ? -36.281 19.844 15.133 1 84.06 500 THR B N 1
ATOM 8695 C CA . THR B 1 500 ? -36.625 20.953 16.016 1 84.06 500 THR B CA 1
ATOM 8696 C C . THR B 1 500 ? -35.375 21.578 16.625 1 84.06 500 THR B C 1
ATOM 8698 O O . THR B 1 500 ? -34.281 21 16.531 1 84.06 500 THR B O 1
ATOM 8701 N N . MET B 1 501 ? -35.594 22.766 17.125 1 88.12 501 MET B N 1
ATOM 8702 C CA . MET B 1 501 ? -34.531 23.438 17.891 1 88.12 501 MET B CA 1
ATOM 8703 C C . MET B 1 501 ? -34.969 23.625 19.344 1 88.12 501 MET B C 1
ATOM 8705 O O . MET B 1 501 ? -36.125 23.922 19.625 1 88.12 501 MET B O 1
ATOM 8709 N N . GLU B 1 502 ? -34.062 23.438 20.234 1 92.12 502 GLU B N 1
ATOM 8710 C CA . GLU B 1 502 ? -34.281 23.75 21.641 1 92.12 502 GLU B CA 1
ATOM 8711 C C . GLU B 1 502 ? -33.062 24.453 22.25 1 92.12 502 GLU B C 1
ATOM 8713 O O . GLU B 1 502 ? -31.969 24.422 21.672 1 92.12 502 GLU B O 1
ATOM 8718 N N . MET B 1 503 ? -33.375 25.156 23.25 1 93.12 503 MET B N 1
ATOM 8719 C CA . MET B 1 503 ? -32.344 25.984 23.906 1 93.12 503 MET B CA 1
ATOM 8720 C C . MET B 1 503 ? -32.219 25.578 25.375 1 93.12 503 MET B C 1
ATOM 8722 O O . MET B 1 503 ? -33.188 25.391 26.078 1 93.12 503 MET B O 1
ATOM 8726 N N . TYR B 1 504 ? -31.016 25.453 25.781 1 95.44 504 TYR B N 1
ATOM 8727 C CA . TYR B 1 504 ? -30.688 25.141 27.156 1 95.44 504 TYR B CA 1
ATOM 8728 C C . TYR B 1 504 ? -30.062 26.328 27.875 1 95.44 504 TYR B C 1
ATOM 8730 O O . TYR B 1 504 ? -29.094 26.906 27.375 1 95.44 504 TYR B O 1
ATOM 8738 N N . ASP B 1 505 ? -30.562 26.625 29 1 93.31 505 ASP B N 1
ATOM 8739 C CA . ASP B 1 505 ? -30.016 27.656 29.875 1 93.31 505 ASP B CA 1
ATOM 8740 C C . ASP B 1 505 ? -29.25 27.047 31.047 1 93.31 505 ASP B C 1
ATOM 8742 O O . ASP B 1 505 ? -29.875 26.547 31.984 1 93.31 505 ASP B O 1
ATOM 8746 N N . PRO B 1 506 ? -28 27.125 31.016 1 91.81 506 PRO B N 1
ATOM 8747 C CA . PRO B 1 506 ? -27.219 26.484 32.094 1 91.81 506 PRO B CA 1
ATOM 8748 C C . PRO B 1 506 ? -27.516 27.078 33.469 1 91.81 506 PRO B C 1
ATOM 8750 O O . PRO B 1 506 ? -27.344 26.391 34.469 1 91.81 506 PRO B O 1
ATOM 8753 N N . GLU B 1 507 ? -27.906 28.281 33.5 1 90.94 507 GLU B N 1
ATOM 8754 C CA . GLU B 1 507 ? -28.25 28.875 34.781 1 90.94 507 GLU B CA 1
ATOM 8755 C C . GLU B 1 507 ? -29.562 28.297 35.344 1 90.94 507 GLU B C 1
ATOM 8757 O O . GLU B 1 507 ? -29.656 27.984 36.531 1 90.94 507 GLU B O 1
ATOM 8762 N N . LYS B 1 508 ? -30.5 28.062 34.469 1 92.44 508 LYS B N 1
ATOM 8763 C CA . LYS B 1 508 ? -31.797 27.516 34.875 1 92.44 508 LYS B CA 1
ATOM 8764 C C . LYS B 1 508 ? -31.781 25.984 34.812 1 92.44 508 LYS B C 1
ATOM 8766 O O . LYS B 1 508 ? -32.688 25.328 35.344 1 92.44 508 LYS B O 1
ATOM 8771 N N . GLU B 1 509 ? -30.859 25.453 34.219 1 92.25 509 GLU B N 1
ATOM 8772 C CA . GLU B 1 509 ? -30.688 24.016 34.031 1 92.25 509 GLU B CA 1
ATOM 8773 C C . GLU B 1 509 ? -31.938 23.375 33.406 1 92.25 509 GLU B C 1
ATOM 8775 O O . GLU B 1 509 ? -32.438 22.375 33.906 1 92.25 509 GLU B O 1
ATOM 8780 N N . LYS B 1 510 ? -32.375 24 32.469 1 93.56 510 LYS B N 1
ATOM 8781 C CA . LYS B 1 510 ? -33.562 23.5 31.781 1 93.56 510 LYS B CA 1
ATOM 8782 C C . LYS B 1 510 ? -33.531 23.781 30.281 1 93.56 510 LYS B C 1
ATOM 8784 O O . LYS B 1 510 ? -32.875 24.75 29.859 1 93.56 510 LYS B O 1
ATOM 8789 N N . TRP B 1 511 ? -34.25 22.953 29.531 1 94.94 511 TRP B N 1
ATOM 8790 C CA . TRP B 1 511 ? -34.438 23.141 28.094 1 94.94 511 TRP B CA 1
ATOM 8791 C C . TRP B 1 511 ? -35.75 23.859 27.797 1 94.94 511 TRP B C 1
ATOM 8793 O O . TRP B 1 511 ? -36.781 23.594 28.438 1 94.94 511 TRP B O 1
ATOM 8803 N N . GLU B 1 512 ? -35.656 24.672 26.891 1 92.5 512 GLU B N 1
ATOM 8804 C CA . GLU B 1 512 ? -36.844 25.375 26.375 1 92.5 512 GLU B CA 1
ATOM 8805 C C . GLU B 1 512 ? -36.906 25.297 24.859 1 92.5 512 GLU B C 1
ATOM 8807 O O . GLU B 1 512 ? -35.875 25.156 24.188 1 92.5 512 GLU B O 1
ATOM 8812 N N . PRO B 1 513 ? -38.125 25.281 24.312 1 87.62 513 PRO B N 1
ATOM 8813 C CA . PRO B 1 513 ? -38.219 25.266 22.859 1 87.62 513 PRO B CA 1
ATOM 8814 C C . PRO B 1 513 ? -37.562 26.469 22.203 1 87.62 513 PRO B C 1
ATOM 8816 O O . PRO B 1 513 ? -37.625 27.594 22.734 1 87.62 513 PRO B O 1
ATOM 8819 N N . GLY B 1 514 ? -36.875 26.172 21.219 1 82 514 GLY B N 1
ATOM 8820 C CA . GLY B 1 514 ? -36.25 27.234 20.438 1 82 514 GLY B CA 1
ATOM 8821 C C . GLY B 1 514 ? -37.188 27.766 19.344 1 82 514 GLY B C 1
ATOM 8822 O O . GLY B 1 514 ? -38.406 27.688 19.469 1 82 514 GLY B O 1
ATOM 8823 N N . VAL B 1 515 ? -36.531 28.375 18.344 1 76 515 VAL B N 1
ATOM 8824 C CA . VAL B 1 515 ? -37.25 28.969 17.234 1 76 515 VAL B CA 1
ATOM 8825 C C . VAL B 1 515 ? -37.75 27.875 16.281 1 76 515 VAL B C 1
ATOM 8827 O O . VAL B 1 515 ? -37.094 26.812 16.172 1 76 515 VAL B O 1
ATOM 8830 N N . VAL B 1 516 ? -38.844 28.078 15.672 1 73.31 516 VAL B N 1
ATOM 8831 C CA . VAL B 1 516 ? -39.375 27.141 14.695 1 73.31 516 VAL B CA 1
ATOM 8832 C C . VAL B 1 516 ? -38.531 27.172 13.43 1 73.31 516 VAL B C 1
ATOM 8834 O O . VAL B 1 516 ? -38.188 28.234 12.938 1 73.31 516 VAL B O 1
ATOM 8837 N N . LEU B 1 517 ? -38.25 25.969 13.039 1 76.69 517 LEU B N 1
ATOM 8838 C CA . LEU B 1 517 ? -37.406 25.828 11.875 1 76.69 517 LEU B CA 1
ATOM 8839 C C . LEU B 1 517 ? -38.219 25.875 10.586 1 76.69 517 LEU B C 1
ATOM 8841 O O . LEU B 1 517 ? -39.406 25.562 10.578 1 76.69 517 LEU B O 1
ATOM 8845 N N . PRO B 1 518 ? -37.406 26.297 9.539 1 66.19 518 PRO B N 1
ATOM 8846 C CA . PRO B 1 518 ? -38.094 26.203 8.234 1 66.19 518 PRO B CA 1
ATOM 8847 C C . PRO B 1 518 ? -38.469 24.766 7.875 1 66.19 518 PRO B C 1
ATOM 8849 O O . PRO B 1 518 ? -37.781 23.828 8.312 1 66.19 518 PRO B O 1
ATOM 8852 N N . TYR B 1 519 ? -39.438 24.531 7.121 1 61.66 519 TYR B N 1
ATOM 8853 C CA . TYR B 1 519 ? -40.031 23.234 6.812 1 61.66 519 TYR B CA 1
ATOM 8854 C C . TYR B 1 519 ? -39.062 22.359 6.039 1 61.66 519 TYR B C 1
ATOM 8856 O O . TYR B 1 519 ? -39.156 21.125 6.078 1 61.66 519 TYR B O 1
ATOM 8864 N N . ASN B 1 520 ? -38.125 22.969 5.418 1 63.03 520 ASN B N 1
ATOM 8865 C CA . ASN B 1 520 ? -37.281 22.188 4.527 1 63.03 520 ASN B CA 1
ATOM 8866 C C . ASN B 1 520 ? -36.031 21.672 5.25 1 63.03 520 ASN B C 1
ATOM 8868 O O . ASN B 1 520 ? -35.125 21.141 4.617 1 63.03 520 ASN B O 1
ATOM 8872 N N . VAL B 1 521 ? -36.094 21.969 6.473 1 63.16 521 VAL B N 1
ATOM 8873 C CA . VAL B 1 521 ? -34.938 21.469 7.215 1 63.16 521 VAL B CA 1
ATOM 8874 C C . VAL B 1 521 ? -35.094 19.984 7.5 1 63.16 521 VAL B C 1
ATOM 8876 O O . VAL B 1 521 ? -36.062 19.578 8.164 1 63.16 521 VAL B O 1
ATOM 8879 N N . VAL B 1 522 ? -34.25 19.188 6.773 1 60.72 522 VAL B N 1
ATOM 8880 C CA . VAL B 1 522 ? -34.312 17.734 6.965 1 60.72 522 VAL B CA 1
ATOM 8881 C C . VAL B 1 522 ? -33.094 17.266 7.742 1 60.72 522 VAL B C 1
ATOM 8883 O O . VAL B 1 522 ? -32.375 18.078 8.352 1 60.72 522 VAL B O 1
ATOM 8886 N N . THR B 1 523 ? -32.5 16.062 7.473 1 60.75 523 THR B N 1
ATOM 8887 C CA . THR B 1 523 ? -31.422 15.391 8.195 1 60.75 523 THR B CA 1
ATOM 8888 C C . THR B 1 523 ? -30.078 15.953 7.785 1 60.75 523 THR B C 1
ATOM 8890 O O . THR B 1 523 ? -29.953 16.578 6.73 1 60.75 523 THR B O 1
ATOM 8893 N N . GLY B 1 524 ? -29.109 16.047 8.789 1 67.75 524 GLY B N 1
ATOM 8894 C CA . GLY B 1 524 ? -27.75 16.453 8.508 1 67.75 524 GLY B CA 1
ATOM 8895 C C . GLY B 1 524 ? -27.531 17.953 8.609 1 67.75 524 GLY B C 1
ATOM 8896 O O . GLY B 1 524 ? -27 18.578 7.688 1 67.75 524 GLY B O 1
ATOM 8897 N N . VAL B 1 525 ? -27.859 18.656 9.68 1 75.69 525 VAL B N 1
ATOM 8898 C CA . VAL B 1 525 ? -27.766 20.094 9.828 1 75.69 525 VAL B CA 1
ATOM 8899 C C . VAL B 1 525 ? -26.609 20.438 10.766 1 75.69 525 VAL B C 1
ATOM 8901 O O . VAL B 1 525 ? -26.266 19.656 11.648 1 75.69 525 VAL B O 1
ATOM 8904 N N . GLY B 1 526 ? -26.031 21.609 10.469 1 82.38 526 GLY B N 1
ATOM 8905 C CA . GLY B 1 526 ? -25.031 22.203 11.344 1 82.38 526 GLY B CA 1
ATOM 8906 C C . GLY B 1 526 ? -25.469 23.531 11.945 1 82.38 526 GLY B C 1
ATOM 8907 O O . GLY B 1 526 ? -26.375 24.188 11.414 1 82.38 526 GLY B O 1
ATOM 8908 N N . LEU B 1 527 ? -24.984 23.828 13.102 1 88 527 LEU B N 1
ATOM 8909 C CA . LEU B 1 527 ? -25.266 25.094 13.773 1 88 527 LEU B CA 1
ATOM 8910 C C . LEU B 1 527 ? -23.969 25.75 14.258 1 88 527 LEU B C 1
ATOM 8912 O O . LEU B 1 527 ? -23.125 25.078 14.852 1 88 527 LEU B O 1
ATOM 8916 N N . VAL B 1 528 ? -23.844 27.078 13.938 1 90.25 528 VAL B N 1
ATOM 8917 C CA . VAL B 1 528 ? -22.656 27.797 14.406 1 90.25 528 VAL B CA 1
ATOM 8918 C C . VAL B 1 528 ? -23.078 29.188 14.906 1 90.25 528 VAL B C 1
ATOM 8920 O O . VAL B 1 528 ? -24.109 29.703 14.508 1 90.25 528 VAL B O 1
ATOM 8923 N N . ALA B 1 529 ? -22.312 29.641 15.867 1 89.56 529 ALA B N 1
ATOM 8924 C CA . ALA B 1 529 ? -22.484 31.016 16.359 1 89.56 529 ALA B CA 1
ATOM 8925 C C . ALA B 1 529 ? -21.391 31.922 15.836 1 89.56 529 ALA B C 1
ATOM 8927 O O . ALA B 1 529 ? -20.203 31.609 15.961 1 89.56 529 ALA B O 1
ATOM 8928 N N . LEU B 1 530 ? -21.828 33 15.234 1 87.31 530 LEU B N 1
ATOM 8929 C CA . LEU B 1 530 ? -20.875 33.969 14.672 1 87.31 530 LEU B CA 1
ATOM 8930 C C . LEU B 1 530 ? -21.406 35.406 14.789 1 87.31 530 LEU B C 1
ATOM 8932 O O . LEU B 1 530 ? -22.547 35.688 14.375 1 87.31 530 LEU B O 1
ATOM 8936 N N . ASP B 1 531 ? -20.594 36.281 15.297 1 81.81 531 ASP B N 1
ATOM 8937 C CA . ASP B 1 531 ? -20.906 37.719 15.406 1 81.81 531 ASP B CA 1
ATOM 8938 C C . ASP B 1 531 ? -22.25 37.938 16.094 1 81.81 531 ASP B C 1
ATOM 8940 O O . ASP B 1 531 ? -23.078 38.688 15.594 1 81.81 531 ASP B O 1
ATOM 8944 N N . GLY B 1 532 ? -22.469 37.125 17.078 1 80.31 532 GLY B N 1
ATOM 8945 C CA . GLY B 1 532 ? -23.656 37.312 17.891 1 80.31 532 GLY B CA 1
ATOM 8946 C C . GLY B 1 532 ? -24.906 36.75 17.266 1 80.31 532 GLY B C 1
ATOM 8947 O O . GLY B 1 532 ? -26.031 37.031 17.703 1 80.31 532 GLY B O 1
ATOM 8948 N N . ARG B 1 533 ? -24.75 35.969 16.234 1 82.38 533 ARG B N 1
ATOM 8949 C CA . ARG B 1 533 ? -25.875 35.344 15.531 1 82.38 533 ARG B CA 1
ATOM 8950 C C . ARG B 1 533 ? -25.672 33.812 15.414 1 82.38 533 ARG B C 1
ATOM 8952 O O . ARG B 1 533 ? -24.531 33.344 15.445 1 82.38 533 ARG B O 1
ATOM 8959 N N . LEU B 1 534 ? -26.875 33.125 15.289 1 86.25 534 LEU B N 1
ATOM 8960 C CA . LEU B 1 534 ? -26.844 31.688 15.008 1 86.25 534 LEU B CA 1
ATOM 8961 C C . LEU B 1 534 ? -27.062 31.406 13.523 1 86.25 534 LEU B C 1
ATOM 8963 O O . LEU B 1 534 ? -27.953 32 12.906 1 86.25 534 LEU B O 1
ATOM 8967 N N . TYR B 1 535 ? -26.25 30.594 12.992 1 83 535 TYR B N 1
ATOM 8968 C CA . TYR B 1 535 ? -26.391 30.188 11.602 1 83 535 TYR B CA 1
ATOM 8969 C C . TYR B 1 535 ? -26.719 28.703 11.492 1 83 535 TYR B C 1
ATOM 8971 O O . TYR B 1 535 ? -25.969 27.859 12.008 1 83 535 TYR B O 1
ATOM 8979 N N . LEU B 1 536 ? -27.844 28.375 10.938 1 82.38 536 LEU B N 1
ATOM 8980 C CA . LEU B 1 536 ? -28.234 27 10.609 1 82.38 536 LEU B CA 1
ATOM 8981 C C . LEU B 1 536 ? -27.703 26.609 9.234 1 82.38 536 LEU B C 1
ATOM 8983 O O . LEU B 1 536 ? -28.047 27.219 8.227 1 82.38 536 LEU B O 1
ATOM 8987 N N . CYS B 1 537 ? -26.906 25.562 9.234 1 77.5 537 CYS B N 1
ATOM 8988 C CA . CYS B 1 537 ? -26.203 25.188 8.008 1 77.5 537 CYS B CA 1
ATOM 8989 C C . CYS B 1 537 ? -26.719 23.844 7.484 1 77.5 537 CYS B C 1
ATOM 8991 O O . CYS B 1 537 ? -26.891 22.906 8.258 1 77.5 537 CYS B O 1
ATOM 8993 N N . GLY B 1 538 ? -26.766 23.641 6.051 1 68.38 538 GLY B N 1
ATOM 8994 C CA . GLY B 1 538 ? -27.047 22.359 5.391 1 68.38 538 GLY B CA 1
ATOM 8995 C C . GLY B 1 538 ? -28.516 22.047 5.305 1 68.38 538 GLY B C 1
ATOM 8996 O O . GLY B 1 538 ? -28.906 20.875 5.195 1 68.38 538 GLY B O 1
ATOM 8997 N N . ALA B 1 539 ? -29.391 23.062 5.488 1 59.84 539 ALA B N 1
ATOM 8998 C CA . ALA B 1 539 ? -30.828 22.859 5.43 1 59.84 539 ALA B CA 1
ATOM 8999 C C . ALA B 1 539 ? -31.312 22.781 3.988 1 59.84 539 ALA B C 1
ATOM 9001 O O . ALA B 1 539 ? -30.859 23.547 3.133 1 59.84 539 ALA B O 1
ATOM 9002 N N . GLY B 1 540 ? -31.969 21.719 3.598 1 59.94 540 GLY B N 1
ATOM 9003 C CA . GLY B 1 540 ? -32.562 21.641 2.277 1 59.94 540 GLY B CA 1
ATOM 9004 C C . GLY B 1 540 ? -32.594 20.234 1.718 1 59.94 540 GLY B C 1
ATOM 9005 O O . GLY B 1 540 ? -32.094 19.297 2.34 1 59.94 540 GLY B O 1
ATOM 9006 N N . GLU B 1 541 ? -33.469 20 0.764 1 55.41 541 GLU B N 1
ATOM 9007 C CA . GLU B 1 541 ? -33.594 18.75 0.042 1 55.41 541 GLU B CA 1
ATOM 9008 C C . GLU B 1 541 ? -32.844 18.781 -1.287 1 55.41 541 GLU B C 1
ATOM 9010 O O . GLU B 1 541 ? -32.75 19.844 -1.908 1 55.41 541 GLU B O 1
ATOM 9015 N N . GLY B 1 542 ? -32.156 17.781 -1.711 1 51.91 542 GLY B N 1
ATOM 9016 C CA . GLY B 1 542 ? -31.547 17.672 -3.031 1 51.91 542 GLY B CA 1
ATOM 9017 C C . GLY B 1 542 ? -30.141 18.234 -3.102 1 51.91 542 GLY B C 1
ATOM 9018 O O . GLY B 1 542 ? -29.359 18.062 -2.164 1 51.91 542 GLY B O 1
ATOM 9019 N N . SER B 1 543 ? -29.859 18.969 -4.199 1 51.09 543 SER B N 1
ATOM 9020 C CA . SER B 1 543 ? -28.531 19.469 -4.527 1 51.09 543 SER B CA 1
ATOM 9021 C C . SER B 1 543 ? -28.266 20.828 -3.879 1 51.09 543 SER B C 1
ATOM 9023 O O . SER B 1 543 ? -27.125 21.297 -3.857 1 51.09 543 SER B O 1
ATOM 9025 N N . THR B 1 544 ? -29.297 21.531 -3.328 1 55.31 544 THR B N 1
ATOM 9026 C CA . THR B 1 544 ? -29.109 22.875 -2.791 1 55.31 544 THR B CA 1
ATOM 9027 C C . THR B 1 544 ? -29.234 22.859 -1.27 1 55.31 544 THR B C 1
ATOM 9029 O O . THR B 1 544 ? -30.141 22.266 -0.712 1 55.31 544 THR B O 1
ATOM 9032 N N . ARG B 1 545 ? -28.125 23.375 -0.66 1 64.81 545 ARG B N 1
ATOM 9033 C CA . ARG B 1 545 ? -28.172 23.516 0.792 1 64.81 545 ARG B CA 1
ATOM 9034 C C . ARG B 1 545 ? -28.156 24.984 1.203 1 64.81 545 ARG B C 1
ATOM 9036 O O . ARG B 1 545 ? -27.516 25.812 0.555 1 64.81 545 ARG B O 1
ATOM 9043 N N . ASP B 1 546 ? -29.078 25.328 2.088 1 67.62 546 ASP B N 1
ATOM 9044 C CA . ASP B 1 546 ? -29.25 26.703 2.537 1 67.62 546 ASP B CA 1
ATOM 9045 C C . ASP B 1 546 ? -28.578 26.938 3.895 1 67.62 546 ASP B C 1
ATOM 9047 O O . ASP B 1 546 ? -28.375 25.984 4.652 1 67.62 546 ASP B O 1
ATOM 9051 N N . VAL B 1 547 ? -28.078 28.172 4.023 1 69 547 VAL B N 1
ATOM 9052 C CA . VAL B 1 547 ? -27.672 28.656 5.34 1 69 547 VAL B CA 1
ATOM 9053 C C . VAL B 1 547 ? -28.688 29.672 5.852 1 69 547 VAL B C 1
ATOM 9055 O O . VAL B 1 547 ? -29.016 30.641 5.16 1 69 547 VAL B O 1
ATOM 9058 N N . TYR B 1 548 ? -29.266 29.344 6.996 1 68.5 548 TYR B N 1
ATOM 9059 C CA . TYR B 1 548 ? -30.188 30.266 7.648 1 68.5 548 TYR B CA 1
ATOM 9060 C C . TYR B 1 548 ? -29.547 30.938 8.852 1 68.5 548 TYR B C 1
ATOM 9062 O O . TYR B 1 548 ? -28.641 30.375 9.469 1 68.5 548 TYR B O 1
ATOM 9070 N N . PHE B 1 549 ? -29.844 32.188 9.016 1 69.25 549 PHE B N 1
ATOM 9071 C CA . PHE B 1 549 ? -29.297 32.812 10.211 1 69.25 549 PHE B CA 1
ATOM 9072 C C . PHE B 1 549 ? -30.406 33.312 11.125 1 69.25 549 PHE B C 1
ATOM 9074 O O . PHE B 1 549 ? -31.516 33.594 10.664 1 69.25 549 PHE B O 1
ATOM 9081 N N . PHE B 1 550 ? -30.156 33.156 12.438 1 63.25 550 PHE B N 1
ATOM 9082 C CA . PHE B 1 550 ? -31.016 33.594 13.516 1 63.25 550 PHE B CA 1
ATOM 9083 C C . PHE B 1 550 ? -30.25 34.469 14.516 1 63.25 550 PHE B C 1
ATOM 9085 O O . PHE B 1 550 ? -29.094 34.156 14.836 1 63.25 550 PHE B O 1
ATOM 9092 N N . SER B 1 551 ? -30.875 35.75 14.82 1 60.06 551 SER B N 1
ATOM 9093 C CA . SER B 1 551 ? -30.375 36.531 15.945 1 60.06 551 SER B CA 1
ATOM 9094 C C . SER B 1 551 ? -31.422 36.656 17.047 1 60.06 551 SER B C 1
ATOM 9096 O O . SER B 1 551 ? -32.594 36.938 16.781 1 60.06 551 SER B O 1
ATOM 9098 N N . PRO B 1 552 ? -31.156 36.156 18.297 1 55.19 552 PRO B N 1
ATOM 9099 C CA . PRO B 1 552 ? -32.125 36.344 19.375 1 55.19 552 PRO B CA 1
ATOM 9100 C C . PRO B 1 552 ? -32.688 37.75 19.469 1 55.19 552 PRO B C 1
ATOM 9102 O O . PRO B 1 552 ? -33.781 37.969 19.938 1 55.19 552 PRO B O 1
ATOM 9105 N N . THR B 1 553 ? -31.797 38.75 19.359 1 52 553 THR B N 1
ATOM 9106 C CA . THR B 1 553 ? -32.219 40.125 19.5 1 52 553 THR B CA 1
ATOM 9107 C C . THR B 1 553 ? -32.969 40.594 18.25 1 52 553 THR B C 1
ATOM 9109 O O . THR B 1 553 ? -33.75 41.531 18.328 1 52 553 THR B O 1
ATOM 9112 N N . ASP B 1 554 ? -32.625 40 17.172 1 51.19 554 ASP B N 1
ATOM 9113 C CA . ASP B 1 554 ? -33.281 40.469 15.945 1 51.19 554 ASP B CA 1
ATOM 9114 C C . ASP B 1 554 ? -34.25 39.406 15.43 1 51.19 554 ASP B C 1
ATOM 9116 O O . ASP B 1 554 ? -33.938 38.219 15.32 1 51.19 554 ASP B O 1
ATOM 9120 N N . LEU B 1 555 ? -35.594 39.188 15.5 1 44.12 555 LEU B N 1
ATOM 9121 C CA . LEU B 1 555 ? -36.625 38.25 15.125 1 44.12 555 LEU B CA 1
ATOM 9122 C C . LEU B 1 555 ? -36.219 37.469 13.898 1 44.12 555 LEU B C 1
ATOM 9124 O O . LEU B 1 555 ? -36.688 36.344 13.695 1 44.12 555 LEU B O 1
ATOM 9128 N N . PRO B 1 556 ? -36.312 37.281 12.5 1 45.31 556 PRO B N 1
ATOM 9129 C CA . PRO B 1 556 ? -36.125 36.312 11.438 1 45.31 556 PRO B CA 1
ATOM 9130 C C . PRO B 1 556 ? -35.031 35.281 11.742 1 45.31 556 PRO B C 1
ATOM 9132 O O . PRO B 1 556 ? -33.969 35.656 12.227 1 45.31 556 PRO B O 1
ATOM 9135 N N . TRP B 1 557 ? -35.094 33.781 12.148 1 51.81 557 TRP B N 1
ATOM 9136 C CA . TRP B 1 557 ? -35.312 32.531 11.438 1 51.81 557 TRP B CA 1
ATOM 9137 C C . TRP B 1 557 ? -36.531 32.625 10.531 1 51.81 557 TRP B C 1
ATOM 9139 O O . TRP B 1 557 ? -36.969 31.641 9.953 1 51.81 557 TRP B O 1
ATOM 9149 N N . PRO B 1 558 ? -37.375 33.594 10.188 1 47.97 558 PRO B N 1
ATOM 9150 C CA . PRO B 1 558 ? -38.312 33.75 9.078 1 47.97 558 PRO B CA 1
ATOM 9151 C C . PRO B 1 558 ? -37.656 33.625 7.711 1 47.97 558 PRO B C 1
ATOM 9153 O O . PRO B 1 558 ? -36.469 33.969 7.559 1 47.97 558 PRO B O 1
ATOM 9156 N N . PHE B 1 559 ? -37.375 33.719 6.434 1 47.38 559 PHE B N 1
ATOM 9157 C CA . PHE B 1 559 ? -36.812 33 5.293 1 47.38 559 PHE B CA 1
ATOM 9158 C C . PHE B 1 559 ? -35.406 33.5 4.98 1 47.38 559 PHE B C 1
ATOM 9160 O O . PHE B 1 559 ? -35.188 34.125 3.947 1 47.38 559 PHE B O 1
ATOM 9167 N N . GLY B 1 560 ? -34.438 34.062 5.645 1 50.72 560 GLY B N 1
ATOM 9168 C CA . GLY B 1 560 ? -33.219 34.5 4.98 1 50.72 560 GLY B CA 1
ATOM 9169 C C . GLY B 1 560 ? -32.312 33.344 4.613 1 50.72 560 GLY B C 1
ATOM 9170 O O . GLY B 1 560 ? -31.625 32.812 5.477 1 50.72 560 GLY B O 1
ATOM 9171 N N . GLN B 1 561 ? -32.469 32.688 3.514 1 57.16 561 GLN B N 1
ATOM 9172 C CA . GLN B 1 561 ? -31.859 31.516 2.879 1 57.16 561 GLN B CA 1
ATOM 9173 C C . GLN B 1 561 ? -30.688 31.922 1.989 1 57.16 561 GLN B C 1
ATOM 9175 O O . GLN B 1 561 ? -30.781 32.906 1.238 1 57.16 561 GLN B O 1
ATOM 9180 N N . TRP B 1 562 ? -29.578 31.609 2.527 1 61.03 562 TRP B N 1
ATOM 9181 C CA . TRP B 1 562 ? -28.5 31.672 1.54 1 61.03 562 TRP B CA 1
ATOM 9182 C C . TRP B 1 562 ? -28.219 30.281 0.963 1 61.03 562 TRP B C 1
ATOM 9184 O O . TRP B 1 562 ? -28.203 29.281 1.693 1 61.03 562 TRP B O 1
ATOM 9194 N N . CYS B 1 563 ? -28.297 30.172 -0.375 1 58.03 563 CYS B N 1
ATOM 9195 C CA . CYS B 1 563 ? -28.125 28.891 -1.056 1 58.03 563 CYS B CA 1
ATOM 9196 C C . CYS B 1 563 ? -26.656 28.625 -1.389 1 58.03 563 CYS B C 1
ATOM 9198 O O . CYS B 1 563 ? -25.969 29.516 -1.889 1 58.03 563 CYS B O 1
ATOM 9200 N N . LEU B 1 564 ? -26.25 27.641 -0.681 1 61.09 564 LEU B N 1
ATOM 9201 C CA . LEU B 1 564 ? -24.969 27.109 -1.133 1 61.09 564 LEU B CA 1
ATOM 9202 C C . LEU B 1 564 ? -25.156 26.25 -2.383 1 61.09 564 LEU B C 1
ATOM 9204 O O . LEU B 1 564 ? -26.031 25.375 -2.424 1 61.09 564 LEU B O 1
ATOM 9208 N N . ASN B 1 565 ? -24.922 26.719 -3.596 1 51.16 565 ASN B N 1
ATOM 9209 C CA . ASN B 1 565 ? -25.109 26 -4.852 1 51.16 565 ASN B CA 1
ATOM 9210 C C . ASN B 1 565 ? -23.859 25.234 -5.262 1 51.16 565 ASN B C 1
ATOM 9212 O O . ASN B 1 565 ? -22.812 25.844 -5.477 1 51.16 565 ASN B O 1
ATOM 9216 N N . GLU B 1 566 ? -23.469 24.375 -4.633 1 50.66 566 GLU B N 1
ATOM 9217 C CA . GLU B 1 566 ? -22.438 23.672 -5.395 1 50.66 566 GLU B CA 1
ATOM 9218 C C . GLU B 1 566 ? -23 22.406 -6.027 1 50.66 566 GLU B C 1
ATOM 9220 O O . GLU B 1 566 ? -23.484 21.516 -5.324 1 50.66 566 GLU B O 1
ATOM 9225 N N . ARG B 1 567 ? -23.438 22.578 -7.266 1 47.22 567 ARG B N 1
ATOM 9226 C CA . ARG B 1 567 ? -23.812 21.391 -8.039 1 47.22 567 ARG B CA 1
ATOM 9227 C C . ARG B 1 567 ? -23.031 20.172 -7.57 1 47.22 567 ARG B C 1
ATOM 9229 O O . ARG B 1 567 ? -23.516 19.031 -7.691 1 47.22 567 ARG B O 1
ATOM 9236 N N . ASN B 1 568 ? -21.922 20.406 -7.172 1 44.72 568 ASN B N 1
ATOM 9237 C CA . ASN B 1 568 ? -21.047 19.297 -6.859 1 44.72 568 ASN B CA 1
ATOM 9238 C C . ASN B 1 568 ? -21 19.016 -5.359 1 44.72 568 ASN B C 1
ATOM 9240 O O . ASN B 1 568 ? -20 18.516 -4.84 1 44.72 568 ASN B O 1
ATOM 9244 N N . VAL B 1 569 ? -22.094 19.625 -4.789 1 46.12 569 VAL B N 1
ATOM 9245 C CA . VAL B 1 569 ? -22.031 19.406 -3.346 1 46.12 569 VAL B CA 1
ATOM 9246 C C . VAL B 1 569 ? -22.469 17.984 -3.018 1 46.12 569 VAL B C 1
ATOM 9248 O O . VAL B 1 569 ? -23.547 17.547 -3.459 1 46.12 569 VAL B O 1
ATOM 9251 N N . VAL B 1 570 ? -21.688 17.172 -2.557 1 47.88 570 VAL B N 1
ATOM 9252 C CA . VAL B 1 570 ? -21.766 15.812 -2.025 1 47.88 570 VAL B CA 1
ATOM 9253 C C . VAL B 1 570 ? -22.906 15.719 -1.023 1 47.88 570 VAL B C 1
ATOM 9255 O O . VAL B 1 570 ? -23.328 16.734 -0.458 1 47.88 570 VAL B O 1
ATOM 9258 N N . ARG B 1 571 ? -23.516 14.664 -1.037 1 49.44 571 ARG B N 1
ATOM 9259 C CA . ARG B 1 571 ? -24.516 14.406 0.002 1 49.44 571 ARG B CA 1
ATOM 9260 C C . ARG B 1 571 ? -24.016 14.867 1.366 1 49.44 571 ARG B C 1
ATOM 9262 O O . ARG B 1 571 ? -22.984 14.375 1.854 1 49.44 571 ARG B O 1
ATOM 9269 N N . PHE B 1 572 ? -24.375 16.094 1.743 1 50.84 572 PHE B N 1
ATOM 9270 C CA . PHE B 1 572 ? -23.984 16.75 2.982 1 50.84 572 PHE B CA 1
ATOM 9271 C C . PHE B 1 572 ? -24.531 16.016 4.191 1 50.84 572 PHE B C 1
ATOM 9273 O O . PHE B 1 572 ? -24.703 16.594 5.266 1 50.84 572 PHE B O 1
ATOM 9280 N N . ASP B 1 573 ? -24.859 14.828 4.027 1 58.66 573 ASP B N 1
ATOM 9281 C CA . ASP B 1 573 ? -25.344 14.18 5.246 1 58.66 573 ASP B CA 1
ATOM 9282 C C . ASP B 1 573 ? -24.219 13.969 6.242 1 58.66 573 ASP B C 1
ATOM 9284 O O . ASP B 1 573 ? -24.453 13.859 7.449 1 58.66 573 ASP B O 1
ATOM 9288 N N . ASN B 1 574 ? -23.047 14.086 5.738 1 67.75 574 ASN B N 1
ATOM 9289 C CA . ASN B 1 574 ? -21.922 13.852 6.629 1 67.75 574 ASN B CA 1
ATOM 9290 C C . ASN B 1 574 ? -20.891 14.984 6.535 1 67.75 574 ASN B C 1
ATOM 9292 O O . ASN B 1 574 ? -19.859 14.836 5.871 1 67.75 574 ASN B O 1
ATOM 9296 N N . PHE B 1 575 ? -21.297 16.188 7.145 1 76 575 PHE B N 1
ATOM 9297 C CA . PHE B 1 575 ? -20.359 17.297 7.141 1 76 575 PHE B CA 1
ATOM 9298 C C . PHE B 1 575 ? -20.203 17.875 8.539 1 76 575 PHE B C 1
ATOM 9300 O O . PHE B 1 575 ? -21.016 17.625 9.422 1 76 575 PHE B O 1
ATOM 9307 N N . ALA B 1 576 ? -19.125 18.547 8.648 1 81.81 576 ALA B N 1
ATOM 9308 C CA . ALA B 1 576 ? -18.844 19.312 9.867 1 81.81 576 ALA B CA 1
ATOM 9309 C C . ALA B 1 576 ? -18.688 20.797 9.562 1 81.81 576 ALA B C 1
ATOM 9311 O O . ALA B 1 576 ? -18.281 21.172 8.453 1 81.81 576 ALA B O 1
ATOM 9312 N N . CYS B 1 577 ? -19.141 21.641 10.469 1 86.5 577 CYS B N 1
ATOM 9313 C CA . CYS B 1 577 ? -18.969 23.078 10.25 1 86.5 577 CYS B CA 1
ATOM 9314 C C . CYS B 1 577 ? -18.453 23.75 11.516 1 86.5 577 CYS B C 1
ATOM 9316 O O . CYS B 1 577 ? -18.719 23.297 12.625 1 86.5 577 CYS B O 1
ATOM 9318 N N . THR B 1 578 ? -17.734 24.797 11.375 1 88.81 578 THR B N 1
ATOM 9319 C CA . THR B 1 578 ? -17.203 25.656 12.43 1 88.81 578 THR B CA 1
ATOM 9320 C C . THR B 1 578 ? -17 27.078 11.914 1 88.81 578 THR B C 1
ATOM 9322 O O . THR B 1 578 ? -17.391 27.406 10.797 1 88.81 578 THR B O 1
ATOM 9325 N N . THR B 1 579 ? -16.641 27.922 12.812 1 89.25 579 THR B N 1
ATOM 9326 C CA . THR B 1 579 ? -16.359 29.297 12.422 1 89.25 579 THR B CA 1
ATOM 9327 C C . THR B 1 579 ? -14.867 29.594 12.523 1 89.25 579 THR B C 1
ATOM 9329 O O . THR B 1 579 ? -14.141 28.922 13.25 1 89.25 579 THR B O 1
ATOM 9332 N N . GLY B 1 580 ? -14.469 30.516 11.703 1 86.06 580 GLY B N 1
ATOM 9333 C CA . GLY B 1 580 ? -13.078 30.906 11.734 1 86.06 580 GLY B CA 1
ATOM 9334 C C . GLY B 1 580 ? -12.805 32.188 10.984 1 86.06 580 GLY B C 1
ATOM 9335 O O . GLY B 1 580 ? -13.609 32.625 10.141 1 86.06 580 GLY B O 1
ATOM 9336 N N . ARG B 1 581 ? -11.773 32.812 11.391 1 83.12 581 ARG B N 1
ATOM 9337 C CA . ARG B 1 581 ? -11.328 34.031 10.703 1 83.12 581 ARG B CA 1
ATOM 9338 C C . ARG B 1 581 ? -10.367 33.688 9.57 1 83.12 581 ARG B C 1
ATOM 9340 O O . ARG B 1 581 ? -9.352 33.031 9.781 1 83.12 581 ARG B O 1
ATOM 9347 N N . LEU B 1 582 ? -10.719 34.062 8.352 1 85.88 582 LEU B N 1
ATOM 9348 C CA . LEU B 1 582 ? -9.914 33.75 7.18 1 85.88 582 LEU B CA 1
ATOM 9349 C C . LEU B 1 582 ? -9.602 35 6.363 1 85.88 582 LEU B C 1
ATOM 9351 O O . LEU B 1 582 ? -10.32 36 6.457 1 85.88 582 LEU B O 1
ATOM 9355 N N . HIS B 1 583 ? -8.398 34.906 5.793 1 79.56 583 HIS B N 1
ATOM 9356 C CA . HIS B 1 583 ? -8.078 35.875 4.766 1 79.56 583 HIS B CA 1
ATOM 9357 C C . HIS B 1 583 ? -8.594 35.438 3.398 1 79.56 583 HIS B C 1
ATOM 9359 O O . HIS B 1 583 ? -8.086 34.469 2.83 1 79.56 583 HIS B O 1
ATOM 9365 N N . LEU B 1 584 ? -9.547 36.062 2.902 1 80.75 584 LEU B N 1
ATOM 9366 C CA . LEU B 1 584 ? -10.266 35.625 1.724 1 80.75 584 LEU B CA 1
ATOM 9367 C C . LEU B 1 584 ? -9.578 36.062 0.445 1 80.75 584 LEU B C 1
ATOM 9369 O O . LEU B 1 584 ? -9.867 35.562 -0.64 1 80.75 584 LEU B O 1
ATOM 9373 N N . GLU B 1 585 ? -8.617 36.969 0.701 1 74.75 585 GLU B N 1
ATOM 9374 C CA . GLU B 1 585 ? -7.895 37.438 -0.477 1 74.75 585 GLU B CA 1
ATOM 9375 C C . GLU B 1 585 ? -7.078 36.312 -1.105 1 74.75 585 GLU B C 1
ATOM 9377 O O . GLU B 1 585 ? -6.336 35.625 -0.412 1 74.75 585 GLU B O 1
ATOM 9382 N N . GLY B 1 586 ? -7.301 36.031 -2.371 1 73.06 586 GLY B N 1
ATOM 9383 C CA . GLY B 1 586 ? -6.539 35.031 -3.088 1 73.06 586 GLY B CA 1
ATOM 9384 C C . GLY B 1 586 ? -7.262 33.719 -3.199 1 73.06 586 GLY B C 1
ATOM 9385 O O . GLY B 1 586 ? -6.844 32.812 -3.953 1 73.06 586 GLY B O 1
ATOM 9386 N N . LEU B 1 587 ? -8.289 33.562 -2.395 1 82.25 587 LEU B N 1
ATOM 9387 C CA . LEU B 1 587 ? -9.055 32.312 -2.473 1 82.25 587 LEU B CA 1
ATOM 9388 C C . LEU B 1 587 ? -10.008 32.344 -3.662 1 82.25 587 LEU B C 1
ATOM 9390 O O . LEU B 1 587 ? -10.469 33.406 -4.078 1 82.25 587 LEU B O 1
ATOM 9394 N N . GLU B 1 588 ? -10.242 31.188 -4.156 1 78.19 588 GLU B N 1
ATOM 9395 C CA . GLU B 1 588 ? -11.195 31.062 -5.254 1 78.19 588 GLU B CA 1
ATOM 9396 C C . GLU B 1 588 ? -12.633 31.234 -4.762 1 78.19 588 GLU B C 1
ATOM 9398 O O . GLU B 1 588 ? -13.102 30.484 -3.91 1 78.19 588 GLU B O 1
ATOM 9403 N N . CYS B 1 589 ? -13.219 32.188 -5.336 1 76.88 589 CYS B N 1
ATOM 9404 C CA . CYS B 1 589 ? -14.617 32.438 -5.023 1 76.88 589 CYS B CA 1
ATOM 9405 C C . CYS B 1 589 ? -15.523 31.578 -5.898 1 76.88 589 CYS B C 1
ATOM 9407 O O . CYS B 1 589 ? -15.461 31.641 -7.129 1 76.88 589 CYS B O 1
ATOM 9409 N N . ILE B 1 590 ? -16.312 30.625 -5.375 1 72.5 590 ILE B N 1
ATOM 9410 C CA . ILE B 1 590 ? -17.156 29.672 -6.086 1 72.5 590 ILE B CA 1
ATOM 9411 C C . ILE B 1 590 ? -18.453 30.344 -6.527 1 72.5 590 ILE B C 1
ATOM 9413 O O . ILE B 1 590 ? -18.938 30.094 -7.629 1 72.5 590 ILE B O 1
ATOM 9417 N N . ASN B 1 591 ? -19.297 30.875 -5.664 1 62.53 591 ASN B N 1
ATOM 9418 C CA . ASN B 1 591 ? -20.547 31.547 -6.039 1 62.53 591 ASN B CA 1
ATOM 9419 C C . ASN B 1 591 ? -20.578 32.969 -5.539 1 62.53 591 ASN B C 1
ATOM 9421 O O . ASN B 1 591 ? -20.281 33.25 -4.379 1 62.53 591 ASN B O 1
ATOM 9425 N N . ARG B 1 592 ? -20.406 33.906 -6.641 1 56.41 592 ARG B N 1
ATOM 9426 C CA . ARG B 1 592 ? -20.625 35.281 -6.266 1 56.41 592 ARG B CA 1
ATOM 9427 C C . ARG B 1 592 ? -22.094 35.688 -6.43 1 56.41 592 ARG B C 1
ATOM 9429 O O . ARG B 1 592 ? -22.688 35.469 -7.492 1 56.41 592 ARG B O 1
ATOM 9436 N N . PRO B 1 593 ? -22.875 35.969 -5.332 1 50.12 593 PRO B N 1
ATOM 9437 C CA . PRO B 1 593 ? -24.25 36.406 -5.594 1 50.12 593 PRO B CA 1
ATOM 9438 C C . PRO B 1 593 ? -24.312 37.469 -6.695 1 50.12 593 PRO B C 1
ATOM 9440 O O . PRO B 1 593 ? -23.375 38.25 -6.883 1 50.12 593 PRO B O 1
ATOM 9443 N N . ALA B 1 594 ? -25.172 37.375 -7.684 1 46.66 594 ALA B N 1
ATOM 9444 C CA . ALA B 1 594 ? -25.5 38.469 -8.609 1 46.66 594 ALA B CA 1
ATOM 9445 C C . ALA B 1 594 ? -25.781 39.75 -7.867 1 46.66 594 ALA B C 1
ATOM 9447 O O . ALA B 1 594 ? -26.297 39.75 -6.746 1 46.66 594 ALA B O 1
ATOM 9448 N N . PRO B 1 595 ? -25.219 40.938 -8.32 1 35.53 595 PRO B N 1
ATOM 9449 C CA . PRO B 1 595 ? -25.578 42.219 -7.668 1 35.53 595 PRO B CA 1
ATOM 9450 C C . PRO B 1 595 ? -27.078 42.344 -7.438 1 35.53 595 PRO B C 1
ATOM 9452 O O . PRO B 1 595 ? -27.875 42.031 -8.328 1 35.53 595 PRO B O 1
ATOM 9455 N N . SER B 1 596 ? -27.531 42.219 -6.23 1 33.75 596 SER B N 1
ATOM 9456 C CA . SER B 1 596 ? -28.938 42.562 -5.996 1 33.75 596 SER B CA 1
ATOM 9457 C C . SER B 1 596 ? -29.297 43.875 -6.645 1 33.75 596 SER B C 1
ATOM 9459 O O . SER B 1 596 ? -28.609 44.875 -6.449 1 33.75 596 SER B O 1
ATOM 9461 N N . ARG B 1 597 ? -30.031 44 -7.793 1 33.84 597 ARG B N 1
ATOM 9462 C CA . ARG B 1 597 ? -30.797 45.219 -8.055 1 33.84 597 ARG B CA 1
ATOM 9463 C C . ARG B 1 597 ? -31.609 45.625 -6.832 1 33.84 597 ARG B C 1
ATOM 9465 O O . ARG B 1 597 ? -32.375 44.812 -6.281 1 33.84 597 ARG B O 1
ATOM 9472 N N . ALA B 1 598 ? -31.25 46.656 -6.195 1 33.53 598 ALA B N 1
ATOM 9473 C CA . ALA B 1 598 ? -32.062 47.406 -5.234 1 33.53 598 ALA B CA 1
ATOM 9474 C C . ALA B 1 598 ? -33.5 47.469 -5.68 1 33.53 598 ALA B C 1
ATOM 9476 O O . ALA B 1 598 ? -33.844 48.156 -6.641 1 33.53 598 ALA B O 1
ATOM 9477 N N . SER B 1 599 ? -34.344 46.531 -5.758 1 27.53 599 SER B N 1
ATOM 9478 C CA . SER B 1 599 ? -35.75 46.938 -5.738 1 27.53 599 SER B CA 1
ATOM 9479 C C . SER B 1 599 ? -36.031 47.844 -4.551 1 27.53 599 SER B C 1
ATOM 9481 O O . SER B 1 599 ? -35.719 47.531 -3.41 1 27.53 599 SER B O 1
ATOM 9483 N N . LEU B 1 600 ? -36.25 49.281 -4.672 1 24.38 600 LEU B N 1
ATOM 9484 C CA . LEU B 1 600 ? -36.844 50.406 -3.973 1 24.38 600 LEU B CA 1
ATOM 9485 C C . LEU B 1 600 ? -38.219 50 -3.43 1 24.38 600 LEU B C 1
ATOM 9487 O O . LEU B 1 600 ? -39.25 50.531 -3.869 1 24.38 600 LEU B O 1
ATOM 9491 N N . VAL B 1 601 ? -38.625 48.781 -3.277 1 26.33 601 VAL B N 1
ATOM 9492 C CA . VAL B 1 601 ? -39.969 48.781 -2.727 1 26.33 601 VAL B CA 1
ATOM 9493 C C . VAL B 1 601 ? -39.969 49.375 -1.316 1 26.33 601 VAL B C 1
ATOM 9495 O O . VAL B 1 601 ? -39.188 48.938 -0.467 1 26.33 601 VAL B O 1
ATOM 9498 N N . SER B 1 602 ? -40.531 50.688 -1.111 1 22.42 602 SER B N 1
ATOM 9499 C CA . SER B 1 602 ? -40.906 51.469 0.05 1 22.42 602 SER B CA 1
ATOM 9500 C C . SER B 1 602 ? -41.719 50.625 1.041 1 22.42 602 SER B C 1
ATOM 9502 O O . SER B 1 602 ? -42.594 49.875 0.644 1 22.42 602 SER B O 1
ATOM 9504 N N . PRO B 1 603 ? -41.125 50.281 2.189 1 24.19 603 PRO B N 1
ATOM 9505 C CA . PRO B 1 603 ? -42 49.656 3.207 1 24.19 603 PRO B CA 1
ATOM 9506 C C . PRO B 1 603 ? -43.312 50.406 3.389 1 24.19 603 PRO B C 1
ATOM 9508 O O . PRO B 1 603 ? -43.312 51.594 3.738 1 24.19 603 PRO B O 1
ATOM 9511 N N . ALA B 1 604 ? -44.25 50.312 2.41 1 24.84 604 ALA B N 1
ATOM 9512 C CA . ALA B 1 604 ? -45.562 50.812 2.828 1 24.84 604 ALA B CA 1
ATOM 9513 C C . ALA B 1 604 ? -45.969 50.281 4.195 1 24.84 604 ALA B C 1
ATOM 9515 O O . ALA B 1 604 ? -45.656 49.125 4.512 1 24.84 604 ALA B O 1
ATOM 9516 N N . ARG B 1 605 ? -46.281 51.188 5.105 1 25.48 605 ARG B N 1
ATOM 9517 C CA . ARG B 1 605 ? -46.844 51.219 6.453 1 25.48 605 ARG B CA 1
ATOM 9518 C C . ARG B 1 605 ? -48.031 50.25 6.57 1 25.48 605 ARG B C 1
ATOM 9520 O O . ARG B 1 605 ? -49.156 50.562 6.203 1 25.48 605 ARG B O 1
ATOM 9527 N N . LEU B 1 606 ? -48 49.031 6 1 21.08 606 LEU B N 1
ATOM 9528 C CA . LEU B 1 606 ? -49.25 48.312 6.18 1 21.08 606 LEU B CA 1
ATOM 9529 C C . LEU B 1 606 ? -49.656 48.312 7.645 1 21.08 606 LEU B C 1
ATOM 9531 O O . LEU B 1 606 ? -48.906 47.875 8.516 1 21.08 606 LEU B O 1
ATOM 9535 N N . GLY B 1 607 ? -50.594 49.312 7.98 1 20.2 607 GLY B N 1
ATOM 9536 C CA . GLY B 1 607 ? -51.5 49.562 9.086 1 20.2 607 GLY B CA 1
ATOM 9537 C C . GLY B 1 607 ? -52.219 48.312 9.555 1 20.2 607 GLY B C 1
ATOM 9538 O O . GLY B 1 607 ? -53.094 47.812 8.859 1 20.2 607 GLY B O 1
ATOM 9539 N N . HIS B 1 608 ? -51.5 47.25 9.734 1 19.75 608 HIS B N 1
ATOM 9540 C CA . HIS B 1 608 ? -52.25 46.125 10.219 1 19.75 608 HIS B CA 1
ATOM 9541 C C . HIS B 1 608 ? -53.031 46.469 11.469 1 19.75 608 HIS B C 1
ATOM 9543 O O . HIS B 1 608 ? -52.469 46.844 12.492 1 19.75 608 HIS B O 1
ATOM 9549 N N . HIS B 1 609 ? -54.125 47.188 11.211 1 20.28 609 HIS B N 1
ATOM 9550 C CA . HIS B 1 609 ? -55.25 47.25 12.117 1 20.28 609 HIS B CA 1
ATOM 9551 C C . HIS B 1 609 ? -55.688 45.844 12.586 1 20.28 609 HIS B C 1
ATOM 9553 O O . HIS B 1 609 ? -56.312 45.125 11.836 1 20.28 609 HIS B O 1
ATOM 9559 N N . PHE B 1 610 ? -54.688 45.094 12.977 1 19.19 610 PHE B N 1
ATOM 9560 C CA . PHE B 1 610 ? -55.188 43.938 13.688 1 19.19 610 PHE B CA 1
ATOM 9561 C C . PHE B 1 610 ? -56.25 44.344 14.703 1 19.19 610 PHE B C 1
ATOM 9563 O O . PHE B 1 610 ? -56.031 45.281 15.5 1 19.19 610 PHE B O 1
ATOM 9570 N N . PHE B 1 611 ? -57.5 44.219 14.25 1 19.81 611 PHE B N 1
ATOM 9571 C CA . PHE B 1 611 ? -58.812 44.281 14.867 1 19.81 611 PHE B CA 1
ATOM 9572 C C . PHE B 1 611 ? -58.812 43.656 16.25 1 19.81 611 PHE B C 1
ATOM 9574 O O . PHE B 1 611 ? -58.25 42.562 16.453 1 19.81 611 PHE B O 1
ATOM 9581 N N . GLN B 1 612 ? -58.781 44.531 17.219 1 19.17 612 GLN B N 1
ATOM 9582 C CA . GLN B 1 612 ? -59.125 44.438 18.641 1 19.17 612 GLN B CA 1
ATOM 9583 C C . GLN B 1 612 ? -60.438 43.688 18.828 1 19.17 612 GLN B C 1
ATOM 9585 O O . GLN B 1 612 ? -61.5 44.219 18.516 1 19.17 612 GLN B O 1
ATOM 9590 N N . THR B 1 613 ? -60.594 42.562 18.047 1 19.45 613 THR B N 1
ATOM 9591 C CA . THR B 1 613 ? -61.938 42.062 18.359 1 19.45 613 THR B CA 1
ATOM 9592 C C . THR B 1 613 ? -62.125 41.969 19.875 1 19.45 613 THR B C 1
ATOM 9594 O O . THR B 1 613 ? -61.281 41.438 20.578 1 19.45 613 THR B O 1
ATOM 9597 N N . LYS B 1 614 ? -62.938 42.938 20.344 1 20.95 614 LYS B N 1
ATOM 9598 C CA . LYS B 1 614 ? -63.719 43.188 21.547 1 20.95 614 LYS B CA 1
ATOM 9599 C C . LYS B 1 614 ? -64.5 41.938 21.969 1 20.95 614 LYS B C 1
ATOM 9601 O O . LYS B 1 614 ? -65.625 41.688 21.453 1 20.95 614 LYS B O 1
ATOM 9606 N N . THR B 1 615 ? -63.938 40.75 21.797 1 20.66 615 THR B N 1
ATOM 9607 C CA . THR B 1 615 ? -65 39.906 22.391 1 20.66 615 THR B CA 1
ATOM 9608 C C . THR B 1 615 ? -65.312 40.375 23.812 1 20.66 615 THR B C 1
ATOM 9610 O O . THR B 1 615 ? -64.375 40.625 24.594 1 20.66 615 THR B O 1
ATOM 9613 N N . SER B 1 616 ? -66.438 41.031 24.031 1 19.59 616 SER B N 1
ATOM 9614 C CA . SER B 1 616 ? -67.375 41.312 25.141 1 19.59 616 SER B CA 1
ATOM 9615 C C . SER B 1 616 ? -67.5 40.156 26.094 1 19.59 616 SER B C 1
ATOM 9617 O O . SER B 1 616 ? -68.438 40.062 26.875 1 19.59 616 SER B O 1
ATOM 9619 N N . ILE B 1 617 ? -66.5 39.25 26.312 1 21.97 617 ILE B N 1
ATOM 9620 C CA . ILE B 1 617 ? -67.062 38.531 27.469 1 21.97 617 ILE B CA 1
ATOM 9621 C C . ILE B 1 617 ? -67.438 39.531 28.562 1 21.97 617 ILE B C 1
ATOM 9623 O O . ILE B 1 617 ? -66.688 40.469 28.859 1 21.97 617 ILE B O 1
ATOM 9627 N N . ASP B 1 618 ? -68.75 39.531 28.969 1 18.28 618 ASP B N 1
ATOM 9628 C CA . ASP B 1 618 ? -69.75 39.594 29.984 1 18.28 618 ASP B CA 1
ATOM 9629 C C . ASP B 1 618 ? -69.25 39.125 31.344 1 18.28 618 ASP B C 1
ATOM 9631 O O . ASP B 1 618 ? -69.938 39.312 32.375 1 18.28 618 ASP B O 1
ATOM 9635 N N . GLY B 1 619 ? -68.312 38.938 32.188 1 19.58 619 GLY B N 1
ATOM 9636 C CA . GLY B 1 619 ? -68.562 39.719 33.406 1 19.58 619 GLY B CA 1
ATOM 9637 C C . GLY B 1 619 ? -68.188 41.188 33.25 1 19.58 619 GLY B C 1
ATOM 9638 O O . GLY B 1 619 ? -67.438 41.531 32.312 1 19.58 619 GLY B O 1
#

Nearest PDB structures (foldseek):
  4asc-assembly1_A  TM=7.931E-01  e=4.145E-20  Homo sapiens
  4yy8-assembly2_B  TM=6.561E-01  e=2.379E-18  Plasmodium falciparum
  4zgc-assembly1_A  TM=6.720E-01  e=2.156E-17  Plasmodium falciparum
  4yy8-assembly1_A  TM=6.699E-01  e=6.661E-17  Plasmodium falciparum
  4zgc-assembly1_B  TM=6.328E-01  e=6.661E-17  Plasmodium falciparum

Foldseek 3Di:
DPDDDDDDPCVPVVQVVLLVQVVCQVVVHPFQAWEAAPNDIRTHHLVLLLVQFVLSVCQLPVPDPSVRDRYYYDPDAHPLLVVQVVVCSSNVDGDDDLPCLVVLLRNLSVCLVRVRPSSVVVSLLVCLQFDFLQCLLVQLVSCVVSVVVVSNLSSQLRCQLCVLVSLPYPSNLPDDLVSLLCNLLDLQRQDQALVSSVVSLVSSCVSVVDALVSSLSRLLSRQLLRHDLVCLVPPVLPDPSQVSHVSSNQLSVLSNVLVVDPPPDDCSQVSSVVSVGDPDHRNNNQWAKWKKKWAFACDPVFLQGIFIWIAHPVQRFIFGADDQARHLFQWEWEDDSQKIKIFWDWHADPVDRPDTDIFQWMWIARQSVRHTRTYDGEPAGFGQWEWEDAHRKIKIAWHAGPVPGTFQWMWIADSRRRDIGTADGHPFGFGQWYWYDFHRKIKIAWGDTPRDTFQWIWIAHPVVRDIGTADGHPAGFGNWAWEDAPRKIKIWGHPDDAIFIWIAHPVVRDIDGDDDADRQADAQWYWYDDPQKIWIWQGHDDQWIWIQIGHPVPPDVPPPTSTPRDSSHHPNNTMYMYMHIHDRPPTDTDDRPDPPPPPPPDPDPPPPPPDPPPPPPDD/DPDDDDDDPCVPVVQVVLLVQVVCQVVVHPFQAWEAAPNDIGTHHLVLLLVQFVLSVCQLPVPDPSVRDRYYYDPDAHPLLVVQVVVCSSNVDGDDDLVCLVVLLRNLSVCLVRVRPSSVVVSLLVCLQFDALQCLLVQLVSCVVRVVVVSNLSSLLRCLQCVLVSLPYPSNLPDDLVSLLCNLLDLARQDQALVSSVVSLVSSCVSVVDALVSSLSRLLSRQLLRHDLVCLVPPVQPDPSQVSRVSSNQLSVLSNVLVVPPPPDDCSQVSSVVSVGDPDHRNNNQWAKWKKKWAFACDPVFNQGIFIWIAHPVQRFIFGADDQARHLFQWEWEDDSQKIKIFWDWHADPVDRPDTDIFQWMWIARQSVRHTRTYDGEPAGFGQWEWEDAHRKIKIAWHAGPVPGTFQWMWIADRRRRDIGTADGHPFGFGQWYWYDFHRKIKIAWGDTPRDTFQWIWIAHPVVRDIDTADGHPAGFGNWAWEDAPRKIKIWGHPDDDIFIWIAHPVVRDIDGDDDADRQADAQWYWYDDPQKIWIWQGHDDQWIWIAIGHPVPPPVPDPTSIDHDSSHHPNNTMYMYMHIHDRPPTDTDDRPDPPPPPPPDPDPPPPPPDPPPPPPDD

InterPro domains:
  IPR000210 BTB/POZ domain [PF00651] (21-127)
  IPR000210 BTB/POZ domain [PS50097] (31-98)
  IPR000210 BTB/POZ domain [SM00225] (31-131)
  IPR006652 Kelch repeat type 1 [SM00612] (339-392)
  IPR006652 Kelch repeat type 1 [SM00612] (393-440)
  IPR006652 Kelch repeat type 1 [SM00612] (441-487)
  IPR006652 Kelch repeat type 1 [SM00612] (488-532)
  IPR011333 SKP1/BTB/POZ domain superfamily [G3DSA:3.30.710.10] (5-132)
  IPR011333 SKP1/BTB/POZ domain superfamily [SSF54695] (10-128)
  IPR011705 BTB/Kelch-associated [PF07707] (136-236)
  IPR011705 BTB/Kelch-associated [SM00875] (136-237)
  IPR015915 Kelch-type beta-propeller [G3DSA:2.120.10.80] (279-568)
  IPR015915 Kelch-type beta-propeller [SSF117281] (290-557)
  IPR017096 BTB-kelch protein [PIRSF037037] (6-547)

pLDDT: mean 82.16, std 18.34, range [18.11, 98.06]

Radius of gyration: 41.19 Å; Cα contacts (8 Å, |Δi|>4): 2676; chains: 2; bounding box: 122×131×73 Å

Secondary structure (DSSP, 8-state):
---B--EE-HHHHHHHHHHHHHHHHHHT-S--EEEEETTEEEEE-HHHHHHH-HHHHHHHHSS-GGGG-SEEE--SS-HHHHHHHHHHHHHSEE--BTT-HHHHHHHHHHHHHTT-HHHHHHHHHHHHHT--TTTHHHHHHHHHHTT-HHHHHHHHHHHHHTHHHHHTSHHHHT--HHHHHHHHH-TT---S-HHHHHHHHHHHHHHHT--HHHHHHHHTTS-GGGS-HHHIIIIITT-HHHHT-HHHHHHHHHHHHHHTS-TT-TTHHHHHHHTT---PPPGGGG-EEEEEEEE---BTTB----EEEEEETTTTEEEE---SSS--TT-EEEEETTEEEEE--EEEETTEEEEEEE---EEEEETTTTEEEE-PPPSS--BS-EEEEETTEEEEE--EETTTEE---EEEEETTTTEEEEEPPPSS--BS-EEEEETTEEEEE--EETTEE---EEEEETTTTEEEE-PPPSS--SS-EEEEETTEEEEEE-SSSS-EEEEEETTTTEEEE-PPPPTT--SS-EEEEETTEEEEEEESSTT-EEEEEE-SSS----S-EEEE--TT---GGGEEEEEEEE--TTS-EEE----------------------------/---B--EE-HHHHHHHHHHHHHHHHHHT-S--EEEEETTEEEEE-HHHHHHH-HHHHHHHHSS-GGGG-SEEE--SS-HHHHHHHHHHHHHSEE--BTT-HHHHHHHHHHHHHTT-HHHHHHHHHHHHHT--TTTHHHHHHHHHHTT-HHHHHHHHHHHHHTHHHHHHSHHHHT--HHHHHHHHH-TT---S-HHHHHHHHHHHHHHHT--HHHHHHHHTTS-GGGS-HHHIIIIITT-HHHHT-HHHHHHHHHHHHHHTS-TT-TTHHHHHHHTT---PPPGGGG-EEEEEEEE---BTTB----EEEEEETTTTEEEE---SSS--TT-EEEEETTEEEEE--EEEETTEEEEEEE---EEEEETTTTEEEE-PPPSS--BS-EEEEETTEEEEE--EETTTEE---EEEEETTTTEEEEEPPPSS--BS-EEEEETTEEEEE--EETTEE---EEEEETTTTEEEE-PPPSS--SS-EEEEETTEEEEEE-SSSS-EEEEEETTTTEEEE-PPPPTT--SS-EEEEETTEEEEEEESSTTEEEEEEE-SSS---SS-EEEEE-TT---GGGEEEEEEEE--TTS-EEE----------------------------